Protein AF-0000000084683471 (afdb_homodimer)

pLDDT: mean 86.46, std 19.85, range [17.86, 98.69]

Nearest PDB structures (foldseek):
  2lig-assembly1_A  TM=6.565E-01  e=6.445E+00  Salmonella enterica subsp. enterica serovar Typhimurium
  7ung-assembly1_D3  TM=1.913E-01  e=6.787E-01  Homo sapiens
  7ung-assembly1_D5  TM=1.968E-01  e=9.086E-01  Homo sapiens
  2lig-assembly1_A  TM=6.565E-01  e=7.978E+00  Salmonella enterica subsp. enterica serovar Typhimurium
  7ung-assembly1_D3  TM=1.726E-01  e=5.559E-01  Homo sapiens

Organism: Streptomyces collinus (strain DSM 40733 / Tue 365) (NCBI:txid1214242)

Foldseek 3Di:
DDDDDDDDDDDDPDDDDPDDPDDPDDDDPPDDPPPDPDPPQPPVRVVVVVLVVLCVDPLSVLVVLLVVLLVLLLVLLVLQLVLLVQLLVLLVCLQPPLVVLLVLLLLLLLLLLQLLLLLLLQLLVFLGGDPVSVVSNVVSLVSNLVSLVVNCVRDDVPDPLNVLSVQLNVVSVVLVVLSVVLNVCRNVVHPCSLVSSVVSVCCSVPPNSVSSVVSSVVSVVSSVVSLVSNQDASVVSLVSLVVSLVSLVVVQVVCCVVPVDRDLQLSVLLNVLSVVLNCLRVVLSVLLNVLLVCLCQLFVVLLVLLSLLLSLLSLLSSLLSVCLSCLQVAWDDDPNDIDRPSVVSNVVSLVSNLVSLVVSCVSHDDCQQNVLSVQLNVLSVLLVVLSVVLVVCSVVVNSVVSSCQDSVPPNHSVVSSVSNNVSSVSNSVVSSVSSSVSSVSSSVSSPCSSVSSNVSSVSSSVSSSVSSVVVSVVVD/DDDDDPDDDDDDDDDDDPDDDPDDDDDDPPDDPPPDPPPPQPPVRVVVVVLVVLCVDPLSVLVVLLVVLLVLLLVLLVLQLVLLVQLLVLLVCLQPPLVVLLVLLLLLLLLLLQLLLLLLLQLLVFLGGDPVSVVSNVVSLVSNLVSLVVNCVRDDVPDPLNVLSVQLNVVSVVLVVLSVVLNVCRNVVHPCSLVSSVVSVCCSVPPNNVSSVVSSVVSVVSSVVSLVSNQDASVVSLVSLVVSLVSLVVVQVVCCVVPVDRDLQLSVLLNVLSVVLNCLRVVLSVLLNVLLVCLCQLFVVLLVLLSQLLSLLSLLSSLLSVCLSCLQVAWDDDPNDIDRPSVVSNVVSLVSNLVSLVVSCVSHDDCQQNVLSVQLNVLSVLLVVLSVVLVVCSVVVNSVVSSCQDSVPPNHSVVSSVSNNVSSVSNSVVSSVSSSVSSVSSSVSSPCSSVSSNVSSVSSSVSSSVSSVVVSVVVD

Structure (mmCIF, N/CA/C/O backbone):
data_AF-0000000084683471-model_v1
#
loop_
_entity.id
_entity.type
_entity.pdbx_description
1 polymer 'Secreted protein'
#
loop_
_atom_site.group_PDB
_atom_site.id
_atom_site.type_symbol
_atom_site.label_atom_id
_atom_site.label_alt_id
_atom_site.label_comp_id
_atom_site.label_asym_id
_atom_site.label_entity_id
_atom_site.label_seq_id
_atom_site.pdbx_PDB_ins_code
_atom_site.Cartn_x
_atom_site.Cartn_y
_atom_site.Cartn_z
_atom_site.occupancy
_atom_site.B_iso_or_equiv
_atom_site.auth_seq_id
_atom_site.auth_comp_id
_atom_site.auth_asym_id
_atom_site.auth_atom_id
_atom_site.pdbx_PDB_model_num
ATOM 1 N N . MET A 1 1 ? -16.125 -45.656 65.688 1 20.72 1 MET A N 1
ATOM 2 C CA . MET A 1 1 ? -15.406 -46.906 65.938 1 20.72 1 MET A CA 1
ATOM 3 C C . MET A 1 1 ? -16.219 -48.094 65.438 1 20.72 1 MET A C 1
ATOM 5 O O . MET A 1 1 ? -15.789 -49.25 65.562 1 20.72 1 MET A O 1
ATOM 9 N N . THR A 1 2 ? -17.531 -47.906 65.125 1 19.83 2 THR A N 1
ATOM 10 C CA . THR A 1 2 ? -18.625 -48.875 65.25 1 19.83 2 THR A CA 1
ATOM 11 C C . THR A 1 2 ? -18.625 -49.875 64.125 1 19.83 2 THR A C 1
ATOM 13 O O . THR A 1 2 ? -18.609 -49.531 62.969 1 19.83 2 THR A O 1
ATOM 16 N N . HIS A 1 3 ? -18.484 -51.188 64.375 1 21.78 3 HIS A N 1
ATOM 17 C CA . HIS A 1 3 ? -17.984 -52.5 63.969 1 21.78 3 HIS A CA 1
ATOM 18 C C . HIS A 1 3 ? -19.062 -53.281 63.219 1 21.78 3 HIS A C 1
ATOM 20 O O . HIS A 1 3 ? -18.859 -54.438 62.906 1 21.78 3 HIS A O 1
ATOM 26 N N . PRO A 1 4 ? -20.016 -52.656 62.438 1 22.36 4 PRO A N 1
ATOM 27 C CA . PRO A 1 4 ? -21.156 -53.562 62.531 1 22.36 4 PRO A CA 1
ATOM 28 C C . PRO A 1 4 ? -20.891 -54.906 61.844 1 22.36 4 PRO A C 1
ATOM 30 O O . PRO A 1 4 ? -20.016 -55 60.969 1 22.36 4 PRO A O 1
ATOM 33 N N . PRO A 1 5 ? -21.656 -56 62.094 1 18.22 5 PRO A N 1
ATOM 34 C CA . PRO A 1 5 ? -21.578 -57.438 62.375 1 18.22 5 PRO A CA 1
ATOM 35 C C . PRO A 1 5 ? -21.781 -58.312 61.094 1 18.22 5 PRO A C 1
ATOM 37 O O . PRO A 1 5 ? -21.188 -59.375 60.969 1 18.22 5 PRO A O 1
ATOM 40 N N . LYS A 1 6 ? -22.797 -57.969 60.125 1 19.67 6 LYS A N 1
ATOM 41 C CA . LYS A 1 6 ? -23.906 -58.906 60.062 1 19.67 6 LYS A CA 1
ATOM 42 C C . LYS A 1 6 ? -23.5 -60.219 59.406 1 19.67 6 LYS A C 1
ATOM 44 O O . LYS A 1 6 ? -22.531 -60.25 58.656 1 19.67 6 LYS A O 1
ATOM 49 N N . SER A 1 7 ? -24.438 -61.125 58.812 1 18.2 7 SER A N 1
ATOM 50 C CA . SER A 1 7 ? -25 -62.469 58.906 1 18.2 7 SER A CA 1
ATOM 51 C C . SER A 1 7 ? -24.516 -63.344 57.781 1 18.2 7 SER A C 1
ATOM 53 O O . SER A 1 7 ? -24.344 -62.906 56.625 1 18.2 7 SER A O 1
ATOM 55 N N . SER A 1 8 ? -24.031 -64.625 58.031 1 17.86 8 SER A N 1
ATOM 56 C CA . SER A 1 8 ? -23.188 -65.688 57.594 1 17.86 8 SER A CA 1
ATOM 57 C C . SER A 1 8 ? -23.953 -66.625 56.656 1 17.86 8 SER A C 1
ATOM 59 O O . SER A 1 8 ? -24.359 -67.75 57.031 1 17.86 8 SER A O 1
ATOM 61 N N . ALA A 1 9 ? -25.016 -66 55.938 1 18.83 9 ALA A N 1
ATOM 62 C CA . ALA A 1 9 ? -26.016 -66.938 55.531 1 18.83 9 ALA A CA 1
ATOM 63 C C . ALA A 1 9 ? -25.375 -68.125 54.75 1 18.83 9 ALA A C 1
ATOM 65 O O . ALA A 1 9 ? -24.391 -67.875 54.031 1 18.83 9 ALA A O 1
ATOM 66 N N . ALA A 1 10 ? -25.938 -69.375 54.906 1 21.52 10 ALA A N 1
ATOM 67 C CA . ALA A 1 10 ? -25.656 -70.812 54.875 1 21.52 10 ALA A CA 1
ATOM 68 C C . ALA A 1 10 ? -25.641 -71.312 53.438 1 21.52 10 ALA A C 1
ATOM 70 O O . ALA A 1 10 ? -26.516 -71 52.625 1 21.52 10 ALA A O 1
ATOM 71 N N . PRO A 1 11 ? -24.562 -71.812 52.875 1 23.83 11 PRO A N 1
ATOM 72 C CA . PRO A 1 11 ? -24.188 -72.062 51.469 1 23.83 11 PRO A CA 1
ATOM 73 C C . PRO A 1 11 ? -24.859 -73.312 50.938 1 23.83 11 PRO A C 1
ATOM 75 O O . PRO A 1 11 ? -24.719 -74.438 51.5 1 23.83 11 PRO A O 1
ATOM 78 N N . PRO A 1 12 ? -26.141 -73.25 50.406 1 22 12 PRO A N 1
ATOM 79 C CA . PRO A 1 12 ? -26.938 -74.438 50.188 1 22 12 PRO A CA 1
ATOM 80 C C . PRO A 1 12 ? -26.219 -75.5 49.375 1 22 12 PRO A C 1
ATOM 82 O O . PRO A 1 12 ? -25.297 -75.188 48.625 1 22 12 PRO A O 1
ATOM 85 N N . GLN A 1 13 ? -26.297 -76.812 49.75 1 18.88 13 GLN A N 1
ATOM 86 C CA . GLN A 1 13 ? -25.594 -78.062 49.5 1 18.88 13 GLN A CA 1
ATOM 87 C C . GLN A 1 13 ? -26.062 -78.688 48.188 1 18.88 13 GLN A C 1
ATOM 89 O O . GLN A 1 13 ? -26.969 -79.5 48.188 1 18.88 13 GLN A O 1
ATOM 94 N N . ALA A 1 14 ? -26.359 -77.938 47.156 1 23.78 14 ALA A N 1
ATOM 95 C CA . ALA A 1 14 ? -27.172 -78.5 46.094 1 23.78 14 ALA A CA 1
ATOM 96 C C . ALA A 1 14 ? -26.641 -79.938 45.719 1 23.78 14 ALA A C 1
ATOM 98 O O . ALA A 1 14 ? -25.453 -80.188 45.938 1 23.78 14 ALA A O 1
ATOM 99 N N . GLY A 1 15 ? -27.516 -80.812 45.188 1 21.27 15 GLY A N 1
ATOM 100 C CA . GLY A 1 15 ? -27.828 -82.25 45.031 1 21.27 15 GLY A CA 1
ATOM 101 C C . GLY A 1 15 ? -26.922 -82.938 44.062 1 21.27 15 GLY A C 1
ATOM 102 O O . GLY A 1 15 ? -26.141 -82.312 43.344 1 21.27 15 GLY A O 1
ATOM 103 N N . PRO A 1 16 ? -27.047 -84.312 44.031 1 22.23 16 PRO A N 1
ATOM 104 C CA . PRO A 1 16 ? -26.172 -85.438 43.688 1 22.23 16 PRO A CA 1
ATOM 105 C C . PRO A 1 16 ? -25.906 -85.5 42.188 1 22.23 16 PRO A C 1
ATOM 107 O O . PRO A 1 16 ? -26.656 -84.875 41.375 1 22.23 16 PRO A O 1
ATOM 110 N N . ALA A 1 17 ? -24.734 -86.062 41.75 1 27.48 17 ALA A N 1
ATOM 111 C CA . ALA A 1 17 ? -23.844 -86.062 40.594 1 27.48 17 ALA A CA 1
ATOM 112 C C . ALA A 1 17 ? -24.359 -87 39.531 1 27.48 17 ALA A C 1
ATOM 114 O O . ALA A 1 17 ? -24.453 -88.25 39.75 1 27.48 17 ALA A O 1
ATOM 115 N N . LEU A 1 18 ? -25.594 -86.688 38.969 1 25.45 18 LEU A N 1
ATOM 116 C CA . LEU A 1 18 ? -26.109 -87.75 38.094 1 25.45 18 LEU A CA 1
ATOM 117 C C . LEU A 1 18 ? -25.031 -88.188 37.094 1 25.45 18 LEU A C 1
ATOM 119 O O . LEU A 1 18 ? -24.156 -87.438 36.719 1 25.45 18 LEU A O 1
ATOM 123 N N . PRO A 1 19 ? -24.969 -89.562 36.906 1 21.83 19 PRO A N 1
ATOM 124 C CA . PRO A 1 19 ? -23.875 -90.312 36.312 1 21.83 19 PRO A CA 1
ATOM 125 C C . PRO A 1 19 ? -23.625 -89.875 34.844 1 21.83 19 PRO A C 1
ATOM 127 O O . PRO A 1 19 ? -24.5 -89.312 34.219 1 21.83 19 PRO A O 1
ATOM 130 N N . ALA A 1 20 ? -22.359 -89.938 34.375 1 23.25 20 ALA A N 1
ATOM 131 C CA . ALA A 1 20 ? -21.484 -89.562 33.312 1 23.25 20 ALA A CA 1
ATOM 132 C C . ALA A 1 20 ? -21.859 -90.25 32 1 23.25 20 ALA A C 1
ATOM 134 O O . ALA A 1 20 ? -21.688 -91.438 31.859 1 23.25 20 ALA A O 1
ATOM 135 N N . VAL A 1 21 ? -23.25 -90.125 31.641 1 29.64 21 VAL A N 1
ATOM 136 C CA . VAL A 1 21 ? -23.547 -91 30.469 1 29.64 21 VAL A CA 1
ATOM 137 C C . VAL A 1 21 ? -22.484 -90.75 29.391 1 29.64 21 VAL A C 1
ATOM 139 O O . VAL A 1 21 ? -22.031 -89.625 29.172 1 2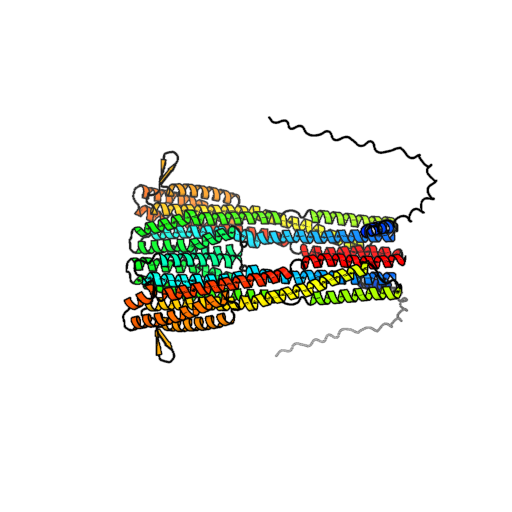9.64 21 VAL A O 1
ATOM 142 N N . PRO A 1 22 ? -21.859 -91.875 28.938 1 27.62 22 PRO A N 1
ATOM 143 C CA . PRO A 1 22 ? -20.656 -91.875 28.109 1 27.62 22 PRO A CA 1
ATOM 144 C C . PRO A 1 22 ? -20.844 -91.062 26.812 1 27.62 22 PRO A C 1
ATOM 146 O O . PRO A 1 22 ? -21.984 -90.938 26.344 1 27.62 22 PRO A O 1
ATOM 149 N N . PRO A 1 23 ? -19.844 -90.375 26.344 1 28.14 23 PRO A N 1
ATOM 150 C CA . PRO A 1 23 ? -19.734 -89.375 25.297 1 28.14 23 PRO A CA 1
ATOM 151 C C . PRO A 1 23 ? -20.125 -89.875 23.922 1 28.14 23 PRO A C 1
ATOM 153 O O . PRO A 1 23 ? -19.625 -90.875 23.484 1 28.14 23 PRO A O 1
ATOM 156 N N . GLN A 1 24 ? -21.438 -90.062 23.688 1 28.41 24 GLN A N 1
ATOM 157 C CA . GLN A 1 24 ? -21.766 -90.562 22.375 1 28.41 24 GLN A CA 1
ATOM 158 C C . GLN A 1 24 ? -20.922 -89.938 21.281 1 28.41 24 GLN A C 1
ATOM 160 O O . GLN A 1 24 ? -20.5 -88.812 21.422 1 28.41 24 GLN A O 1
ATOM 165 N N . PRO A 1 25 ? -20.344 -90.75 20.375 1 32.38 25 PRO A N 1
ATOM 166 C CA . PRO A 1 25 ? -19.359 -90.375 19.375 1 32.38 25 PRO A CA 1
ATOM 167 C C . PRO A 1 25 ? -19.859 -89.25 18.438 1 32.38 25 PRO A C 1
ATOM 169 O O . PRO A 1 25 ? -21.031 -89.25 18.062 1 32.38 25 PRO A O 1
ATOM 172 N N . GLY A 1 26 ? -19.594 -88.062 18.656 1 29.7 26 GLY A N 1
ATOM 173 C CA . GLY A 1 26 ? -20.109 -86.875 17.984 1 29.7 26 GLY A CA 1
ATOM 174 C C . GLY A 1 26 ? -20.062 -87 16.469 1 29.7 26 GLY A C 1
ATOM 175 O O . GLY A 1 26 ? -19.344 -87.812 15.93 1 29.7 26 GLY A O 1
ATOM 176 N N . PRO A 1 27 ? -21.172 -86.75 15.922 1 36.25 27 PRO A N 1
ATOM 177 C CA . PRO A 1 27 ? -21.375 -86.875 14.477 1 36.25 27 PRO A CA 1
ATOM 178 C C . PRO A 1 27 ? -20.219 -86.25 13.68 1 36.25 27 PRO A C 1
ATOM 180 O O . PRO A 1 27 ? -19.469 -85.438 14.195 1 36.25 27 PRO A O 1
ATOM 183 N N . PRO A 1 28 ? -19.844 -86.875 12.609 1 34.38 28 PRO A N 1
ATOM 184 C CA . PRO A 1 28 ? -18.672 -86.562 11.797 1 34.38 28 PRO A CA 1
ATOM 185 C C . PRO A 1 28 ? -18.641 -85.062 11.414 1 34.38 28 PRO A C 1
ATOM 187 O O . PRO A 1 28 ? -19.688 -84.375 11.367 1 34.38 28 PRO A O 1
ATOM 190 N N . ALA A 1 29 ? -17.609 -84.312 11.742 1 34.41 29 ALA A N 1
ATOM 191 C CA . ALA A 1 29 ? -17.422 -82.875 11.633 1 34.41 29 ALA A CA 1
ATOM 192 C C . ALA A 1 29 ? -17.781 -82.375 10.234 1 34.41 29 ALA A C 1
ATOM 194 O O . ALA A 1 29 ? -17.547 -83.062 9.242 1 34.41 29 ALA A O 1
ATOM 195 N N . PRO A 1 30 ? -18.922 -81.688 10.234 1 35.03 30 PRO A N 1
ATOM 196 C CA . PRO A 1 30 ? -19.312 -81.125 8.93 1 35.03 30 PRO A CA 1
ATOM 197 C C . PRO A 1 30 ? -18.141 -80.625 8.109 1 35.03 30 PRO A C 1
ATOM 199 O O . PRO A 1 30 ? -17.094 -80.312 8.672 1 35.03 30 PRO A O 1
ATOM 202 N N . ALA A 1 31 ? -18.047 -81 6.816 1 39.03 31 ALA A N 1
ATOM 203 C CA . ALA A 1 31 ? -17.031 -80.688 5.809 1 39.03 31 ALA A CA 1
ATOM 204 C C . ALA A 1 31 ? -16.594 -79.25 5.879 1 39.03 31 ALA A C 1
ATOM 206 O O . ALA A 1 31 ? -17.375 -78.375 6.238 1 39.03 31 ALA A O 1
ATOM 207 N N . SER A 1 32 ? -15.359 -79 6.309 1 35.12 32 SER A N 1
ATOM 208 C CA . SER A 1 32 ? -14.719 -77.75 6.496 1 35.12 32 SER A CA 1
ATOM 209 C C . SER A 1 32 ? -15.141 -76.75 5.41 1 35.12 32 SER A C 1
ATOM 211 O O . SER A 1 32 ? -15.273 -77.125 4.242 1 35.12 32 SER A O 1
ATOM 213 N N . PRO A 1 33 ? -16.047 -75.75 5.77 1 39.88 33 PRO A N 1
ATOM 214 C CA . PRO A 1 33 ? -16.469 -74.812 4.719 1 39.88 33 PRO A CA 1
ATOM 215 C C . PRO A 1 33 ? -15.344 -74.5 3.752 1 39.88 33 PRO A C 1
ATOM 217 O O . PRO A 1 33 ? -14.172 -74.562 4.117 1 39.88 33 PRO A O 1
ATOM 220 N N . PRO A 1 34 ? -15.516 -74.688 2.41 1 40.5 34 PRO A N 1
ATOM 221 C CA . PRO A 1 34 ? -14.461 -74.375 1.446 1 40.5 34 PRO A CA 1
ATOM 222 C C . PRO A 1 34 ? -13.672 -73.125 1.82 1 40.5 34 PRO A C 1
ATOM 224 O O . PRO A 1 34 ? -14.188 -72.25 2.533 1 40.5 34 PRO A O 1
ATOM 227 N N . PRO A 1 35 ? -12.328 -73.25 1.908 1 37.25 35 PRO A N 1
ATOM 228 C CA . PRO A 1 35 ? -11.484 -72.125 2.324 1 37.25 35 PRO A CA 1
ATOM 229 C C . PRO A 1 35 ? -11.992 -70.812 1.816 1 37.25 35 PRO A C 1
ATOM 231 O O . PRO A 1 35 ? -12.688 -70.75 0.796 1 37.25 35 PRO A O 1
ATOM 234 N N . ALA A 1 36 ? -12.328 -69.812 2.686 1 40.06 36 ALA A N 1
ATOM 235 C CA . ALA A 1 36 ? -12.719 -68.438 2.395 1 40.06 36 ALA A CA 1
ATOM 236 C C . ALA A 1 36 ? -11.969 -67.938 1.179 1 40.06 36 ALA A C 1
ATOM 238 O O . ALA A 1 36 ? -10.812 -68.312 0.938 1 40.06 36 ALA A O 1
ATOM 239 N N . PRO A 1 37 ? -12.688 -67.625 0.098 1 37.19 37 PRO A N 1
ATOM 240 C CA . PRO A 1 37 ? -11.938 -67.062 -1.014 1 37.19 37 PRO A CA 1
ATOM 241 C C . PRO A 1 37 ? -10.781 -66.188 -0.543 1 37.19 37 PRO A C 1
ATOM 243 O O . PRO A 1 37 ? -10.82 -65.625 0.562 1 37.19 37 PRO A O 1
ATOM 246 N N . THR A 1 38 ? -9.57 -66.688 -0.727 1 37.06 38 THR A N 1
ATOM 247 C CA . THR A 1 38 ? -8.383 -65.875 -0.493 1 37.06 38 THR A CA 1
ATOM 248 C C . THR A 1 38 ? -8.711 -64.375 -0.625 1 37.06 38 THR A C 1
ATOM 250 O O . THR A 1 38 ? -9.516 -64 -1.473 1 37.06 38 THR A O 1
ATOM 253 N N . GLY A 1 39 ? -8.68 -63.688 0.417 1 39.06 39 GLY A N 1
ATOM 254 C CA . GLY A 1 39 ? -8.828 -62.25 0.494 1 39.06 39 GLY A CA 1
ATOM 255 C C . GLY A 1 39 ? -8.484 -61.531 -0.805 1 39.06 39 GLY A C 1
ATOM 256 O O . GLY A 1 39 ? -7.578 -61.969 -1.529 1 39.06 39 GLY A O 1
ATOM 257 N N . ARG A 1 40 ? -9.516 -61 -1.454 1 43.56 40 ARG A N 1
ATOM 258 C CA . ARG A 1 40 ? -9.398 -60.125 -2.617 1 43.56 40 ARG A CA 1
ATOM 259 C C . ARG A 1 40 ? -8.109 -59.312 -2.562 1 43.56 40 ARG A C 1
ATOM 261 O O . ARG A 1 40 ? -7.945 -58.469 -1.693 1 43.56 40 ARG A O 1
ATOM 268 N N . ARG A 1 41 ? -7 -59.938 -2.861 1 49.94 41 ARG A N 1
ATOM 269 C CA . ARG A 1 41 ? -5.746 -59.219 -3.045 1 49.94 41 ARG A CA 1
ATOM 270 C C . ARG A 1 41 ? -6 -57.812 -3.596 1 49.94 41 ARG A C 1
ATOM 272 O O . ARG A 1 41 ? -6.781 -57.656 -4.531 1 49.94 41 ARG A O 1
ATOM 279 N N . THR A 1 42 ? -5.777 -56.812 -2.844 1 48.34 42 THR A N 1
ATOM 280 C CA . THR A 1 42 ? -6 -55.406 -3.146 1 48.34 42 THR A CA 1
ATOM 281 C C . THR A 1 42 ? -5.531 -55.094 -4.562 1 48.34 42 THR A C 1
ATOM 283 O O . THR A 1 42 ? -4.668 -55.781 -5.113 1 48.34 42 THR A O 1
ATOM 286 N N . ALA A 1 43 ? -6.34 -54.469 -5.348 1 51.59 43 ALA A N 1
ATOM 287 C CA . ALA A 1 43 ? -6.008 -53.969 -6.676 1 51.59 43 ALA A CA 1
ATOM 288 C C . ALA A 1 43 ? -4.531 -53.594 -6.77 1 51.59 43 ALA A C 1
ATOM 290 O O . ALA A 1 43 ? -3.895 -53.781 -7.805 1 51.59 43 ALA A O 1
ATOM 291 N N . PHE A 1 44 ? -3.969 -53.031 -5.684 1 50.16 44 PHE A N 1
ATOM 292 C CA . PHE A 1 44 ? -2.543 -52.75 -5.672 1 50.16 44 PHE A CA 1
ATOM 293 C C . PHE A 1 44 ? -1.717 -54.031 -5.727 1 50.16 44 PHE A C 1
ATOM 295 O O . PHE A 1 44 ? -0.697 -54.094 -6.418 1 50.16 44 PHE A O 1
ATOM 302 N N . ALA A 1 45 ? -2.156 -55.062 -4.961 1 55.69 45 ALA A N 1
ATOM 303 C CA . ALA A 1 45 ? -1.423 -56.344 -4.934 1 55.69 45 ALA A CA 1
ATOM 304 C C . ALA A 1 45 ? -1.513 -57.062 -6.281 1 55.69 45 ALA A C 1
ATOM 306 O O . ALA A 1 45 ? -0.522 -57.594 -6.762 1 55.69 45 ALA A O 1
ATOM 307 N N . GLU A 1 46 ? -2.648 -57 -6.816 1 53.44 46 GLU A N 1
ATOM 308 C CA . GLU A 1 46 ? -2.785 -57.594 -8.156 1 53.44 46 GLU A CA 1
ATOM 309 C C . GLU A 1 46 ? -2.004 -56.781 -9.18 1 53.44 46 GLU A C 1
ATOM 311 O O . GLU A 1 46 ? -1.396 -57.344 -10.094 1 53.44 46 GLU A O 1
ATOM 316 N N . GLY A 1 47 ? -2.096 -55.375 -9.062 1 55.84 47 GLY A N 1
ATOM 317 C CA . GLY A 1 47 ? -1.236 -54.562 -9.891 1 55.84 47 GLY A CA 1
ATOM 318 C C . GLY A 1 47 ? 0.239 -54.875 -9.719 1 55.84 47 GLY A C 1
ATOM 319 O O . GLY A 1 47 ? 0.974 -54.969 -10.703 1 55.84 47 GLY A O 1
ATOM 320 N N . ALA A 1 48 ? 0.625 -55 -8.43 1 60.41 48 ALA A N 1
ATOM 321 C CA . ALA A 1 48 ? 2.004 -55.406 -8.141 1 60.41 48 ALA A CA 1
ATOM 322 C C . ALA A 1 48 ? 2.309 -56.781 -8.688 1 60.41 48 ALA A C 1
ATOM 324 O O . ALA A 1 48 ? 3.398 -57.031 -9.211 1 60.41 48 ALA A O 1
ATOM 325 N N . GLU A 1 49 ? 1.414 -57.781 -8.555 1 57.97 49 GLU A N 1
ATOM 326 C CA . GLU A 1 49 ? 1.616 -59.125 -9.078 1 57.97 49 GLU A CA 1
ATOM 327 C C . GLU A 1 49 ? 1.65 -59.125 -10.609 1 57.97 49 GLU A C 1
ATOM 329 O O . GLU A 1 49 ? 2.449 -59.844 -11.219 1 57.97 49 GLU A O 1
ATOM 334 N N . ARG A 1 50 ? 0.777 -58.406 -11.094 1 58.06 50 ARG A N 1
ATOM 335 C CA . ARG A 1 50 ? 0.798 -58.281 -12.547 1 58.06 50 ARG A CA 1
ATOM 336 C C . ARG A 1 50 ? 2.082 -57.625 -13.023 1 58.06 50 ARG A C 1
ATOM 338 O O . ARG A 1 50 ? 2.65 -58 -14.047 1 58.06 50 ARG A O 1
ATOM 345 N N . LEU A 1 51 ? 2.48 -56.594 -12.297 1 60.5 51 LEU A N 1
ATOM 346 C CA . LEU A 1 51 ? 3.779 -55.969 -12.594 1 60.5 51 LEU A CA 1
ATOM 347 C C . LEU A 1 51 ? 4.895 -57 -12.43 1 60.5 51 LEU A C 1
ATOM 349 O O . LEU A 1 51 ? 5.836 -57.031 -13.227 1 60.5 51 LEU A O 1
ATOM 353 N N . ARG A 1 52 ? 4.754 -57.75 -11.414 1 62.44 52 ARG A N 1
ATOM 354 C CA . ARG A 1 52 ? 5.707 -58.844 -11.219 1 62.44 52 ARG A CA 1
ATOM 355 C C . ARG A 1 52 ? 5.59 -59.875 -12.344 1 62.44 52 ARG A C 1
ATOM 357 O O . ARG A 1 52 ? 6.602 -60.375 -12.844 1 62.44 52 ARG A O 1
ATOM 364 N N . ALA A 1 53 ? 4.441 -60.25 -12.719 1 61.78 53 ALA A N 1
ATOM 365 C CA . ALA A 1 53 ? 4.262 -61.188 -13.812 1 61.78 53 ALA A CA 1
ATOM 366 C C . ALA A 1 53 ? 4.723 -60.594 -15.141 1 61.78 53 ALA A C 1
ATOM 368 O O . ALA A 1 53 ? 5.328 -61.281 -15.961 1 61.78 53 ALA A O 1
ATOM 369 N N . ALA A 1 54 ? 4.379 -59.406 -15.312 1 62.34 54 ALA A N 1
ATOM 370 C CA . ALA A 1 54 ? 4.844 -58.719 -16.516 1 62.34 54 ALA A CA 1
ATOM 371 C C . ALA A 1 54 ? 6.367 -58.625 -16.547 1 62.34 54 ALA A C 1
ATOM 373 O O . ALA A 1 54 ? 6.98 -58.656 -17.609 1 62.34 54 ALA A O 1
ATOM 374 N N . ALA A 1 55 ? 6.91 -58.594 -15.336 1 66.94 55 ALA A N 1
ATOM 375 C CA . ALA A 1 55 ? 8.359 -58.531 -15.211 1 66.94 55 ALA A CA 1
ATOM 376 C C . ALA A 1 55 ? 8.992 -59.875 -15.578 1 66.94 55 ALA A C 1
ATOM 378 O O . ALA A 1 55 ? 10.211 -59.969 -15.75 1 66.94 55 ALA A O 1
ATOM 379 N N . THR A 1 56 ? 8.102 -60.844 -15.828 1 70.12 56 THR A N 1
ATOM 380 C CA . THR A 1 56 ? 8.664 -62.156 -16.125 1 70.12 56 THR A CA 1
ATOM 381 C C . THR A 1 56 ? 8.75 -62.344 -17.641 1 70.12 56 THR A C 1
ATOM 383 O O . THR A 1 56 ? 9.5 -63.219 -18.109 1 70.12 56 THR A O 1
ATOM 386 N N . THR A 1 57 ? 8.016 -61.438 -18.375 1 77.62 57 THR A N 1
ATOM 387 C CA . THR A 1 57 ? 8.148 -61.531 -19.812 1 77.62 57 THR A CA 1
ATOM 388 C C . THR A 1 57 ? 8.984 -60.375 -20.359 1 77.62 57 THR A C 1
ATOM 390 O O . THR A 1 57 ? 9.055 -59.312 -19.766 1 77.62 57 THR A O 1
ATOM 393 N N . GLU A 1 58 ? 9.766 -60.656 -21.391 1 79.44 58 GLU A N 1
ATOM 394 C CA . GLU A 1 58 ? 10.672 -59.656 -21.953 1 79.44 58 GLU A CA 1
ATOM 395 C C . GLU A 1 58 ? 9.906 -58.438 -22.438 1 79.44 58 GLU A C 1
ATOM 397 O O . GLU A 1 58 ? 10.305 -57.312 -22.172 1 79.44 58 GLU A O 1
ATOM 402 N N . PRO A 1 59 ? 8.781 -58.625 -23.172 1 79 59 PRO A N 1
ATOM 403 C CA . PRO A 1 59 ? 8.016 -57.438 -23.562 1 79 59 PRO A CA 1
ATOM 404 C C . PRO A 1 59 ? 7.488 -56.656 -22.359 1 79 59 PRO A C 1
ATOM 406 O O . PRO A 1 59 ? 7.461 -55.406 -22.375 1 79 59 PRO A O 1
ATOM 409 N N . GLY A 1 60 ? 7.133 -57.344 -21.375 1 79.38 60 GLY A N 1
ATOM 410 C CA . GLY A 1 60 ? 6.684 -56.688 -20.156 1 79.38 60 GLY A CA 1
ATOM 411 C C . GLY A 1 60 ? 7.781 -55.906 -19.469 1 79.38 60 GLY A C 1
ATOM 412 O O . GLY A 1 60 ? 7.551 -54.781 -18.984 1 79.38 60 GLY A O 1
ATOM 413 N N . ARG A 1 61 ? 8.914 -56.406 -19.422 1 82.81 61 ARG A N 1
ATOM 414 C CA . ARG A 1 61 ? 10.07 -55.719 -18.828 1 82.81 61 ARG A CA 1
ATOM 415 C C . ARG A 1 61 ? 10.414 -54.469 -19.594 1 82.81 61 ARG A C 1
ATOM 417 O O . ARG A 1 61 ? 10.727 -53.438 -18.984 1 82.81 61 ARG A O 1
ATOM 424 N N . LEU A 1 62 ? 10.305 -54.5 -20.828 1 83.19 62 LEU A N 1
ATOM 425 C CA . LEU A 1 62 ? 10.617 -53.344 -21.656 1 83.19 62 LEU A CA 1
ATOM 426 C C . LEU A 1 62 ? 9.602 -52.219 -21.438 1 83.19 62 LEU A C 1
ATOM 428 O O . LEU A 1 62 ? 9.961 -51.031 -21.422 1 83.19 62 LEU A O 1
ATOM 432 N N . ARG A 1 63 ? 8.422 -52.656 -21.281 1 79.62 63 ARG A N 1
ATOM 433 C CA . ARG A 1 63 ? 7.383 -51.688 -21.016 1 79.62 63 ARG A CA 1
ATOM 434 C C . ARG A 1 63 ? 7.602 -51 -19.672 1 79.62 63 ARG A C 1
ATOM 436 O O . ARG A 1 63 ? 7.418 -49.781 -19.547 1 79.62 63 ARG A O 1
ATOM 443 N N . ILE A 1 64 ? 8 -51.812 -18.766 1 82.5 64 ILE A N 1
ATOM 444 C CA . ILE A 1 64 ? 8.266 -51.25 -17.438 1 82.5 64 ILE A CA 1
ATOM 445 C C . ILE A 1 64 ? 9.469 -50.312 -17.5 1 82.5 64 ILE A C 1
ATOM 447 O O . ILE A 1 64 ? 9.453 -49.25 -16.906 1 82.5 64 ILE A O 1
ATOM 451 N N . ILE A 1 65 ? 10.438 -50.688 -18.172 1 84.25 65 ILE A N 1
ATOM 452 C CA . ILE A 1 65 ? 11.625 -49.844 -18.312 1 84.25 65 ILE A CA 1
ATOM 453 C C . ILE A 1 65 ? 11.242 -48.531 -19 1 84.25 65 ILE A C 1
ATOM 455 O O . ILE A 1 65 ? 11.664 -47.469 -18.562 1 84.25 65 ILE A O 1
ATOM 459 N N . GLY A 1 66 ? 10.453 -48.656 -20.031 1 83.06 66 GLY A N 1
ATOM 460 C CA . GLY A 1 66 ? 9.992 -47.469 -20.719 1 83.06 66 GLY A CA 1
ATOM 461 C C . GLY A 1 66 ? 9.211 -46.531 -19.812 1 83.06 66 GLY A C 1
ATOM 462 O O . GLY A 1 66 ? 9.422 -45.312 -19.844 1 83.06 66 GLY A O 1
ATOM 463 N N . ALA A 1 67 ? 8.375 -47.125 -19.031 1 81.5 67 ALA A N 1
ATOM 464 C CA . ALA A 1 67 ? 7.559 -46.344 -18.109 1 81.5 67 ALA A CA 1
ATOM 465 C C . AL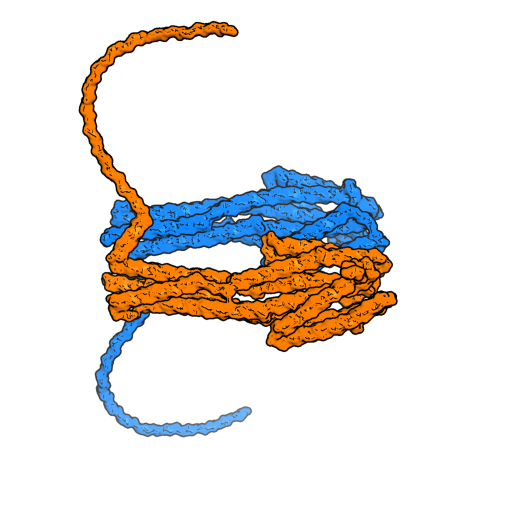A A 1 67 ? 8.422 -45.656 -17.047 1 81.5 67 ALA A C 1
ATOM 467 O O . ALA A 1 67 ? 8.203 -44.469 -16.719 1 81.5 67 ALA A O 1
ATOM 468 N N . VAL A 1 68 ? 9.328 -46.344 -16.516 1 87.19 68 VAL A N 1
ATOM 469 C CA . VAL A 1 68 ? 10.219 -45.781 -15.492 1 87.19 68 VAL A CA 1
ATOM 470 C C . VAL A 1 68 ? 11.062 -44.656 -16.078 1 87.19 68 VAL A C 1
ATOM 472 O O . VAL A 1 68 ? 11.242 -43.625 -15.445 1 87.19 68 VAL A O 1
ATOM 475 N N . LEU A 1 69 ? 11.539 -44.812 -17.266 1 89.12 69 LEU A N 1
ATOM 476 C CA . LEU A 1 69 ? 12.336 -43.781 -17.922 1 89.12 69 LEU A CA 1
ATOM 477 C C . LEU A 1 69 ? 11.5 -42.531 -18.188 1 89.12 69 LEU A C 1
ATOM 479 O O . LEU A 1 69 ? 11.938 -41.406 -17.922 1 89.12 69 LEU A O 1
ATOM 483 N N . ALA A 1 70 ? 10.312 -42.812 -18.703 1 83.5 70 ALA A N 1
ATOM 484 C CA . ALA A 1 70 ? 9.422 -41.688 -18.953 1 83.5 70 ALA A CA 1
ATOM 485 C C . ALA A 1 70 ? 9.125 -40.938 -17.656 1 83.5 70 ALA A C 1
ATOM 487 O O . ALA A 1 70 ? 9.18 -39.688 -17.625 1 83.5 70 ALA A O 1
ATOM 488 N N . LEU A 1 71 ? 8.922 -41.656 -16.594 1 85.25 71 LEU A N 1
ATOM 489 C CA . LEU A 1 71 ? 8.617 -41.062 -15.297 1 85.25 71 LEU A CA 1
ATOM 490 C C . LEU A 1 71 ? 9.812 -40.25 -14.781 1 85.25 71 LEU A C 1
ATOM 492 O O . LEU A 1 71 ? 9.648 -39.156 -14.258 1 85.25 71 LEU A O 1
ATOM 496 N N . LEU A 1 72 ? 10.922 -40.781 -14.891 1 91.56 72 LEU A N 1
ATOM 497 C CA . LEU A 1 72 ? 12.125 -40.125 -14.406 1 91.56 72 LEU A CA 1
ATOM 498 C C . LEU A 1 72 ? 12.383 -38.844 -15.188 1 91.56 72 LEU A C 1
ATOM 500 O O . LEU A 1 72 ? 12.711 -37.781 -14.602 1 91.56 72 LEU A O 1
ATOM 504 N N . VAL A 1 73 ? 12.227 -38.844 -16.469 1 90.38 73 VAL A N 1
ATOM 505 C CA . VAL A 1 73 ? 12.469 -37.688 -17.312 1 90.38 73 VAL A CA 1
ATOM 506 C C . VAL A 1 73 ? 11.406 -36.625 -17.031 1 90.38 73 VAL A C 1
ATOM 508 O O . VAL A 1 73 ? 11.734 -35.438 -16.906 1 90.38 73 VAL A O 1
ATOM 511 N N . VAL A 1 74 ? 10.234 -37.031 -16.906 1 84 74 VAL A N 1
ATOM 512 C CA . VAL A 1 74 ? 9.156 -36.094 -16.594 1 84 74 VAL A CA 1
ATOM 513 C C . VAL A 1 74 ? 9.367 -35.531 -15.203 1 84 74 VAL A C 1
ATOM 515 O O . VAL A 1 74 ? 9.188 -34.312 -15 1 84 74 VAL A O 1
ATOM 518 N N . ALA A 1 75 ? 9.727 -36.375 -14.266 1 89.25 75 ALA A N 1
ATOM 519 C CA . ALA A 1 75 ? 10.008 -35.875 -12.922 1 89.25 75 ALA A CA 1
ATOM 520 C C . ALA A 1 75 ? 11.156 -34.875 -12.93 1 89.25 75 ALA A C 1
ATOM 522 O O . ALA A 1 75 ? 11.094 -33.844 -12.25 1 89.25 75 ALA A O 1
ATOM 523 N N . PHE A 1 76 ? 12.18 -35.188 -13.703 1 94.25 76 PHE A N 1
ATOM 524 C CA . PHE A 1 76 ? 13.305 -34.25 -13.875 1 94.25 76 PHE A CA 1
ATOM 525 C C . PHE A 1 76 ? 12.828 -32.906 -14.422 1 94.25 76 PHE A C 1
ATOM 527 O O . PHE A 1 76 ? 13.148 -31.859 -13.867 1 94.25 76 PHE A O 1
ATOM 534 N N . GLY A 1 77 ? 12.094 -32.938 -15.438 1 90.75 77 GLY A N 1
ATOM 535 C CA . GLY A 1 77 ? 11.578 -31.719 -16.016 1 90.75 77 GLY A CA 1
ATOM 536 C C . GLY A 1 77 ? 10.695 -30.938 -15.062 1 90.75 77 GLY A C 1
ATOM 537 O O . GLY A 1 77 ? 10.828 -29.719 -14.945 1 90.75 77 GLY A O 1
ATOM 538 N N . ALA A 1 78 ? 9.812 -31.594 -14.359 1 86.75 78 ALA A N 1
ATOM 539 C CA . ALA A 1 78 ? 8.867 -30.953 -13.453 1 86.75 78 ALA A CA 1
ATOM 540 C C . ALA A 1 78 ? 9.586 -30.312 -12.273 1 86.75 78 ALA A C 1
ATOM 542 O O . ALA A 1 78 ? 9.305 -29.156 -11.914 1 86.75 78 ALA A O 1
ATOM 543 N N . VAL A 1 79 ? 10.477 -31.031 -11.711 1 91.75 79 VAL A N 1
ATOM 544 C CA . VAL A 1 79 ? 11.203 -30.531 -10.555 1 91.75 79 VAL A CA 1
ATOM 545 C C . VAL A 1 79 ? 12.117 -29.375 -10.984 1 91.75 79 VAL A C 1
ATOM 547 O O . VAL A 1 79 ? 12.297 -28.406 -10.25 1 91.75 79 VAL A O 1
ATOM 550 N N . THR A 1 80 ? 12.672 -29.5 -12.133 1 94.38 80 THR A N 1
ATOM 551 C CA . THR A 1 80 ? 13.484 -28.422 -12.68 1 94.38 80 THR A CA 1
ATOM 552 C C . THR A 1 80 ? 12.648 -27.156 -12.875 1 94.38 80 THR A C 1
ATOM 554 O O . THR A 1 80 ? 13.047 -26.078 -12.453 1 94.38 80 THR A O 1
ATOM 557 N N . ALA A 1 81 ? 11.555 -27.344 -13.508 1 90.12 81 ALA A N 1
ATOM 558 C CA . ALA A 1 81 ? 10.664 -26.203 -13.742 1 90.12 81 ALA A CA 1
ATOM 559 C C . ALA A 1 81 ? 10.258 -25.547 -12.422 1 90.12 81 ALA A C 1
ATOM 561 O O . ALA A 1 81 ? 10.273 -24.312 -12.297 1 90.12 81 ALA A O 1
ATOM 562 N N . TRP A 1 82 ? 9.992 -26.344 -11.438 1 90.44 82 TRP A N 1
ATOM 563 C CA . TRP A 1 82 ? 9.578 -25.859 -10.125 1 90.44 82 TRP A CA 1
ATOM 564 C C . TRP A 1 82 ? 10.719 -25.109 -9.445 1 90.44 82 TRP A C 1
ATOM 566 O O . TRP A 1 82 ? 10.555 -23.953 -9.055 1 90.44 82 TRP A O 1
ATOM 576 N N . GLN A 1 83 ? 11.789 -25.688 -9.398 1 94.69 83 GLN A N 1
ATOM 577 C CA . GLN A 1 83 ? 12.906 -25.094 -8.672 1 94.69 83 GLN A CA 1
ATOM 578 C C . GLN A 1 83 ? 13.422 -23.859 -9.398 1 94.69 83 GLN A C 1
ATOM 580 O O . GLN A 1 83 ? 13.805 -22.875 -8.758 1 94.69 83 GLN A O 1
ATOM 585 N N . THR A 1 84 ? 13.438 -23.875 -10.664 1 94.56 84 THR A N 1
ATOM 586 C CA . THR A 1 84 ? 13.945 -22.719 -11.406 1 94.56 84 THR A CA 1
ATOM 587 C C . THR A 1 84 ? 12.938 -21.562 -11.367 1 94.56 84 THR A C 1
ATOM 589 O O . THR A 1 84 ? 13.328 -20.406 -11.32 1 94.56 84 THR A O 1
ATOM 592 N N . SER A 1 85 ? 11.734 -21.953 -11.445 1 94.31 85 SER A N 1
ATOM 593 C CA . SER A 1 85 ? 10.711 -20.906 -11.367 1 94.31 85 SER A CA 1
ATOM 594 C C . SER A 1 85 ? 10.773 -20.172 -10.039 1 94.31 85 SER A C 1
ATOM 596 O O . SER A 1 85 ? 10.688 -18.938 -10 1 94.31 85 SER A O 1
ATOM 598 N N . GLU A 1 86 ? 10.977 -20.891 -8.961 1 95.25 86 GLU A N 1
ATOM 599 C CA . GLU A 1 86 ? 11.07 -20.281 -7.641 1 95.25 86 GLU A CA 1
ATOM 600 C C . GLU A 1 86 ? 12.281 -19.375 -7.535 1 95.25 86 GLU A C 1
ATOM 602 O O . GLU A 1 86 ? 12.18 -18.25 -7.023 1 95.25 86 GLU A O 1
ATOM 607 N N . ARG A 1 87 ? 13.305 -19.844 -7.992 1 96.06 87 ARG A N 1
ATOM 608 C CA . ARG A 1 87 ? 14.539 -19.062 -7.918 1 96.06 87 ARG A CA 1
ATOM 609 C C . ARG A 1 87 ? 14.484 -17.844 -8.844 1 96.06 87 ARG A C 1
ATOM 611 O O . ARG A 1 87 ? 14.945 -16.766 -8.484 1 96.06 87 ARG A O 1
ATOM 618 N N . ALA A 1 88 ? 13.914 -18.016 -9.969 1 95.94 88 ALA A N 1
ATOM 619 C CA . ALA A 1 88 ? 13.734 -16.891 -10.883 1 95.94 88 ALA A CA 1
ATOM 620 C C . ALA A 1 88 ? 12.82 -15.828 -10.281 1 95.94 88 ALA A C 1
ATOM 622 O O . ALA A 1 88 ? 13.07 -14.625 -10.414 1 95.94 88 ALA A O 1
ATOM 623 N N . ALA A 1 89 ? 11.805 -16.281 -9.617 1 95.69 89 ALA A N 1
ATOM 624 C CA . ALA A 1 89 ? 10.883 -15.359 -8.961 1 95.69 89 ALA A CA 1
ATOM 625 C C . ALA A 1 89 ? 11.586 -14.594 -7.84 1 95.69 89 ALA A C 1
ATOM 627 O O . ALA A 1 89 ? 11.383 -13.391 -7.68 1 95.69 89 ALA A O 1
ATOM 628 N N . ALA A 1 90 ? 12.359 -15.289 -7.094 1 97.12 90 ALA A N 1
ATOM 629 C CA . ALA A 1 90 ? 13.109 -14.656 -6.016 1 97.12 90 ALA A CA 1
ATOM 630 C C . ALA A 1 90 ? 14.109 -13.648 -6.562 1 97.12 90 ALA A C 1
ATOM 632 O O . ALA A 1 90 ? 14.266 -12.555 -6.008 1 97.12 90 ALA A O 1
ATOM 633 N N . ALA A 1 91 ? 14.766 -14.008 -7.598 1 97.38 91 ALA A N 1
ATOM 634 C CA . ALA A 1 91 ? 15.695 -13.094 -8.25 1 97.38 91 ALA A CA 1
ATOM 635 C C . ALA A 1 91 ? 14.969 -11.867 -8.797 1 97.38 91 ALA A C 1
ATOM 637 O O . ALA A 1 91 ? 15.469 -10.742 -8.703 1 97.38 91 ALA A O 1
ATOM 638 N N . ASP A 1 92 ? 13.875 -12.117 -9.383 1 96.69 92 ASP A N 1
ATOM 639 C CA . ASP A 1 92 ? 13.039 -11.023 -9.859 1 96.69 92 ASP A CA 1
ATOM 640 C C . ASP A 1 92 ? 12.625 -10.102 -8.711 1 96.69 92 ASP A C 1
ATOM 642 O O . ASP A 1 92 ? 12.633 -8.875 -8.852 1 96.69 92 ASP A O 1
ATOM 646 N N . ASP A 1 93 ? 12.289 -10.664 -7.582 1 96.12 93 ASP A N 1
ATOM 647 C CA . ASP A 1 93 ? 11.953 -9.891 -6.391 1 96.12 93 ASP A CA 1
ATOM 648 C C . ASP A 1 93 ? 13.133 -9.047 -5.926 1 96.12 93 ASP A C 1
ATOM 650 O O . ASP A 1 93 ? 12.969 -7.887 -5.559 1 96.12 93 ASP A O 1
ATOM 654 N N . VAL A 1 94 ? 14.273 -9.625 -5.902 1 97.19 94 VAL A N 1
ATOM 655 C CA . VAL A 1 94 ? 15.484 -8.898 -5.523 1 97.19 94 VAL A CA 1
ATOM 656 C C . VAL A 1 94 ? 15.602 -7.629 -6.363 1 97.19 94 VAL A C 1
ATOM 658 O O . VAL A 1 94 ? 15.797 -6.535 -5.824 1 97.19 94 VAL A O 1
ATOM 661 N N . LEU A 1 95 ? 15.422 -7.762 -7.664 1 96.56 95 LEU A N 1
ATOM 662 C CA . LEU A 1 95 ? 15.688 -6.691 -8.625 1 96.56 95 LEU A CA 1
ATOM 663 C C . LEU A 1 95 ? 14.539 -5.688 -8.648 1 96.56 95 LEU A C 1
ATOM 665 O O . LEU A 1 95 ? 14.773 -4.477 -8.68 1 96.56 95 LEU A O 1
ATOM 669 N N . HIS A 1 96 ? 13.305 -6.09 -8.508 1 94.44 96 HIS A N 1
ATOM 670 C CA . HIS A 1 96 ? 12.18 -5.223 -8.836 1 94.44 96 HIS A CA 1
ATOM 671 C C . HIS A 1 96 ? 11.32 -4.934 -7.609 1 94.44 96 HIS A C 1
ATOM 673 O O . HIS A 1 96 ? 10.398 -4.117 -7.672 1 94.44 96 HIS A O 1
ATOM 679 N N . ARG A 1 97 ? 11.664 -5.512 -6.484 1 94.31 97 ARG A N 1
ATOM 680 C CA . ARG A 1 97 ? 10.781 -5.297 -5.344 1 94.31 97 ARG A CA 1
ATOM 681 C C . ARG A 1 97 ? 11.586 -5.016 -4.078 1 94.31 97 ARG A C 1
ATOM 683 O O . ARG A 1 97 ? 11.641 -3.877 -3.615 1 94.31 97 ARG A O 1
ATOM 690 N N . SER A 1 98 ? 12.398 -5.992 -3.633 1 95.25 98 SER A N 1
ATOM 691 C CA . SER A 1 98 ? 13 -5.906 -2.307 1 95.25 98 SER A CA 1
ATOM 692 C C . SER A 1 98 ? 14.078 -4.828 -2.256 1 95.25 98 SER A C 1
ATOM 694 O O . SER A 1 98 ? 14.148 -4.059 -1.294 1 95.25 98 SER A O 1
ATOM 696 N N . GLN A 1 99 ? 14.898 -4.801 -3.293 1 95.44 99 GLN A N 1
ATOM 697 C CA . GLN A 1 99 ? 15.93 -3.771 -3.252 1 95.44 99 GLN A CA 1
ATOM 698 C C . GLN A 1 99 ? 15.328 -2.379 -3.404 1 95.44 99 GLN A C 1
ATOM 700 O O . GLN A 1 99 ? 15.672 -1.462 -2.654 1 95.44 99 GLN A O 1
ATOM 705 N N . PRO A 1 100 ? 14.461 -2.119 -4.395 1 93.75 100 PRO A N 1
ATOM 706 C CA . PRO A 1 100 ? 13.812 -0.808 -4.473 1 93.75 100 PRO A CA 1
ATOM 707 C C . PRO A 1 100 ? 13.078 -0.435 -3.191 1 93.75 100 PRO A C 1
ATOM 709 O O . PRO A 1 100 ? 13.078 0.732 -2.793 1 93.75 100 PRO A O 1
ATOM 712 N N . LEU A 1 101 ? 12.5 -1.388 -2.523 1 93.62 101 LEU A N 1
ATOM 713 C CA . LEU A 1 101 ? 11.773 -1.104 -1.294 1 93.62 101 LEU A CA 1
ATOM 714 C C . LEU A 1 101 ? 12.734 -0.78 -0.154 1 93.62 101 LEU A C 1
ATOM 716 O O . LEU A 1 101 ? 12.438 0.066 0.693 1 93.62 101 LEU A O 1
ATOM 720 N N . SER A 1 102 ? 13.867 -1.423 -0.113 1 95.62 102 SER A N 1
ATOM 721 C CA . SER A 1 102 ? 14.898 -1.075 0.854 1 95.62 102 SER A CA 1
ATOM 722 C C . SER A 1 102 ? 15.406 0.347 0.635 1 95.62 102 SER A C 1
ATOM 724 O O . SER A 1 102 ? 15.461 1.144 1.574 1 95.62 102 SER A O 1
ATOM 726 N N . SER A 1 103 ? 15.727 0.683 -0.579 1 95.12 103 SER A N 1
ATOM 727 C CA . SER A 1 103 ? 16.156 2.035 -0.913 1 95.12 103 SER A CA 1
ATOM 728 C C . SER A 1 103 ? 15.047 3.051 -0.653 1 95.12 103 SER A C 1
ATOM 730 O O . SER A 1 103 ? 15.312 4.164 -0.191 1 95.12 103 SER A O 1
ATOM 732 N N . GLY A 1 104 ? 13.836 2.668 -0.988 1 95.44 104 GLY A N 1
ATOM 733 C CA . GLY A 1 104 ? 12.695 3.529 -0.715 1 95.44 104 GLY A CA 1
ATOM 734 C C . GLY A 1 104 ? 12.5 3.816 0.762 1 95.44 104 GLY A C 1
ATOM 735 O O . GLY A 1 104 ? 12.172 4.941 1.145 1 95.44 104 GLY A O 1
ATOM 736 N N . ALA A 1 105 ? 12.688 2.836 1.564 1 96.75 105 ALA A N 1
ATOM 737 C CA . ALA A 1 105 ? 12.586 3.018 3.01 1 96.75 105 ALA A CA 1
ATOM 738 C C . ALA A 1 105 ? 13.672 3.955 3.525 1 96.75 105 ALA A C 1
ATOM 740 O O . ALA A 1 105 ? 13.414 4.801 4.387 1 96.75 105 ALA A O 1
ATOM 741 N N . ALA A 1 106 ? 14.867 3.803 3.025 1 96.38 106 ALA A N 1
ATOM 742 C CA . ALA A 1 106 ? 15.922 4.758 3.348 1 96.38 106 ALA A CA 1
ATOM 743 C C . ALA A 1 106 ? 15.539 6.168 2.91 1 96.38 106 ALA A C 1
ATOM 745 O O . ALA A 1 106 ? 15.82 7.141 3.613 1 96.38 106 ALA A O 1
ATOM 746 N N . GLY A 1 107 ? 14.922 6.238 1.759 1 97.06 107 GLY A N 1
ATOM 747 C CA . GLY A 1 107 ? 14.445 7.516 1.252 1 97.06 107 GLY A CA 1
ATOM 748 C C . GLY A 1 107 ? 13.398 8.156 2.145 1 97.06 107 GLY A C 1
ATOM 749 O O . GLY A 1 107 ? 13.398 9.367 2.338 1 97.06 107 GLY A O 1
ATOM 750 N N . ILE A 1 108 ? 12.492 7.395 2.67 1 98.06 108 ILE A N 1
ATOM 751 C CA . ILE A 1 108 ? 11.492 7.898 3.6 1 98.06 108 ILE A CA 1
ATOM 752 C C . ILE A 1 108 ? 12.172 8.477 4.836 1 98.06 108 ILE A C 1
ATOM 754 O O . ILE A 1 108 ? 11.859 9.594 5.266 1 98.06 108 ILE A O 1
ATOM 758 N N . TYR A 1 109 ? 13.133 7.73 5.426 1 97.19 109 TYR A N 1
ATOM 759 C CA . TYR A 1 109 ? 13.891 8.227 6.566 1 97.19 109 TYR A CA 1
ATOM 760 C C . TYR A 1 109 ? 14.555 9.555 6.238 1 97.19 109 TYR A C 1
ATOM 762 O O . TYR A 1 109 ? 14.453 10.516 7.008 1 97.19 109 TYR A O 1
ATOM 770 N N . ARG A 1 110 ? 15.172 9.617 5.156 1 96.88 110 ARG A N 1
ATOM 771 C CA . ARG A 1 110 ? 15.914 10.805 4.742 1 96.88 110 ARG A CA 1
ATOM 772 C C . ARG A 1 110 ? 14.984 12.008 4.594 1 96.88 110 ARG A C 1
ATOM 774 O O . ARG A 1 110 ? 15.297 13.102 5.082 1 96.88 110 ARG A O 1
ATOM 781 N N . SER A 1 111 ? 13.844 11.781 3.893 1 98.06 111 SER A N 1
ATOM 782 C CA . SER A 1 111 ? 12.914 12.875 3.666 1 98.06 111 SER A CA 1
ATOM 783 C C . SER A 1 111 ? 12.359 13.414 4.98 1 98.06 111 SER A C 1
ATOM 785 O O . SER A 1 111 ? 12.258 14.633 5.168 1 98.06 111 SER A O 1
ATOM 787 N N . LEU A 1 112 ? 12.078 12.523 5.895 1 98.38 112 LEU A N 1
ATOM 788 C CA . LEU A 1 112 ? 11.57 12.93 7.199 1 98.38 112 LEU A CA 1
ATOM 789 C C . LEU A 1 112 ? 12.633 13.703 7.977 1 98.38 112 LEU A C 1
ATOM 791 O O . LEU A 1 112 ? 12.359 14.781 8.508 1 98.38 112 LEU A O 1
ATOM 795 N N . ALA A 1 113 ? 13.828 13.188 8.023 1 96.75 113 ALA A N 1
ATOM 796 C CA . ALA A 1 113 ? 14.914 13.828 8.758 1 96.75 113 ALA A CA 1
ATOM 797 C C . ALA A 1 113 ? 15.266 15.188 8.141 1 96.75 113 ALA A C 1
ATOM 799 O O . ALA A 1 113 ? 15.461 16.156 8.867 1 96.75 113 ALA A O 1
ATOM 800 N N . ASP A 1 114 ? 15.312 15.219 6.84 1 96.75 114 ASP A N 1
ATOM 801 C CA . ASP A 1 114 ? 15.648 16.453 6.145 1 96.75 114 ASP A CA 1
ATOM 802 C C . ASP A 1 114 ? 14.547 17.5 6.324 1 96.75 114 ASP A C 1
ATOM 804 O O . ASP A 1 114 ? 14.828 18.688 6.453 1 96.75 114 ASP A O 1
ATOM 808 N N . ALA A 1 115 ? 13.305 17.062 6.305 1 97.69 115 ALA A N 1
ATOM 809 C CA . ALA A 1 115 ? 12.195 17.984 6.578 1 97.69 115 ALA A CA 1
ATOM 810 C C . ALA A 1 115 ? 12.336 18.609 7.965 1 97.69 115 ALA A C 1
ATOM 812 O O . ALA A 1 115 ? 12.141 19.812 8.125 1 97.69 115 ALA A O 1
ATOM 813 N N . ASN A 1 116 ? 12.641 17.781 8.945 1 96 116 ASN A N 1
ATOM 814 C CA . ASN A 1 116 ? 12.797 18.266 10.312 1 96 116 ASN A CA 1
ATOM 815 C C . ASN A 1 116 ? 13.93 19.281 10.414 1 96 116 ASN A C 1
ATOM 817 O O . ASN A 1 116 ? 13.797 20.297 11.109 1 96 116 ASN A O 1
ATOM 821 N N . THR A 1 117 ? 14.992 19.062 9.719 1 93.75 117 THR A N 1
ATOM 822 C CA . THR A 1 117 ? 16.141 19.969 9.68 1 93.75 117 THR A CA 1
ATOM 823 C C . THR A 1 117 ? 15.758 21.281 8.977 1 93.75 117 THR A C 1
ATOM 825 O O . THR A 1 117 ? 16.078 22.359 9.461 1 93.75 117 THR A O 1
ATOM 828 N N . ALA A 1 118 ? 15.086 21.141 7.859 1 94.06 118 ALA A N 1
ATOM 829 C CA . ALA A 1 118 ? 14.656 22.328 7.113 1 94.06 118 ALA A CA 1
ATOM 830 C C . ALA A 1 118 ? 13.703 23.172 7.945 1 94.06 118 ALA A C 1
ATOM 832 O O . ALA A 1 118 ? 13.789 24.406 7.926 1 94.06 118 ALA A O 1
ATOM 833 N N . ALA A 1 119 ? 12.844 22.547 8.695 1 94.81 119 ALA A N 1
ATOM 834 C CA . ALA A 1 119 ? 11.914 23.266 9.555 1 94.81 119 ALA A CA 1
ATOM 835 C C . ALA A 1 119 ? 12.648 24.031 10.641 1 94.81 119 ALA A C 1
ATOM 837 O O . ALA A 1 119 ? 12.336 25.188 10.914 1 94.81 119 ALA A O 1
ATOM 838 N N . SER A 1 120 ? 13.641 23.453 11.258 1 91.94 120 SER A N 1
ATOM 839 C CA . SER A 1 120 ? 14.406 24.109 12.305 1 91.94 120 SER A CA 1
ATOM 840 C C . SER A 1 120 ? 15.242 25.25 11.742 1 91.94 120 SER A C 1
ATOM 842 O O . SER A 1 120 ? 15.352 26.312 12.367 1 91.94 120 SER A O 1
ATOM 844 N N . SER A 1 121 ? 15.789 25.031 10.57 1 89 121 SER A N 1
ATOM 845 C CA . SER A 1 121 ? 16.547 26.094 9.914 1 89 121 SER A CA 1
ATOM 846 C C . SER A 1 121 ? 15.656 27.281 9.586 1 89 121 SER A C 1
ATOM 848 O O . SER A 1 121 ? 16.047 28.438 9.789 1 89 121 SER A O 1
ATOM 850 N N . GLY A 1 122 ? 14.484 26.969 9.047 1 89.75 122 GLY A N 1
ATOM 851 C CA . GLY A 1 122 ? 13.523 28.031 8.766 1 89.75 122 GLY A CA 1
ATOM 852 C C . GLY A 1 122 ? 13.109 28.812 10 1 89.75 122 GLY A C 1
ATOM 853 O O . GLY A 1 122 ? 12.977 30.031 9.953 1 89.75 122 GLY A O 1
ATOM 854 N N . PHE A 1 123 ? 12.969 28.156 11.055 1 89.75 123 PHE A N 1
ATOM 855 C CA . PHE A 1 123 ? 12.586 28.781 12.312 1 89.75 123 PHE A CA 1
ATOM 856 C C . PHE A 1 123 ? 13.688 29.703 12.82 1 89.75 123 PHE A C 1
ATOM 858 O O . PHE A 1 123 ? 13.406 30.828 13.266 1 89.75 123 PHE A O 1
ATOM 865 N N . LEU A 1 124 ? 14.953 29.266 12.727 1 87.5 124 LEU A N 1
ATOM 866 C CA . LEU A 1 124 ? 16.109 30.016 13.219 1 87.5 124 LEU A CA 1
ATOM 867 C C . LEU A 1 124 ? 16.328 31.281 12.398 1 87.5 124 LEU A C 1
ATOM 869 O O . LEU A 1 124 ? 16.922 32.25 12.891 1 87.5 124 LEU A O 1
ATOM 873 N N . ALA A 1 125 ? 15.844 31.234 11.141 1 84.75 125 ALA A N 1
ATOM 874 C CA . ALA A 1 125 ? 15.984 32.406 10.273 1 84.75 125 ALA A CA 1
ATOM 875 C C . ALA A 1 125 ? 15.062 33.531 10.711 1 84.75 125 ALA A C 1
ATOM 877 O O . ALA A 1 125 ? 15.18 34.656 10.234 1 84.75 125 ALA A O 1
ATOM 878 N N . GLY A 1 126 ? 14.133 33.281 11.672 1 79.56 126 GLY A N 1
ATOM 879 C CA . GLY A 1 126 ? 13.266 34.312 12.234 1 79.56 126 GLY A CA 1
ATOM 880 C C . GLY A 1 126 ? 11.914 34.375 11.547 1 79.56 126 GLY A C 1
ATOM 881 O O . GLY A 1 126 ? 11.398 33.375 11.055 1 79.56 126 GLY A O 1
ATOM 882 N N . GLY A 1 127 ? 11.352 35.531 11.656 1 72.31 127 GLY A N 1
ATOM 883 C CA . GLY A 1 127 ? 9.977 35.688 11.227 1 72.31 127 GLY A CA 1
ATOM 884 C C . GLY A 1 127 ? 9.781 35.469 9.742 1 72.31 127 GLY A C 1
ATOM 885 O O . GLY A 1 127 ? 8.719 35.031 9.305 1 72.31 127 GLY A O 1
ATOM 886 N N . GLN A 1 128 ? 10.766 35.781 9 1 80.38 128 GLN A N 1
ATOM 887 C CA . GLN A 1 128 ? 10.609 35.5 7.57 1 80.38 128 GLN A CA 1
ATOM 888 C C . GLN A 1 128 ? 11.508 34.375 7.117 1 80.38 128 GLN A C 1
ATOM 890 O O . GLN A 1 128 ? 12.68 34.562 6.805 1 80.38 128 GLN A O 1
ATOM 895 N N . GLU A 1 129 ? 10.867 33.219 7.105 1 83.31 129 GLU A N 1
ATOM 896 C CA . GLU A 1 129 ? 11.57 32.031 6.609 1 83.31 129 GLU A CA 1
ATOM 897 C C . GLU A 1 129 ? 11.984 32.219 5.148 1 83.31 129 GLU A C 1
ATOM 899 O O . GLU A 1 129 ? 11.25 32.812 4.363 1 83.31 129 GLU A O 1
ATOM 904 N N . SER A 1 130 ? 13.125 31.75 4.852 1 84.06 130 SER A N 1
ATOM 905 C CA . SER A 1 130 ? 13.562 31.828 3.463 1 84.06 130 SER A CA 1
ATOM 906 C C . SER A 1 130 ? 12.734 30.906 2.57 1 84.06 130 SER A C 1
ATOM 908 O O . SER A 1 130 ? 12.266 29.859 3.016 1 84.06 130 SER A O 1
ATOM 910 N N . ALA A 1 131 ? 12.531 31.312 1.337 1 86.62 131 ALA A N 1
ATOM 911 C CA . ALA A 1 131 ? 11.805 30.5 0.363 1 86.62 131 ALA A CA 1
ATOM 912 C C . ALA A 1 131 ? 12.484 29.156 0.154 1 86.62 131 ALA A C 1
ATOM 914 O O . ALA A 1 131 ? 11.812 28.125 -0.017 1 86.62 131 ALA A O 1
ATOM 915 N N . ALA A 1 132 ? 13.773 29.141 0.218 1 84.94 132 ALA A N 1
ATOM 916 C CA . ALA A 1 132 ? 14.539 27.922 -0.025 1 84.94 132 ALA A CA 1
ATOM 917 C C . ALA A 1 132 ? 14.258 26.875 1.053 1 84.94 132 ALA A C 1
ATOM 919 O O . ALA A 1 132 ? 14.055 25.703 0.748 1 84.94 132 ALA A O 1
ATOM 920 N N . SER A 1 133 ? 14.289 27.25 2.312 1 87.62 133 SER A N 1
ATOM 921 C CA . SER A 1 133 ? 14.031 26.328 3.404 1 87.62 133 SER A CA 1
ATOM 922 C C . SER A 1 133 ? 12.594 25.812 3.355 1 87.62 133 SER A C 1
ATOM 924 O O . SER A 1 133 ? 12.344 24.625 3.609 1 87.62 133 SER A O 1
ATOM 926 N N . ARG A 1 134 ? 11.68 26.656 3.006 1 91.44 134 ARG A N 1
ATOM 927 C CA . ARG A 1 134 ? 10.273 26.266 2.912 1 91.44 134 ARG A CA 1
ATOM 928 C C . ARG A 1 134 ? 10.055 25.266 1.791 1 91.44 134 ARG A C 1
ATOM 930 O O . ARG A 1 134 ? 9.375 24.25 1.98 1 91.44 134 ARG A O 1
ATOM 937 N N . ASP A 1 135 ? 10.641 25.562 0.681 1 94.56 135 ASP A N 1
ATOM 938 C CA . ASP A 1 135 ? 10.5 24.672 -0.462 1 94.56 135 ASP A CA 1
ATOM 939 C C . ASP A 1 135 ? 11.094 23.297 -0.158 1 94.56 135 ASP A C 1
ATOM 941 O O . ASP A 1 135 ? 10.516 22.266 -0.515 1 94.56 135 ASP A O 1
ATOM 945 N N . ARG A 1 136 ? 12.266 23.312 0.449 1 93.88 136 ARG A N 1
ATOM 946 C CA . ARG A 1 136 ? 12.922 22.078 0.832 1 93.88 136 ARG A CA 1
ATOM 947 C C . ARG A 1 136 ? 12.047 21.266 1.787 1 93.88 136 ARG A C 1
ATOM 949 O O . ARG A 1 136 ? 11.867 20.062 1.606 1 93.88 136 ARG A O 1
ATOM 956 N N . TYR A 1 137 ? 11.523 21.938 2.822 1 96.69 137 TYR A N 1
ATOM 957 C CA . TYR A 1 137 ? 10.633 21.297 3.787 1 96.69 137 TYR A CA 1
ATOM 958 C C . TYR A 1 137 ? 9.43 20.672 3.09 1 96.69 137 TYR A C 1
ATOM 960 O O . TYR A 1 137 ? 9.133 19.484 3.297 1 96.69 137 TYR A O 1
ATOM 968 N N . GLU A 1 138 ? 8.75 21.391 2.189 1 97.25 138 GLU A N 1
ATOM 969 C CA . GLU A 1 138 ? 7.543 20.922 1.518 1 97.25 138 GLU A CA 1
ATOM 970 C C . GLU A 1 138 ? 7.859 19.75 0.576 1 97.25 138 GLU A C 1
ATOM 972 O O . GLU A 1 138 ? 7.086 18.797 0.48 1 97.25 138 GLU A O 1
ATOM 977 N N . LYS A 1 139 ? 8.93 19.859 -0.113 1 97.38 139 LYS A N 1
ATOM 978 C CA . LYS A 1 139 ? 9.352 18.781 -1.01 1 97.38 139 LYS A CA 1
ATOM 979 C C . LYS A 1 139 ? 9.602 17.5 -0.239 1 97.38 139 LYS A C 1
ATOM 981 O O . LYS A 1 139 ? 9.203 16.422 -0.681 1 97.38 139 LYS A O 1
ATOM 986 N N . ASP A 1 140 ? 10.25 17.625 0.88 1 98.06 140 ASP A N 1
ATOM 987 C CA . ASP A 1 140 ? 10.57 16.453 1.699 1 98.06 140 ASP A CA 1
ATOM 988 C C . ASP A 1 140 ? 9.297 15.812 2.256 1 98.06 140 ASP A C 1
ATOM 990 O O . ASP A 1 140 ? 9.188 14.586 2.295 1 98.06 140 ASP A O 1
ATOM 994 N N . ILE A 1 141 ? 8.359 16.609 2.66 1 98.44 141 ILE A N 1
ATOM 995 C CA . ILE A 1 141 ? 7.094 16.094 3.182 1 98.44 141 ILE A CA 1
ATOM 996 C C . ILE A 1 141 ? 6.344 15.352 2.08 1 98.44 141 ILE A C 1
ATOM 998 O O . ILE A 1 141 ? 5.832 14.25 2.303 1 98.44 141 ILE A O 1
ATOM 1002 N N . ARG A 1 142 ? 6.336 15.898 0.87 1 97.56 142 ARG A N 1
ATOM 1003 C CA . ARG A 1 142 ? 5.688 15.258 -0.268 1 97.56 142 ARG A CA 1
ATOM 1004 C C . ARG A 1 142 ? 6.383 13.945 -0.622 1 97.56 142 ARG A C 1
ATOM 1006 O O . ARG A 1 142 ? 5.719 12.945 -0.906 1 97.56 142 ARG A O 1
ATOM 1013 N N . ALA A 1 143 ? 7.691 13.984 -0.588 1 97.81 143 ALA A N 1
ATOM 1014 C CA . ALA A 1 143 ? 8.469 12.781 -0.904 1 97.81 143 ALA A CA 1
ATOM 1015 C C . ALA A 1 143 ? 8.203 11.68 0.115 1 97.81 143 ALA A C 1
ATOM 1017 O O . ALA A 1 143 ? 8.039 10.516 -0.252 1 97.81 143 ALA A O 1
ATOM 1018 N N . ALA A 1 144 ? 8.172 12.031 1.395 1 98.44 144 ALA A N 1
ATOM 1019 C CA . ALA A 1 144 ? 7.871 11.055 2.434 1 98.44 144 ALA A CA 1
ATOM 1020 C C . ALA A 1 144 ? 6.473 10.469 2.254 1 98.44 144 ALA A C 1
ATOM 1022 O O . ALA A 1 144 ? 6.285 9.258 2.326 1 98.44 144 ALA A O 1
ATOM 1023 N N . ALA A 1 145 ? 5.488 11.297 1.978 1 98.38 145 ALA A N 1
ATOM 1024 C CA . ALA A 1 145 ? 4.105 10.867 1.782 1 98.38 145 ALA A CA 1
ATOM 1025 C C . ALA A 1 145 ? 3.994 9.906 0.598 1 98.38 145 ALA A C 1
ATOM 1027 O O . ALA A 1 145 ? 3.344 8.867 0.695 1 98.38 145 ALA A O 1
ATOM 1028 N N . GLY A 1 146 ? 4.625 10.297 -0.49 1 97.06 146 GLY A N 1
ATOM 1029 C CA . GLY A 1 146 ? 4.641 9.414 -1.646 1 97.06 146 GLY A CA 1
ATOM 1030 C C . GLY A 1 146 ? 5.355 8.102 -1.387 1 97.06 146 GLY A C 1
ATOM 1031 O O . GLY A 1 146 ? 4.883 7.043 -1.804 1 97.06 146 GLY A O 1
ATOM 1032 N N . GLY A 1 147 ? 6.504 8.227 -0.736 1 97.88 147 GLY A N 1
ATOM 1033 C CA . GLY A 1 147 ? 7.254 7.031 -0.392 1 97.88 147 GLY A CA 1
ATOM 1034 C C . GLY A 1 147 ? 6.469 6.062 0.474 1 97.88 147 GLY A C 1
ATOM 1035 O O . GLY A 1 147 ? 6.57 4.848 0.306 1 97.88 147 GLY A O 1
ATOM 1036 N N . LEU A 1 148 ? 5.656 6.535 1.4 1 98.31 148 LEU A N 1
ATOM 1037 C CA . LEU A 1 148 ? 4.855 5.695 2.283 1 98.31 148 LEU A CA 1
ATOM 1038 C C . LEU A 1 148 ? 3.809 4.918 1.492 1 98.31 148 LEU A C 1
ATOM 1040 O O . LEU A 1 148 ? 3.553 3.744 1.78 1 98.31 148 LEU A O 1
ATOM 1044 N N . VAL A 1 149 ? 3.221 5.523 0.462 1 97.44 149 VAL A N 1
ATOM 1045 C CA . VAL A 1 149 ? 2.227 4.844 -0.363 1 97.44 149 VAL A CA 1
ATOM 1046 C C . VAL A 1 149 ? 2.9 3.738 -1.176 1 97.44 149 VAL A C 1
ATOM 1048 O O . VAL A 1 149 ? 2.383 2.625 -1.27 1 97.44 149 VAL A O 1
ATOM 1051 N N . THR A 1 150 ? 4.066 4.047 -1.721 1 96.06 150 THR A N 1
ATOM 1052 C CA . THR A 1 150 ? 4.805 3.039 -2.471 1 96.06 150 THR A CA 1
ATOM 1053 C C . THR A 1 150 ? 5.18 1.864 -1.572 1 96.06 150 THR A C 1
ATOM 1055 O O . THR A 1 150 ? 5.039 0.705 -1.966 1 96.06 150 THR A O 1
ATOM 1058 N N . ALA A 1 151 ? 5.668 2.197 -0.397 1 97.06 151 ALA A N 1
ATOM 1059 C CA . ALA A 1 151 ? 6.008 1.149 0.562 1 97.06 151 ALA A CA 1
ATOM 1060 C C . ALA A 1 151 ? 4.781 0.315 0.919 1 97.06 151 ALA A C 1
ATOM 1062 O O . ALA A 1 151 ? 4.852 -0.915 0.968 1 97.06 151 ALA A O 1
ATOM 1063 N N . ALA A 1 152 ? 3.641 0.958 1.117 1 96.88 152 ALA A N 1
ATOM 1064 C CA . ALA A 1 152 ? 2.406 0.267 1.48 1 96.88 152 ALA A CA 1
ATOM 1065 C C . ALA A 1 152 ? 1.932 -0.639 0.348 1 96.88 152 ALA A C 1
ATOM 1067 O O . ALA A 1 152 ? 1.522 -1.777 0.585 1 96.88 152 ALA A O 1
ATOM 1068 N N . ALA A 1 153 ? 2.039 -0.129 -0.872 1 94.94 153 ALA A N 1
ATOM 1069 C CA . ALA A 1 153 ? 1.591 -0.877 -2.043 1 94.94 153 ALA A CA 1
ATOM 1070 C C . ALA A 1 153 ? 2.387 -2.17 -2.207 1 94.94 153 ALA A C 1
ATOM 1072 O O . ALA A 1 153 ? 1.945 -3.094 -2.895 1 94.94 153 ALA A O 1
ATOM 1073 N N . ASN A 1 154 ? 3.529 -2.188 -1.583 1 93.62 154 ASN A N 1
ATOM 1074 C CA . ASN A 1 154 ? 4.387 -3.357 -1.739 1 93.62 154 ASN A CA 1
ATOM 1075 C C . ASN A 1 154 ? 4.504 -4.145 -0.437 1 93.62 154 ASN A C 1
ATOM 1077 O O . ASN A 1 154 ? 5.266 -5.109 -0.356 1 93.62 154 ASN A O 1
ATOM 1081 N N . ALA A 1 155 ? 3.832 -3.732 0.57 1 92.75 155 ALA A N 1
ATOM 1082 C CA . ALA A 1 155 ? 3.781 -4.469 1.832 1 92.75 155 ALA A CA 1
ATOM 1083 C C . ALA A 1 155 ? 2.707 -5.551 1.794 1 92.75 155 ALA A C 1
ATOM 1085 O O . ALA A 1 155 ? 1.664 -5.379 1.16 1 92.75 155 ALA A O 1
ATOM 1086 N N . GLU A 1 156 ? 3.023 -6.641 2.482 1 89.69 156 GLU A N 1
ATOM 1087 C CA . GLU A 1 156 ? 1.993 -7.664 2.637 1 89.69 156 GLU A CA 1
ATOM 1088 C C . GLU A 1 156 ? 0.857 -7.176 3.529 1 89.69 156 GLU A C 1
ATOM 1090 O O . GLU A 1 156 ? 1.098 -6.66 4.625 1 89.69 156 GLU A O 1
ATOM 1095 N N . PRO A 1 157 ? -0.398 -7.316 2.988 1 89.31 157 PRO A N 1
ATOM 1096 C CA . PRO A 1 157 ? -1.52 -6.922 3.846 1 89.31 157 PRO A CA 1
ATOM 1097 C C . PRO A 1 157 ? -1.508 -7.633 5.195 1 89.31 157 PRO A C 1
ATOM 1099 O O . PRO A 1 157 ? -1.297 -8.844 5.258 1 89.31 157 PRO A O 1
ATOM 1102 N N . GLY A 1 158 ? -1.644 -6.91 6.23 1 90.19 158 GLY A N 1
ATOM 1103 C CA . GLY A 1 158 ? -1.669 -7.457 7.578 1 90.19 158 GLY A CA 1
ATOM 1104 C C . GLY A 1 158 ? -0.287 -7.613 8.188 1 90.19 158 GLY A C 1
ATOM 1105 O O . GLY A 1 158 ? -0.152 -8.031 9.336 1 90.19 158 GLY A O 1
ATOM 1106 N N . SER A 1 159 ? 0.769 -7.207 7.512 1 92.75 159 SER A N 1
ATOM 1107 C CA . SER A 1 159 ? 2.141 -7.379 7.977 1 92.75 159 SER A CA 1
ATOM 1108 C C . SER A 1 159 ? 2.525 -6.301 8.984 1 92.75 159 SER A C 1
ATOM 1110 O O . SER A 1 159 ? 1.816 -5.301 9.133 1 92.75 159 SER A O 1
ATOM 1112 N N . SER A 1 160 ? 3.648 -6.586 9.648 1 94.31 160 SER A N 1
ATOM 1113 C CA . SER A 1 160 ? 4.191 -5.594 10.57 1 94.31 160 SER A CA 1
ATOM 1114 C C . SER A 1 160 ? 4.668 -4.352 9.828 1 94.31 160 SER A C 1
ATOM 1116 O O . SER A 1 160 ? 4.578 -3.238 10.344 1 94.31 160 SER A O 1
ATOM 1118 N N . SER A 1 161 ? 5.137 -4.523 8.617 1 95.12 161 SER A N 1
ATOM 1119 C CA . SER A 1 161 ? 5.539 -3.385 7.801 1 95.12 161 SER A CA 1
ATOM 1120 C C . SER A 1 161 ? 4.352 -2.479 7.492 1 95.12 161 SER A C 1
ATOM 1122 O O . SER A 1 161 ? 4.461 -1.253 7.582 1 95.12 161 SER A O 1
ATOM 1124 N N . GLU A 1 162 ? 3.234 -3.059 7.16 1 95.25 162 GLU A N 1
ATOM 1125 C CA . GLU A 1 162 ? 2.041 -2.258 6.91 1 95.25 162 GLU A CA 1
ATOM 1126 C C . GLU A 1 162 ? 1.653 -1.446 8.141 1 95.25 162 GLU A C 1
ATOM 1128 O O . GLU A 1 162 ? 1.306 -0.268 8.031 1 95.25 162 GLU A O 1
ATOM 1133 N N . ALA A 1 163 ? 1.707 -2.059 9.281 1 96.56 163 ALA A N 1
ATOM 1134 C CA . ALA A 1 163 ? 1.37 -1.373 10.531 1 96.56 163 ALA A CA 1
ATOM 1135 C C . ALA A 1 163 ? 2.314 -0.201 10.781 1 96.56 163 ALA A C 1
ATOM 1137 O O . ALA A 1 163 ? 1.881 0.873 11.203 1 96.56 163 ALA A O 1
ATOM 1138 N N . THR A 1 164 ? 3.59 -0.45 10.555 1 97.88 164 THR A N 1
ATOM 1139 C CA . THR A 1 164 ? 4.586 0.604 10.719 1 97.88 164 THR A CA 1
ATOM 1140 C C . THR A 1 164 ? 4.32 1.755 9.75 1 97.88 164 THR A C 1
ATOM 1142 O O . THR A 1 164 ? 4.387 2.924 10.133 1 97.88 164 THR A O 1
ATOM 1145 N N . ILE A 1 165 ? 4.004 1.45 8.531 1 98.19 165 ILE A N 1
ATOM 1146 C CA . ILE A 1 165 ? 3.711 2.457 7.52 1 98.19 165 ILE A CA 1
ATOM 1147 C C . ILE A 1 165 ? 2.461 3.24 7.918 1 98.19 165 ILE A C 1
ATOM 1149 O O . ILE A 1 165 ? 2.422 4.465 7.793 1 98.19 165 ILE A O 1
ATOM 1153 N N . ALA A 1 166 ? 1.43 2.568 8.406 1 97.62 166 ALA A N 1
ATOM 1154 C CA . ALA A 1 166 ? 0.208 3.227 8.859 1 97.62 166 ALA A CA 1
ATOM 1155 C C . ALA A 1 166 ? 0.499 4.195 10 1 97.62 166 ALA A C 1
ATOM 1157 O O . ALA A 1 166 ? -0.046 5.301 10.039 1 97.62 166 ALA A O 1
ATOM 1158 N N . ARG A 1 167 ? 1.329 3.789 10.891 1 97.94 167 ARG A N 1
ATOM 1159 C CA . ARG A 1 167 ? 1.715 4.66 12 1 97.94 167 ARG A CA 1
ATOM 1160 C C . ARG A 1 167 ? 2.406 5.922 11.484 1 97.94 167 ARG A C 1
ATOM 1162 O O . ARG A 1 167 ? 2.057 7.035 11.883 1 97.94 167 ARG A O 1
ATOM 1169 N N . LEU A 1 168 ? 3.363 5.711 10.594 1 98.62 168 LEU A N 1
ATOM 1170 C CA . LEU A 1 168 ? 4.066 6.848 10.008 1 98.62 168 LEU A CA 1
ATOM 1171 C C . LEU A 1 168 ? 3.094 7.773 9.289 1 98.62 168 LEU A C 1
ATOM 1173 O O . LEU A 1 168 ? 3.188 9 9.414 1 98.62 168 LEU A O 1
ATOM 1177 N N . ASN A 1 169 ? 2.143 7.168 8.617 1 98.5 169 ASN A N 1
ATOM 1178 C CA . ASN A 1 169 ? 1.194 7.945 7.828 1 98.5 169 ASN A CA 1
ATOM 1179 C C . ASN A 1 169 ? 0.22 8.719 8.711 1 98.5 169 ASN A C 1
ATOM 1181 O O . ASN A 1 169 ? -0.301 9.758 8.312 1 98.5 169 ASN A O 1
ATOM 1185 N N . ARG A 1 170 ? -0.021 8.281 9.914 1 98.19 170 ARG A N 1
ATOM 1186 C CA . ARG A 1 170 ? -0.847 9 10.883 1 98.19 170 ARG A CA 1
ATOM 1187 C C . ARG A 1 170 ? -0.069 10.141 11.531 1 98.19 170 ARG A C 1
ATOM 1189 O O . ARG A 1 170 ? -0.631 11.195 11.82 1 98.19 170 ARG A O 1
ATOM 1196 N N . LEU A 1 171 ? 1.188 9.922 11.695 1 98.44 171 LEU A N 1
ATOM 1197 C CA . LEU A 1 171 ? 2.018 10.891 12.398 1 98.44 171 LEU A CA 1
ATOM 1198 C C . LEU A 1 171 ? 2.389 12.055 11.484 1 98.44 171 LEU A C 1
ATOM 1200 O O . LEU A 1 171 ? 2.607 13.172 11.953 1 98.44 171 LEU A O 1
ATOM 1204 N N . LEU A 1 172 ? 2.402 11.805 10.172 1 98.69 172 LEU A N 1
ATOM 1205 C CA . LEU A 1 172 ? 2.906 12.797 9.227 1 98.69 172 LEU A CA 1
ATOM 1206 C C . LEU A 1 172 ? 2.049 14.055 9.258 1 98.69 172 LEU A C 1
ATOM 1208 O O . LEU A 1 172 ? 2.57 15.164 9.422 1 98.69 172 LEU A O 1
ATOM 1212 N N . PRO A 1 173 ? 0.653 13.977 9.195 1 98.06 173 PRO A N 1
ATOM 1213 C CA . PRO A 1 173 ? -0.158 15.188 9.312 1 98.06 173 PRO A CA 1
ATOM 1214 C C . PRO A 1 173 ? -0.052 15.844 10.688 1 98.06 173 PRO A C 1
ATOM 1216 O O . PRO A 1 173 ? -0.121 17.062 10.805 1 98.06 173 PRO A O 1
ATOM 1219 N N . GLU A 1 174 ? 0.135 15.078 11.742 1 97.56 174 GLU A N 1
ATOM 1220 C CA . GLU A 1 174 ? 0.318 15.641 13.078 1 97.56 174 GLU A CA 1
ATOM 1221 C C . GLU A 1 174 ? 1.591 16.484 13.148 1 97.56 174 GLU A C 1
ATOM 1223 O O . GLU A 1 174 ? 1.572 17.609 13.664 1 97.56 174 GLU A O 1
ATOM 1228 N N . TYR A 1 175 ? 2.666 15.883 12.648 1 98.5 175 TYR A N 1
ATOM 1229 C CA . TYR A 1 175 ? 3.938 16.594 12.586 1 98.5 175 TYR A CA 1
ATOM 1230 C C . TYR A 1 175 ? 3.805 17.891 11.789 1 98.5 175 TYR A C 1
ATOM 1232 O O . TYR A 1 175 ? 4.227 18.953 12.242 1 98.5 175 TYR A O 1
ATOM 1240 N N . LYS A 1 176 ? 3.195 17.75 10.609 1 98.25 176 LYS A N 1
ATOM 1241 C CA . LYS A 1 176 ? 3.002 18.922 9.75 1 98.25 176 LYS A CA 1
ATOM 1242 C C . LYS A 1 176 ? 2.199 20 10.469 1 98.25 176 LYS A C 1
ATOM 1244 O O . LYS A 1 176 ? 2.508 21.188 10.352 1 98.25 176 LYS A O 1
ATOM 1249 N N . GLY A 1 177 ? 1.138 19.625 11.195 1 97.75 177 GLY A N 1
ATOM 1250 C CA . GLY A 1 177 ? 0.336 20.578 11.961 1 97.75 177 GLY A CA 1
ATOM 1251 C C . GLY A 1 177 ? 1.136 21.344 13 1 97.75 177 GLY A C 1
ATOM 1252 O O . GLY A 1 177 ? 0.98 22.547 13.141 1 97.75 177 GLY A O 1
ATOM 1253 N N . LEU A 1 178 ? 2.037 20.656 13.695 1 97.56 178 LEU A N 1
ATOM 1254 C CA . LEU A 1 178 ? 2.867 21.281 14.719 1 97.56 178 LEU A CA 1
ATOM 1255 C C . LEU A 1 178 ? 3.828 22.297 14.094 1 97.56 178 LEU A C 1
ATOM 1257 O O . LEU A 1 178 ? 4.031 23.375 14.633 1 97.56 178 LEU A O 1
ATOM 1261 N N . ILE A 1 179 ? 4.383 21.922 12.984 1 97.38 179 ILE A N 1
ATOM 1262 C CA . ILE A 1 179 ? 5.332 22.812 12.32 1 97.38 179 ILE A CA 1
ATOM 1263 C C . ILE A 1 179 ? 4.613 24.062 11.852 1 97.38 179 ILE A C 1
ATOM 1265 O O . ILE A 1 179 ? 5.125 25.188 12.023 1 97.38 179 ILE A O 1
ATOM 1269 N N . GLU A 1 180 ? 3.41 23.969 11.305 1 97.06 180 GLU A N 1
ATOM 1270 C CA . GLU A 1 180 ? 2.697 25.141 10.812 1 97.06 180 GLU A CA 1
ATOM 1271 C C . GLU A 1 180 ? 2.26 26.047 11.961 1 97.06 180 GLU A C 1
ATOM 1273 O O . GLU A 1 180 ? 2.236 27.266 11.812 1 97.06 180 GLU A O 1
ATOM 1278 N N . ARG A 1 181 ? 1.924 25.438 13.102 1 96 181 ARG A N 1
ATOM 1279 C CA . ARG A 1 181 ? 1.665 26.25 14.281 1 96 181 ARG A CA 1
ATOM 1280 C C . ARG A 1 181 ? 2.916 27.016 14.711 1 96 181 ARG A C 1
ATOM 1282 O O . ARG A 1 181 ? 2.857 28.219 14.984 1 96 181 ARG A O 1
ATOM 1289 N N . ALA A 1 182 ? 4.008 26.281 14.773 1 94.62 182 ALA A N 1
ATOM 1290 C CA . ALA A 1 182 ? 5.277 26.891 15.141 1 94.62 182 ALA A CA 1
ATOM 1291 C C . ALA A 1 182 ? 5.613 28.062 14.219 1 94.62 182 ALA A C 1
ATOM 1293 O O . ALA A 1 182 ? 5.973 29.141 14.68 1 94.62 182 ALA A O 1
ATOM 1294 N N . ARG A 1 183 ? 5.414 27.891 12.938 1 94.31 183 ARG A N 1
ATOM 1295 C CA . ARG A 1 183 ? 5.727 28.906 11.938 1 94.31 183 ARG A CA 1
ATOM 1296 C C . ARG A 1 183 ? 4.828 30.125 12.094 1 94.31 183 ARG A C 1
ATOM 1298 O O . ARG A 1 183 ? 5.293 31.266 11.992 1 94.31 183 ARG A O 1
ATOM 1305 N N . THR A 1 184 ? 3.555 29.922 12.328 1 94.19 184 THR A N 1
ATOM 1306 C CA . THR A 1 184 ? 2.6 31.016 12.461 1 94.19 184 THR A CA 1
ATOM 1307 C C . THR A 1 184 ? 2.924 31.875 13.68 1 94.19 184 THR A C 1
ATOM 1309 O O . THR A 1 184 ? 2.963 33.094 13.586 1 94.19 184 THR A O 1
ATOM 1312 N N . TYR A 1 185 ? 3.256 31.234 14.82 1 94.06 185 TYR A N 1
ATOM 1313 C CA . TYR A 1 185 ? 3.631 31.969 16.031 1 94.06 185 TYR A CA 1
ATOM 1314 C C . TYR A 1 185 ? 4.961 32.688 15.836 1 94.06 185 TYR A C 1
ATOM 1316 O O . TYR A 1 185 ? 5.133 33.812 16.297 1 94.06 185 TYR A O 1
ATOM 1324 N N . ASN A 1 186 ? 5.867 32 15.172 1 91.56 186 ASN A N 1
ATOM 1325 C CA . ASN A 1 186 ? 7.176 32.625 14.93 1 91.56 186 ASN A CA 1
ATOM 1326 C C . ASN A 1 186 ? 7.07 33.875 14.062 1 91.56 186 ASN A C 1
ATOM 1328 O O . ASN A 1 186 ? 7.738 34.875 14.328 1 91.56 186 ASN A O 1
ATOM 1332 N N . ARG A 1 187 ? 6.242 33.781 13.078 1 91.44 187 ARG A N 1
ATOM 1333 C CA . ARG A 1 187 ? 6.031 34.938 12.18 1 91.44 187 ARG A CA 1
ATOM 1334 C C . ARG A 1 187 ? 5.504 36.125 12.945 1 91.44 187 ARG A C 1
ATOM 1336 O O . ARG A 1 187 ? 5.785 37.281 12.586 1 91.44 187 ARG A O 1
ATOM 1343 N N . GLN A 1 188 ? 4.871 35.906 14.078 1 91.69 188 GLN A N 1
ATOM 1344 C CA . GLN A 1 188 ? 4.266 36.969 14.883 1 91.69 188 GLN A CA 1
ATOM 1345 C C . GLN A 1 188 ? 5.172 37.344 16.047 1 91.69 188 GLN A C 1
ATOM 1347 O O . GLN A 1 188 ? 4.836 38.25 16.828 1 91.69 188 GLN A O 1
ATOM 1352 N N . GLY A 1 189 ? 6.242 36.656 16.172 1 89.69 189 GLY A N 1
ATOM 1353 C CA . GLY A 1 189 ? 7.203 37 17.203 1 89.69 189 GLY A CA 1
ATOM 1354 C C . GLY A 1 189 ? 6.832 36.438 18.562 1 89.69 189 GLY A C 1
ATOM 1355 O O . GLY A 1 189 ? 7.324 36.906 19.594 1 89.69 189 GLY A O 1
ATOM 1356 N N . TYR A 1 190 ? 5.953 35.406 18.594 1 91.25 190 TYR A N 1
ATOM 1357 C CA . TYR A 1 190 ? 5.543 34.812 19.859 1 91.25 190 TYR A CA 1
ATOM 1358 C C . TYR A 1 190 ? 6.477 33.688 20.266 1 91.25 190 TYR A C 1
ATOM 1360 O O . TYR A 1 190 ? 6.699 32.75 19.484 1 91.25 190 TYR A O 1
ATOM 1368 N N . PRO A 1 191 ? 6.973 33.688 21.453 1 88 191 PRO A N 1
ATOM 1369 C CA . PRO A 1 191 ? 7.953 32.688 21.906 1 88 191 PRO A CA 1
ATOM 1370 C C . PRO A 1 191 ? 7.383 31.281 21.938 1 88 191 PRO A C 1
ATOM 1372 O O . PRO A 1 191 ? 8.141 30.312 21.922 1 88 191 PRO A O 1
ATOM 1375 N N . VAL A 1 192 ? 6.078 31.109 21.953 1 92.12 192 VAL A N 1
ATOM 1376 C CA . VAL A 1 192 ? 5.453 29.797 22.016 1 92.12 192 VAL A CA 1
ATOM 1377 C C . VAL A 1 192 ? 5.723 29.031 20.734 1 92.12 192 VAL A C 1
ATOM 1379 O O . VAL A 1 192 ? 5.629 27.797 20.703 1 92.12 192 VAL A O 1
ATOM 1382 N N . GLY A 1 193 ? 6.102 29.75 19.641 1 92.25 193 GLY A N 1
ATOM 1383 C CA . GLY A 1 193 ? 6.512 29.094 18.422 1 92.25 193 GLY A CA 1
ATOM 1384 C C . GLY A 1 193 ? 7.629 28.078 18.625 1 92.25 193 GLY A C 1
ATOM 1385 O O . GLY A 1 193 ? 7.609 27 18.047 1 92.25 193 GLY A O 1
ATOM 1386 N N . GLY A 1 194 ? 8.594 28.438 19.438 1 88 194 GLY A N 1
ATOM 1387 C CA . GLY A 1 194 ? 9.695 27.547 19.75 1 88 194 GLY A CA 1
ATOM 1388 C C . GLY A 1 194 ? 9.25 26.266 20.438 1 88 194 GLY A C 1
ATOM 1389 O O . GLY A 1 194 ? 9.812 25.203 20.203 1 88 194 GLY A O 1
ATOM 1390 N N . ALA A 1 195 ? 8.273 26.391 21.312 1 90.75 195 ALA A N 1
ATOM 1391 C CA . ALA A 1 195 ? 7.754 25.219 22 1 90.75 195 ALA A CA 1
ATOM 1392 C C . ALA A 1 195 ? 7.109 24.234 21.031 1 90.75 195 ALA A C 1
ATOM 1394 O O . ALA A 1 195 ? 7.32 23.031 21.109 1 90.75 195 ALA A O 1
ATOM 1395 N N . TYR A 1 196 ? 6.316 24.734 20.078 1 94.62 196 TYR A N 1
ATOM 1396 C CA . TYR A 1 196 ? 5.684 23.891 19.078 1 94.62 196 TYR A CA 1
ATOM 1397 C C . TYR A 1 196 ? 6.73 23.219 18.188 1 94.62 196 TYR A C 1
ATOM 1399 O O . TYR A 1 196 ? 6.574 22.062 17.797 1 94.62 196 TYR A O 1
ATOM 1407 N N . LEU A 1 197 ? 7.789 23.922 17.844 1 93.38 197 LEU A N 1
ATOM 1408 C CA . LEU A 1 197 ? 8.875 23.328 17.078 1 93.38 197 LEU A CA 1
ATOM 1409 C C . LEU A 1 197 ? 9.531 22.188 17.844 1 93.38 197 LEU A C 1
ATOM 1411 O O . LEU A 1 197 ? 9.844 21.141 17.281 1 93.38 197 LEU A O 1
ATOM 1415 N N . ARG A 1 198 ? 9.727 22.406 19.109 1 88.88 198 ARG A N 1
ATOM 1416 C CA . ARG A 1 198 ? 10.336 21.359 19.938 1 88.88 198 ARG A CA 1
ATOM 1417 C C . ARG A 1 198 ? 9.438 20.141 20.031 1 88.88 198 ARG A C 1
ATOM 1419 O O . ARG A 1 198 ? 9.93 19 20 1 88.88 198 ARG A O 1
ATOM 1426 N N . TYR A 1 199 ? 8.148 20.344 20.109 1 93.5 199 TYR A N 1
ATOM 1427 C CA . TYR A 1 199 ? 7.207 19.234 20.125 1 93.5 199 TYR A CA 1
ATOM 1428 C C . TYR A 1 199 ? 7.258 18.469 18.812 1 93.5 199 TYR A C 1
ATOM 1430 O O . TYR A 1 199 ? 7.234 17.234 18.812 1 93.5 199 TYR A O 1
ATOM 1438 N N . ALA A 1 200 ? 7.309 19.219 17.719 1 96.56 200 ALA A N 1
ATOM 1439 C CA . ALA A 1 200 ? 7.434 18.594 16.406 1 96.56 200 ALA A CA 1
ATOM 1440 C C . ALA A 1 200 ? 8.719 17.766 16.312 1 96.56 200 ALA A C 1
ATOM 1442 O O . ALA A 1 200 ? 8.703 16.641 15.836 1 96.56 200 ALA A O 1
ATOM 1443 N N . ASN A 1 201 ? 9.781 18.359 16.781 1 92.75 201 ASN A N 1
ATOM 1444 C CA . ASN A 1 201 ? 11.07 17.672 16.766 1 92.75 201 ASN A CA 1
ATOM 1445 C C . ASN A 1 201 ? 11.039 16.406 17.609 1 92.75 201 ASN A C 1
ATOM 1447 O O . ASN A 1 201 ? 11.602 15.375 17.219 1 92.75 201 ASN A O 1
ATOM 1451 N N . GLU A 1 202 ? 10.461 16.484 18.734 1 92.44 202 GLU A N 1
ATOM 1452 C CA . GLU A 1 202 ? 10.32 15.32 19.609 1 92.44 202 GLU A CA 1
ATOM 1453 C C . GLU A 1 202 ? 9.547 14.203 18.906 1 92.44 202 GLU A C 1
ATOM 1455 O O . GLU A 1 202 ? 9.953 13.039 18.953 1 92.44 202 GLU A O 1
ATOM 1460 N N . LYS A 1 203 ? 8.469 14.57 18.25 1 97 203 LYS A N 1
ATOM 1461 C CA . LYS A 1 203 ? 7.684 13.594 17.5 1 97 203 LYS A CA 1
ATOM 1462 C C . LYS A 1 203 ? 8.516 12.953 16.391 1 97 203 LYS A C 1
ATOM 1464 O O . LYS A 1 203 ? 8.469 11.734 16.203 1 97 203 LYS A O 1
ATOM 1469 N N . MET A 1 204 ? 9.258 13.758 15.703 1 97.12 204 MET A N 1
ATOM 1470 C CA . MET A 1 204 ? 10.133 13.266 14.633 1 97.12 204 MET A CA 1
ATOM 1471 C C . MET A 1 204 ? 11.195 12.328 15.188 1 97.12 204 MET A C 1
ATOM 1473 O O . MET A 1 204 ? 11.344 11.203 14.711 1 97.12 204 MET A O 1
ATOM 1477 N N . GLN A 1 205 ? 11.867 12.719 16.25 1 91.81 205 GLN A N 1
ATOM 1478 C CA . GLN A 1 205 ? 13.047 12.023 16.75 1 91.81 205 GLN A CA 1
ATOM 1479 C C . GLN A 1 205 ? 12.656 10.773 17.531 1 91.81 205 GLN A C 1
ATOM 1481 O O . GLN A 1 205 ? 13.367 9.766 17.5 1 91.81 205 GLN A O 1
ATOM 1486 N N . GLN A 1 206 ? 11.516 10.781 18.141 1 93.88 206 GLN A N 1
ATOM 1487 C CA . GLN A 1 206 ? 11.203 9.711 19.078 1 93.88 206 GLN A CA 1
ATOM 1488 C C . GLN A 1 206 ? 10.188 8.734 18.484 1 93.88 206 GLN A C 1
ATOM 1490 O O . GLN A 1 206 ? 10.062 7.598 18.953 1 93.88 206 GLN A O 1
ATOM 1495 N N . GLU A 1 207 ? 9.492 9.188 17.469 1 97.88 207 GLU A N 1
ATOM 1496 C CA . GLU A 1 207 ? 8.445 8.32 16.953 1 97.88 207 GLU A CA 1
ATOM 1497 C C . GLU A 1 207 ? 8.648 8.039 15.461 1 97.88 207 GLU A C 1
ATOM 1499 O O . GLU A 1 207 ? 8.773 6.883 15.047 1 97.88 207 GLU A O 1
ATOM 1504 N N . MET A 1 208 ? 8.781 9.062 14.688 1 98.5 208 MET A N 1
ATOM 1505 C CA . MET A 1 208 ? 8.727 8.898 13.242 1 98.5 208 MET A CA 1
ATOM 1506 C C . MET A 1 208 ? 10.023 8.305 12.703 1 98.5 208 MET A C 1
ATOM 1508 O O . MET A 1 208 ? 10 7.34 11.945 1 98.5 208 MET A O 1
ATOM 1512 N N . LEU A 1 209 ? 11.172 8.867 13.07 1 97.5 209 LEU A N 1
ATOM 1513 C CA . LEU A 1 209 ? 12.445 8.391 12.531 1 97.5 209 LEU A CA 1
ATOM 1514 C C . LEU A 1 209 ? 12.734 6.965 12.992 1 97.5 209 LEU A C 1
ATOM 1516 O O . LEU A 1 209 ? 13.133 6.121 12.188 1 97.5 209 LEU A O 1
ATOM 1520 N N . PRO A 1 210 ? 12.477 6.59 14.273 1 96.62 210 PRO A N 1
ATOM 1521 C CA . PRO A 1 210 ? 12.641 5.184 14.648 1 96.62 210 PRO A CA 1
ATOM 1522 C C . PRO A 1 210 ? 11.727 4.246 13.867 1 96.62 210 PRO A C 1
ATOM 1524 O O . PRO A 1 210 ? 12.141 3.148 13.492 1 96.62 210 PRO A O 1
ATOM 1527 N N . ALA A 1 211 ? 10.484 4.652 13.609 1 97.88 211 ALA A N 1
ATOM 1528 C CA . ALA A 1 211 ? 9.578 3.84 12.805 1 97.88 211 ALA A CA 1
ATOM 1529 C C . ALA A 1 211 ? 10.102 3.688 11.375 1 97.88 211 ALA A C 1
ATOM 1531 O O . ALA A 1 211 ? 10.031 2.604 10.797 1 97.88 211 ALA A O 1
ATOM 1532 N N . ALA A 1 212 ? 10.609 4.773 10.789 1 98 212 ALA A N 1
ATOM 1533 C CA . ALA A 1 212 ? 11.188 4.715 9.453 1 98 212 ALA A CA 1
ATOM 1534 C C . ALA A 1 212 ? 12.414 3.811 9.422 1 98 212 ALA A C 1
ATOM 1536 O O . ALA A 1 212 ? 12.633 3.078 8.461 1 98 212 ALA A O 1
ATOM 1537 N N . GLU A 1 213 ? 13.211 3.844 10.43 1 95.44 213 GLU A N 1
ATOM 1538 C CA . GLU A 1 213 ? 14.375 2.967 10.547 1 95.44 213 GLU A CA 1
ATOM 1539 C C . GLU A 1 213 ? 13.953 1.504 10.648 1 95.44 213 GLU A C 1
ATOM 1541 O O . GLU A 1 213 ? 14.586 0.628 10.055 1 95.44 213 GLU A O 1
ATOM 1546 N N . ASP A 1 214 ? 12.953 1.277 11.43 1 96.88 214 ASP A N 1
ATOM 1547 C CA . ASP A 1 214 ? 12.422 -0.075 11.531 1 96.88 214 ASP A CA 1
ATOM 1548 C C . ASP A 1 214 ? 11.961 -0.592 10.172 1 96.88 214 ASP A C 1
ATOM 1550 O O . ASP A 1 214 ? 12.234 -1.738 9.812 1 96.88 214 ASP A O 1
ATOM 1554 N N . LEU A 1 215 ? 11.273 0.221 9.438 1 97.38 215 LEU A N 1
ATOM 1555 C CA . LEU A 1 215 ? 10.844 -0.143 8.094 1 97.38 215 LEU A CA 1
ATOM 1556 C C . LEU A 1 215 ? 12.047 -0.482 7.215 1 97.38 215 LEU A C 1
ATOM 1558 O O . LEU A 1 215 ? 12.031 -1.48 6.492 1 97.38 215 LEU A O 1
ATOM 1562 N N . TYR A 1 216 ? 13.102 0.349 7.266 1 96.81 216 TYR A N 1
ATOM 1563 C CA . TYR A 1 216 ? 14.336 0.13 6.512 1 96.81 216 TYR A CA 1
ATOM 1564 C C . TYR A 1 216 ? 14.969 -1.207 6.879 1 96.81 216 TYR A C 1
ATOM 1566 O O . TYR A 1 216 ? 15.367 -1.975 6 1 96.81 216 TYR A O 1
ATOM 1574 N N . THR A 1 217 ? 14.961 -1.544 8.117 1 95.94 217 THR A N 1
ATOM 1575 C CA . THR A 1 217 ? 15.539 -2.795 8.602 1 95.94 217 THR A CA 1
ATOM 1576 C C . THR A 1 217 ? 14.734 -3.99 8.094 1 95.94 217 THR A C 1
ATOM 1578 O O . THR A 1 217 ? 15.312 -4.969 7.613 1 95.94 217 THR A O 1
ATOM 1581 N N . LYS A 1 218 ? 13.461 -3.875 8.18 1 95.88 218 LYS A N 1
ATOM 1582 C CA . LYS A 1 218 ? 12.602 -4.961 7.73 1 95.88 218 LYS A CA 1
ATOM 1583 C C . LYS A 1 218 ? 12.734 -5.184 6.227 1 95.88 218 LYS A C 1
ATOM 1585 O O . LYS A 1 218 ? 12.773 -6.328 5.766 1 95.88 218 LYS A O 1
ATOM 1590 N N . GLU A 1 219 ? 12.82 -4.105 5.5 1 96.62 219 GLU A N 1
ATOM 1591 C CA . GLU A 1 219 ? 12.977 -4.242 4.055 1 96.62 219 GLU A CA 1
ATOM 1592 C C . GLU A 1 219 ? 14.328 -4.855 3.701 1 96.62 219 GLU A C 1
ATOM 1594 O O . GLU A 1 219 ? 14.445 -5.605 2.729 1 96.62 219 GLU A O 1
ATOM 1599 N N . ASN A 1 220 ? 15.352 -4.559 4.441 1 96.44 220 ASN A N 1
ATOM 1600 C CA . ASN A 1 220 ? 16.656 -5.184 4.234 1 96.44 220 ASN A CA 1
ATOM 1601 C C . ASN A 1 220 ? 16.609 -6.676 4.551 1 96.44 220 ASN A C 1
ATOM 1603 O O . ASN A 1 220 ? 17.25 -7.477 3.869 1 96.44 220 ASN A O 1
ATOM 1607 N N . GLN A 1 221 ? 15.883 -7.027 5.566 1 96.56 221 GLN A N 1
ATOM 1608 C CA . GLN A 1 221 ? 15.719 -8.438 5.891 1 96.56 221 GLN A CA 1
ATOM 1609 C C . GLN A 1 221 ? 15.008 -9.188 4.766 1 96.56 221 GLN A C 1
ATOM 1611 O O . GLN A 1 221 ? 15.383 -10.305 4.422 1 96.56 221 GLN A O 1
ATOM 1616 N N . ARG A 1 222 ? 14.039 -8.586 4.27 1 96.38 222 ARG A N 1
ATOM 1617 C CA . ARG A 1 222 ? 13.328 -9.18 3.143 1 96.38 222 ARG A CA 1
ATOM 1618 C C . ARG A 1 222 ? 14.258 -9.344 1.941 1 96.38 222 ARG A C 1
ATOM 1620 O O . ARG A 1 222 ? 14.211 -10.359 1.252 1 96.38 222 ARG A O 1
ATOM 1627 N N . LEU A 1 223 ? 15.023 -8.328 1.639 1 97.44 223 LEU A N 1
ATOM 1628 C CA . LEU A 1 223 ? 16.016 -8.391 0.564 1 97.44 223 LEU A CA 1
ATOM 1629 C C . LEU A 1 223 ? 16.969 -9.562 0.766 1 97.44 223 LEU A C 1
ATOM 1631 O O . LEU A 1 223 ? 17.203 -10.336 -0.16 1 97.44 223 LEU A O 1
ATOM 1635 N N . ASP A 1 224 ? 17.438 -9.773 1.965 1 97.62 224 ASP A N 1
ATOM 1636 C CA . ASP A 1 224 ? 18.328 -10.883 2.289 1 97.62 224 ASP A CA 1
ATOM 1637 C C . ASP A 1 224 ? 17.625 -12.227 2.08 1 97.62 224 ASP A C 1
ATOM 1639 O O . ASP A 1 224 ? 18.219 -13.172 1.575 1 97.62 224 ASP A O 1
ATOM 1643 N N . ALA A 1 225 ? 16.406 -12.234 2.463 1 97.12 225 ALA A N 1
ATOM 1644 C CA . ALA A 1 225 ? 15.648 -13.469 2.295 1 97.12 225 ALA A CA 1
ATOM 1645 C C . ALA A 1 225 ? 15.469 -13.805 0.817 1 97.12 225 ALA A C 1
ATOM 1647 O O . ALA A 1 225 ? 15.555 -14.977 0.426 1 97.12 225 ALA A O 1
ATOM 1648 N N . ASP A 1 226 ? 15.227 -12.82 0.049 1 97.38 226 ASP A N 1
ATOM 1649 C CA . ASP A 1 226 ? 15.078 -13.055 -1.383 1 97.38 226 ASP A CA 1
ATOM 1650 C C . ASP A 1 226 ? 16.375 -13.547 -2 1 97.38 226 ASP A C 1
ATOM 1652 O O . ASP A 1 226 ? 16.375 -14.414 -2.875 1 97.38 226 ASP A O 1
ATOM 1656 N N . TYR A 1 227 ? 17.531 -13.039 -1.583 1 97.75 227 TYR A N 1
ATOM 1657 C CA . TYR A 1 227 ? 18.812 -13.562 -2.023 1 97.75 227 TYR A CA 1
ATOM 1658 C C . TYR A 1 227 ? 18.984 -15.016 -1.609 1 97.75 227 TYR A C 1
ATOM 1660 O O . TYR A 1 227 ? 19.438 -15.844 -2.4 1 97.75 227 TYR A O 1
ATOM 1668 N N . ALA A 1 228 ? 18.578 -15.359 -0.407 1 97.5 228 ALA A N 1
ATOM 1669 C CA . ALA A 1 228 ? 18.719 -16.719 0.125 1 97.5 228 ALA A CA 1
ATOM 1670 C C . ALA A 1 228 ? 17.844 -17.703 -0.657 1 97.5 228 ALA A C 1
ATOM 1672 O O . ALA A 1 228 ? 18.188 -18.891 -0.763 1 97.5 228 ALA A O 1
ATOM 1673 N N . ASP A 1 229 ? 16.828 -17.188 -1.21 1 96.94 229 ASP A N 1
ATOM 1674 C CA . ASP A 1 229 ? 15.938 -18.031 -1.994 1 96.94 229 ASP A CA 1
ATOM 1675 C C . ASP A 1 229 ? 16.422 -18.156 -3.438 1 96.94 229 ASP A C 1
ATOM 1677 O O . ASP A 1 229 ? 16.188 -19.172 -4.09 1 96.94 229 ASP A O 1
ATOM 1681 N N . ALA A 1 230 ? 17.078 -17.172 -3.881 1 97.19 230 ALA A N 1
ATOM 1682 C CA . ALA A 1 230 ? 17.406 -17.109 -5.301 1 97.19 230 ALA A CA 1
ATOM 1683 C C . ALA A 1 230 ? 18.734 -17.812 -5.586 1 97.19 230 ALA A C 1
ATOM 1685 O O . ALA A 1 230 ? 18.938 -18.328 -6.691 1 97.19 230 ALA A O 1
ATOM 1686 N N . THR A 1 231 ? 19.641 -17.984 -4.656 1 96.75 231 THR A N 1
ATOM 1687 C CA . THR A 1 231 ? 21.031 -18.266 -4.977 1 96.75 231 THR A CA 1
ATOM 1688 C C . THR A 1 231 ? 21.344 -19.75 -4.77 1 96.75 231 THR A C 1
ATOM 1690 O O . THR A 1 231 ? 22.203 -20.312 -5.457 1 96.75 231 THR A O 1
ATOM 1693 N N . PRO A 1 232 ? 20.656 -20.531 -3.945 1 95.38 232 PRO A N 1
ATOM 1694 C CA . PRO A 1 232 ? 21.031 -21.938 -3.758 1 95.38 232 PRO A CA 1
ATOM 1695 C C . PRO A 1 232 ? 20.844 -22.781 -5.02 1 95.38 232 PRO A C 1
ATOM 1697 O O . PRO A 1 232 ? 19.891 -22.578 -5.766 1 95.38 232 PRO A O 1
ATOM 1700 N N . TYR A 1 233 ? 21.688 -23.781 -5.176 1 94.81 233 TYR A N 1
ATOM 1701 C CA . TYR A 1 233 ? 21.609 -24.703 -6.312 1 94.81 233 TYR A CA 1
ATOM 1702 C C . TYR A 1 233 ? 20.359 -25.547 -6.242 1 94.81 233 TYR A C 1
ATOM 1704 O O . TYR A 1 233 ? 19.938 -25.953 -5.156 1 94.81 233 TYR A O 1
ATOM 1712 N N . PRO A 1 234 ? 19.797 -25.75 -7.336 1 96.25 234 PRO A N 1
ATOM 1713 C CA . PRO A 1 234 ? 18.641 -26.656 -7.387 1 96.25 234 PRO A CA 1
ATOM 1714 C C . PRO A 1 234 ? 19.062 -28.125 -7.332 1 96.25 234 PRO A C 1
ATOM 1716 O O . PRO A 1 234 ? 18.891 -28.859 -8.312 1 96.25 234 PRO A O 1
ATOM 1719 N N . TRP A 1 235 ? 19.422 -28.672 -6.207 1 96.5 235 TRP A N 1
ATOM 1720 C CA . TRP A 1 235 ? 20.078 -29.969 -6.02 1 96.5 235 TRP A CA 1
ATOM 1721 C C . TRP A 1 235 ? 19.125 -31.109 -6.367 1 96.5 235 TRP A C 1
ATOM 1723 O O . TRP A 1 235 ? 19.547 -32.125 -6.914 1 96.5 235 TRP A O 1
ATOM 1733 N N . ALA A 1 236 ? 17.828 -30.953 -6.074 1 97 236 ALA A N 1
ATOM 1734 C CA . ALA A 1 236 ? 16.875 -32 -6.402 1 97 236 ALA A CA 1
ATOM 1735 C C . ALA A 1 236 ? 16.766 -32.188 -7.91 1 97 236 ALA A C 1
ATOM 1737 O O . ALA A 1 236 ? 16.75 -33.344 -8.391 1 97 236 ALA A O 1
ATOM 1738 N N . ALA A 1 237 ? 16.719 -31.109 -8.602 1 97 237 ALA A N 1
ATOM 1739 C CA . ALA A 1 237 ? 16.656 -31.188 -10.055 1 97 237 ALA A CA 1
ATOM 1740 C C . ALA A 1 237 ? 17.938 -31.766 -10.633 1 97 237 ALA A C 1
ATOM 1742 O O . ALA A 1 237 ? 17.891 -32.625 -11.516 1 97 237 ALA A O 1
ATOM 1743 N N . ILE A 1 238 ? 19.062 -31.406 -10.164 1 97.19 238 ILE A N 1
ATOM 1744 C CA . ILE A 1 238 ? 20.344 -31.891 -10.648 1 97.19 238 ILE A CA 1
ATOM 1745 C C . ILE A 1 238 ? 20.453 -33.406 -10.391 1 97.19 238 ILE A C 1
ATOM 1747 O O . ILE A 1 238 ? 20.828 -34.156 -11.289 1 97.19 238 ILE A O 1
ATOM 1751 N N . ALA A 1 239 ? 20.047 -33.812 -9.188 1 97.75 239 ALA A N 1
ATOM 1752 C CA . ALA A 1 239 ? 20.109 -35.25 -8.836 1 97.75 239 ALA A CA 1
ATOM 1753 C C . ALA A 1 239 ? 19.203 -36.062 -9.742 1 97.75 239 ALA A C 1
ATOM 1755 O O . ALA A 1 239 ? 19.594 -37.125 -10.219 1 97.75 239 ALA A O 1
ATOM 1756 N N . LEU A 1 240 ? 18.031 -35.531 -9.992 1 97.06 240 LEU A N 1
ATOM 1757 C CA . LEU A 1 240 ? 17.094 -36.25 -10.852 1 97.06 240 LEU A CA 1
ATOM 1758 C C . LEU A 1 240 ? 17.594 -36.312 -12.289 1 97.06 240 LEU A C 1
ATOM 1760 O O . LEU A 1 240 ? 17.391 -37.281 -12.984 1 97.06 240 LEU A O 1
ATOM 1764 N N . GLY A 1 241 ? 18.25 -35.219 -12.742 1 96.88 241 GLY A N 1
ATOM 1765 C CA . GLY A 1 241 ? 18.844 -35.219 -14.07 1 96.88 241 GLY A CA 1
ATOM 1766 C C . GLY A 1 241 ? 19.938 -36.25 -14.227 1 96.88 241 GLY A C 1
ATOM 1767 O O . GLY A 1 241 ? 19.984 -36.969 -15.219 1 96.88 241 GLY A O 1
ATOM 1768 N N . VAL A 1 242 ? 20.75 -36.375 -13.242 1 97.62 242 VAL A N 1
ATOM 1769 C CA . VAL A 1 242 ? 21.844 -37.375 -13.25 1 97.62 242 VAL A CA 1
ATOM 1770 C C . VAL A 1 242 ? 21.266 -38.781 -13.211 1 97.62 242 VAL A C 1
ATOM 1772 O O . VAL A 1 242 ? 21.703 -39.656 -13.953 1 97.62 242 VAL A O 1
ATOM 1775 N N . LEU A 1 243 ? 20.188 -38.938 -12.422 1 97.5 243 LEU A N 1
ATOM 1776 C CA . LEU A 1 243 ? 19.531 -40.219 -12.328 1 97.5 243 LEU A CA 1
ATOM 1777 C C . LEU A 1 243 ? 18.891 -40.625 -13.656 1 97.5 243 LEU A C 1
ATOM 1779 O O . LEU A 1 243 ? 18.969 -41.75 -14.078 1 97.5 243 LEU A O 1
ATOM 1783 N N . ALA A 1 244 ? 18.297 -39.625 -14.242 1 96.56 244 ALA A N 1
ATOM 1784 C CA . ALA A 1 244 ? 17.656 -39.875 -15.531 1 96.56 244 ALA A CA 1
ATOM 1785 C C . ALA A 1 244 ? 18.688 -40.25 -16.594 1 96.56 244 ALA A C 1
ATOM 1787 O O . ALA A 1 244 ? 18.469 -41.188 -17.359 1 96.56 244 ALA A O 1
ATOM 1788 N N . LEU A 1 245 ? 19.797 -39.562 -16.625 1 96.56 245 LEU A N 1
ATOM 1789 C CA . LEU A 1 245 ? 20.859 -39.844 -17.578 1 96.56 245 LEU A CA 1
ATOM 1790 C C . LEU A 1 245 ? 21.453 -41.219 -17.328 1 96.56 245 LEU A C 1
ATOM 1792 O O . LEU A 1 245 ? 21.734 -41.969 -18.266 1 96.56 245 LEU A O 1
ATOM 1796 N N . ALA A 1 246 ? 21.578 -41.625 -16.062 1 97.25 246 ALA A N 1
ATOM 1797 C CA . ALA A 1 246 ? 22.078 -42.938 -15.711 1 97.25 246 ALA A CA 1
ATOM 1798 C C . ALA A 1 246 ? 21.125 -44.031 -16.156 1 97.25 246 ALA A C 1
ATOM 1800 O O . ALA A 1 246 ? 21.547 -45.062 -16.703 1 97.25 246 ALA A O 1
ATOM 1801 N N . ALA A 1 247 ? 19.875 -43.75 -15.906 1 95.94 247 ALA A N 1
ATOM 1802 C CA . ALA A 1 247 ? 18.844 -44.719 -16.297 1 95.94 247 ALA A CA 1
ATOM 1803 C C . ALA A 1 247 ? 18.781 -44.875 -17.812 1 95.94 247 ALA A C 1
ATOM 1805 O O . ALA A 1 247 ? 18.672 -45.969 -18.328 1 95.94 247 ALA A O 1
ATOM 1806 N N . LEU A 1 248 ? 18.875 -43.75 -18.5 1 94.31 248 LEU A N 1
ATOM 1807 C CA . LEU A 1 248 ? 18.875 -43.781 -19.953 1 94.31 248 LEU A CA 1
ATOM 1808 C C . LEU A 1 248 ? 20.109 -44.469 -20.5 1 94.31 248 LEU A C 1
ATOM 1810 O O . LEU A 1 248 ? 20.016 -45.25 -21.438 1 94.31 248 LEU A O 1
ATOM 1814 N N . GLY A 1 249 ? 21.266 -44.219 -19.938 1 93.88 249 GLY A N 1
ATOM 1815 C CA . GLY A 1 249 ? 22.484 -44.906 -20.312 1 93.88 249 GLY A CA 1
ATOM 1816 C C . GLY A 1 249 ? 22.406 -46.406 -20.078 1 93.88 249 GLY A C 1
ATOM 1817 O O . GLY A 1 249 ? 22.844 -47.188 -20.938 1 93.88 249 GLY A O 1
ATOM 1818 N N . TRP A 1 250 ? 21.812 -46.75 -18.969 1 93.88 250 TRP A N 1
ATOM 1819 C CA . TRP A 1 250 ? 21.641 -48.156 -18.625 1 93.88 250 TRP A CA 1
ATOM 1820 C C . TRP A 1 250 ? 20.719 -48.844 -19.625 1 93.88 250 TRP A C 1
ATOM 1822 O O . TRP A 1 250 ? 21 -49.969 -20.078 1 93.88 250 TRP A O 1
ATOM 1832 N N . ALA A 1 251 ? 19.688 -48.188 -19.938 1 91.31 251 ALA A N 1
ATOM 1833 C CA . ALA A 1 251 ? 18.734 -48.75 -20.906 1 91.31 251 ALA A CA 1
ATOM 1834 C C . ALA A 1 251 ? 19.391 -48.906 -22.281 1 91.31 251 ALA A C 1
ATOM 1836 O O . ALA A 1 251 ? 19.156 -49.906 -22.969 1 91.31 251 ALA A O 1
ATOM 1837 N N . GLN A 1 252 ? 20.156 -48 -22.656 1 90.69 252 GLN A N 1
ATOM 1838 C CA . GLN A 1 252 ? 20.859 -48.062 -23.938 1 90.69 252 GLN A CA 1
ATOM 1839 C C . GLN A 1 252 ? 21.875 -49.188 -23.938 1 90.69 252 GLN A C 1
ATOM 1841 O O . GLN A 1 252 ? 21.984 -49.938 -24.922 1 90.69 252 GLN A O 1
ATOM 1846 N N . HIS A 1 253 ? 22.578 -49.406 -22.875 1 89.56 253 HIS A N 1
ATOM 1847 C CA . HIS A 1 253 ? 23.562 -50.469 -22.75 1 89.56 253 HIS A CA 1
ATOM 1848 C C . HIS A 1 253 ? 22.875 -51.844 -22.766 1 89.56 253 HIS A C 1
ATOM 1850 O O . HIS A 1 253 ? 23.375 -52.781 -23.422 1 89.56 253 HIS A O 1
ATOM 1856 N N . ARG A 1 254 ? 21.797 -51.875 -22.078 1 87.44 254 ARG A N 1
ATOM 1857 C CA . ARG A 1 254 ? 21.031 -53.125 -22.062 1 87.44 254 ARG A CA 1
ATOM 1858 C C . ARG A 1 254 ? 20.562 -53.5 -23.469 1 87.44 254 ARG A C 1
ATOM 1860 O O . ARG A 1 254 ? 20.641 -54.656 -23.875 1 87.44 254 ARG A O 1
ATOM 1867 N N . THR A 1 255 ? 20.109 -52.5 -24.172 1 83.44 255 THR A N 1
ATOM 1868 C CA . THR A 1 255 ? 19.656 -52.719 -25.531 1 83.44 255 THR A CA 1
ATOM 1869 C C . THR A 1 255 ? 20.812 -53.125 -26.438 1 83.44 255 THR A C 1
ATOM 1871 O O . THR A 1 255 ? 20.672 -54 -27.297 1 83.44 255 THR A O 1
ATOM 1874 N N . TYR A 1 256 ? 21.922 -52.531 -26.219 1 84.44 256 TYR A N 1
ATOM 1875 C CA . TYR A 1 256 ? 23.125 -52.844 -26.984 1 84.44 256 TYR A CA 1
ATOM 1876 C C . TYR A 1 256 ? 23.547 -54.281 -26.75 1 84.44 256 TYR A C 1
ATOM 1878 O O . TYR A 1 256 ? 23.906 -55 -27.688 1 84.44 256 TYR A O 1
ATOM 1886 N N . GLN A 1 257 ? 23.484 -54.75 -25.547 1 84.75 257 GLN A N 1
ATOM 1887 C CA . GLN A 1 257 ? 23.922 -56.094 -25.203 1 84.75 257 GLN A CA 1
ATOM 1888 C C . GLN A 1 257 ? 22.969 -57.156 -25.75 1 84.75 257 GLN A C 1
ATOM 1890 O O . GLN A 1 257 ? 23.391 -58.219 -26.156 1 84.75 257 GLN A O 1
ATOM 1895 N N . ARG A 1 258 ? 21.812 -56.719 -25.828 1 78.94 258 ARG A N 1
ATOM 1896 C CA . ARG A 1 258 ? 20.828 -57.75 -26.203 1 78.94 258 ARG A CA 1
ATOM 1897 C C . ARG A 1 258 ? 20.609 -57.75 -27.719 1 78.94 258 ARG A C 1
ATOM 1899 O O . ARG A 1 258 ? 20.25 -58.812 -28.281 1 78.94 258 ARG A O 1
ATOM 1906 N N . THR A 1 259 ? 20.688 -56.688 -28.391 1 74.12 259 THR A N 1
ATOM 1907 C CA . THR A 1 259 ? 20.312 -56.688 -29.797 1 74.12 259 THR A CA 1
ATOM 1908 C C . THR A 1 259 ? 21.516 -56.375 -30.688 1 74.12 259 THR A C 1
ATOM 1910 O O . THR A 1 259 ? 21.422 -56.469 -31.906 1 74.12 259 THR A O 1
ATOM 1913 N N . ASN A 1 260 ? 22.641 -56.188 -30.328 1 72.19 260 ASN A N 1
ATOM 1914 C CA . ASN A 1 260 ? 23.828 -55.812 -31.078 1 72.19 260 ASN A CA 1
ATOM 1915 C C . ASN A 1 260 ? 23.594 -54.562 -31.938 1 72.19 260 ASN A C 1
ATOM 1917 O O . ASN A 1 260 ? 24.25 -54.375 -32.969 1 72.19 260 ASN A O 1
ATOM 1921 N N . ARG A 1 261 ? 22.453 -53.969 -31.766 1 66.12 261 ARG A N 1
ATOM 1922 C CA . ARG A 1 261 ? 22.219 -52.688 -32.438 1 66.12 261 ARG A CA 1
ATOM 1923 C C . ARG A 1 261 ? 22.703 -51.531 -31.578 1 66.12 261 ARG A C 1
ATOM 1925 O O . ARG A 1 261 ? 22.578 -51.562 -30.359 1 66.12 261 ARG A O 1
ATOM 1932 N N . VAL A 1 262 ? 23.406 -50.75 -32.156 1 63.12 262 VAL A N 1
ATOM 1933 C CA . VAL A 1 262 ? 24.172 -49.75 -31.438 1 63.12 262 VAL A CA 1
ATOM 1934 C C . VAL A 1 262 ? 23.25 -48.625 -30.969 1 63.12 262 VAL A C 1
ATOM 1936 O O . VAL A 1 262 ? 23.422 -48.094 -29.859 1 63.12 262 VAL A O 1
ATOM 1939 N N . LEU A 1 263 ? 22.25 -48.062 -31.859 1 72.06 263 LEU A N 1
ATOM 1940 C CA . LEU A 1 263 ? 21.688 -46.812 -31.422 1 72.06 263 LEU A CA 1
ATOM 1941 C C . LEU A 1 263 ? 20.172 -46.781 -31.609 1 72.06 263 LEU A C 1
ATOM 1943 O O . LEU A 1 263 ? 19.672 -47.094 -32.688 1 72.06 263 LEU A O 1
ATOM 1947 N N . ASN A 1 264 ? 19.359 -46.781 -30.547 1 83.38 264 ASN A N 1
ATOM 1948 C CA . ASN A 1 264 ? 17.938 -46.469 -30.562 1 83.38 264 ASN A CA 1
ATOM 1949 C C . ASN A 1 264 ? 17.688 -44.969 -30.609 1 83.38 264 ASN A C 1
ATOM 1951 O O . ASN A 1 264 ? 17.969 -44.25 -29.625 1 83.38 264 ASN A O 1
ATOM 1955 N N . HIS A 1 265 ? 17.297 -44.5 -31.781 1 82.31 265 HIS A N 1
ATOM 1956 C CA . HIS A 1 265 ? 17.172 -43.062 -32.031 1 82.31 265 HIS A CA 1
ATOM 1957 C C . HIS A 1 265 ? 16.328 -42.406 -30.938 1 82.31 265 HIS A C 1
ATOM 1959 O O . HIS A 1 265 ? 16.609 -41.281 -30.547 1 82.31 265 HIS A O 1
ATOM 1965 N N . GLY A 1 266 ? 15.305 -43.094 -30.484 1 85.44 266 GLY A N 1
ATOM 1966 C CA . GLY A 1 266 ? 14.477 -42.531 -29.438 1 85.44 266 GLY A CA 1
ATOM 1967 C C . GLY A 1 266 ? 15.211 -42.375 -28.125 1 85.44 266 GLY A C 1
ATOM 1968 O O . GLY A 1 266 ? 15.141 -41.312 -27.484 1 85.44 266 GLY A O 1
ATOM 1969 N N . LEU A 1 267 ? 15.922 -43.281 -27.703 1 89.75 267 LEU A N 1
ATOM 1970 C CA . LEU A 1 267 ? 16.688 -43.219 -26.453 1 89.75 267 LEU A CA 1
ATOM 1971 C C . LEU A 1 267 ? 17.812 -42.219 -26.562 1 89.75 267 LEU A C 1
ATOM 1973 O O . LEU A 1 267 ? 18.125 -41.5 -25.578 1 89.75 267 LEU A O 1
ATOM 1977 N N . VAL A 1 268 ? 18.359 -42.125 -27.734 1 90.94 268 VAL A N 1
ATOM 1978 C CA . VAL A 1 268 ? 19.422 -41.156 -27.953 1 90.94 268 VAL A CA 1
ATOM 1979 C C . VAL A 1 268 ? 18.844 -39.719 -27.875 1 90.94 268 VAL A C 1
ATOM 1981 O O . VAL A 1 268 ? 19.453 -38.844 -27.266 1 90.94 268 VAL A O 1
ATOM 1984 N N . ALA A 1 269 ? 17.703 -39.5 -28.484 1 89.56 269 ALA A N 1
ATOM 1985 C CA . ALA A 1 269 ? 17.047 -38.219 -28.406 1 89.56 269 ALA A CA 1
ATOM 1986 C C . ALA A 1 269 ? 16.688 -37.844 -26.969 1 89.56 269 ALA A C 1
ATOM 1988 O O . ALA A 1 269 ? 16.859 -36.688 -26.562 1 89.56 269 ALA A O 1
ATOM 1989 N N . GLY A 1 270 ? 16.234 -38.812 -26.219 1 91.38 270 GLY A N 1
ATOM 1990 C CA . GLY A 1 270 ? 15.953 -38.562 -24.812 1 91.38 270 GLY A CA 1
ATOM 1991 C C . GLY A 1 270 ? 17.188 -38.219 -24.016 1 91.38 270 GLY A C 1
ATOM 1992 O O . GLY A 1 270 ? 17.156 -37.344 -23.172 1 91.38 270 GLY A O 1
ATOM 1993 N N . THR A 1 271 ? 18.234 -38.875 -24.25 1 93.75 271 THR A N 1
ATOM 1994 C CA . THR A 1 271 ? 19.5 -38.625 -23.578 1 93.75 271 THR A CA 1
ATOM 1995 C C . THR A 1 271 ? 20.016 -37.219 -23.938 1 93.75 271 THR A C 1
ATOM 1997 O O . THR A 1 271 ? 20.469 -36.469 -23.062 1 93.75 271 THR A O 1
ATOM 2000 N N . ALA A 1 272 ? 19.938 -36.875 -25.203 1 94.44 272 ALA A N 1
ATOM 2001 C CA . ALA A 1 272 ? 20.391 -35.562 -25.656 1 94.44 272 ALA A CA 1
ATOM 2002 C C . ALA A 1 272 ? 19.578 -34.469 -25 1 94.44 272 ALA A C 1
ATOM 2004 O O . ALA A 1 272 ? 20.156 -33.5 -24.484 1 94.44 272 ALA A O 1
ATOM 2005 N N . ALA A 1 273 ? 18.281 -34.562 -25 1 94.12 273 ALA A N 1
ATOM 2006 C CA . ALA A 1 273 ? 17.422 -33.562 -24.391 1 94.12 273 ALA A CA 1
ATOM 2007 C C . ALA A 1 273 ? 17.703 -33.406 -22.906 1 94.12 273 ALA A C 1
ATOM 2009 O O . ALA A 1 273 ? 17.812 -32.281 -22.391 1 94.12 273 ALA A O 1
ATOM 2010 N N . THR A 1 274 ? 17.844 -34.469 -22.219 1 94.94 274 THR A N 1
ATOM 2011 C CA . THR A 1 274 ? 18.109 -34.469 -20.781 1 94.94 274 THR A CA 1
ATOM 2012 C C . THR A 1 274 ? 19.469 -33.844 -20.5 1 94.94 274 THR A C 1
ATOM 2014 O O . THR A 1 274 ? 19.609 -33.062 -19.547 1 94.94 274 THR A O 1
ATOM 2017 N N . THR A 1 275 ? 20.406 -34.188 -21.312 1 96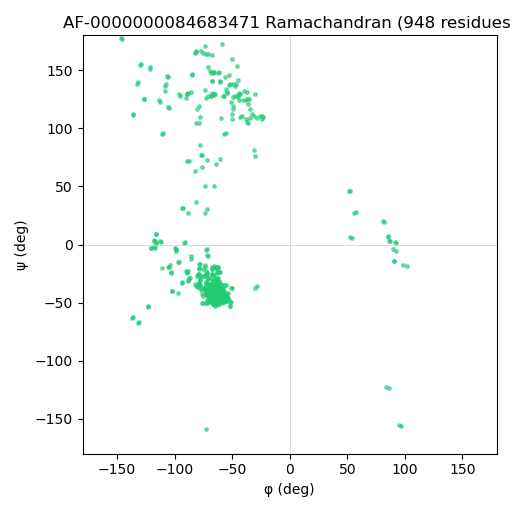.06 275 THR A N 1
ATOM 2018 C CA . THR A 1 275 ? 21.734 -33.625 -21.125 1 96.06 275 THR A CA 1
ATOM 2019 C C . THR A 1 275 ? 21.719 -32.125 -21.328 1 96.06 275 THR A C 1
ATOM 2021 O O . THR A 1 275 ? 22.312 -31.375 -20.531 1 96.06 275 THR A O 1
ATOM 2024 N N . VAL A 1 276 ? 21.062 -31.672 -22.359 1 95.38 276 VAL A N 1
ATOM 2025 C CA . VAL A 1 276 ? 20.984 -30.25 -22.656 1 95.38 276 VAL A CA 1
ATOM 2026 C C . VAL A 1 276 ? 20.328 -29.516 -21.5 1 95.38 276 VAL A C 1
ATOM 2028 O O . VAL A 1 276 ? 20.828 -28.484 -21.047 1 95.38 276 VAL A O 1
ATOM 2031 N N . VAL A 1 277 ? 19.234 -30.031 -20.969 1 95.12 277 VAL A N 1
ATOM 2032 C CA . VAL A 1 277 ? 18.531 -29.375 -19.875 1 95.12 277 VAL A CA 1
ATOM 2033 C C . VAL A 1 277 ? 19.422 -29.359 -18.625 1 95.12 277 VAL A C 1
ATOM 2035 O O . VAL A 1 277 ? 19.5 -28.344 -17.938 1 95.12 277 VAL A O 1
ATOM 2038 N N . LEU A 1 278 ? 20.031 -30.438 -18.344 1 96.12 278 LEU A N 1
ATOM 2039 C CA . LEU A 1 278 ? 20.875 -30.516 -17.156 1 96.12 278 LEU A CA 1
ATOM 2040 C C . LEU A 1 278 ? 22.047 -29.531 -17.25 1 96.12 278 LEU A C 1
ATOM 2042 O O . LEU A 1 278 ? 22.344 -28.828 -16.281 1 96.12 278 LEU A O 1
ATOM 2046 N N . LEU A 1 279 ? 22.688 -29.5 -18.438 1 96.25 279 LEU A N 1
ATOM 2047 C CA . LEU A 1 279 ? 23.781 -28.562 -18.625 1 96.25 279 LEU A CA 1
ATOM 2048 C C . LEU A 1 279 ? 23.312 -27.125 -18.516 1 96.25 279 LEU A C 1
ATOM 2050 O O . LEU A 1 279 ? 23.969 -26.281 -17.906 1 96.25 279 LEU A O 1
ATOM 2054 N N . TRP A 1 280 ? 22.219 -26.859 -19.172 1 94.75 280 TRP A N 1
ATOM 2055 C CA . TRP A 1 280 ? 21.609 -25.531 -19.094 1 94.75 280 TRP A CA 1
ATOM 2056 C C . TRP A 1 280 ? 21.312 -25.172 -17.641 1 94.75 280 TRP A C 1
ATOM 2058 O O . TRP A 1 280 ? 21.578 -24.047 -17.219 1 94.75 280 TRP A O 1
ATOM 2068 N N . LEU A 1 281 ? 20.797 -26.062 -16.875 1 95.81 281 LEU A N 1
ATOM 2069 C CA . LEU A 1 281 ? 20.469 -25.875 -15.461 1 95.81 281 LEU A CA 1
ATOM 2070 C C . LEU A 1 281 ? 21.719 -25.547 -14.648 1 95.81 281 LEU A C 1
ATOM 2072 O O . LEU A 1 281 ? 21.734 -24.562 -13.914 1 95.81 281 LEU A O 1
ATOM 2076 N N . VAL A 1 282 ? 22.703 -26.328 -14.797 1 96.25 282 VAL A N 1
ATOM 2077 C CA . VAL A 1 282 ? 23.906 -26.188 -13.992 1 96.25 282 VAL A CA 1
ATOM 2078 C C . VAL A 1 282 ? 24.656 -24.922 -14.391 1 96.25 282 VAL A C 1
ATOM 2080 O O . VAL A 1 282 ? 25.016 -24.109 -13.531 1 96.25 282 VAL A O 1
ATOM 2083 N N . VAL A 1 283 ? 24.828 -24.719 -15.688 1 95.38 283 VAL A N 1
ATOM 2084 C CA . VAL A 1 283 ? 25.578 -23.562 -16.172 1 95.38 283 VAL A CA 1
ATOM 2085 C C . VAL A 1 283 ? 24.766 -22.297 -15.945 1 95.38 283 VAL A C 1
ATOM 2087 O O . VAL A 1 283 ? 25.297 -21.297 -15.445 1 95.38 283 VAL A O 1
ATOM 2090 N N . GLY A 1 284 ? 23.5 -22.297 -16.328 1 94.94 284 GLY A N 1
ATOM 2091 C CA . GLY A 1 284 ? 22.641 -21.141 -16.125 1 94.94 284 GLY A CA 1
ATOM 2092 C C . GLY A 1 284 ? 22.578 -20.703 -14.672 1 94.94 284 GLY A C 1
ATOM 2093 O O . GLY A 1 284 ? 22.688 -19.516 -14.359 1 94.94 284 GLY A O 1
ATOM 2094 N N . HIS A 1 285 ? 22.406 -21.625 -13.805 1 95.56 285 HIS A N 1
ATOM 2095 C CA . HIS A 1 285 ? 22.312 -21.281 -12.391 1 95.56 285 HIS A CA 1
ATOM 2096 C C . HIS A 1 285 ? 23.672 -20.812 -11.844 1 95.56 285 HIS A C 1
ATOM 2098 O O . HIS A 1 285 ? 23.719 -19.953 -10.961 1 95.56 285 HIS A O 1
ATOM 2104 N N . ALA A 1 286 ? 24.703 -21.438 -12.328 1 96.5 286 ALA A N 1
ATOM 2105 C CA . ALA A 1 286 ? 26.031 -21 -11.891 1 96.5 286 ALA A CA 1
ATOM 2106 C C . ALA A 1 286 ? 26.25 -19.531 -12.25 1 96.5 286 ALA A C 1
ATOM 2108 O O . ALA A 1 286 ? 26.766 -18.766 -11.43 1 96.5 286 ALA A O 1
ATOM 2109 N N . VAL A 1 287 ? 25.922 -19.141 -13.414 1 96.44 287 VAL A N 1
ATOM 2110 C CA . VAL A 1 287 ? 26.047 -17.75 -13.844 1 96.44 287 VAL A CA 1
ATOM 2111 C C . VAL A 1 287 ? 25.141 -16.859 -13 1 96.44 287 VAL A C 1
ATOM 2113 O O . VAL A 1 287 ? 25.578 -15.82 -12.5 1 96.44 287 VAL A O 1
ATOM 2116 N N . ALA A 1 288 ? 23.875 -17.266 -12.852 1 97.19 288 ALA A N 1
ATOM 2117 C CA . ALA A 1 288 ? 22.922 -16.5 -12.047 1 97.19 288 ALA A CA 1
ATOM 2118 C C . ALA A 1 288 ? 23.453 -16.281 -10.633 1 97.19 288 ALA A C 1
ATOM 2120 O O . ALA A 1 288 ? 23.422 -15.156 -10.117 1 97.19 288 ALA A O 1
ATOM 2121 N N . ARG A 1 289 ? 23.969 -17.328 -10.062 1 97.25 289 ARG A N 1
ATOM 2122 C CA . ARG A 1 289 ? 24.484 -17.25 -8.703 1 97.25 289 ARG A CA 1
ATOM 2123 C C . ARG A 1 289 ? 25.688 -16.312 -8.625 1 97.25 289 ARG A C 1
ATOM 2125 O O . ARG A 1 289 ? 25.766 -15.484 -7.707 1 97.25 289 ARG A O 1
ATOM 2132 N N . THR A 1 290 ? 26.547 -16.438 -9.523 1 97.19 290 THR A N 1
ATOM 2133 C CA . THR A 1 290 ? 27.734 -15.586 -9.539 1 97.19 290 THR A CA 1
ATOM 2134 C C . THR A 1 290 ? 27.344 -14.125 -9.672 1 97.19 290 THR A C 1
ATOM 2136 O O . THR A 1 290 ? 27.844 -13.266 -8.938 1 97.19 290 THR A O 1
ATOM 2139 N N . GLU A 1 291 ? 26.453 -13.852 -10.586 1 97.75 291 GLU A N 1
ATOM 2140 C CA . GLU A 1 291 ? 26.016 -12.484 -10.812 1 97.75 291 GLU A CA 1
ATOM 2141 C C . GLU A 1 291 ? 25.234 -11.945 -9.617 1 97.75 291 GLU A C 1
ATOM 2143 O O . GLU A 1 291 ? 25.406 -10.789 -9.227 1 97.75 291 GLU A O 1
ATOM 2148 N N . LEU A 1 292 ? 24.375 -12.742 -9.016 1 97.88 292 LEU A N 1
ATOM 2149 C CA . LEU A 1 292 ? 23.594 -12.312 -7.852 1 97.88 292 LEU A CA 1
ATOM 2150 C C . LEU A 1 292 ? 24.516 -12.078 -6.652 1 97.88 292 LEU A C 1
ATOM 2152 O O . LEU A 1 292 ? 24.375 -11.078 -5.945 1 97.88 292 LEU A O 1
ATOM 2156 N N . ASN A 1 293 ? 25.438 -12.984 -6.48 1 97.19 293 ASN A N 1
ATOM 2157 C CA . ASN A 1 293 ? 26.406 -12.781 -5.414 1 97.19 293 ASN A CA 1
ATOM 2158 C C . ASN A 1 293 ? 27.266 -11.547 -5.664 1 97.19 293 ASN A C 1
ATOM 2160 O O . ASN A 1 293 ? 27.594 -10.812 -4.727 1 97.19 293 ASN A O 1
ATOM 2164 N N . GLY A 1 294 ? 27.625 -11.336 -6.875 1 96.44 294 GLY A N 1
ATOM 2165 C CA . GLY A 1 294 ? 28.328 -10.117 -7.242 1 96.44 294 GLY A CA 1
ATOM 2166 C C . GLY A 1 294 ? 27.516 -8.859 -6.973 1 96.44 294 GLY A C 1
ATOM 2167 O O . GLY A 1 294 ? 28.047 -7.871 -6.461 1 96.44 294 GLY A O 1
ATOM 2168 N N . SER A 1 295 ? 26.234 -8.906 -7.324 1 97.5 295 SER A N 1
ATOM 2169 C CA . SER A 1 295 ? 25.359 -7.77 -7.078 1 97.5 295 SER A CA 1
ATOM 2170 C C . SER A 1 295 ? 25.25 -7.473 -5.586 1 97.5 295 SER A C 1
ATOM 2172 O O . SER A 1 295 ? 25.078 -6.316 -5.191 1 97.5 295 SER A O 1
ATOM 2174 N N . TYR A 1 296 ? 25.312 -8.516 -4.801 1 97.19 296 TYR A N 1
ATOM 2175 C CA . TYR A 1 296 ? 25.281 -8.336 -3.352 1 97.19 296 TYR A CA 1
ATOM 2176 C C . TYR A 1 296 ? 26.578 -7.734 -2.848 1 97.19 296 TYR A C 1
ATOM 2178 O O . TYR A 1 296 ? 26.578 -6.699 -2.184 1 97.19 296 TYR A O 1
ATOM 2186 N N . ASP A 1 297 ? 27.719 -8.266 -3.201 1 95.31 297 ASP A N 1
ATOM 2187 C CA . ASP A 1 297 ? 29.031 -7.93 -2.674 1 95.31 297 ASP A CA 1
ATOM 2188 C C . ASP A 1 297 ? 29.5 -6.57 -3.188 1 95.31 297 ASP A C 1
ATOM 2190 O O . ASP A 1 297 ? 30.156 -5.816 -2.463 1 95.31 297 ASP A O 1
ATOM 2194 N N . HIS A 1 298 ? 29.094 -6.234 -4.398 1 93.38 298 HIS A N 1
ATOM 2195 C CA . HIS A 1 298 ? 29.594 -5.012 -5.023 1 93.38 298 HIS A CA 1
ATOM 2196 C C . HIS A 1 298 ? 28.453 -4.02 -5.266 1 93.38 298 HIS A C 1
ATOM 2198 O O . HIS A 1 298 ? 28.641 -3.012 -5.953 1 93.38 298 HIS A O 1
ATOM 2204 N N . GLY A 1 299 ? 27.328 -4.336 -4.738 1 95.75 299 GLY A N 1
ATOM 2205 C CA . GLY A 1 299 ? 26.188 -3.455 -4.855 1 95.75 299 GLY A CA 1
ATOM 2206 C C . GLY A 1 299 ? 25.484 -3.201 -3.531 1 95.75 299 GLY A C 1
ATOM 2207 O O . GLY A 1 299 ? 25.688 -2.16 -2.904 1 95.75 299 GLY A O 1
ATOM 2208 N N . ILE A 1 300 ? 24.891 -4.266 -3.012 1 97.31 300 ILE A N 1
ATOM 2209 C CA . ILE A 1 300 ? 24.047 -4.152 -1.831 1 97.31 300 ILE A CA 1
ATOM 2210 C C . ILE A 1 300 ? 24.875 -3.736 -0.626 1 97.31 300 ILE A C 1
ATOM 2212 O O . ILE A 1 300 ? 24.469 -2.873 0.155 1 97.31 300 ILE A O 1
ATOM 2216 N N . ARG A 1 301 ? 26.016 -4.223 -0.393 1 96.56 301 ARG A N 1
ATOM 2217 C CA . ARG A 1 301 ? 26.875 -3.873 0.732 1 96.56 301 ARG A CA 1
ATOM 2218 C C . ARG A 1 301 ? 27.25 -2.396 0.689 1 96.56 301 ARG A C 1
ATOM 2220 O O . ARG A 1 301 ? 27.188 -1.704 1.707 1 96.56 301 ARG A O 1
ATOM 2227 N N . SER A 1 302 ? 27.625 -1.956 -0.487 1 97.38 302 SER A N 1
ATOM 2228 C CA . SER A 1 302 ? 27.969 -0.547 -0.668 1 97.38 302 SER A CA 1
ATOM 2229 C C . SER A 1 302 ? 26.75 0.346 -0.406 1 97.38 302 SER A C 1
ATOM 2231 O O . SER A 1 302 ? 26.859 1.359 0.288 1 97.38 302 SER A O 1
ATOM 2233 N N . LEU A 1 303 ? 25.625 -0.022 -0.985 1 97.69 303 LEU A N 1
ATOM 2234 C CA . LEU A 1 303 ? 24.406 0.767 -0.831 1 97.69 303 LEU A CA 1
ATOM 2235 C C . LEU A 1 303 ? 24.016 0.89 0.64 1 97.69 303 LEU A C 1
ATOM 2237 O O . LEU A 1 303 ? 23.641 1.97 1.099 1 97.69 303 LEU A O 1
ATOM 2241 N N . LYS A 1 304 ? 24.156 -0.165 1.384 1 96.75 304 LYS A N 1
ATOM 2242 C CA . LYS A 1 304 ? 23.828 -0.141 2.805 1 96.75 304 LYS A CA 1
ATOM 2243 C C . LYS A 1 304 ? 24.719 0.838 3.562 1 96.75 304 LYS A C 1
ATOM 2245 O O . LYS A 1 304 ? 24.219 1.671 4.328 1 96.75 304 LYS A O 1
ATOM 2250 N N . VAL A 1 305 ? 26 0.787 3.32 1 97.69 305 VAL A N 1
ATOM 2251 C CA . VAL A 1 305 ? 26.953 1.654 3.994 1 97.69 305 VAL A CA 1
ATOM 2252 C C . VAL A 1 305 ? 26.703 3.109 3.602 1 97.69 305 VAL A C 1
ATOM 2254 O O . VAL A 1 305 ? 26.75 4.004 4.449 1 97.69 305 VAL A O 1
ATOM 2257 N N . LEU A 1 306 ? 26.422 3.344 2.361 1 98.25 306 LEU A N 1
ATOM 2258 C CA . LEU A 1 306 ? 26.188 4.695 1.86 1 98.25 306 LEU A CA 1
ATOM 2259 C C . LEU A 1 306 ? 24.891 5.27 2.42 1 98.25 306 LEU A C 1
ATOM 2261 O O . LEU A 1 306 ? 24.844 6.441 2.795 1 98.25 306 LEU A O 1
ATOM 2265 N N . HIS A 1 307 ? 23.844 4.488 2.479 1 97.06 307 HIS A N 1
ATOM 2266 C CA . HIS A 1 307 ? 22.609 4.941 3.086 1 97.06 307 HIS A CA 1
ATOM 2267 C C . HIS A 1 307 ? 22.797 5.266 4.562 1 97.06 307 HIS A C 1
ATOM 2269 O O . HIS A 1 307 ? 22.328 6.301 5.043 1 97.06 307 HIS A O 1
ATOM 2275 N N . ASP A 1 308 ? 23.531 4.441 5.227 1 95.94 308 ASP A N 1
ATOM 2276 C CA . ASP A 1 308 ? 23.797 4.672 6.645 1 95.94 308 ASP A CA 1
ATOM 2277 C C . ASP A 1 308 ? 24.625 5.941 6.855 1 95.94 308 ASP A C 1
ATOM 2279 O O . ASP A 1 308 ? 24.359 6.703 7.789 1 95.94 308 ASP A O 1
ATOM 2283 N N . ALA A 1 309 ? 25.578 6.156 6.02 1 97.88 309 ALA A N 1
ATOM 2284 C CA . ALA A 1 309 ? 26.375 7.379 6.078 1 97.88 309 ALA A CA 1
ATOM 2285 C C . ALA A 1 309 ? 25.516 8.609 5.836 1 97.88 309 ALA A C 1
ATOM 2287 O O . ALA A 1 309 ? 25.656 9.625 6.523 1 97.88 309 ALA A O 1
ATOM 2288 N N . ARG A 1 310 ? 24.641 8.523 4.914 1 97.06 310 ARG A N 1
ATOM 2289 C CA . ARG A 1 310 ? 23.75 9.641 4.602 1 97.06 310 ARG A CA 1
ATOM 2290 C C . ARG A 1 310 ? 22.812 9.93 5.758 1 97.06 310 ARG A C 1
ATOM 2292 O O . ARG A 1 310 ? 22.562 11.086 6.098 1 97.06 310 ARG A O 1
ATOM 2299 N N . ILE A 1 311 ? 22.328 8.891 6.395 1 94 311 ILE A N 1
ATOM 2300 C CA . ILE A 1 311 ? 21.484 9.023 7.574 1 94 311 ILE A CA 1
ATOM 2301 C C . ILE A 1 311 ? 22.266 9.711 8.695 1 94 311 ILE A C 1
ATOM 2303 O O . ILE A 1 311 ? 21.766 10.641 9.328 1 94 311 ILE A O 1
ATOM 2307 N N . ALA A 1 312 ? 23.5 9.328 8.875 1 96.56 312 ALA A N 1
ATOM 2308 C CA . ALA A 1 312 ? 24.344 9.938 9.898 1 96.56 312 ALA A CA 1
ATOM 2309 C C . ALA A 1 312 ? 24.578 11.414 9.617 1 96.56 312 ALA A C 1
ATOM 2311 O O . ALA A 1 312 ? 24.547 12.242 10.539 1 96.56 312 ALA A O 1
ATOM 2312 N N . SER A 1 313 ? 24.781 11.758 8.398 1 97.75 313 SER A N 1
ATOM 2313 C CA . SER A 1 313 ? 24.969 13.156 8.016 1 97.75 313 SER A CA 1
ATOM 2314 C C . SER A 1 313 ? 23.734 13.984 8.32 1 97.75 313 SER A C 1
ATOM 2316 O O . SER A 1 313 ? 23.828 15.109 8.812 1 97.75 313 SER A O 1
ATOM 2318 N N . LEU A 1 314 ? 22.594 13.414 8.07 1 95.62 314 LEU A N 1
ATOM 2319 C CA . LEU A 1 314 ? 21.328 14.094 8.32 1 95.62 314 LEU A CA 1
ATOM 2320 C C . LEU A 1 314 ? 21.109 14.297 9.82 1 95.62 314 LEU A C 1
ATOM 2322 O O . LEU A 1 314 ? 20.672 15.367 10.25 1 95.62 314 LEU A O 1
ATOM 2326 N N . LYS A 1 315 ? 21.422 13.305 10.578 1 93.94 315 LYS A N 1
ATOM 2327 C CA . LYS A 1 315 ? 21.312 13.414 12.031 1 93.94 315 LYS A CA 1
ATOM 2328 C C . LYS A 1 315 ? 22.25 14.492 12.57 1 93.94 315 LYS A C 1
ATOM 2330 O O . LYS A 1 315 ? 21.875 15.289 13.43 1 93.94 315 LYS A O 1
ATOM 2335 N N . ALA A 1 316 ? 23.453 14.523 12.047 1 97.06 316 ALA A N 1
ATOM 2336 C CA . ALA A 1 316 ? 24.406 15.539 12.461 1 97.06 316 ALA A CA 1
ATOM 2337 C C . ALA A 1 316 ? 23.891 16.938 12.156 1 97.06 316 ALA A C 1
ATOM 2339 O O . ALA A 1 316 ? 23.938 17.828 13.016 1 97.06 316 ALA A O 1
ATOM 2340 N N . ARG A 1 317 ? 23.391 17.109 10.953 1 96.25 317 ARG A N 1
ATOM 2341 C CA . ARG A 1 317 ? 22.859 18.406 10.562 1 96.25 317 ARG A CA 1
ATOM 2342 C C . ARG A 1 317 ? 21.688 18.812 11.453 1 96.25 317 ARG A C 1
ATOM 2344 O O . ARG A 1 317 ? 21.594 19.969 11.883 1 96.25 317 ARG A O 1
ATOM 2351 N N . GLY A 1 318 ? 20.781 17.875 11.688 1 93.06 318 GLY A N 1
ATOM 2352 C CA . GLY A 1 318 ? 19.672 18.125 12.586 1 93.06 318 GLY A CA 1
ATOM 2353 C C . GLY A 1 318 ? 20.109 18.562 13.969 1 93.06 318 GLY A C 1
ATOM 2354 O O . GLY A 1 318 ? 19.578 19.531 14.523 1 93.06 318 GLY A O 1
ATOM 2355 N N . ASN A 1 319 ? 21.109 17.922 14.523 1 93.88 319 ASN A N 1
ATOM 2356 C CA . ASN A 1 319 ? 21.609 18.234 15.852 1 93.88 319 ASN A CA 1
ATOM 2357 C C . ASN A 1 319 ? 22.297 19.594 15.883 1 93.88 319 ASN A C 1
ATOM 2359 O O . ASN A 1 319 ? 22.234 20.312 16.891 1 93.88 319 ASN A O 1
ATOM 2363 N N . GLU A 1 320 ? 22.938 19.922 14.82 1 95.44 320 GLU A N 1
ATOM 2364 C CA . GLU A 1 320 ? 23.531 21.25 14.719 1 95.44 320 GLU A CA 1
ATOM 2365 C C . GLU A 1 320 ? 22.484 22.344 14.828 1 95.44 320 GLU A C 1
ATOM 2367 O O . GLU A 1 320 ? 22.641 23.297 15.602 1 95.44 320 GLU A O 1
ATOM 2372 N N . ASN A 1 321 ? 21.438 22.203 14.109 1 92.38 321 ASN A N 1
ATOM 2373 C CA . ASN A 1 321 ? 20.344 23.172 14.148 1 92.38 321 ASN A CA 1
ATOM 2374 C C . ASN A 1 321 ? 19.672 23.203 15.523 1 92.38 321 ASN A C 1
ATOM 2376 O O . ASN A 1 321 ? 19.406 24.281 16.062 1 92.38 321 ASN A O 1
ATOM 2380 N N . LEU A 1 322 ? 19.484 22.016 16.094 1 90.75 322 LEU A N 1
ATOM 2381 C CA . LEU A 1 322 ? 18.719 21.922 17.328 1 90.75 322 LEU A CA 1
ATOM 2382 C C . LEU A 1 322 ? 19.516 22.469 18.516 1 90.75 322 LEU A C 1
ATOM 2384 O O . LEU A 1 322 ? 18.938 22.969 19.484 1 90.75 322 LEU A O 1
ATOM 2388 N N . SER A 1 323 ? 20.844 22.469 18.469 1 93.69 323 SER A N 1
ATOM 2389 C CA . SER A 1 323 ? 21.641 23.094 19.516 1 93.69 323 SER A CA 1
ATOM 2390 C C . SER A 1 323 ? 21.375 24.594 19.609 1 93.69 323 SER A C 1
ATOM 2392 O O . SER A 1 323 ? 21.266 25.156 20.703 1 93.69 323 SER A O 1
ATOM 2394 N N . LEU A 1 324 ? 21.203 25.203 18.391 1 92.5 324 LEU A N 1
ATOM 2395 C CA . LEU A 1 324 ? 20.953 26.641 18.359 1 92.5 324 LEU A CA 1
ATOM 2396 C C . LEU A 1 324 ? 19.5 26.953 18.719 1 92.5 324 LEU A C 1
ATOM 2398 O O . LEU A 1 324 ? 19.219 28.016 19.266 1 92.5 324 LEU A O 1
ATOM 2402 N N . VAL A 1 325 ? 18.641 25.984 18.438 1 87.19 325 VAL A N 1
ATOM 2403 C CA . VAL A 1 325 ? 17.25 26.156 18.812 1 87.19 325 VAL A CA 1
ATOM 2404 C C . VAL A 1 325 ? 17.094 26.031 20.328 1 87.19 325 VAL A C 1
ATOM 2406 O O . VAL A 1 325 ? 16.375 26.828 20.953 1 87.19 325 VAL A O 1
ATOM 2409 N N . ALA A 1 326 ? 17.781 25.094 20.938 1 88.81 326 ALA A N 1
ATOM 2410 C CA . ALA A 1 326 ? 17.625 24.781 22.359 1 88.81 326 ALA A CA 1
ATOM 2411 C C . ALA A 1 326 ? 18.406 25.781 23.219 1 88.81 326 ALA A C 1
ATOM 2413 O O . ALA A 1 326 ? 18.078 25.984 24.391 1 88.81 326 ALA A O 1
ATOM 2414 N N . ARG A 1 327 ? 19.453 26.344 22.656 1 89.5 327 ARG A N 1
ATOM 2415 C CA . ARG A 1 327 ? 20.266 27.344 23.328 1 89.5 327 ARG A CA 1
ATOM 2416 C C . ARG A 1 327 ? 20.719 26.859 24.703 1 89.5 327 ARG A C 1
ATOM 2418 O O . ARG A 1 327 ? 20.547 27.562 25.703 1 89.5 327 ARG A O 1
ATOM 2425 N N . GLY A 1 328 ? 21.188 25.641 24.734 1 87.88 328 GLY A N 1
ATOM 2426 C CA . GLY A 1 328 ? 21.797 25.094 25.938 1 87.88 328 GLY A CA 1
ATOM 2427 C C . GLY A 1 328 ? 20.797 24.5 26.906 1 87.88 328 GLY A C 1
ATOM 2428 O O . GLY A 1 328 ? 21.172 24 27.969 1 87.88 328 GLY A O 1
ATOM 2429 N N . ALA A 1 329 ? 19.547 24.422 26.531 1 87.12 329 ALA A N 1
ATOM 2430 C CA . ALA A 1 329 ? 18.484 23.953 27.422 1 87.12 329 ALA A CA 1
ATOM 2431 C C . ALA A 1 329 ? 18.562 22.453 27.641 1 87.12 329 ALA A C 1
ATOM 2433 O O . ALA A 1 329 ? 18.062 21.922 28.641 1 87.12 329 ALA A O 1
ATOM 2434 N N . GLU A 1 330 ? 19.156 21.766 26.781 1 90.06 330 GLU A N 1
ATOM 2435 C CA . GLU A 1 330 ? 19.266 20.312 26.875 1 90.06 330 GLU A CA 1
ATOM 2436 C C . GLU A 1 330 ? 20.719 19.875 27.109 1 90.06 330 GLU A C 1
ATOM 2438 O O . GLU A 1 330 ? 21.594 20.172 26.281 1 90.06 330 GLU A O 1
ATOM 2443 N N . THR A 1 331 ? 20.953 19.172 28.156 1 94.5 331 THR A N 1
ATOM 2444 C CA . THR A 1 331 ? 22.312 18.734 28.484 1 94.5 331 THR A CA 1
ATOM 2445 C C . THR A 1 331 ? 22.359 17.234 28.75 1 94.5 331 THR A C 1
ATOM 2447 O O . THR A 1 331 ? 21.328 16.609 28.953 1 94.5 331 THR A O 1
ATOM 2450 N N . VAL A 1 332 ? 23.453 16.703 28.562 1 95.12 332 VAL A N 1
ATOM 2451 C CA . VAL A 1 332 ? 23.734 15.305 28.875 1 95.12 332 VAL A CA 1
ATOM 2452 C C . VAL A 1 332 ? 25.031 15.188 29.656 1 95.12 332 VAL A C 1
ATOM 2454 O O . VAL A 1 332 ? 25.984 15.938 29.406 1 95.12 332 VAL A O 1
ATOM 2457 N N . THR A 1 333 ? 25 14.289 30.656 1 96.12 333 THR A N 1
ATOM 2458 C CA . THR A 1 333 ? 26.203 14.047 31.469 1 96.12 333 THR A CA 1
ATOM 2459 C C . THR A 1 333 ? 26.844 12.711 31.094 1 96.12 333 THR A C 1
ATOM 2461 O O . THR A 1 333 ? 26.188 11.672 31.156 1 96.12 333 THR A O 1
ATOM 2464 N N . VAL A 1 334 ? 27.969 12.836 30.656 1 94.88 334 VAL A N 1
ATOM 2465 C CA . VAL A 1 334 ? 28.734 11.656 30.281 1 94.88 334 VAL A CA 1
ATOM 2466 C C . VAL A 1 334 ? 30.094 11.68 30.984 1 94.88 334 VAL A C 1
ATOM 2468 O O . VAL A 1 334 ? 30.859 12.641 30.844 1 94.88 334 VAL A O 1
ATOM 2471 N N . GLY A 1 335 ? 30.531 10.672 31.734 1 94.5 335 GLY A N 1
ATOM 2472 C CA . GLY A 1 335 ? 31.797 10.594 32.469 1 94.5 335 GLY A CA 1
ATOM 2473 C C . GLY A 1 335 ? 32 11.742 33.438 1 94.5 335 GLY A C 1
ATOM 2474 O O . GLY A 1 335 ? 33.094 12.289 33.531 1 94.5 335 GLY A O 1
ATOM 2475 N N . GLY A 1 336 ? 31.031 12.32 33.938 1 94.12 336 GLY A N 1
ATOM 2476 C CA . GLY A 1 336 ? 31.125 13.367 34.938 1 94.12 336 GLY A CA 1
ATOM 2477 C C . GLY A 1 336 ? 31.156 14.766 34.344 1 94.12 336 GLY A C 1
ATOM 2478 O O . GLY A 1 336 ? 31.172 15.758 35.094 1 94.12 336 GLY A O 1
ATOM 2479 N N . GLN A 1 337 ? 31.203 14.828 33.062 1 94.62 337 GLN A N 1
ATOM 2480 C CA . GLN A 1 337 ? 31.203 16.125 32.375 1 94.62 337 GLN A CA 1
ATOM 2481 C C . GLN A 1 337 ? 29.859 16.375 31.703 1 94.62 337 GLN A C 1
ATOM 2483 O O . GLN A 1 337 ? 29.266 15.461 31.125 1 94.62 337 GLN A O 1
ATOM 2488 N N . THR A 1 338 ? 29.391 17.594 31.828 1 95.25 338 THR A N 1
ATOM 2489 C CA . THR A 1 338 ? 28.109 17.969 31.219 1 95.25 338 THR A CA 1
ATOM 2490 C C . THR A 1 338 ? 28.344 18.641 29.859 1 95.25 338 THR A C 1
ATOM 2492 O O . THR A 1 338 ? 29.156 19.547 29.75 1 95.25 338 THR A O 1
ATOM 2495 N N . TYR A 1 339 ? 27.625 18.125 28.891 1 94.19 339 TYR A N 1
ATOM 2496 C CA . TYR A 1 339 ? 27.688 18.641 27.531 1 94.19 339 TYR A CA 1
ATOM 2497 C C . TYR A 1 339 ? 26.312 19.109 27.047 1 94.19 339 TYR A C 1
ATOM 2499 O O . TYR A 1 339 ? 25.297 18.672 27.594 1 94.19 339 TYR A O 1
ATOM 2507 N N . ASP A 1 340 ? 26.391 20.078 26.156 1 94.81 340 ASP A N 1
ATOM 2508 C CA . ASP A 1 340 ? 25.172 20.266 25.375 1 94.81 340 ASP A CA 1
ATOM 2509 C C . ASP A 1 340 ? 24.781 18.969 24.656 1 94.81 340 ASP A C 1
ATOM 2511 O O . ASP A 1 340 ? 25.594 18.359 23.969 1 94.81 340 ASP A O 1
ATOM 2515 N N . ALA A 1 341 ? 23.562 18.562 24.828 1 94 341 ALA A N 1
ATOM 2516 C CA . ALA A 1 341 ? 23.141 17.25 24.328 1 94 341 ALA A CA 1
ATOM 2517 C C . ALA A 1 341 ? 23.234 17.172 22.812 1 94 341 ALA A C 1
ATOM 2519 O O . ALA A 1 341 ? 23.625 16.141 22.266 1 94 341 ALA A O 1
ATOM 2520 N N . TYR A 1 342 ? 22.891 18.25 22.125 1 94.25 342 TYR A N 1
ATOM 2521 C CA . TYR A 1 342 ? 22.859 18.234 20.672 1 94.25 342 TYR A CA 1
ATOM 2522 C C . TYR A 1 342 ? 24.266 18.328 20.094 1 94.25 342 TYR A C 1
ATOM 2524 O O . TYR A 1 342 ? 24.578 17.688 19.094 1 94.25 342 TYR A O 1
ATOM 2532 N N . TYR A 1 343 ? 25.172 19.125 20.703 1 95.88 343 TYR A N 1
ATOM 2533 C CA . TYR A 1 343 ? 26.562 19.141 20.281 1 95.88 343 TYR A CA 1
ATOM 2534 C C . TYR A 1 343 ? 27.203 17.781 20.5 1 95.88 343 TYR A C 1
ATOM 2536 O O . TYR A 1 343 ? 28 17.328 19.656 1 95.88 343 TYR A O 1
ATOM 2544 N N . TYR A 1 344 ? 26.828 17.172 21.578 1 96.38 344 TYR A N 1
ATOM 2545 C CA . TYR A 1 344 ? 27.328 15.828 21.844 1 96.38 344 TYR A CA 1
ATOM 2546 C C . TYR A 1 344 ? 26.891 14.844 20.781 1 96.38 344 TYR A C 1
ATOM 2548 O O . TYR A 1 344 ? 27.703 14.07 20.266 1 96.38 344 TYR A O 1
ATOM 2556 N N . ASP A 1 345 ? 25.656 14.875 20.469 1 95.44 345 ASP A N 1
ATOM 2557 C CA . ASP A 1 345 ? 25.109 13.977 19.453 1 95.44 345 ASP A CA 1
ATOM 2558 C C . ASP A 1 345 ? 25.688 14.289 18.078 1 95.44 345 ASP A C 1
ATOM 2560 O O . ASP A 1 345 ? 25.875 13.383 17.266 1 95.44 345 ASP A O 1
ATOM 2564 N N . PHE A 1 346 ? 25.875 15.562 17.75 1 97.06 346 PHE A N 1
ATOM 2565 C CA . PHE A 1 346 ? 26.562 15.938 16.516 1 97.06 346 PHE A CA 1
ATOM 2566 C C . PHE A 1 346 ? 27.891 15.219 16.391 1 97.06 346 PHE A C 1
ATOM 2568 O O . PHE A 1 346 ? 28.188 14.625 15.344 1 97.06 346 PHE A O 1
ATOM 2575 N N . ASP A 1 347 ? 28.688 15.25 17.406 1 97.69 347 ASP A N 1
ATOM 2576 C CA . ASP A 1 347 ? 30 14.625 17.391 1 97.69 347 ASP A CA 1
ATOM 2577 C C . ASP A 1 347 ? 29.891 13.117 17.172 1 97.69 347 ASP A C 1
ATOM 2579 O O . ASP A 1 347 ? 30.672 12.539 16.406 1 97.69 347 ASP A O 1
ATOM 2583 N N . LYS A 1 348 ? 28.922 12.531 17.812 1 97.5 348 LYS A N 1
ATOM 2584 C CA . LYS A 1 348 ? 28.703 11.094 17.641 1 97.5 348 LYS A CA 1
ATOM 2585 C C . LYS A 1 348 ? 28.328 10.773 16.203 1 97.5 348 LYS A C 1
ATOM 2587 O O . LYS A 1 348 ? 28.859 9.836 15.617 1 97.5 348 LYS A O 1
ATOM 2592 N N . ASP A 1 349 ? 27.422 11.523 15.672 1 97.25 349 ASP A N 1
ATOM 2593 C CA . ASP A 1 349 ? 26.953 11.281 14.312 1 97.25 349 ASP A CA 1
ATOM 2594 C C . ASP A 1 349 ? 28.062 11.531 13.297 1 97.25 349 ASP A C 1
ATOM 2596 O O . ASP A 1 349 ? 28.172 10.828 12.289 1 97.25 349 ASP A O 1
ATOM 2600 N N . MET A 1 350 ? 28.891 12.523 13.57 1 98.19 350 MET A N 1
ATOM 2601 C CA . MET A 1 350 ? 30.031 12.812 12.695 1 98.19 350 MET A CA 1
ATOM 2602 C C . MET A 1 350 ? 31.016 11.656 12.695 1 98.19 350 MET A C 1
ATOM 2604 O O . MET A 1 350 ? 31.609 11.336 11.664 1 98.19 350 MET A O 1
ATOM 2608 N N . ASN A 1 351 ? 31.172 11.07 13.82 1 98.25 351 ASN A N 1
ATOM 2609 C CA . ASN A 1 351 ? 32.031 9.891 13.898 1 98.25 351 ASN A CA 1
ATOM 2610 C C . ASN A 1 351 ? 31.453 8.727 13.094 1 98.25 351 ASN A C 1
ATOM 2612 O O . ASN A 1 351 ? 32.188 8.023 12.398 1 98.25 351 ASN A O 1
ATOM 2616 N N . VAL A 1 352 ? 30.188 8.477 13.211 1 98 352 VAL A N 1
ATOM 2617 C CA . VAL A 1 352 ? 29.531 7.43 12.445 1 98 352 VAL A CA 1
ATOM 2618 C C . VAL A 1 352 ? 29.656 7.719 10.945 1 98 352 VAL A C 1
ATOM 26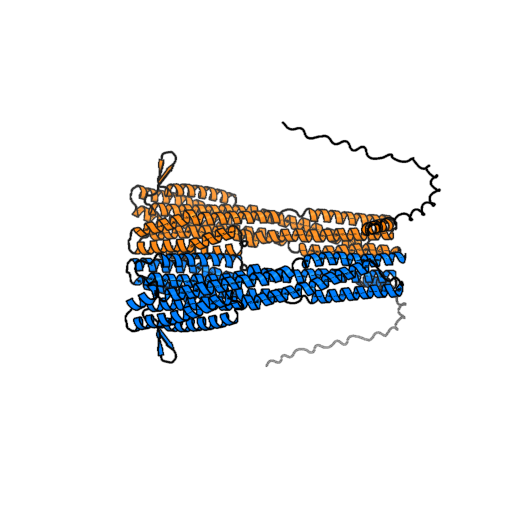20 O O . VAL A 1 352 ? 29.938 6.82 10.156 1 98 352 VAL A O 1
ATOM 2623 N N . LEU A 1 353 ? 29.422 8.992 10.555 1 98.5 353 LEU A N 1
ATOM 2624 C CA . LEU A 1 353 ? 29.578 9.398 9.164 1 98.5 353 LEU A CA 1
ATOM 2625 C C . LEU A 1 353 ? 31 9.117 8.68 1 98.5 353 LEU A C 1
ATOM 2627 O O . LEU A 1 353 ? 31.188 8.539 7.609 1 98.5 353 LEU A O 1
ATOM 2631 N N . GLY A 1 354 ? 31.953 9.508 9.492 1 98.44 354 GLY A N 1
ATOM 2632 C CA . GLY A 1 354 ? 33.344 9.273 9.125 1 98.44 354 GLY A CA 1
ATOM 2633 C C . GLY A 1 354 ? 33.688 7.801 8.922 1 98.44 354 GLY A C 1
ATOM 2634 O O . GLY A 1 354 ? 34.312 7.434 7.945 1 98.44 354 GLY A O 1
ATOM 2635 N N . ARG A 1 355 ? 33.25 6.945 9.797 1 98.38 355 ARG A N 1
ATOM 2636 C CA . ARG A 1 355 ? 33.438 5.504 9.672 1 98.38 355 ARG A CA 1
ATOM 2637 C C . ARG A 1 355 ? 32.75 4.965 8.422 1 98.38 355 ARG A C 1
ATOM 2639 O O . ARG A 1 355 ? 33.312 4.137 7.703 1 98.38 355 ARG A O 1
ATOM 2646 N N . GLY A 1 356 ? 31.562 5.453 8.266 1 98.38 356 GLY A N 1
ATOM 2647 C CA . GLY A 1 356 ? 30.812 5.039 7.09 1 98.38 356 GLY A CA 1
ATOM 2648 C C . GLY A 1 356 ? 31.484 5.41 5.785 1 98.38 356 GLY A C 1
ATOM 2649 O O . GLY A 1 356 ? 31.547 4.602 4.855 1 98.38 356 GLY A O 1
ATOM 2650 N N . LEU A 1 357 ? 32 6.617 5.738 1 98.69 357 LEU A N 1
ATOM 2651 C CA . LEU A 1 357 ? 32.688 7.07 4.531 1 98.69 357 LEU A CA 1
ATOM 2652 C C . LEU A 1 357 ? 33.969 6.277 4.301 1 98.69 357 LEU A C 1
ATOM 2654 O O . LEU A 1 357 ? 34.312 5.977 3.16 1 98.69 357 LEU A O 1
ATOM 2658 N N . THR A 1 358 ? 34.625 5.902 5.32 1 98.12 358 THR A N 1
ATOM 2659 C CA . THR A 1 358 ? 35.812 5.059 5.211 1 98.12 358 THR A CA 1
ATOM 2660 C C . THR A 1 358 ? 35.469 3.682 4.664 1 98.12 358 THR A C 1
ATOM 2662 O O . THR A 1 358 ? 36.125 3.176 3.758 1 98.12 358 THR A O 1
ATOM 2665 N N . GLU A 1 359 ? 34.469 3.121 5.215 1 98.19 359 GLU A N 1
ATOM 2666 C CA . GLU A 1 359 ? 34 1.813 4.746 1 98.19 359 GLU A CA 1
ATOM 2667 C C . GLU A 1 359 ? 33.562 1.874 3.291 1 98.19 359 GLU A C 1
ATOM 2669 O O . GLU A 1 359 ? 33.844 0.975 2.504 1 98.19 359 GLU A O 1
ATOM 2674 N N . ALA A 1 360 ? 32.844 2.904 2.959 1 98.25 360 ALA A N 1
ATOM 2675 C CA . ALA A 1 360 ? 32.375 3.082 1.586 1 98.25 360 ALA A CA 1
ATOM 2676 C C . ALA A 1 360 ? 33.531 3.191 0.618 1 98.25 360 ALA A C 1
ATOM 2678 O O . ALA A 1 360 ? 33.5 2.65 -0.489 1 98.25 360 ALA A O 1
ATOM 2679 N N . ALA A 1 361 ? 34.531 3.902 1.038 1 97.38 361 ALA A N 1
ATOM 2680 C CA . ALA A 1 361 ? 35.719 4.035 0.209 1 97.38 361 ALA A CA 1
ATOM 2681 C C . ALA A 1 361 ? 36.375 2.678 -0.044 1 97.38 361 ALA A C 1
ATOM 2683 O O . ALA A 1 361 ? 36.906 2.424 -1.133 1 97.38 361 ALA A O 1
ATOM 2684 N N . GLY A 1 362 ? 36.375 1.816 0.9 1 97.19 362 GLY A N 1
ATOM 2685 C CA . GLY A 1 362 ? 36.906 0.476 0.757 1 97.19 362 GLY A CA 1
ATOM 2686 C C . GLY A 1 362 ? 36.062 -0.417 -0.14 1 97.19 362 GLY A C 1
ATOM 2687 O O . GLY A 1 362 ? 36.594 -1.337 -0.771 1 97.19 362 GLY A O 1
ATOM 2688 N N . LEU A 1 363 ? 34.812 -0.151 -0.214 1 96.94 363 LEU A N 1
ATOM 2689 C CA . LEU A 1 363 ? 33.875 -0.987 -0.977 1 96.94 363 LEU A CA 1
ATOM 2690 C C . LEU A 1 363 ? 33.781 -0.507 -2.422 1 96.94 363 LEU A C 1
ATOM 2692 O O . LEU A 1 363 ? 33.375 -1.268 -3.307 1 96.94 363 LEU A O 1
ATOM 2696 N N . ALA A 1 364 ? 34.094 0.783 -2.621 1 94.62 364 ALA A N 1
ATOM 2697 C CA . ALA A 1 364 ? 34.031 1.318 -3.98 1 94.62 364 ALA A CA 1
ATOM 2698 C C . ALA A 1 364 ? 35.125 0.69 -4.855 1 94.62 364 ALA A C 1
ATOM 2700 O O . ALA A 1 364 ? 36.312 0.685 -4.492 1 94.62 364 ALA A O 1
ATOM 2701 N N . ASP A 1 365 ? 34.75 0.219 -5.996 1 92.06 365 ASP A N 1
ATOM 2702 C CA . ASP A 1 365 ? 35.688 -0.582 -6.766 1 92.06 365 ASP A CA 1
ATOM 2703 C C . ASP A 1 365 ? 36 0.078 -8.109 1 92.06 365 ASP A C 1
ATOM 2705 O O . ASP A 1 365 ? 36.688 -0.513 -8.953 1 92.06 365 ASP A O 1
ATOM 2709 N N . ASP A 1 366 ? 35.469 1.259 -8.359 1 94.69 366 ASP A N 1
ATOM 2710 C CA . ASP A 1 366 ? 35.844 2.035 -9.539 1 94.69 366 ASP A CA 1
ATOM 2711 C C . ASP A 1 366 ? 35.812 3.531 -9.234 1 94.69 366 ASP A C 1
ATOM 2713 O O . ASP A 1 366 ? 35.531 3.941 -8.117 1 94.69 366 ASP A O 1
ATOM 2717 N N . GLN A 1 367 ? 36.156 4.359 -10.164 1 96.12 367 GLN A N 1
ATOM 2718 C CA . GLN A 1 367 ? 36.344 5.793 -9.961 1 96.12 367 GLN A CA 1
ATOM 2719 C C . GLN A 1 367 ? 35 6.496 -9.773 1 96.12 367 GLN A C 1
ATOM 2721 O O . GLN A 1 367 ? 34.906 7.469 -9.023 1 96.12 367 GLN A O 1
ATOM 2726 N N . ALA A 1 368 ? 34.031 6.004 -10.453 1 95.88 368 ALA A N 1
ATOM 2727 C CA . ALA A 1 368 ? 32.719 6.621 -10.367 1 95.88 368 ALA A CA 1
ATOM 2728 C C . ALA A 1 368 ? 32.156 6.496 -8.961 1 95.88 368 ALA A C 1
ATOM 2730 O O . ALA A 1 368 ? 31.406 7.371 -8.508 1 95.88 368 ALA A O 1
ATOM 2731 N N . GLY A 1 369 ? 32.562 5.414 -8.258 1 96 369 GLY A N 1
ATOM 2732 C CA . GLY A 1 369 ? 32.156 5.223 -6.879 1 96 369 GLY A CA 1
ATOM 2733 C C . GLY A 1 369 ? 33.094 5.871 -5.883 1 96 369 GLY A C 1
ATOM 2734 O O . GLY A 1 369 ? 32.656 6.418 -4.867 1 96 369 GLY A O 1
ATOM 2735 N N . THR A 1 370 ? 34.312 5.961 -6.164 1 97 370 THR A N 1
ATOM 2736 C CA . THR A 1 370 ? 35.344 6.426 -5.23 1 97 370 THR A CA 1
ATOM 2737 C C . THR A 1 370 ? 35.375 7.953 -5.184 1 97 370 THR A C 1
ATOM 2739 O O . THR A 1 370 ? 35.562 8.547 -4.117 1 97 370 THR A O 1
ATOM 2742 N N . LYS A 1 371 ? 35.156 8.594 -6.254 1 98.19 371 LYS A N 1
ATOM 2743 C CA . LYS A 1 371 ? 35.312 10.047 -6.355 1 98.19 371 LYS A CA 1
ATOM 2744 C C . LYS A 1 371 ? 34.312 10.766 -5.469 1 98.19 371 LYS A C 1
ATOM 2746 O O . LYS A 1 371 ? 34.688 11.633 -4.672 1 98.19 371 LYS A O 1
ATOM 2751 N N . PRO A 1 372 ? 33.062 10.43 -5.605 1 98.56 372 PRO A N 1
ATOM 2752 C CA . PRO A 1 372 ? 32.094 11.141 -4.746 1 98.56 372 PRO A CA 1
ATOM 2753 C C . PRO A 1 372 ? 32.312 10.859 -3.264 1 98.56 372 PRO A C 1
ATOM 2755 O O . PRO A 1 372 ? 32.125 11.742 -2.426 1 98.56 372 PRO A O 1
ATOM 2758 N N . VAL A 1 373 ? 32.781 9.672 -2.883 1 98.69 373 VAL A N 1
ATOM 2759 C CA . VAL A 1 373 ? 33.031 9.336 -1.486 1 98.69 373 VAL A CA 1
ATOM 2760 C C . VAL A 1 373 ? 34.219 10.125 -0.968 1 98.69 373 VAL A C 1
ATOM 2762 O O . VAL A 1 373 ? 34.188 10.641 0.151 1 98.69 373 VAL A O 1
ATOM 2765 N N . THR A 1 374 ? 35.219 10.281 -1.751 1 98.25 374 THR A N 1
ATOM 2766 C CA . THR A 1 374 ? 36.406 11.078 -1.399 1 98.25 374 THR A CA 1
ATOM 2767 C C . THR A 1 374 ? 36.031 12.547 -1.229 1 98.25 374 THR A C 1
ATOM 2769 O O . THR A 1 374 ? 36.469 13.195 -0.277 1 98.25 374 THR A O 1
ATOM 2772 N N . ALA A 1 375 ? 35.219 12.992 -2.113 1 98.5 375 ALA A N 1
ATOM 2773 C CA . ALA A 1 375 ? 34.75 14.367 -2.01 1 98.5 375 ALA A CA 1
ATOM 2774 C C . ALA A 1 375 ? 33.938 14.578 -0.741 1 98.5 375 ALA A C 1
ATOM 2776 O O . ALA A 1 375 ? 34.062 15.594 -0.062 1 98.5 375 ALA A O 1
ATOM 2777 N N . ALA A 1 376 ? 33.062 13.641 -0.456 1 98.69 376 ALA A N 1
ATOM 2778 C CA . ALA A 1 376 ? 32.25 13.711 0.759 1 98.69 376 ALA A CA 1
ATOM 2779 C C . ALA A 1 376 ? 33.156 13.75 2.004 1 98.69 376 ALA A C 1
ATOM 2781 O O . ALA A 1 376 ? 32.875 14.492 2.949 1 98.69 376 ALA A O 1
ATOM 2782 N N . ARG A 1 377 ? 34.188 12.977 2.033 1 98.38 377 ARG A N 1
ATOM 2783 C CA . ARG A 1 377 ? 35.125 12.961 3.15 1 98.38 377 ARG A CA 1
ATOM 2784 C C . ARG A 1 377 ? 35.812 14.328 3.324 1 98.38 377 ARG A C 1
ATOM 2786 O O . ARG A 1 377 ? 35.938 14.812 4.449 1 98.38 377 ARG A O 1
ATOM 2793 N N . GLY A 1 378 ? 36.188 14.914 2.244 1 98.31 378 GLY A N 1
ATOM 2794 C CA . GLY A 1 378 ? 36.75 16.25 2.297 1 98.31 378 GLY A CA 1
ATOM 2795 C C . GLY A 1 378 ? 35.781 17.297 2.812 1 98.31 378 GLY A C 1
ATOM 2796 O O . GLY A 1 378 ? 36.125 18.125 3.658 1 98.31 378 GLY A O 1
ATOM 2797 N N . ASN A 1 379 ? 34.594 17.25 2.314 1 98.25 379 ASN A N 1
ATOM 2798 C CA . ASN A 1 379 ? 33.594 18.188 2.746 1 98.25 379 ASN A CA 1
ATOM 2799 C C . ASN A 1 379 ? 33.219 18 4.219 1 98.25 379 ASN A C 1
ATOM 2801 O O . ASN A 1 379 ? 32.906 18.969 4.918 1 98.25 379 ASN A O 1
ATOM 2805 N N . MET A 1 380 ? 33.219 16.766 4.672 1 98.56 380 MET A N 1
ATOM 2806 C CA . MET A 1 380 ? 32.969 16.484 6.078 1 98.56 380 MET A CA 1
ATOM 2807 C C . MET A 1 380 ? 34.031 17.109 6.965 1 98.56 380 MET A C 1
ATOM 2809 O O . MET A 1 380 ? 33.719 17.656 8.023 1 98.56 380 MET A O 1
ATOM 2813 N N . ALA A 1 381 ? 35.281 17.062 6.52 1 98.19 381 ALA A N 1
ATOM 2814 C CA . ALA A 1 381 ? 36.375 17.656 7.281 1 98.19 381 ALA A CA 1
ATOM 2815 C C . ALA A 1 381 ? 36.188 19.172 7.395 1 98.19 381 ALA A C 1
ATOM 2817 O O . ALA A 1 381 ? 36.406 19.75 8.469 1 98.19 381 ALA A O 1
ATOM 2818 N N . VAL A 1 382 ? 35.812 19.766 6.336 1 98.19 382 VAL A N 1
ATOM 2819 C CA . VAL A 1 382 ? 35.562 21.203 6.352 1 98.19 382 VAL A CA 1
ATOM 2820 C C . VAL A 1 382 ? 34.375 21.516 7.25 1 98.19 382 VAL A C 1
ATOM 2822 O O . VAL A 1 382 ? 34.375 22.516 7.98 1 98.19 382 VAL A O 1
ATOM 2825 N N . TRP A 1 383 ? 33.344 20.703 7.156 1 98.5 383 TRP A N 1
ATOM 2826 C CA . TRP A 1 383 ? 32.156 20.844 7.988 1 98.5 383 TRP A CA 1
ATOM 2827 C C . TRP A 1 383 ? 32.531 20.812 9.469 1 98.5 383 TRP A C 1
ATOM 2829 O O . TRP A 1 383 ? 32.094 21.688 10.234 1 98.5 383 TRP A O 1
ATOM 2839 N N . LYS A 1 384 ? 33.344 19.859 9.867 1 98.19 384 LYS A N 1
ATOM 2840 C CA . LYS A 1 384 ? 33.781 19.734 11.25 1 98.19 384 LYS A CA 1
ATOM 2841 C C . LYS A 1 384 ? 34.5 20.984 11.719 1 98.19 384 LYS A C 1
ATOM 2843 O O . LYS A 1 384 ? 34.281 21.469 12.828 1 98.19 384 LYS A O 1
ATOM 2848 N N . LYS A 1 385 ? 35.281 21.562 10.891 1 97.88 385 LYS A N 1
ATOM 2849 C CA . LYS A 1 385 ? 36.031 22.766 11.219 1 97.88 385 LYS A CA 1
ATOM 2850 C C . LYS A 1 385 ? 35.094 23.969 11.367 1 97.88 385 LYS A C 1
ATOM 2852 O O . LYS A 1 385 ? 35.219 24.719 12.336 1 97.88 385 LYS A O 1
ATOM 2857 N N . ARG A 1 386 ? 34.25 24.109 10.406 1 97.94 386 ARG A N 1
ATOM 2858 C CA . ARG A 1 386 ? 33.344 25.234 10.453 1 97.94 386 ARG A CA 1
ATOM 2859 C C . ARG A 1 386 ? 32.375 25.109 11.641 1 97.94 386 ARG A C 1
ATOM 2861 O O . ARG A 1 386 ? 32.031 26.109 12.273 1 97.94 386 ARG A O 1
ATOM 2868 N N . HIS A 1 387 ? 32 23.922 11.922 1 98.19 387 HIS A N 1
ATOM 2869 C CA . HIS A 1 387 ? 31.141 23.688 13.07 1 98.19 387 HIS A CA 1
ATOM 2870 C C . HIS A 1 387 ? 31.828 24.047 14.375 1 98.19 387 HIS A C 1
ATOM 2872 O O . HIS A 1 387 ? 31.219 24.625 15.273 1 98.19 387 HIS A O 1
ATOM 2878 N N . ALA A 1 388 ? 33.094 23.672 14.469 1 97.81 388 ALA A N 1
ATOM 2879 C CA . ALA A 1 388 ? 33.875 24.016 15.664 1 97.81 388 ALA A CA 1
ATOM 2880 C C . ALA A 1 388 ? 33.906 25.531 15.875 1 97.81 388 ALA A C 1
ATOM 2882 O O . ALA A 1 388 ? 33.781 26.016 17 1 97.81 388 ALA A O 1
ATOM 2883 N N . THR A 1 389 ? 34.031 26.25 14.836 1 97.69 389 THR A N 1
ATOM 2884 C CA . THR A 1 389 ? 34 27.719 14.906 1 97.69 389 THR A CA 1
ATOM 2885 C C . THR A 1 389 ? 32.625 28.219 15.352 1 97.69 389 THR A C 1
ATOM 2887 O O . THR A 1 389 ? 32.562 29.078 16.234 1 97.69 389 THR A O 1
ATOM 2890 N N . ALA A 1 390 ? 31.625 27.672 14.734 1 97.75 390 ALA A N 1
ATOM 2891 C CA . ALA A 1 390 ? 30.266 28.078 15.094 1 97.75 390 ALA A CA 1
ATOM 2892 C C . ALA A 1 390 ? 29.969 27.766 16.562 1 97.75 390 ALA A C 1
ATOM 2894 O O . ALA A 1 390 ? 29.406 28.594 17.281 1 97.75 390 ALA A O 1
ATOM 2895 N N . ARG A 1 391 ? 30.344 26.562 16.984 1 97.44 391 ARG A N 1
ATOM 2896 C CA . ARG A 1 391 ? 30.156 26.141 18.359 1 97.44 391 ARG A CA 1
ATOM 2897 C C . ARG A 1 391 ? 30.906 27.062 19.328 1 97.44 391 ARG A C 1
ATOM 2899 O O . ARG A 1 391 ? 30.391 27.438 20.375 1 97.44 391 ARG A O 1
ATOM 2906 N N . GLY A 1 392 ? 32.125 27.422 18.969 1 97.12 392 GLY A N 1
ATOM 2907 C CA . GLY A 1 392 ? 32.875 28.344 19.781 1 97.12 392 GLY A CA 1
ATOM 2908 C C . GLY A 1 392 ? 32.219 29.688 19.953 1 97.12 392 GLY A C 1
ATOM 2909 O O . GLY A 1 392 ? 32.156 30.234 21.062 1 97.12 392 GLY A O 1
ATOM 2910 N N . GLU A 1 393 ? 31.672 30.25 18.875 1 97.56 393 GLU A N 1
ATOM 2911 C CA . GLU A 1 393 ? 30.922 31.5 18.953 1 97.56 393 GLU A CA 1
ATOM 2912 C C . GLU A 1 393 ? 29.719 31.375 19.875 1 97.56 393 GLU A C 1
ATOM 2914 O O . GLU A 1 393 ? 29.453 32.25 20.688 1 97.56 393 GLU A O 1
ATOM 2919 N N . ASP A 1 394 ? 29.016 30.297 19.75 1 96.44 394 ASP A N 1
ATOM 2920 C CA . ASP A 1 394 ? 27.844 30.047 20.578 1 96.44 394 ASP A CA 1
ATOM 2921 C C . ASP A 1 394 ? 28.203 29.938 22.047 1 96.44 394 ASP A C 1
ATOM 2923 O O . ASP A 1 394 ? 27.578 30.578 22.906 1 96.44 394 ASP A O 1
ATOM 2927 N N . GLU A 1 395 ? 29.234 29.172 22.359 1 94.69 395 GLU A N 1
ATOM 2928 C CA . GLU A 1 395 ? 29.672 28.938 23.734 1 94.69 395 GLU A CA 1
ATOM 2929 C C . GLU A 1 395 ? 30.234 30.219 24.359 1 94.69 395 GLU A C 1
ATOM 2931 O O . GLU A 1 395 ? 30.203 30.375 25.578 1 94.69 395 GLU A O 1
ATOM 2936 N N . ASN A 1 396 ? 30.641 31.141 23.516 1 96 396 ASN A N 1
ATOM 2937 C CA . ASN A 1 396 ? 31.156 32.438 23.984 1 96 396 ASN A CA 1
ATOM 2938 C C . ASN A 1 396 ? 30.047 33.469 24.078 1 96 396 ASN A C 1
ATOM 2940 O O . ASN A 1 396 ? 30.312 34.656 24.344 1 96 396 ASN A O 1
ATOM 2944 N N . GLY A 1 397 ? 28.859 33 23.75 1 95.12 397 GLY A N 1
ATOM 2945 C CA . GLY A 1 397 ? 27.719 33.906 23.922 1 95.12 397 GLY A CA 1
ATOM 2946 C C . GLY A 1 397 ? 27.406 34.719 22.672 1 95.12 397 GLY A C 1
ATOM 2947 O O . GLY A 1 397 ? 26.531 35.562 22.688 1 95.12 397 GLY A O 1
ATOM 2948 N N . ASN A 1 398 ? 28.141 34.5 21.562 1 96.62 398 ASN A N 1
ATOM 2949 C CA . ASN A 1 398 ? 27.891 35.188 20.297 1 96.62 398 ASN A CA 1
ATOM 2950 C C . ASN A 1 398 ? 26.875 34.406 19.453 1 96.62 398 ASN A C 1
ATOM 2952 O O . ASN A 1 398 ? 27.203 33.938 18.359 1 96.62 398 ASN A O 1
ATOM 2956 N N . TYR A 1 399 ? 25.719 34.469 19.891 1 94.44 399 TYR A N 1
ATOM 2957 C CA . TYR A 1 399 ? 24.656 33.656 19.312 1 94.44 399 TYR A CA 1
ATOM 2958 C C . TYR A 1 399 ? 24.422 34 17.859 1 94.44 399 TYR A C 1
ATOM 2960 O O . TYR A 1 399 ? 24.359 33.094 17 1 94.44 399 TYR A O 1
ATOM 2968 N N . GLN A 1 400 ? 24.281 35.312 17.547 1 93.5 400 GLN A N 1
ATOM 2969 C CA . GLN A 1 400 ? 24 35.719 16.172 1 93.5 400 GLN A CA 1
ATOM 2970 C C . GLN A 1 400 ? 25.109 35.281 15.227 1 93.5 400 GLN A C 1
ATOM 2972 O O . GLN A 1 400 ? 24.844 34.875 14.102 1 93.5 400 GLN A O 1
ATOM 2977 N N . GLN A 1 401 ? 26.266 35.375 15.727 1 95.06 401 GLN A N 1
ATOM 2978 C CA . GLN A 1 401 ? 27.391 34.969 14.898 1 95.06 401 GLN A CA 1
ATOM 2979 C C . GLN A 1 401 ? 27.375 33.469 14.672 1 95.06 401 GLN A C 1
ATOM 2981 O O . GLN A 1 401 ? 27.641 33 13.562 1 95.06 401 GLN A O 1
ATOM 2986 N N . ALA A 1 402 ? 27.125 32.688 15.703 1 96.31 402 ALA A N 1
ATOM 2987 C CA . ALA A 1 402 ? 26.984 31.25 15.578 1 96.31 402 ALA A CA 1
ATOM 2988 C C . ALA A 1 402 ? 25.891 30.875 14.57 1 96.31 402 ALA A C 1
ATOM 2990 O O . ALA A 1 402 ? 26.094 30.016 13.711 1 96.31 402 ALA A O 1
ATOM 2991 N N . LEU A 1 403 ? 24.797 31.578 14.672 1 94.06 403 LEU A N 1
ATOM 2992 C CA . LEU A 1 403 ? 23.672 31.344 13.781 1 94.06 403 LEU A CA 1
ATOM 2993 C C . LEU A 1 403 ? 24.078 31.594 12.328 1 94.06 403 LEU A C 1
ATOM 2995 O O . LEU A 1 403 ? 23.766 30.766 11.453 1 94.06 403 LEU A O 1
ATOM 2999 N N . ASP A 1 404 ? 24.75 32.656 12.047 1 93.88 404 ASP A N 1
ATOM 3000 C CA . ASP A 1 404 ? 25.172 33 10.695 1 93.88 404 ASP A CA 1
ATOM 3001 C C . ASP A 1 404 ? 26.125 31.969 10.133 1 93.88 404 ASP A C 1
ATOM 3003 O O . ASP A 1 404 ? 26.109 31.672 8.938 1 93.88 404 ASP A O 1
ATOM 3007 N N . LEU A 1 405 ? 26.875 31.375 10.969 1 96.38 405 LEU A N 1
ATOM 3008 C CA . LEU A 1 405 ? 27.859 30.391 10.547 1 96.38 405 LEU A CA 1
ATOM 3009 C C . LEU A 1 405 ? 27.188 29.047 10.266 1 96.38 405 LEU A C 1
ATOM 3011 O O . LEU A 1 405 ? 27.781 28.172 9.625 1 96.38 405 LEU A O 1
ATOM 3015 N N . VAL A 1 406 ? 26.016 28.875 10.742 1 95.06 406 VAL A N 1
ATOM 3016 C CA . VAL A 1 406 ? 25.344 27.594 10.594 1 95.06 406 VAL A CA 1
ATOM 3017 C C . VAL A 1 406 ? 24.312 27.688 9.469 1 95.06 406 VAL A C 1
ATOM 3019 O O . VAL A 1 406 ? 24.234 26.797 8.625 1 95.06 406 VAL A O 1
ATOM 3022 N N . ILE A 1 407 ? 23.547 28.875 9.367 1 89.06 407 ILE A N 1
ATOM 3023 C CA . ILE A 1 407 ? 22.438 28.922 8.414 1 89.06 407 ILE A CA 1
ATOM 3024 C C . ILE A 1 407 ? 22.672 30.047 7.422 1 89.06 407 ILE A C 1
ATOM 3026 O O . ILE A 1 407 ? 21.812 30.328 6.574 1 89.06 407 ILE A O 1
ATOM 3030 N N . GLY A 1 408 ? 23.812 30.938 7.523 1 81.25 408 GLY A N 1
ATOM 3031 C CA . GLY A 1 408 ? 24.062 32.156 6.789 1 81.25 408 GLY A CA 1
ATOM 3032 C C . GLY A 1 408 ? 24.453 31.922 5.344 1 81.25 408 GLY A C 1
ATOM 3033 O O . GLY A 1 408 ? 25.016 32.812 4.691 1 81.25 408 GLY A O 1
ATOM 3034 N N . GLY A 1 409 ? 24.172 31 4.633 1 78.69 409 GLY A N 1
ATOM 3035 C CA . GLY A 1 409 ? 24.391 30.797 3.209 1 78.69 409 GLY A CA 1
ATOM 3036 C C . GLY A 1 409 ? 25.75 30.203 2.9 1 78.69 409 GLY A C 1
ATOM 3037 O O . GLY A 1 409 ? 26.141 29.188 3.496 1 78.69 409 GLY A O 1
ATOM 3038 N N . LYS A 1 410 ? 26.453 31.156 1.938 1 82.69 410 LYS A N 1
ATOM 3039 C CA . LYS A 1 410 ? 27.734 30.625 1.463 1 82.69 410 LYS A CA 1
ATOM 3040 C C . LYS A 1 410 ? 28.781 30.625 2.576 1 82.69 410 LYS A C 1
ATOM 3042 O O . LYS A 1 410 ? 28.922 31.609 3.295 1 82.69 410 LYS A O 1
ATOM 3047 N N . GLY A 1 411 ? 29.438 29.547 2.855 1 89.88 411 GLY A N 1
ATOM 3048 C CA . GLY A 1 411 ? 30.484 29.422 3.865 1 89.88 411 GLY A CA 1
ATOM 3049 C C . GLY A 1 411 ? 29.969 28.828 5.168 1 89.88 411 GLY A C 1
ATOM 3050 O O . GLY A 1 411 ? 30.766 28.438 6.027 1 89.88 411 GLY A O 1
ATOM 3051 N N . ALA A 1 412 ? 28.656 28.859 5.309 1 94.75 412 ALA A N 1
ATOM 3052 C CA . ALA A 1 412 ? 28.062 28.281 6.508 1 94.75 412 ALA A CA 1
ATOM 3053 C C . ALA A 1 412 ? 28.125 26.75 6.457 1 94.75 412 ALA A C 1
ATOM 3055 O O . ALA A 1 412 ? 28.406 26.172 5.406 1 94.75 412 ALA A O 1
ATOM 3056 N N . THR A 1 413 ? 27.938 26.141 7.578 1 97.19 413 THR A N 1
ATOM 3057 C CA . THR A 1 413 ? 28.031 24.688 7.684 1 97.19 413 THR A CA 1
ATOM 3058 C C . THR A 1 413 ? 26.953 24.016 6.832 1 97.19 413 THR A C 1
ATOM 3060 O O . THR A 1 413 ? 27.141 22.891 6.352 1 97.19 413 THR A O 1
ATOM 3063 N N . GLY A 1 414 ? 25.875 24.75 6.574 1 94.31 414 GLY A N 1
ATOM 3064 C CA . GLY A 1 414 ? 24.844 24.203 5.715 1 94.31 414 GLY A CA 1
ATOM 3065 C C . GLY A 1 414 ? 25.344 23.828 4.34 1 94.31 414 GLY A C 1
ATOM 3066 O O . GLY A 1 414 ? 24.922 22.812 3.773 1 94.31 414 GLY A O 1
ATOM 3067 N N . ALA A 1 415 ? 26.234 24.641 3.832 1 95.12 415 ALA A N 1
ATOM 3068 C CA . ALA A 1 415 ? 26.797 24.359 2.512 1 95.12 415 ALA A CA 1
ATOM 3069 C C . ALA A 1 415 ? 27.641 23.078 2.533 1 95.12 415 ALA A C 1
ATOM 3071 O O . ALA A 1 415 ? 27.688 22.344 1.55 1 95.12 415 ALA A O 1
ATOM 3072 N N . CYS A 1 416 ? 28.391 22.875 3.617 1 97.06 416 CYS A N 1
ATOM 3073 C CA . CYS A 1 416 ? 29.156 21.656 3.764 1 97.06 416 CYS A CA 1
ATOM 3074 C C . CYS A 1 416 ? 28.25 20.422 3.799 1 97.06 416 CYS A C 1
ATOM 3076 O O . CYS A 1 416 ? 28.516 19.438 3.125 1 97.06 416 CYS A O 1
ATOM 3078 N N . PHE A 1 417 ? 27.203 20.453 4.555 1 96.88 417 PHE A N 1
ATOM 3079 C CA . PHE A 1 417 ? 26.234 19.375 4.605 1 96.88 417 PHE A CA 1
ATOM 3080 C C . PHE A 1 417 ? 25.688 19.078 3.213 1 96.88 417 PHE A C 1
ATOM 3082 O O . PHE A 1 417 ? 25.625 17.906 2.809 1 96.88 417 PHE A O 1
ATOM 3089 N N . ASP A 1 418 ? 25.266 20.125 2.479 1 95.94 418 ASP A N 1
ATOM 3090 C CA . ASP A 1 418 ? 24.703 19.953 1.144 1 95.94 418 ASP A CA 1
ATOM 3091 C C . ASP A 1 418 ? 25.688 19.234 0.22 1 95.94 418 ASP A C 1
ATOM 3093 O O . ASP A 1 418 ? 25.297 18.391 -0.589 1 95.94 418 ASP A O 1
ATOM 3097 N N . SER A 1 419 ? 26.922 19.609 0.363 1 97.38 419 SER A N 1
ATOM 3098 C CA . SER A 1 419 ? 27.953 18.984 -0.462 1 97.38 419 SER A CA 1
ATOM 3099 C C . SER A 1 419 ? 28.125 17.516 -0.104 1 97.38 419 SER A C 1
ATOM 3101 O O . SER A 1 419 ? 28.25 16.672 -0.99 1 97.38 419 SER A O 1
ATOM 3103 N N . VAL A 1 420 ? 28.172 17.188 1.165 1 98.38 420 VAL A N 1
ATOM 3104 C CA . VAL A 1 420 ? 28.266 15.805 1.606 1 98.38 420 VAL A CA 1
ATOM 3105 C C . VAL A 1 420 ? 27.078 15.016 1.081 1 98.38 420 VAL A C 1
ATOM 3107 O O . VAL A 1 420 ? 27.234 13.945 0.491 1 98.38 420 VAL A O 1
ATOM 3110 N N . ASP A 1 421 ? 25.906 15.562 1.256 1 97.38 421 ASP A N 1
ATOM 3111 C CA . ASP A 1 421 ? 24.672 14.891 0.855 1 97.38 421 ASP A CA 1
ATOM 3112 C C . ASP A 1 421 ? 24.656 14.633 -0.651 1 97.38 421 ASP A C 1
ATOM 3114 O O . ASP A 1 421 ? 24.297 13.547 -1.097 1 97.38 421 ASP A O 1
ATOM 3118 N N . SER A 1 422 ? 25.031 15.641 -1.407 1 97.81 422 SER A N 1
ATOM 3119 C CA . SER A 1 422 ? 25.031 15.523 -2.861 1 97.81 422 SER A CA 1
ATOM 3120 C C . SER A 1 422 ? 26.016 14.461 -3.33 1 97.81 422 SER A C 1
ATOM 3122 O O . SER A 1 422 ? 25.734 13.703 -4.258 1 97.81 422 SER A O 1
ATOM 3124 N N . ASN A 1 423 ? 27.125 14.438 -2.705 1 98.56 423 ASN A N 1
ATOM 3125 C CA . ASN A 1 423 ? 28.125 13.445 -3.078 1 98.56 423 ASN A CA 1
ATOM 3126 C C . ASN A 1 423 ? 27.688 12.039 -2.678 1 98.56 423 ASN A C 1
ATOM 3128 O O . ASN A 1 423 ? 27.891 11.078 -3.428 1 98.56 423 ASN A O 1
ATOM 3132 N N . LEU A 1 424 ? 27.125 11.883 -1.556 1 98.38 424 LEU A N 1
ATOM 3133 C CA . LEU A 1 424 ? 26.594 10.586 -1.15 1 98.38 424 LEU A CA 1
ATOM 3134 C C . LEU A 1 424 ? 25.484 10.133 -2.094 1 98.38 424 LEU A C 1
ATOM 3136 O O . LEU A 1 424 ? 25.406 8.961 -2.453 1 98.38 424 LEU A O 1
ATOM 3140 N N . ALA A 1 425 ? 24.641 11.055 -2.535 1 97.81 425 ALA A N 1
ATOM 3141 C CA . ALA A 1 425 ? 23.578 10.742 -3.494 1 97.81 425 ALA A CA 1
ATOM 3142 C C . ALA A 1 425 ? 24.156 10.242 -4.809 1 97.81 425 ALA A C 1
ATOM 3144 O O . ALA A 1 425 ? 23.656 9.281 -5.395 1 97.81 425 ALA A O 1
ATOM 3145 N N . ARG A 1 426 ? 25.203 10.883 -5.211 1 98.06 426 ARG A N 1
ATOM 3146 C CA . ARG A 1 426 ? 25.875 10.469 -6.441 1 98.06 426 ARG A CA 1
ATOM 3147 C C . ARG A 1 426 ? 26.438 9.062 -6.309 1 98.06 426 ARG A C 1
ATOM 3149 O O . ARG A 1 426 ? 26.312 8.242 -7.223 1 98.06 426 ARG A O 1
ATOM 3156 N N . ALA A 1 427 ? 27.094 8.797 -5.223 1 98.31 427 ALA A N 1
ATOM 3157 C CA . ALA A 1 427 ? 27.656 7.465 -4.973 1 98.31 427 ALA A CA 1
ATOM 3158 C C . ALA A 1 427 ? 26.547 6.414 -4.938 1 98.31 427 ALA A C 1
ATOM 3160 O O . ALA A 1 427 ? 26.688 5.332 -5.508 1 98.31 427 ALA A O 1
ATOM 3161 N N . ILE A 1 428 ? 25.438 6.68 -4.301 1 98 428 ILE A N 1
ATOM 3162 C CA . ILE A 1 428 ? 24.297 5.77 -4.191 1 98 428 ILE A CA 1
ATOM 3163 C C . ILE A 1 428 ? 23.719 5.484 -5.578 1 98 428 ILE A C 1
ATOM 3165 O O . ILE A 1 428 ? 23.453 4.332 -5.922 1 98 428 ILE A O 1
ATOM 3169 N N . ASP A 1 429 ? 23.609 6.547 -6.379 1 97.44 429 ASP A N 1
ATOM 3170 C CA . ASP A 1 429 ? 23.078 6.375 -7.73 1 97.44 429 ASP A CA 1
ATOM 3171 C C . ASP A 1 429 ? 23.969 5.441 -8.547 1 97.44 429 ASP A C 1
ATOM 3173 O O . ASP A 1 429 ? 23.469 4.566 -9.266 1 97.44 429 ASP A O 1
ATOM 3177 N N . HIS A 1 430 ? 25.203 5.656 -8.406 1 97.5 430 HIS A N 1
ATOM 3178 C CA . HIS A 1 430 ? 26.141 4.816 -9.141 1 97.5 430 HIS A CA 1
ATOM 3179 C C . HIS A 1 430 ? 26.031 3.363 -8.695 1 97.5 430 HIS A C 1
ATOM 3181 O O . HIS A 1 430 ? 25.938 2.457 -9.531 1 97.5 430 HIS A O 1
ATOM 3187 N N . GLU A 1 431 ? 26.109 3.104 -7.402 1 97.62 431 GLU A N 1
ATOM 3188 C CA . GLU A 1 431 ? 26.047 1.744 -6.875 1 97.62 431 GLU A CA 1
ATOM 3189 C C . GLU A 1 431 ? 24.719 1.083 -7.211 1 97.62 431 GLU A C 1
ATOM 3191 O O . GLU A 1 431 ? 24.656 -0.131 -7.418 1 97.62 431 GLU A O 1
ATOM 3196 N N . GLN A 1 432 ? 23.656 1.83 -7.266 1 97.12 432 GLN A N 1
ATOM 3197 C CA . GLN A 1 432 ? 22.359 1.312 -7.68 1 97.12 432 GLN A CA 1
ATOM 3198 C C . GLN A 1 432 ? 22.391 0.822 -9.125 1 97.12 432 GLN A C 1
ATOM 3200 O O . GLN A 1 432 ? 21.812 -0.216 -9.445 1 97.12 432 GLN A O 1
ATOM 3205 N N . THR A 1 433 ? 23.031 1.64 -9.922 1 96.94 433 THR A N 1
ATOM 3206 C CA . THR A 1 433 ? 23.172 1.253 -11.32 1 96.94 433 THR A CA 1
ATOM 3207 C C . THR A 1 433 ? 23.953 -0.045 -11.453 1 96.94 433 THR A C 1
ATOM 3209 O O . THR A 1 433 ? 23.578 -0.943 -12.203 1 96.94 433 THR A O 1
ATOM 3212 N N . GLU A 1 434 ? 25 -0.187 -10.703 1 96.69 434 GLU A N 1
ATOM 3213 C CA . GLU A 1 434 ? 25.812 -1.401 -10.711 1 96.69 434 GLU A CA 1
ATOM 3214 C C . GLU A 1 434 ? 25.016 -2.602 -10.211 1 96.69 434 GLU A C 1
ATOM 3216 O O . GLU A 1 434 ? 25.094 -3.689 -10.789 1 96.69 434 GLU A O 1
ATOM 3221 N N . PHE A 1 435 ? 24.344 -2.471 -9.164 1 97.56 435 PHE A N 1
ATOM 3222 C CA . PHE A 1 435 ? 23.469 -3.516 -8.641 1 97.56 435 PHE A CA 1
ATOM 3223 C C . PHE A 1 435 ? 22.516 -4.012 -9.719 1 97.56 435 PHE A C 1
ATOM 3225 O O . PHE A 1 435 ? 22.406 -5.219 -9.945 1 97.56 435 PHE A O 1
ATOM 3232 N N . ARG A 1 436 ? 21.781 -3.025 -10.352 1 97.56 436 ARG A N 1
ATOM 3233 C CA . ARG A 1 436 ? 20.766 -3.373 -11.344 1 97.56 436 ARG A CA 1
ATOM 3234 C C . ARG A 1 436 ? 21.375 -4.164 -12.492 1 97.56 436 ARG A C 1
ATOM 3236 O O . ARG A 1 436 ? 20.766 -5.113 -12.992 1 97.56 436 ARG A O 1
ATOM 3243 N N . GLN A 1 437 ? 22.547 -3.73 -12.875 1 96.94 437 GLN A N 1
ATOM 3244 C CA . GLN A 1 437 ? 23.219 -4.426 -13.969 1 96.94 437 GLN A CA 1
ATOM 3245 C C . GLN A 1 437 ? 23.547 -5.867 -13.586 1 96.94 437 GLN A C 1
ATOM 3247 O O . GLN A 1 437 ? 23.219 -6.801 -14.32 1 96.94 437 GLN A O 1
ATOM 3252 N N . ALA A 1 438 ? 24.125 -6.059 -12.445 1 97.12 438 ALA A N 1
ATOM 3253 C CA . ALA A 1 438 ? 24.547 -7.391 -12.016 1 97.12 438 ALA A CA 1
ATOM 3254 C C . ALA A 1 438 ? 23.328 -8.266 -11.703 1 97.12 438 ALA A C 1
ATOM 3256 O O . ALA A 1 438 ? 23.266 -9.422 -12.141 1 97.12 438 ALA A O 1
ATOM 3257 N N . ALA A 1 439 ? 22.406 -7.746 -10.93 1 97.56 439 ALA A N 1
ATOM 3258 C CA . ALA A 1 439 ? 21.203 -8.5 -10.602 1 97.56 439 ALA A CA 1
ATOM 3259 C C . ALA A 1 439 ? 20.406 -8.828 -11.859 1 97.56 439 ALA A C 1
ATOM 3261 O O . ALA A 1 439 ? 19.859 -9.93 -11.984 1 97.56 439 ALA A O 1
ATOM 3262 N N . GLY A 1 440 ? 20.344 -7.824 -12.797 1 97.56 440 GLY A N 1
ATOM 3263 C CA . GLY A 1 440 ? 19.688 -8.062 -14.07 1 97.56 440 GLY A CA 1
ATOM 3264 C C . GLY A 1 440 ? 20.312 -9.195 -14.867 1 97.56 440 GLY A C 1
ATOM 3265 O O . GLY A 1 440 ? 19.609 -10.039 -15.422 1 97.56 440 GLY A O 1
ATOM 3266 N N . SER A 1 441 ? 21.594 -9.211 -14.898 1 96.62 441 SER A N 1
ATOM 3267 C CA . SER A 1 441 ? 22.328 -10.289 -15.57 1 96.62 441 SER A CA 1
ATOM 3268 C C . SER A 1 441 ? 22.047 -11.633 -14.906 1 96.62 441 SER A C 1
ATOM 3270 O O . SER A 1 441 ? 21.922 -12.656 -15.586 1 96.62 441 SER A O 1
ATOM 3272 N N . GLY A 1 442 ? 22 -11.617 -13.594 1 96.62 442 GLY A N 1
ATOM 3273 C CA . GLY A 1 442 ? 21.672 -12.828 -12.875 1 96.62 442 GLY A CA 1
ATOM 3274 C C . GLY A 1 442 ? 20.281 -13.352 -13.211 1 96.62 442 GLY A C 1
ATOM 3275 O O . GLY A 1 442 ? 20.109 -14.547 -13.469 1 96.62 442 GLY A O 1
ATOM 3276 N N . LEU A 1 443 ? 19.312 -12.523 -13.227 1 96.25 443 LEU A N 1
ATOM 3277 C CA . LEU A 1 443 ? 17.953 -12.891 -13.586 1 96.25 443 LEU A CA 1
ATOM 3278 C C . LEU A 1 443 ? 17.875 -13.383 -15.031 1 96.25 443 LEU A C 1
ATOM 3280 O O . LEU A 1 443 ? 17.234 -14.398 -15.312 1 96.25 443 LEU A O 1
ATOM 3284 N N . ASP A 1 444 ? 18.625 -12.734 -15.953 1 95.69 444 ASP A N 1
ATOM 3285 C CA . ASP A 1 444 ? 18.641 -13.078 -17.375 1 95.69 444 ASP A CA 1
ATOM 3286 C C . ASP A 1 444 ? 19.188 -14.484 -17.594 1 95.69 444 ASP A C 1
ATOM 3288 O O . ASP A 1 444 ? 18.766 -15.188 -18.516 1 95.69 444 ASP A O 1
ATOM 3292 N N . ALA A 1 445 ? 20.094 -14.828 -16.797 1 94.81 445 ALA A N 1
ATOM 3293 C CA . ALA A 1 445 ? 20.734 -16.141 -16.922 1 94.81 445 ALA A CA 1
ATOM 3294 C C . ALA A 1 445 ? 19.734 -17.266 -16.656 1 94.81 445 ALA A C 1
ATOM 3296 O O . ALA A 1 445 ? 19.953 -18.406 -17.062 1 94.81 445 ALA A O 1
ATOM 3297 N N . MET A 1 446 ? 18.656 -16.938 -16.016 1 92.62 446 MET A N 1
ATOM 3298 C CA . MET A 1 446 ? 17.641 -17.938 -15.703 1 92.62 446 MET A CA 1
ATOM 3299 C C . MET A 1 446 ? 16.5 -17.891 -16.703 1 92.62 446 MET A C 1
ATOM 3301 O O . MET A 1 446 ? 15.609 -18.75 -16.688 1 92.62 446 MET A O 1
ATOM 3305 N N . THR A 1 447 ? 16.547 -16.922 -17.594 1 90.25 447 THR A N 1
ATOM 3306 C CA . THR A 1 447 ? 15.438 -16.703 -18.516 1 90.25 447 THR A CA 1
ATOM 3307 C C . THR A 1 447 ? 15.289 -17.891 -19.469 1 90.25 447 THR A C 1
ATOM 3309 O O . THR A 1 447 ? 16.266 -18.375 -20.031 1 90.25 447 THR A O 1
ATOM 3312 N N . GLY A 1 448 ? 14.125 -18.453 -19.625 1 91 448 GLY A N 1
ATOM 3313 C CA . GLY A 1 448 ? 13.805 -19.5 -20.578 1 91 448 GLY A CA 1
ATOM 3314 C C . GLY A 1 448 ? 13.992 -20.906 -20.016 1 91 448 GLY A C 1
ATOM 3315 O O . GLY A 1 448 ? 13.555 -21.891 -20.609 1 91 448 GLY A O 1
ATOM 3316 N N . LEU A 1 449 ? 14.672 -21 -18.891 1 90.5 449 LEU A N 1
ATOM 3317 C CA . LEU A 1 449 ? 15.031 -22.297 -18.344 1 90.5 449 LEU A CA 1
ATOM 3318 C C . LEU A 1 449 ? 13.781 -23.062 -17.922 1 90.5 449 LEU A C 1
ATOM 3320 O O . LEU A 1 449 ? 13.664 -24.266 -18.203 1 90.5 449 LEU A O 1
ATOM 3324 N N . THR A 1 450 ? 12.859 -22.406 -17.25 1 89.75 450 THR A N 1
ATOM 3325 C CA . THR A 1 450 ? 11.641 -23.062 -16.781 1 89.75 450 THR A CA 1
ATOM 3326 C C . THR A 1 450 ? 10.852 -23.625 -17.953 1 89.75 450 THR A C 1
ATOM 3328 O O . THR A 1 450 ? 10.539 -24.828 -17.984 1 89.75 450 THR A O 1
ATOM 3331 N N . LEU A 1 451 ? 10.633 -22.844 -19.016 1 87.56 451 LEU A N 1
ATOM 3332 C CA . LEU A 1 451 ? 9.875 -23.266 -20.188 1 87.56 451 LEU A CA 1
ATOM 3333 C C . LEU A 1 451 ? 10.68 -24.266 -21.016 1 87.56 451 LEU A C 1
ATOM 3335 O O . LEU A 1 451 ? 10.133 -25.25 -21.5 1 87.56 451 LEU A O 1
ATOM 3339 N N . GLY A 1 452 ? 11.953 -24 -21.188 1 87.94 452 GLY A N 1
ATOM 3340 C CA . GLY A 1 452 ? 12.82 -24.891 -21.938 1 87.94 452 GLY A CA 1
ATOM 3341 C C . GLY A 1 452 ? 12.914 -26.281 -21.312 1 87.94 452 GLY A C 1
ATOM 3342 O O . GLY A 1 452 ? 12.875 -27.281 -22.031 1 87.94 452 GLY A O 1
ATOM 3343 N N . ALA A 1 453 ? 12.992 -26.25 -19.984 1 88.69 453 ALA A N 1
ATOM 3344 C CA . ALA A 1 453 ? 13.055 -27.531 -19.281 1 88.69 453 ALA A CA 1
ATOM 3345 C C . ALA A 1 453 ? 11.758 -28.328 -19.469 1 88.69 453 ALA A C 1
ATOM 3347 O O . ALA A 1 453 ? 11.789 -29.531 -19.703 1 88.69 453 ALA A O 1
ATOM 3348 N N . ALA A 1 454 ? 10.641 -27.641 -19.406 1 84.12 454 ALA A N 1
ATOM 3349 C CA . ALA A 1 454 ? 9.352 -28.297 -19.562 1 84.12 454 ALA A CA 1
ATOM 3350 C C . ALA A 1 454 ? 9.195 -28.875 -20.969 1 84.12 454 ALA A C 1
ATOM 3352 O O . ALA A 1 454 ? 8.852 -30.047 -21.125 1 84.12 454 ALA A O 1
ATOM 3353 N N . VAL A 1 455 ? 9.602 -28.109 -22 1 84.31 455 VAL A N 1
ATOM 3354 C CA . VAL A 1 455 ? 9.445 -28.516 -23.391 1 84.31 455 VAL A CA 1
ATOM 3355 C C . VAL A 1 455 ? 10.391 -29.672 -23.703 1 84.31 455 VAL A C 1
ATOM 3357 O O . VAL A 1 455 ? 9.977 -30.688 -24.266 1 84.31 455 VAL A O 1
ATOM 3360 N N . LEU A 1 456 ? 11.625 -29.578 -23.234 1 87.19 456 LEU A N 1
ATOM 3361 C CA . LEU A 1 456 ? 12.625 -30.594 -23.531 1 87.19 456 LEU A CA 1
ATOM 3362 C C . LEU A 1 456 ? 12.375 -31.875 -22.734 1 87.19 456 LEU A C 1
ATOM 3364 O O . LEU A 1 456 ? 12.688 -32.969 -23.203 1 87.19 456 LEU A O 1
ATOM 3368 N N . ALA A 1 457 ? 11.742 -31.719 -21.594 1 84.94 457 ALA A N 1
ATOM 3369 C CA . ALA A 1 457 ? 11.375 -32.906 -20.812 1 84.94 457 ALA A CA 1
ATOM 3370 C C . ALA A 1 457 ? 10.273 -33.688 -21.5 1 84.94 457 ALA A C 1
ATOM 3372 O O . ALA A 1 457 ? 10.336 -34.938 -21.562 1 84.94 457 ALA A O 1
ATOM 3373 N N . VAL A 1 458 ? 9.32 -32.969 -22.062 1 79.44 458 VAL A N 1
ATOM 3374 C CA . VAL A 1 458 ? 8.234 -33.625 -22.781 1 79.44 458 VAL A CA 1
ATOM 3375 C C . VAL A 1 458 ? 8.773 -34.312 -24.031 1 79.44 458 VAL A C 1
ATOM 3377 O O . VAL A 1 458 ? 8.477 -35.469 -24.297 1 79.44 458 VAL A O 1
ATOM 3380 N N . LEU A 1 459 ? 9.688 -33.625 -24.719 1 82 459 LEU A N 1
ATOM 3381 C CA . LEU A 1 459 ? 10.289 -34.188 -25.922 1 82 459 LEU A CA 1
ATOM 3382 C C . LEU A 1 459 ? 11.188 -35.375 -25.578 1 82 459 LEU A C 1
ATOM 3384 O O . LEU A 1 459 ? 11.195 -36.375 -26.297 1 82 459 LEU A O 1
ATOM 3388 N N . GLY A 1 460 ? 11.859 -35.25 -24.484 1 85.88 460 GLY A N 1
ATOM 3389 C CA . GLY A 1 460 ? 12.727 -36.312 -24.047 1 85.88 460 GLY A CA 1
ATOM 3390 C C . GLY A 1 460 ? 11.961 -37.562 -23.609 1 85.88 460 GLY A C 1
ATOM 3391 O O . GLY A 1 460 ? 12.328 -38.688 -23.953 1 85.88 460 GLY A O 1
ATOM 3392 N N . ALA A 1 461 ? 10.914 -37.344 -22.891 1 82.12 461 ALA A N 1
ATOM 3393 C CA . ALA A 1 461 ? 10.07 -38.469 -22.453 1 82.12 461 ALA A CA 1
ATOM 3394 C C . ALA A 1 461 ? 9.414 -39.156 -23.641 1 82.12 461 ALA A C 1
ATOM 3396 O O . ALA A 1 461 ? 9.375 -40.375 -23.719 1 82.12 461 ALA A O 1
ATOM 3397 N N . ALA A 1 462 ? 9.023 -38.312 -24.594 1 78.5 462 ALA A N 1
ATOM 3398 C CA . ALA A 1 462 ? 8.43 -38.875 -25.812 1 78.5 462 ALA A CA 1
ATOM 3399 C C . ALA A 1 462 ? 9.445 -39.688 -26.609 1 78.5 462 ALA A C 1
ATOM 3401 O O . ALA A 1 462 ? 9.125 -40.75 -27.141 1 78.5 462 ALA A O 1
ATOM 3402 N N . GLY A 1 463 ? 10.602 -39.125 -26.672 1 79.69 463 GLY A N 1
ATOM 3403 C CA . GLY A 1 463 ? 11.672 -39.844 -27.344 1 79.69 463 GLY A CA 1
ATOM 3404 C C . GLY A 1 463 ? 12 -41.188 -26.688 1 79.69 463 GLY A C 1
ATOM 3405 O O . GLY A 1 463 ? 12.156 -42.188 -27.375 1 79.69 463 GLY A O 1
ATOM 3406 N N . ALA A 1 464 ? 12 -41.25 -25.406 1 80.81 464 ALA A N 1
ATOM 3407 C CA . ALA A 1 464 ? 12.297 -42.469 -24.656 1 80.81 464 ALA A CA 1
ATOM 3408 C C . ALA A 1 464 ? 11.203 -43.531 -24.859 1 80.81 464 ALA A C 1
ATOM 3410 O O . ALA A 1 464 ? 11.5 -44.688 -25.109 1 80.81 464 ALA A O 1
ATOM 3411 N N . VAL A 1 465 ? 10.039 -43.094 -24.844 1 74.88 465 VAL A N 1
ATOM 3412 C CA . VAL A 1 465 ? 8.906 -44.031 -25.016 1 74.88 465 VAL A CA 1
ATOM 3413 C C . VAL A 1 465 ? 8.867 -44.531 -26.438 1 74.88 465 VAL A C 1
ATOM 3415 O O . VAL A 1 465 ? 8.648 -45.719 -26.672 1 74.88 465 VAL A O 1
ATOM 3418 N N . ALA A 1 466 ? 9.18 -43.656 -27.312 1 74.62 466 ALA A N 1
ATOM 3419 C CA . ALA A 1 466 ? 9.203 -44.062 -28.719 1 74.62 466 ALA A CA 1
ATOM 3420 C C . ALA A 1 466 ? 10.32 -45.062 -28.984 1 74.62 466 ALA A C 1
ATOM 3422 O O . ALA A 1 466 ? 10.148 -46 -29.766 1 74.62 466 ALA A O 1
ATOM 3423 N N . GLY A 1 467 ? 11.383 -44.812 -28.359 1 76.75 467 GLY A N 1
ATOM 3424 C CA . GLY A 1 467 ? 12.5 -45.719 -28.531 1 76.75 467 GLY A CA 1
ATOM 3425 C C . GLY A 1 467 ? 12.211 -47.125 -28.016 1 76.75 467 GLY A C 1
ATOM 3426 O O . GLY A 1 467 ? 12.492 -48.125 -28.688 1 76.75 467 GLY A O 1
ATOM 3427 N N . ILE A 1 468 ? 11.555 -47.219 -26.938 1 77.44 468 ILE A N 1
ATOM 3428 C CA . ILE A 1 468 ? 11.195 -48.531 -26.344 1 77.44 468 ILE A CA 1
ATOM 3429 C C . ILE A 1 468 ? 10.078 -49.156 -27.156 1 77.44 468 ILE A C 1
ATOM 3431 O O . ILE A 1 468 ? 10.07 -50.375 -27.359 1 77.44 468 ILE A O 1
ATOM 3435 N N . GLY A 1 469 ? 9.219 -48.344 -27.562 1 74.38 469 GLY A N 1
ATOM 3436 C CA . GLY A 1 469 ? 8.141 -48.844 -28.406 1 74.38 469 GLY A CA 1
ATOM 3437 C C . GLY A 1 469 ? 8.633 -49.469 -29.688 1 74.38 469 GLY A C 1
ATOM 3438 O O . GLY A 1 469 ? 8.125 -50.531 -30.109 1 74.38 469 GLY A O 1
ATOM 3439 N N . ARG A 1 470 ? 9.586 -48.875 -30.281 1 74.5 470 ARG A N 1
ATOM 3440 C CA . ARG A 1 470 ? 10.164 -49.469 -31.5 1 74.5 470 ARG A CA 1
ATOM 3441 C C . ARG A 1 470 ? 10.773 -50.812 -31.219 1 74.5 470 ARG A C 1
ATOM 3443 O O . ARG A 1 470 ? 10.641 -51.75 -32.031 1 74.5 470 ARG A O 1
ATOM 3450 N N . ARG A 1 471 ? 11.25 -51 -30.094 1 75.31 471 ARG A N 1
ATOM 3451 C CA . ARG A 1 471 ? 11.844 -52.281 -29.734 1 75.31 471 ARG A CA 1
ATOM 3452 C C . ARG A 1 471 ? 10.773 -53.312 -29.422 1 75.31 471 ARG A C 1
ATOM 3454 O O . ARG A 1 471 ? 10.922 -54.5 -29.766 1 75.31 471 ARG A O 1
ATOM 3461 N N . LEU A 1 472 ? 9.789 -52.844 -28.875 1 73.38 472 LEU A N 1
ATOM 3462 C CA . LEU A 1 472 ? 8.695 -53.75 -28.562 1 73.38 472 LEU A CA 1
ATOM 3463 C C . LEU A 1 472 ? 8.039 -54.281 -29.844 1 73.38 472 LEU A C 1
ATOM 3465 O O . LEU A 1 472 ? 7.609 -55.438 -29.891 1 73.38 472 LEU A O 1
ATOM 3469 N N . SER A 1 473 ? 8.07 -53.5 -30.844 1 69.44 473 SER A N 1
ATOM 3470 C CA . SER A 1 473 ? 7.453 -53.906 -32.094 1 69.44 473 SER A CA 1
ATOM 3471 C C . SER A 1 473 ? 8.273 -54.969 -32.812 1 69.44 473 SER A C 1
ATOM 3473 O O . SER A 1 473 ? 7.738 -55.75 -33.594 1 69.44 473 SER A O 1
ATOM 3475 N N . GLU A 1 474 ? 9.445 -55.031 -32.406 1 67.44 474 GLU A N 1
ATOM 3476 C CA . GLU A 1 474 ? 10.312 -56.062 -33 1 67.44 474 GLU A CA 1
ATOM 3477 C C . GLU A 1 474 ? 10.055 -57.438 -32.406 1 67.44 474 GLU A C 1
ATOM 3479 O O . GLU A 1 474 ? 10.43 -58.438 -32.969 1 67.44 474 GLU A O 1
ATOM 3484 N N . TYR A 1 475 ? 9.477 -57.438 -31.234 1 62.72 475 TYR A N 1
ATOM 3485 C CA . TYR A 1 475 ? 9.133 -58.719 -30.609 1 62.72 475 TYR A CA 1
ATOM 3486 C C . TYR A 1 475 ? 7.773 -59.219 -31.094 1 62.72 475 TYR A C 1
ATOM 3488 O O . TYR A 1 475 ? 7.375 -60.344 -30.797 1 62.72 475 TYR A O 1
ATOM 3496 N N . ARG A 1 476 ? 7.117 -58.469 -31.734 1 52.91 476 ARG A N 1
ATOM 3497 C CA . ARG A 1 476 ? 5.879 -58.938 -32.344 1 52.91 476 ARG A CA 1
ATOM 3498 C C . ARG A 1 476 ? 6.125 -59.469 -33.75 1 52.91 476 ARG A C 1
ATOM 3500 O O . ARG A 1 476 ? 7.035 -59 -34.438 1 52.91 476 ARG A O 1
ATOM 3507 N N . MET B 1 1 ? 30.781 22 -85.5 1 21.11 1 MET B N 1
ATOM 3508 C CA . MET B 1 1 ? 30.531 21.609 -86.875 1 21.11 1 MET B CA 1
ATOM 3509 C C . MET B 1 1 ? 31.047 20.203 -87.125 1 21.11 1 MET B C 1
ATOM 3511 O O . MET B 1 1 ? 30.531 19.484 -88 1 21.11 1 MET B O 1
ATOM 3515 N N . THR B 1 2 ? 32.219 19.828 -86.562 1 19.41 2 THR B N 1
ATOM 3516 C CA . THR B 1 2 ? 33.312 19.109 -87.188 1 19.41 2 THR B CA 1
ATOM 3517 C C . THR B 1 2 ? 33.031 17.609 -87.188 1 19.41 2 THR B C 1
ATOM 3519 O O . THR B 1 2 ? 32.344 17.094 -86.312 1 19.41 2 THR B O 1
ATOM 3522 N N . HIS B 1 3 ? 33.719 16.797 -87.938 1 19.36 3 HIS B N 1
ATOM 3523 C CA . HIS B 1 3 ? 33.594 15.828 -89.062 1 19.36 3 HIS B CA 1
ATOM 3524 C C . HIS B 1 3 ? 33.844 14.406 -88.562 1 19.36 3 HIS B C 1
ATOM 3526 O O . HIS B 1 3 ? 33.281 13.453 -89.062 1 19.36 3 HIS B O 1
ATOM 3532 N N . PRO B 1 4 ? 34.562 14.031 -87.312 1 22.19 4 PRO B N 1
ATOM 3533 C CA . PRO B 1 4 ? 35.562 13.102 -87.812 1 22.19 4 PRO B CA 1
ATOM 3534 C C . PRO B 1 4 ? 35 11.719 -88.125 1 22.19 4 PRO B C 1
ATOM 3536 O O . PRO B 1 4 ? 33.969 11.336 -87.562 1 22.19 4 PRO B O 1
ATOM 3539 N N . PRO B 1 5 ? 35.75 10.812 -88.875 1 19.62 5 PRO B N 1
ATOM 3540 C CA . PRO B 1 5 ? 35.656 9.766 -89.875 1 19.62 5 PRO B CA 1
ATOM 3541 C C . PRO B 1 5 ? 35.469 8.375 -89.312 1 19.62 5 PRO B C 1
ATOM 3543 O O . PRO B 1 5 ? 35.844 8.125 -88.125 1 19.62 5 PRO B O 1
ATOM 3546 N N . LYS B 1 6 ? 34.469 7.555 -89.688 1 24.58 6 LYS B N 1
ATOM 3547 C CA . LYS B 1 6 ? 33.625 6.379 -89.5 1 24.58 6 LYS B CA 1
ATOM 3548 C C . LYS B 1 6 ? 34.406 5.098 -89.812 1 24.58 6 LYS B C 1
ATOM 3550 O O . LYS B 1 6 ? 34.156 4.461 -90.812 1 24.58 6 LYS B O 1
ATOM 3555 N N . SER B 1 7 ? 35.719 4.887 -89.188 1 17.95 7 SER B N 1
ATOM 3556 C CA . SER B 1 7 ? 36.719 4.039 -89.812 1 17.95 7 SER B CA 1
ATOM 3557 C C . SER B 1 7 ? 36.25 2.596 -89.938 1 17.95 7 SER B C 1
ATOM 3559 O O . SER B 1 7 ? 35.5 2.123 -89.062 1 17.95 7 SER B O 1
ATOM 3561 N N . SER B 1 8 ? 36.625 1.712 -91 1 18.78 8 SER B N 1
ATOM 3562 C CA . SER B 1 8 ? 36.312 0.77 -92.062 1 18.78 8 SER B CA 1
ATOM 3563 C C . SER B 1 8 ? 36.625 -0.661 -91.625 1 18.78 8 SER B C 1
ATOM 3565 O O . SER B 1 8 ? 36.25 -1.612 -92.312 1 18.78 8 SER B O 1
ATOM 3567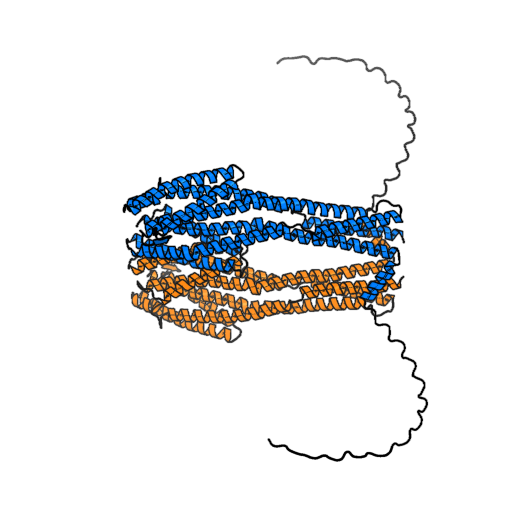 N N . ALA B 1 9 ? 37.438 -0.973 -90.562 1 22.19 9 ALA B N 1
ATOM 3568 C CA . ALA B 1 9 ? 38.375 -1.996 -90.938 1 22.19 9 ALA B CA 1
ATOM 3569 C C . ALA B 1 9 ? 37.719 -3.363 -91.062 1 22.19 9 ALA B C 1
ATOM 3571 O O . ALA B 1 9 ? 36.875 -3.715 -90.25 1 22.19 9 ALA B O 1
ATOM 3572 N N . ALA B 1 10 ? 37.938 -4.184 -92.125 1 26.48 10 ALA B N 1
ATOM 3573 C CA . ALA B 1 10 ? 37.312 -5.215 -92.938 1 26.48 10 ALA B CA 1
ATOM 3574 C C . ALA B 1 10 ? 37.625 -6.609 -92.438 1 26.48 10 ALA B C 1
ATOM 3576 O O . ALA B 1 10 ? 37.188 -7.613 -93 1 26.48 10 ALA B O 1
ATOM 3577 N N . PRO B 1 11 ? 37.844 -6.871 -91.062 1 23.31 11 PRO B N 1
ATOM 3578 C CA . PRO B 1 11 ? 38.812 -7.941 -90.938 1 23.31 11 PRO B CA 1
ATOM 3579 C C . PRO B 1 11 ? 38.375 -9.234 -91.625 1 23.31 11 PRO B C 1
ATOM 3581 O O . PRO B 1 11 ? 37.219 -9.422 -91.875 1 23.31 11 PRO B O 1
ATOM 3584 N N . PRO B 1 12 ? 39.312 -10.273 -91.688 1 22.61 12 PRO B N 1
ATOM 3585 C CA . PRO B 1 12 ? 39.719 -11.375 -92.562 1 22.61 12 PRO B CA 1
ATOM 3586 C C . PRO B 1 12 ? 38.75 -12.562 -92.5 1 22.61 12 PRO B C 1
ATOM 3588 O O . PRO B 1 12 ? 37.969 -12.68 -91.562 1 22.61 12 PRO B O 1
ATOM 3591 N N . GLN B 1 13 ? 38.844 -13.516 -93.5 1 18.67 13 GLN B N 1
ATOM 3592 C CA . GLN B 1 13 ? 38.156 -14.539 -94.25 1 18.67 13 GLN B CA 1
ATOM 3593 C C . GLN B 1 13 ? 38.031 -15.836 -93.438 1 18.67 13 GLN B C 1
ATOM 3595 O O . GLN B 1 13 ? 39.031 -16.328 -92.938 1 18.67 13 GLN B O 1
ATOM 3600 N N . ALA B 1 14 ? 36.875 -16.203 -93 1 24.5 14 ALA B N 1
ATOM 3601 C CA . ALA B 1 14 ? 36.344 -17.172 -92.062 1 24.5 14 ALA B CA 1
ATOM 3602 C C . ALA B 1 14 ? 36.438 -18.594 -92.562 1 24.5 14 ALA B C 1
ATOM 3604 O O . ALA B 1 14 ? 35.812 -18.906 -93.625 1 24.5 14 ALA B O 1
ATOM 3605 N N . GLY B 1 15 ? 37.75 -19.156 -92.562 1 21 15 GLY B N 1
ATOM 3606 C CA . GLY B 1 15 ? 38 -20.406 -93.312 1 21 15 GLY B CA 1
ATOM 3607 C C . GLY B 1 15 ? 37 -21.484 -93 1 21 15 GLY B C 1
ATOM 3608 O O . GLY B 1 15 ? 36.219 -21.359 -92.062 1 21 15 GLY B O 1
ATOM 3609 N N . PRO B 1 16 ? 36.875 -22.5 -93.938 1 22 16 PRO B N 1
ATOM 3610 C CA . PRO B 1 16 ? 35.781 -23.422 -94.25 1 22 16 PRO B CA 1
ATOM 3611 C C . PRO B 1 16 ? 35.562 -24.438 -93.125 1 22 16 PRO B C 1
ATOM 3613 O O . PRO B 1 16 ? 36.438 -24.672 -92.312 1 22 16 PRO B O 1
ATOM 3616 N N . ALA B 1 17 ? 34.281 -24.891 -92.938 1 23.78 17 ALA B N 1
ATOM 3617 C CA . ALA B 1 17 ? 33.375 -25.547 -92 1 23.78 17 ALA B CA 1
ATOM 3618 C C . ALA B 1 17 ? 33.656 -27.047 -91.938 1 23.78 17 ALA B C 1
ATOM 3620 O O . ALA B 1 17 ? 33.5 -27.766 -92.875 1 23.78 17 ALA B O 1
ATOM 3621 N N . LEU B 1 18 ? 34.906 -27.359 -91.375 1 24 18 LEU B N 1
ATOM 3622 C CA . LEU B 1 18 ? 35.312 -28.766 -91.375 1 24 18 LEU B CA 1
ATOM 3623 C C . LEU B 1 18 ? 34.188 -29.672 -90.938 1 24 18 LEU B C 1
ATOM 3625 O O . LEU B 1 18 ? 33.344 -29.281 -90.125 1 24 18 LEU B O 1
ATOM 3629 N N . PRO B 1 19 ? 33.906 -30.719 -91.75 1 25.12 19 PRO B N 1
ATOM 3630 C CA . PRO B 1 19 ? 32.781 -31.641 -91.75 1 25.12 19 PRO B CA 1
ATOM 3631 C C . PRO B 1 19 ? 32.594 -32.344 -90.375 1 25.12 19 PRO B C 1
ATOM 3633 O O . PRO B 1 19 ? 33.562 -32.469 -89.625 1 25.12 19 PRO B O 1
ATOM 3636 N N . ALA B 1 20 ? 31.375 -32.406 -89.875 1 27.98 20 ALA B N 1
ATOM 3637 C CA . ALA B 1 20 ? 30.734 -32.781 -88.625 1 27.98 20 ALA B CA 1
ATOM 3638 C C . ALA B 1 20 ? 30.922 -34.25 -88.312 1 27.98 20 ALA B C 1
ATOM 3640 O O . ALA B 1 20 ? 30.484 -35.125 -89.125 1 27.98 20 ALA B O 1
ATOM 3641 N N . VAL B 1 21 ? 32.156 -34.625 -88 1 31.73 21 VAL B N 1
ATOM 3642 C CA . VAL B 1 21 ? 32.344 -36.031 -87.75 1 31.73 21 VAL B CA 1
ATOM 3643 C C . VAL B 1 21 ? 31.219 -36.562 -86.875 1 31.73 21 VAL B C 1
ATOM 3645 O O . VAL B 1 21 ? 30.797 -35.875 -85.938 1 31.73 21 VAL B O 1
ATOM 3648 N N . PRO B 1 22 ? 30.484 -37.562 -87.25 1 30.39 22 PRO B N 1
ATOM 3649 C CA . PRO B 1 22 ? 29.234 -38.094 -86.688 1 30.39 22 PRO B CA 1
ATOM 3650 C C . PRO B 1 22 ? 29.406 -38.531 -85.25 1 30.39 22 PRO B C 1
ATOM 3652 O O . PRO B 1 22 ? 30.484 -38.969 -84.875 1 30.39 22 PRO B O 1
ATOM 3655 N N . PRO B 1 23 ? 28.797 -37.75 -84.312 1 27.72 23 PRO B N 1
ATOM 3656 C CA . PRO B 1 23 ? 29.031 -37.969 -82.875 1 27.72 23 PRO B CA 1
ATOM 3657 C C . PRO B 1 23 ? 28.859 -39.406 -82.438 1 27.72 23 PRO B C 1
ATOM 3659 O O . PRO B 1 23 ? 28.109 -40.156 -83.062 1 27.72 23 PRO B O 1
ATOM 3662 N N . GLN B 1 24 ? 29.922 -40 -82.062 1 28.05 24 GLN B N 1
ATOM 3663 C CA . GLN B 1 24 ? 30.094 -41.344 -81.5 1 28.05 24 GLN B CA 1
ATOM 3664 C C . GLN B 1 24 ? 29.016 -41.594 -80.438 1 28.05 24 GLN B C 1
ATOM 3666 O O . GLN B 1 24 ? 28.562 -40.688 -79.75 1 28.05 24 GLN B O 1
ATOM 3671 N N . PRO B 1 25 ? 28.297 -42.75 -80.5 1 32.25 25 PRO B N 1
ATOM 3672 C CA . PRO B 1 25 ? 27.141 -43.156 -79.75 1 32.25 25 PRO B CA 1
ATOM 3673 C C . PRO B 1 25 ? 27.406 -43.094 -78.25 1 32.25 25 PRO B C 1
ATOM 3675 O O . PRO B 1 25 ? 28.5 -43.438 -77.75 1 32.25 25 PRO B O 1
ATOM 3678 N N . GLY B 1 26 ? 27.062 -42.031 -77.5 1 30.22 26 GLY B N 1
ATOM 3679 C CA . GLY B 1 26 ? 27.406 -41.75 -76.125 1 30.22 26 GLY B CA 1
ATOM 3680 C C . GLY B 1 26 ? 27.094 -42.906 -75.188 1 30.22 26 GLY B C 1
ATOM 3681 O O . GLY B 1 26 ? 26.328 -43.812 -75.562 1 30.22 26 GLY B O 1
ATOM 3682 N N . PRO B 1 27 ? 28 -43.125 -74.312 1 36.97 27 PRO B N 1
ATOM 3683 C CA . PRO B 1 27 ? 28 -44.25 -73.375 1 36.97 27 PRO B CA 1
ATOM 3684 C C . PRO B 1 27 ? 26.672 -44.438 -72.688 1 36.97 27 PRO B C 1
ATOM 3686 O O . PRO B 1 27 ? 25.875 -43.5 -72.562 1 36.97 27 PRO B O 1
ATOM 3689 N N . PRO B 1 28 ? 26.172 -45.656 -72.562 1 33.84 28 PRO B N 1
ATOM 3690 C CA . PRO B 1 28 ? 24.859 -46 -72 1 33.84 28 PRO B CA 1
ATOM 3691 C C . PRO B 1 28 ? 24.594 -45.312 -70.625 1 33.84 28 PRO B C 1
ATOM 3693 O O . PRO B 1 28 ? 25.531 -45 -69.938 1 33.84 28 PRO B O 1
ATOM 3696 N N . ALA B 1 29 ? 23.578 -44.5 -70.5 1 35.53 29 ALA B N 1
ATOM 3697 C CA . ALA B 1 29 ? 23.203 -43.656 -69.375 1 35.53 29 ALA B CA 1
ATOM 3698 C C . ALA B 1 29 ? 23.219 -44.469 -68.062 1 35.53 29 ALA B C 1
ATOM 3700 O O . ALA B 1 29 ? 22.875 -45.656 -68.062 1 35.53 29 ALA B O 1
ATOM 3701 N N . PRO B 1 30 ? 24.141 -44 -67.188 1 34.88 30 PRO B N 1
ATOM 3702 C CA . PRO B 1 30 ? 24.25 -44.719 -65.938 1 34.88 30 PRO B CA 1
ATOM 3703 C C . PRO B 1 30 ? 22.891 -45 -65.312 1 34.88 30 PRO B C 1
ATOM 3705 O O . PRO B 1 30 ? 21.922 -44.312 -65.562 1 34.88 30 PRO B O 1
ATOM 3708 N N . ALA B 1 31 ? 22.672 -46.25 -64.75 1 39.62 31 ALA B N 1
ATOM 3709 C CA . ALA B 1 31 ? 21.484 -46.812 -64.062 1 39.62 31 ALA B CA 1
ATOM 3710 C C . ALA B 1 31 ? 20.875 -45.812 -63.094 1 39.62 31 ALA B C 1
ATOM 3712 O O . ALA B 1 31 ? 21.594 -45.031 -62.469 1 39.62 31 ALA B O 1
ATOM 3713 N N . SER B 1 32 ? 19.719 -45.312 -63.438 1 37.28 32 SER B N 1
ATOM 3714 C CA . SER B 1 32 ? 18.938 -44.375 -62.656 1 37.28 32 SER B CA 1
ATOM 3715 C C . SER B 1 32 ? 19.047 -44.688 -61.156 1 37.28 32 SER B C 1
ATOM 3717 O O . SER B 1 32 ? 18.984 -45.844 -60.75 1 37.28 32 SER B O 1
ATOM 3719 N N . PRO B 1 33 ? 19.859 -43.812 -60.438 1 39.06 33 PRO B N 1
ATOM 3720 C CA . PRO B 1 33 ? 20.016 -44.125 -59.031 1 39.06 33 PRO B CA 1
ATOM 3721 C C . PRO B 1 33 ? 18.719 -44.594 -58.375 1 39.06 33 PRO B C 1
ATOM 3723 O O . PRO B 1 33 ? 17.625 -44.219 -58.844 1 39.06 33 PRO B O 1
ATOM 3726 N N . PRO B 1 34 ? 18.703 -45.781 -57.75 1 38.59 34 PRO B N 1
ATOM 3727 C CA . PRO B 1 34 ? 17.484 -46.281 -57.125 1 38.59 34 PRO B CA 1
ATOM 3728 C C . PRO B 1 34 ? 16.656 -45.188 -56.438 1 38.59 34 PRO B C 1
ATOM 3730 O O . PRO B 1 34 ? 17.203 -44.156 -56.062 1 38.59 34 PRO B O 1
ATOM 3733 N N . PRO B 1 35 ? 15.406 -45.062 -56.812 1 35.16 35 PRO B N 1
ATOM 3734 C CA . PRO B 1 35 ? 14.523 -44.031 -56.281 1 35.16 35 PRO B CA 1
ATOM 3735 C C . PRO B 1 35 ? 14.867 -43.625 -54.844 1 35.16 35 PRO B C 1
ATOM 3737 O O . PRO B 1 35 ? 15.461 -44.438 -54.125 1 35.16 35 PRO B O 1
ATOM 3740 N N . ALA B 1 36 ? 14.992 -42.375 -54.594 1 40.5 36 ALA B N 1
ATOM 3741 C CA . ALA B 1 36 ? 15.242 -41.719 -53.312 1 40.5 36 ALA B CA 1
ATOM 3742 C C . ALA B 1 36 ? 14.484 -42.406 -52.188 1 40.5 36 ALA B C 1
ATOM 3744 O O . ALA B 1 36 ? 13.344 -42.812 -52.344 1 40.5 36 ALA B O 1
ATOM 3745 N N . PRO B 1 37 ? 15.188 -43.062 -51.406 1 34.97 37 PRO B N 1
ATOM 3746 C CA . PRO B 1 37 ? 14.453 -43.656 -50.281 1 34.97 37 PRO B CA 1
ATOM 3747 C C . PRO B 1 37 ? 13.195 -42.875 -49.938 1 34.97 37 PRO B C 1
ATOM 3749 O O . PRO B 1 37 ? 13.125 -41.656 -50.156 1 34.97 37 PRO B O 1
ATOM 3752 N N . THR B 1 38 ? 12 -43.469 -50.219 1 37.75 38 THR B N 1
ATOM 3753 C CA . THR B 1 38 ? 10.75 -42.875 -49.75 1 37.75 38 THR B CA 1
ATOM 3754 C C . THR B 1 38 ? 10.977 -42.094 -48.469 1 37.75 38 THR B C 1
ATOM 3756 O O . THR B 1 38 ? 11.75 -42.5 -47.594 1 37.75 38 THR B O 1
ATOM 3759 N N . GLY B 1 39 ? 10.906 -40.844 -48.562 1 39.34 39 GLY B N 1
ATOM 3760 C CA . GLY B 1 39 ? 10.984 -39.844 -47.469 1 39.34 39 GLY B CA 1
ATOM 3761 C C . GLY B 1 39 ? 10.594 -40.438 -46.125 1 39.34 39 GLY B C 1
ATOM 3762 O O . GLY B 1 39 ? 9.68 -41.25 -46.031 1 39.34 39 GLY B O 1
ATOM 3763 N N . ARG B 1 40 ? 11.602 -40.625 -45.25 1 43.72 40 ARG B N 1
ATOM 3764 C CA . ARG B 1 40 ? 11.461 -41 -43.844 1 43.72 40 ARG B CA 1
ATOM 3765 C C . ARG B 1 40 ? 10.164 -40.438 -43.281 1 43.72 40 ARG B C 1
ATOM 3767 O O . ARG B 1 40 ? 9.992 -39.219 -43.156 1 43.72 40 ARG B O 1
ATOM 3774 N N . ARG B 1 41 ? 9.062 -41.062 -43.5 1 50.06 41 ARG B N 1
ATOM 3775 C CA . ARG B 1 41 ? 7.789 -40.781 -42.875 1 50.06 41 ARG B CA 1
ATOM 3776 C C . ARG B 1 41 ? 7.988 -40.281 -41.438 1 50.06 41 ARG B C 1
ATOM 3778 O O . ARG B 1 41 ? 8.789 -40.844 -40.688 1 50.06 41 ARG B O 1
ATOM 3785 N N . THR B 1 42 ? 7.695 -39.062 -41.125 1 48.03 42 THR B N 1
ATOM 3786 C CA . THR B 1 42 ? 7.867 -38.344 -39.875 1 48.03 42 THR B CA 1
ATOM 3787 C C . THR B 1 42 ? 7.406 -39.219 -38.688 1 48.03 42 THR B C 1
ATOM 3789 O O . THR B 1 42 ? 6.578 -40.094 -38.875 1 48.03 42 THR B O 1
ATOM 3792 N N . ALA B 1 43 ? 8.211 -39.406 -37.719 1 51.78 43 ALA B N 1
ATOM 3793 C CA . ALA B 1 43 ? 7.895 -40.094 -36.469 1 51.78 43 ALA B CA 1
ATOM 3794 C C . ALA B 1 43 ? 6.41 -39.969 -36.125 1 51.78 43 ALA B C 1
ATOM 3796 O O . ALA B 1 43 ? 5.797 -40.906 -35.594 1 51.78 43 ALA B O 1
ATOM 3797 N N . PHE B 1 44 ? 5.805 -38.812 -36.438 1 50.09 44 PHE B N 1
ATOM 3798 C CA . PHE B 1 44 ? 4.371 -38.656 -36.219 1 50.09 44 PHE B CA 1
ATOM 3799 C C . PHE B 1 44 ? 3.576 -39.562 -37.156 1 50.09 44 PHE B C 1
ATOM 3801 O O . PHE B 1 44 ? 2.572 -40.156 -36.75 1 50.09 44 PHE B O 1
ATOM 3808 N N . ALA B 1 45 ? 4.047 -39.656 -38.438 1 55.91 45 ALA B N 1
ATOM 3809 C CA . ALA B 1 45 ? 3.348 -40.5 -39.406 1 55.91 45 ALA B CA 1
ATOM 3810 C C . ALA B 1 45 ? 3.473 -41.969 -39.062 1 55.91 45 ALA B C 1
ATOM 3812 O O . ALA B 1 45 ? 2.506 -42.719 -39.188 1 55.91 45 ALA B O 1
ATOM 3813 N N . GLU B 1 46 ? 4.609 -42.344 -38.656 1 53.84 46 GLU B N 1
ATOM 3814 C CA . GLU B 1 46 ? 4.781 -43.719 -38.219 1 53.84 46 GLU B CA 1
ATOM 3815 C C . GLU B 1 46 ? 3.986 -43.969 -36.938 1 53.84 46 GLU B C 1
ATOM 3817 O O . GLU B 1 46 ? 3.406 -45.062 -36.781 1 53.84 46 GLU B O 1
ATOM 3822 N N . GLY B 1 47 ? 4.039 -42.969 -35.969 1 55.97 47 GLY B N 1
ATOM 3823 C CA . GLY B 1 47 ? 3.166 -43.094 -34.812 1 55.97 47 GLY B CA 1
ATOM 3824 C C . GLY B 1 47 ? 1.7 -43.219 -35.188 1 55.97 47 GLY B C 1
ATOM 3825 O O . GLY B 1 47 ? 0.984 -44.031 -34.625 1 55.97 47 GLY B O 1
ATOM 3826 N N . ALA B 1 48 ? 1.309 -42.344 -36.156 1 60.38 48 ALA B N 1
ATOM 3827 C CA . ALA B 1 48 ? -0.064 -42.438 -36.656 1 60.38 48 ALA B CA 1
ATOM 3828 C C . ALA B 1 48 ? -0.323 -43.781 -37.344 1 60.38 48 ALA B C 1
ATOM 3830 O O . ALA B 1 48 ? -1.399 -44.344 -37.188 1 60.38 48 ALA B O 1
ATOM 3831 N N . GLU B 1 49 ? 0.591 -44.281 -38.156 1 58.47 49 GLU B N 1
ATOM 3832 C CA . GLU B 1 49 ? 0.434 -45.562 -38.844 1 58.47 49 GLU B CA 1
ATOM 3833 C C . GLU B 1 49 ? 0.416 -46.719 -37.812 1 58.47 49 GLU B C 1
ATOM 3835 O O . GLU B 1 49 ? -0.357 -47.656 -37.969 1 58.47 49 GLU B O 1
ATOM 3840 N N . ARG B 1 50 ? 1.283 -46.594 -36.969 1 58.06 50 ARG B N 1
ATOM 3841 C CA . ARG B 1 50 ? 1.281 -47.594 -35.906 1 58.06 50 ARG B CA 1
ATOM 3842 C C . ARG B 1 50 ? -0.014 -47.562 -35.125 1 58.06 50 ARG B C 1
ATOM 3844 O O . ARG B 1 50 ? -0.554 -48.594 -34.75 1 58.06 50 ARG B O 1
ATOM 3851 N N . LEU B 1 51 ? -0.454 -46.344 -34.812 1 60.62 51 LEU B N 1
ATOM 3852 C CA . LEU B 1 51 ? -1.765 -46.219 -34.188 1 60.62 51 LEU B CA 1
ATOM 3853 C C . LEU B 1 51 ? -2.855 -46.781 -35.094 1 60.62 51 LEU B C 1
ATOM 3855 O O . LEU B 1 51 ? -3.785 -47.438 -34.594 1 60.62 51 LEU B O 1
ATOM 3859 N N . ARG B 1 52 ? -2.701 -46.531 -36.344 1 62.94 52 ARG B N 1
ATOM 3860 C CA . ARG B 1 52 ? -3.625 -47.125 -37.281 1 62.94 52 ARG B CA 1
ATOM 3861 C C . ARG B 1 52 ? -3.471 -48.656 -37.312 1 62.94 52 ARG B C 1
ATOM 3863 O O . ARG B 1 52 ? -4.461 -49.375 -37.375 1 62.94 52 ARG B O 1
ATOM 3870 N N . ALA B 1 53 ? -2.307 -49.156 -37.312 1 61.94 53 ALA B N 1
ATOM 3871 C CA . ALA B 1 53 ? -2.088 -50.594 -37.312 1 61.94 53 ALA B CA 1
ATOM 3872 C C . ALA B 1 53 ? -2.551 -51.219 -35.969 1 61.94 53 ALA B C 1
ATOM 3874 O O . ALA B 1 53 ? -3.133 -52.281 -35.969 1 61.94 53 ALA B O 1
ATOM 3875 N N . ALA B 1 54 ? -2.236 -50.531 -34.969 1 63.31 54 ALA B N 1
ATOM 3876 C CA . ALA B 1 54 ? -2.709 -51 -33.688 1 63.31 54 ALA B CA 1
ATOM 3877 C C . ALA B 1 54 ? -4.234 -51 -33.625 1 63.31 54 ALA B C 1
ATOM 3879 O O . ALA B 1 54 ? -4.832 -51.875 -32.969 1 63.31 54 ALA B O 1
ATOM 3880 N N . ALA B 1 55 ? -4.809 -50.094 -34.375 1 67.19 55 ALA B N 1
ATOM 3881 C CA . ALA B 1 55 ? -6.266 -50.031 -34.438 1 67.19 55 ALA B CA 1
ATOM 3882 C C . ALA B 1 55 ? -6.852 -51.188 -35.219 1 67.19 55 ALA B C 1
ATOM 3884 O O . ALA B 1 55 ? -8.062 -51.438 -35.188 1 67.19 55 ALA B O 1
ATOM 3885 N N . THR B 1 56 ? -5.926 -51.969 -35.75 1 70.69 56 THR B N 1
ATOM 3886 C CA . THR B 1 56 ? -6.445 -53.062 -36.562 1 70.69 56 THR B CA 1
ATOM 3887 C C . THR B 1 56 ? -6.508 -54.344 -35.719 1 70.69 56 THR B C 1
ATOM 3889 O O . THR B 1 56 ? -7.23 -55.281 -36.094 1 70.69 56 THR B O 1
ATOM 3892 N N . THR B 1 57 ? -5.785 -54.281 -34.562 1 77.88 57 THR B N 1
ATOM 3893 C CA . THR B 1 57 ? -5.887 -55.438 -33.688 1 77.88 57 THR B CA 1
ATOM 3894 C C . THR B 1 57 ? -6.758 -55.125 -32.469 1 77.88 57 THR B C 1
ATOM 3896 O O . THR B 1 57 ? -6.867 -53.969 -32.062 1 77.88 57 THR B O 1
ATOM 3899 N N . GLU B 1 58 ? -7.508 -56.125 -32.031 1 79.62 58 GLU B N 1
ATOM 3900 C CA . GLU B 1 58 ? -8.43 -55.938 -30.906 1 79.62 58 GLU B CA 1
ATOM 3901 C C . GLU B 1 58 ? -7.695 -55.469 -29.656 1 79.62 58 GLU B C 1
ATOM 3903 O O . GLU B 1 58 ? -8.133 -54.531 -28.969 1 79.62 58 GLU B O 1
ATOM 3908 N N . PRO B 1 59 ? -6.559 -56.094 -29.297 1 79.44 59 PRO B N 1
ATOM 3909 C CA . PRO B 1 59 ? -5.824 -55.562 -28.141 1 79.44 59 PRO B CA 1
ATOM 3910 C C . PRO B 1 59 ? -5.34 -54.125 -28.328 1 79.44 59 PRO B C 1
ATOM 3912 O O . PRO B 1 59 ? -5.348 -53.344 -27.391 1 79.44 59 PRO B O 1
ATOM 3915 N N . GLY B 1 60 ? -4.973 -53.844 -29.484 1 79.56 60 GLY B N 1
ATOM 3916 C CA . GLY B 1 60 ? -4.566 -52.469 -29.797 1 79.56 60 GLY B CA 1
ATOM 3917 C C . GLY B 1 60 ? -5.695 -51.469 -29.672 1 79.56 60 GLY B C 1
ATOM 3918 O O . GLY B 1 60 ? -5.508 -50.375 -29.141 1 79.56 60 GLY B O 1
ATOM 3919 N N . ARG B 1 61 ? -6.82 -51.812 -30.078 1 82.88 61 ARG B N 1
ATOM 3920 C CA . ARG B 1 61 ? -8.008 -50.969 -29.984 1 82.88 61 ARG B CA 1
ATOM 3921 C C . ARG B 1 61 ? -8.375 -50.719 -28.516 1 82.88 61 ARG B C 1
ATOM 3923 O O . ARG B 1 61 ? -8.734 -49.594 -28.156 1 82.88 61 ARG B O 1
ATOM 3930 N N . LEU B 1 62 ? -8.25 -51.688 -27.734 1 83.31 62 LEU B N 1
ATOM 3931 C CA . LEU B 1 62 ? -8.586 -51.531 -26.328 1 83.31 62 LEU B CA 1
ATOM 3932 C C . LEU B 1 62 ? -7.605 -50.625 -25.609 1 83.31 62 LEU B C 1
ATOM 3934 O O . LEU B 1 62 ? -7.996 -49.844 -24.734 1 83.31 62 LEU B O 1
ATOM 3938 N N . ARG B 1 63 ? -6.414 -50.75 -26.031 1 79.81 63 ARG B N 1
ATOM 3939 C CA . ARG B 1 63 ? -5.41 -49.875 -25.438 1 79.81 63 ARG B CA 1
ATOM 3940 C C . ARG B 1 63 ? -5.672 -48.406 -25.812 1 79.81 63 ARG B C 1
ATOM 3942 O O . ARG B 1 63 ? -5.527 -47.531 -24.984 1 79.81 63 ARG B O 1
ATOM 3949 N N . ILE B 1 64 ? -6.059 -48.281 -27.016 1 82.56 64 ILE B N 1
ATOM 3950 C CA . ILE B 1 64 ? -6.352 -46.938 -27.484 1 82.56 64 ILE B CA 1
ATOM 3951 C C . ILE B 1 64 ? -7.586 -46.406 -26.766 1 82.56 64 ILE B C 1
ATOM 3953 O O . ILE B 1 64 ? -7.609 -45.25 -26.328 1 82.56 64 ILE B O 1
ATOM 3957 N N . ILE B 1 65 ? -8.539 -47.188 -26.609 1 84.38 65 ILE B N 1
ATOM 3958 C CA . ILE B 1 65 ? -9.742 -46.781 -25.891 1 84.38 65 ILE B CA 1
ATOM 3959 C C . ILE B 1 65 ? -9.398 -46.438 -24.453 1 84.38 65 ILE B C 1
ATOM 3961 O O . ILE B 1 65 ? -9.852 -45.406 -23.922 1 84.38 65 ILE B O 1
ATOM 3965 N N . GLY B 1 66 ? -8.594 -47.25 -23.859 1 83 66 GLY B N 1
ATOM 3966 C CA . GLY B 1 66 ? -8.156 -46.969 -22.5 1 83 66 GLY B CA 1
ATOM 3967 C C . GLY B 1 66 ? -7.414 -45.656 -22.375 1 83 66 GLY B C 1
ATOM 3968 O O . GLY B 1 66 ? -7.66 -44.875 -21.438 1 83 66 GLY B O 1
ATOM 3969 N N . ALA B 1 67 ? -6.574 -45.438 -23.328 1 81.81 67 ALA B N 1
ATOM 3970 C CA . ALA B 1 67 ? -5.793 -44.188 -23.328 1 81.81 67 ALA B CA 1
ATOM 3971 C C . ALA B 1 67 ? -6.695 -42.969 -23.516 1 81.81 67 ALA B C 1
ATOM 3973 O O . ALA B 1 67 ? -6.52 -41.969 -22.844 1 81.81 67 ALA B O 1
ATOM 3974 N N . VAL B 1 68 ? -7.59 -43.062 -24.391 1 87.19 68 VAL B N 1
ATOM 3975 C CA . VAL B 1 68 ? -8.508 -41.938 -24.672 1 87.19 68 VAL B CA 1
ATOM 3976 C C . VAL B 1 68 ? -9.383 -41.688 -23.453 1 87.19 68 VAL B C 1
ATOM 3978 O O . VAL B 1 68 ? -9.602 -40.531 -23.078 1 87.19 68 VAL B O 1
ATOM 3981 N N . LEU B 1 69 ? -9.836 -42.688 -22.797 1 89.31 69 LEU B N 1
ATOM 3982 C CA . LEU B 1 69 ? -10.656 -42.531 -21.594 1 89.31 69 LEU B CA 1
ATOM 3983 C C . LEU B 1 69 ? -9.852 -41.875 -20.469 1 89.31 69 LEU B C 1
ATOM 3985 O O . LEU B 1 69 ? -10.328 -40.969 -19.812 1 89.31 69 LEU B O 1
ATOM 3989 N N . ALA B 1 70 ? -8.656 -42.438 -20.312 1 83.69 70 ALA B N 1
ATOM 3990 C CA . ALA B 1 70 ? -7.797 -41.844 -19.281 1 83.69 70 ALA B CA 1
ATOM 3991 C C . ALA B 1 70 ? -7.547 -40.375 -19.562 1 83.69 70 ALA B C 1
ATOM 3993 O O . ALA B 1 70 ? -7.633 -39.531 -18.656 1 83.69 70 ALA B O 1
ATOM 3994 N N . LEU B 1 71 ? -7.324 -40.031 -20.797 1 85.38 71 LEU B N 1
ATOM 3995 C CA . LEU B 1 71 ? -7.059 -38.656 -21.203 1 85.38 71 LEU B CA 1
ATOM 3996 C C . LEU B 1 71 ? -8.281 -37.781 -20.953 1 85.38 71 LEU B C 1
ATOM 3998 O O . LEU B 1 71 ? -8.156 -36.656 -20.453 1 85.38 71 LEU B O 1
ATOM 4002 N N . LEU B 1 72 ? -9.375 -38.25 -21.297 1 91.69 72 LEU B N 1
ATOM 4003 C CA . LEU B 1 72 ? -10.609 -37.469 -21.125 1 91.69 72 LEU B CA 1
ATOM 4004 C C . LEU B 1 72 ? -10.891 -37.219 -19.641 1 91.69 72 LEU B C 1
ATOM 4006 O O . LEU B 1 72 ? -11.258 -36.125 -19.25 1 91.69 72 LEU B O 1
ATOM 4010 N N . VAL B 1 73 ? -10.711 -38.219 -18.812 1 90.44 73 VAL B N 1
ATOM 4011 C CA . VAL B 1 73 ? -10.977 -38.094 -17.391 1 90.44 73 VAL B CA 1
ATOM 4012 C C . VAL B 1 73 ? -9.961 -37.125 -16.75 1 90.44 73 VAL B C 1
ATOM 4014 O O . VAL B 1 73 ? -10.32 -36.281 -15.945 1 90.44 73 VAL B O 1
ATOM 4017 N N . VAL B 1 74 ? -8.773 -37.281 -17.125 1 84 74 VAL B N 1
ATOM 4018 C CA . VAL B 1 74 ? -7.727 -36.406 -16.609 1 84 74 VAL B CA 1
ATOM 4019 C C . VAL B 1 74 ? -7.977 -34.969 -17.094 1 84 74 VAL B C 1
ATOM 4021 O O . VAL B 1 74 ? -7.832 -34.031 -16.312 1 84 74 VAL B O 1
ATOM 4024 N N . ALA B 1 75 ? -8.32 -34.844 -18.344 1 89.38 75 ALA B N 1
ATOM 4025 C CA . ALA B 1 75 ? -8.641 -33.5 -18.875 1 89.38 75 ALA B CA 1
ATOM 4026 C C . ALA B 1 75 ? -9.812 -32.906 -18.125 1 89.38 75 ALA B C 1
ATOM 4028 O O . ALA B 1 75 ? -9.797 -31.703 -17.797 1 89.38 75 ALA B O 1
ATOM 4029 N N . PHE B 1 76 ? -10.812 -33.719 -17.844 1 94.31 76 PHE B N 1
ATOM 4030 C CA . PHE B 1 76 ? -11.961 -33.25 -17.062 1 94.31 76 PHE B CA 1
ATOM 4031 C C . PHE B 1 76 ? -11.516 -32.781 -15.68 1 94.31 76 PHE B C 1
ATOM 4033 O O . PHE B 1 76 ? -11.875 -31.688 -15.258 1 94.31 76 PHE B O 1
ATOM 4040 N N . GLY B 1 77 ? -10.773 -33.531 -15.031 1 90.81 77 GLY B N 1
ATOM 4041 C CA . GLY B 1 77 ? -10.281 -33.156 -13.719 1 90.81 77 GLY B CA 1
ATOM 4042 C C . GLY B 1 77 ? -9.438 -31.891 -13.742 1 90.81 77 GLY B C 1
ATOM 4043 O O . GLY B 1 77 ? -9.609 -31.016 -12.906 1 90.81 77 GLY B O 1
ATOM 4044 N N . ALA B 1 78 ? -8.547 -31.766 -14.688 1 86.88 78 ALA B N 1
ATOM 4045 C CA . ALA B 1 78 ? -7.633 -30.641 -14.789 1 86.88 78 ALA B CA 1
ATOM 4046 C C . ALA B 1 78 ? -8.391 -29.344 -15.086 1 86.88 78 ALA B C 1
ATOM 4048 O O . ALA B 1 78 ? -8.148 -28.312 -14.445 1 86.88 78 ALA B O 1
ATOM 4049 N N . VAL B 1 79 ? -9.266 -29.438 -16.016 1 91.81 79 VAL B N 1
ATOM 4050 C CA . VAL B 1 79 ? -10.031 -28.25 -16.391 1 91.81 79 VAL B CA 1
ATOM 4051 C C . VAL B 1 79 ? -10.977 -27.844 -15.266 1 91.81 79 VAL B C 1
ATOM 4053 O O . VAL B 1 79 ? -11.188 -26.656 -15.016 1 91.81 79 VAL B O 1
ATOM 4056 N N . THR B 1 80 ? -11.5 -28.812 -14.602 1 94.44 80 THR B N 1
ATOM 4057 C CA . THR B 1 80 ? -12.336 -28.547 -13.438 1 94.44 80 THR B CA 1
ATOM 4058 C C . THR B 1 80 ? -11.539 -27.844 -12.344 1 94.44 80 THR B C 1
ATOM 4060 O O . THR B 1 80 ? -11.969 -26.828 -11.805 1 94.44 80 THR B O 1
ATOM 4063 N N . ALA B 1 81 ? -10.43 -28.391 -12.047 1 90.25 81 ALA B N 1
ATOM 4064 C CA . ALA B 1 81 ? -9.578 -27.797 -11.023 1 90.25 81 ALA B CA 1
ATOM 4065 C C . ALA B 1 81 ? -9.211 -26.359 -11.398 1 90.25 81 ALA B C 1
ATOM 4067 O O . ALA B 1 81 ? -9.266 -25.469 -10.547 1 90.25 81 ALA B O 1
ATOM 4068 N N . TRP B 1 82 ? -8.93 -26.141 -12.648 1 90.44 82 TRP B N 1
ATOM 4069 C CA . TRP B 1 82 ? -8.555 -24.828 -13.133 1 90.44 82 TRP B CA 1
ATOM 4070 C C . TRP B 1 82 ? -9.727 -23.844 -13.023 1 90.44 82 TRP B C 1
ATOM 4072 O O . TRP B 1 82 ? -9.602 -22.781 -12.406 1 90.44 82 TRP B O 1
ATOM 4082 N N . GLN B 1 83 ? -10.766 -24.234 -13.516 1 94.75 83 GLN B N 1
ATOM 4083 C CA . GLN B 1 83 ? -11.906 -23.328 -13.547 1 94.75 83 GLN B CA 1
ATOM 4084 C C . GLN B 1 83 ? -12.461 -23.078 -12.148 1 94.75 83 GLN B C 1
ATOM 4086 O O . GLN B 1 83 ? -12.875 -21.953 -11.828 1 94.75 83 GLN B O 1
ATOM 4091 N N . THR B 1 84 ? -12.453 -24.047 -11.336 1 94.56 84 THR B N 1
ATOM 4092 C CA . THR B 1 84 ? -12.984 -23.859 -9.984 1 94.56 84 THR B CA 1
ATOM 4093 C C . THR B 1 84 ? -12.016 -23.047 -9.125 1 94.56 84 THR B C 1
ATOM 4095 O O . THR B 1 84 ? -12.438 -22.266 -8.281 1 94.56 84 THR B O 1
ATOM 4098 N N . SER B 1 85 ? -10.797 -23.312 -9.344 1 94.31 85 SER B N 1
ATOM 4099 C CA . SER B 1 85 ? -9.812 -22.547 -8.594 1 94.31 85 SER B CA 1
ATOM 4100 C C . SER B 1 85 ? -9.922 -21.062 -8.906 1 94.31 85 SER B C 1
ATOM 4102 O O . SER B 1 85 ? -9.867 -20.219 -8.008 1 94.31 85 SER B O 1
ATOM 4104 N N . GLU B 1 86 ? -10.109 -20.719 -10.164 1 95.38 86 GLU B N 1
ATOM 4105 C CA . GLU B 1 86 ? -10.234 -19.328 -10.57 1 95.38 86 GLU B CA 1
ATOM 4106 C C . GLU B 1 86 ? -11.477 -18.688 -9.961 1 95.38 86 GLU B C 1
ATOM 4108 O O . GLU B 1 86 ? -11.422 -17.562 -9.453 1 95.38 86 GLU B O 1
ATOM 4113 N N . ARG B 1 87 ? -12.477 -19.375 -10.031 1 96.12 87 ARG B N 1
ATOM 4114 C CA . ARG B 1 87 ? -13.734 -18.859 -9.516 1 96.12 87 ARG B CA 1
ATOM 4115 C C . ARG B 1 87 ? -13.695 -18.75 -7.992 1 96.12 87 ARG B C 1
ATOM 4117 O O . ARG B 1 87 ? -14.195 -17.781 -7.414 1 96.12 87 ARG B O 1
ATOM 4124 N N . ALA B 1 88 ? -13.117 -19.703 -7.363 1 95.94 88 ALA B N 1
ATOM 4125 C CA . ALA B 1 88 ? -12.953 -19.656 -5.914 1 95.94 88 ALA B CA 1
ATOM 4126 C C . ALA B 1 88 ? -12.078 -18.469 -5.496 1 95.94 88 ALA B C 1
ATOM 4128 O O . ALA B 1 88 ? -12.367 -17.797 -4.504 1 95.94 88 ALA B O 1
ATOM 4129 N N . ALA B 1 89 ? -11.062 -18.234 -6.254 1 95.75 89 ALA B N 1
ATOM 4130 C CA . ALA B 1 89 ? -10.18 -17.109 -5.973 1 95.75 89 ALA B CA 1
ATOM 4131 C C . ALA B 1 89 ? -10.922 -15.789 -6.141 1 95.75 89 ALA B C 1
ATOM 4133 O O . ALA B 1 89 ? -10.758 -14.875 -5.328 1 95.75 89 ALA B O 1
ATOM 4134 N N . ALA B 1 90 ? -11.688 -15.703 -7.172 1 97.19 90 ALA B N 1
ATOM 4135 C CA . ALA B 1 90 ? -12.469 -14.492 -7.406 1 97.19 90 ALA B CA 1
ATOM 4136 C C . ALA B 1 90 ? -13.492 -14.281 -6.297 1 97.19 90 ALA B C 1
ATOM 4138 O O . ALA B 1 90 ? -13.688 -13.148 -5.836 1 97.19 90 ALA B O 1
ATOM 4139 N N . ALA B 1 91 ? -14.117 -15.32 -5.902 1 97.44 91 ALA B N 1
ATOM 4140 C CA . ALA B 1 91 ? -15.062 -15.234 -4.793 1 97.44 91 ALA B CA 1
ATOM 4141 C C . ALA B 1 91 ? -14.359 -14.828 -3.502 1 97.44 91 ALA B C 1
ATOM 4143 O O . ALA B 1 91 ? -14.898 -14.039 -2.719 1 97.44 91 ALA B O 1
ATOM 4144 N N . ASP B 1 92 ? -13.266 -15.406 -3.289 1 96.75 92 ASP B N 1
ATOM 4145 C CA . ASP B 1 92 ? -12.453 -15.023 -2.141 1 96.75 92 ASP B CA 1
ATOM 4146 C C . ASP B 1 92 ? -12.086 -13.539 -2.193 1 96.75 92 ASP B C 1
ATOM 4148 O O . ASP B 1 92 ? -12.133 -12.852 -1.174 1 96.75 92 ASP B O 1
ATOM 4152 N N . ASP B 1 93 ? -11.75 -13.047 -3.352 1 96.12 93 ASP B N 1
ATOM 4153 C CA . ASP B 1 93 ? -11.445 -11.633 -3.545 1 96.12 93 ASP B CA 1
ATOM 4154 C C . ASP B 1 93 ? -12.664 -10.758 -3.229 1 96.12 93 ASP B C 1
ATOM 4156 O O . ASP B 1 93 ? -12.531 -9.719 -2.588 1 96.12 93 ASP B O 1
ATOM 4160 N N . VAL B 1 94 ? -13.781 -11.164 -3.691 1 97.25 94 VAL B N 1
ATOM 4161 C CA . VAL B 1 94 ? -15.008 -10.43 -3.402 1 97.25 94 VAL B CA 1
ATOM 4162 C C . VAL B 1 94 ? -15.156 -10.242 -1.895 1 97.25 94 VAL B C 1
ATOM 4164 O O . VAL B 1 94 ? -15.383 -9.125 -1.426 1 97.25 94 VAL B O 1
ATOM 4167 N N . LEU B 1 95 ? -14.945 -11.297 -1.146 1 96.62 95 LEU B N 1
ATOM 4168 C CA . LEU B 1 95 ? -15.234 -11.336 0.285 1 96.62 95 LEU B CA 1
ATOM 4169 C C . LEU B 1 95 ? -14.117 -10.656 1.076 1 96.62 95 LEU B C 1
ATOM 4171 O O . LEU B 1 95 ? -14.383 -9.898 2.012 1 96.62 95 LEU B O 1
ATOM 4175 N N . HIS B 1 96 ? -12.875 -10.781 0.695 1 94.44 96 HIS B N 1
ATOM 4176 C CA . HIS B 1 96 ? -11.766 -10.438 1.582 1 94.44 96 HIS B CA 1
ATOM 4177 C C . HIS B 1 96 ? -10.938 -9.289 1.008 1 94.44 96 HIS B C 1
ATOM 4179 O O . HIS B 1 96 ? -10.039 -8.773 1.674 1 94.44 96 HIS B O 1
ATOM 4185 N N . ARG B 1 97 ? -11.273 -8.828 -0.17 1 94.38 97 ARG B N 1
ATOM 4186 C CA . ARG B 1 97 ? -10.422 -7.797 -0.743 1 94.38 97 ARG B CA 1
ATOM 4187 C C . ARG B 1 97 ? -11.25 -6.68 -1.368 1 94.38 97 ARG B C 1
ATOM 4189 O O . ARG B 1 97 ? -11.352 -5.586 -0.811 1 94.38 97 ARG B O 1
ATOM 4196 N N . SER B 1 98 ? -12.055 -7.004 -2.404 1 95.31 98 SER B N 1
ATOM 4197 C CA . SER B 1 98 ? -12.68 -5.965 -3.215 1 95.31 98 SER B CA 1
ATOM 4198 C C . SER B 1 98 ? -13.781 -5.254 -2.443 1 95.31 98 SER B C 1
ATOM 4200 O O . SER B 1 98 ? -13.898 -4.027 -2.494 1 95.31 98 SER B O 1
ATOM 4202 N N . GLN B 1 99 ? -14.594 -6.055 -1.757 1 95.56 99 GLN B N 1
ATOM 4203 C CA . GLN B 1 99 ? -15.656 -5.383 -1.018 1 95.56 99 GLN B CA 1
ATOM 4204 C C . GLN B 1 99 ? -15.094 -4.566 0.143 1 95.56 99 GLN B C 1
ATOM 4206 O O . GLN B 1 99 ? -15.477 -3.412 0.342 1 95.56 99 GLN B O 1
ATOM 4211 N N . PRO B 1 100 ? -14.219 -5.109 0.992 1 93.94 100 PRO B N 1
ATOM 4212 C CA . PRO B 1 100 ? -13.609 -4.293 2.045 1 93.94 100 PRO B CA 1
ATOM 4213 C C . PRO B 1 100 ? -12.898 -3.055 1.498 1 93.94 100 PRO B C 1
ATOM 4215 O O . PRO B 1 100 ? -12.945 -1.989 2.121 1 93.94 100 PRO B O 1
ATOM 4218 N N . LEU B 1 101 ? -12.305 -3.164 0.345 1 93.75 101 LEU B N 1
ATOM 4219 C CA . LEU B 1 101 ? -11.602 -2.025 -0.238 1 93.75 101 LEU B CA 1
ATOM 4220 C C . LEU B 1 101 ? -12.586 -0.98 -0.748 1 93.75 101 LEU B C 1
ATOM 4222 O O . LEU B 1 101 ? -12.328 0.222 -0.655 1 93.75 101 LEU B O 1
ATOM 4226 N N . SER B 1 102 ? -13.703 -1.401 -1.27 1 95.69 102 SER B N 1
ATOM 4227 C CA . SER B 1 102 ? -14.766 -0.475 -1.653 1 95.69 102 SER B CA 1
ATOM 4228 C C . SER B 1 102 ? -15.312 0.274 -0.442 1 95.69 102 SER B C 1
ATOM 4230 O O . SER B 1 102 ? -15.398 1.504 -0.454 1 95.69 102 SER B O 1
ATOM 4232 N N . SER B 1 103 ? -15.617 -0.44 0.6 1 95.25 103 SER B N 1
ATOM 4233 C CA . SER B 1 103 ? -16.094 0.179 1.836 1 95.25 103 SER B CA 1
ATOM 4234 C C . SER B 1 103 ? -15.016 1.074 2.447 1 95.25 103 SER B C 1
ATOM 4236 O O . SER B 1 103 ? -15.32 2.145 2.979 1 95.25 103 SER B O 1
ATOM 4238 N N . GLY B 1 104 ? -13.789 0.607 2.393 1 95.5 104 GLY B N 1
ATOM 4239 C CA . GLY B 1 104 ? -12.68 1.413 2.879 1 95.5 104 GLY B CA 1
ATOM 4240 C C . GLY B 1 104 ? -12.523 2.723 2.131 1 95.5 104 GLY B C 1
ATOM 4241 O O . GLY B 1 104 ? -12.227 3.758 2.734 1 95.5 104 GLY B O 1
ATOM 4242 N N . ALA B 1 105 ? -12.68 2.682 0.864 1 96.81 105 ALA B N 1
ATOM 4243 C CA . ALA B 1 105 ? -12.602 3.896 0.056 1 96.81 105 ALA B CA 1
ATOM 4244 C C . ALA B 1 105 ? -13.727 4.867 0.411 1 96.81 105 ALA B C 1
ATOM 4246 O O . ALA B 1 105 ? -13.508 6.078 0.485 1 96.81 105 ALA B O 1
ATOM 4247 N N . ALA B 1 106 ? -14.906 4.348 0.607 1 96.38 106 ALA B N 1
ATOM 4248 C CA . ALA B 1 106 ? -16 5.184 1.103 1 96.38 106 ALA B CA 1
ATOM 4249 C C . ALA B 1 106 ? -15.648 5.789 2.459 1 96.38 106 ALA B C 1
ATOM 4251 O O . ALA B 1 106 ? -15.977 6.949 2.73 1 96.38 106 ALA B O 1
ATOM 4252 N N . GLY B 1 107 ? -15.023 4.984 3.275 1 97.06 107 GLY B N 1
ATOM 4253 C CA . GLY B 1 107 ? -14.578 5.449 4.578 1 97.06 107 GLY B CA 1
ATOM 4254 C C . GLY B 1 107 ? -13.562 6.574 4.492 1 97.06 107 GLY B C 1
ATOM 4255 O O . GLY B 1 107 ? -13.602 7.516 5.285 1 97.06 107 GLY B O 1
ATOM 4256 N N . ILE B 1 108 ? -12.641 6.504 3.596 1 98.06 108 ILE B N 1
ATOM 4257 C CA . ILE B 1 108 ? -11.664 7.57 3.383 1 98.06 108 ILE B CA 1
ATOM 4258 C C . ILE B 1 108 ? -12.383 8.859 3.002 1 98.06 108 ILE B C 1
ATOM 4260 O O . ILE B 1 108 ? -12.109 9.922 3.566 1 98.06 108 ILE B O 1
ATOM 4264 N N . TYR B 1 109 ? -13.328 8.789 2.035 1 97.19 109 TYR B N 1
ATOM 4265 C CA . TYR B 1 109 ? -14.117 9.953 1.654 1 97.19 109 TYR B CA 1
ATOM 4266 C C . TYR B 1 109 ? -14.82 10.555 2.865 1 97.19 109 TYR B C 1
ATOM 4268 O O . TYR B 1 109 ? -14.758 11.766 3.092 1 97.19 109 TYR B O 1
ATOM 4276 N N . ARG B 1 110 ? -15.422 9.758 3.611 1 96.94 110 ARG B N 1
ATOM 4277 C CA . ARG B 1 110 ? -16.188 10.195 4.77 1 96.94 110 ARG B CA 1
ATOM 4278 C C . ARG B 1 110 ? -15.297 10.898 5.789 1 96.94 110 ARG B C 1
ATOM 4280 O O . ARG B 1 110 ? -15.648 11.969 6.293 1 96.94 110 ARG B O 1
ATOM 4287 N N . SER B 1 111 ? -14.148 10.25 6.086 1 98.06 111 SER B N 1
ATOM 4288 C CA . SER B 1 111 ? -13.25 10.82 7.078 1 98.06 111 SER B CA 1
ATOM 4289 C C . SER B 1 111 ? -12.734 12.188 6.633 1 98.06 111 SER B C 1
ATOM 4291 O O . SER B 1 111 ? -12.672 13.125 7.43 1 98.06 111 SER B O 1
ATOM 4293 N N . LEU B 1 112 ? -12.422 12.305 5.371 1 98.44 112 LEU B N 1
ATOM 4294 C CA . LEU B 1 112 ? -11.953 13.578 4.836 1 98.44 112 LEU B CA 1
ATOM 4295 C C . LEU B 1 112 ? -13.047 14.641 4.895 1 98.44 112 LEU B C 1
ATOM 4297 O O . LEU B 1 112 ? -12.812 15.75 5.371 1 98.44 112 LEU B O 1
ATOM 4301 N N . ALA B 1 113 ? -14.227 14.305 4.453 1 96.75 113 ALA B N 1
ATOM 4302 C CA . ALA B 1 113 ? -15.352 15.242 4.445 1 96.75 113 ALA B CA 1
ATOM 4303 C C . ALA B 1 113 ? -15.727 15.648 5.863 1 96.75 113 ALA B C 1
ATOM 4305 O O . ALA B 1 113 ? -15.969 16.828 6.133 1 96.75 113 ALA B O 1
ATOM 4306 N N . ASP B 1 114 ? -15.766 14.688 6.742 1 96.75 114 ASP B N 1
ATOM 4307 C CA . ASP B 1 114 ? -16.125 14.961 8.133 1 96.75 114 ASP B CA 1
ATOM 4308 C C . ASP B 1 114 ? -15.055 15.812 8.82 1 96.75 114 ASP B C 1
ATOM 4310 O O . ASP B 1 114 ? -15.375 16.688 9.633 1 96.75 114 ASP B O 1
ATOM 4314 N N . ALA B 1 115 ? -13.805 15.547 8.523 1 97.69 115 ALA B N 1
ATOM 4315 C CA . ALA B 1 115 ? -12.727 16.391 9.047 1 97.69 115 ALA B CA 1
ATOM 4316 C C . ALA B 1 115 ? -12.906 17.844 8.617 1 97.69 115 ALA B C 1
ATOM 4318 O O . ALA B 1 115 ? -12.75 18.766 9.43 1 97.69 115 ALA B O 1
ATOM 4319 N N . ASN B 1 116 ? -13.195 18.031 7.344 1 96.06 116 ASN B N 1
ATOM 4320 C CA . ASN B 1 116 ? -13.383 19.375 6.816 1 96.06 116 ASN B CA 1
ATOM 4321 C C . ASN B 1 116 ? -14.555 20.094 7.5 1 96.06 116 ASN B C 1
ATOM 4323 O O . ASN B 1 116 ? -14.461 21.281 7.816 1 96.06 116 ASN B O 1
ATOM 4327 N N . THR B 1 117 ? -15.609 19.391 7.77 1 93.75 117 THR B N 1
ATOM 4328 C CA . THR B 1 117 ? -16.766 19.922 8.469 1 93.75 117 THR B CA 1
ATOM 4329 C C . THR B 1 117 ? -16.438 20.25 9.922 1 93.75 117 THR B C 1
ATOM 4331 O O . THR B 1 117 ? -16.797 21.312 10.422 1 93.75 117 THR B O 1
ATOM 4334 N N . ALA B 1 118 ? -15.734 19.344 10.562 1 94.12 118 ALA B N 1
ATOM 4335 C CA . ALA B 1 118 ? -15.328 19.562 11.945 1 94.12 118 ALA B CA 1
ATOM 4336 C C . ALA B 1 118 ? -14.414 20.781 12.062 1 94.12 118 ALA B C 1
ATOM 4338 O O . ALA B 1 118 ? -14.539 21.562 13.008 1 94.12 118 ALA B O 1
ATOM 4339 N N . ALA B 1 119 ? -13.555 20.953 11.102 1 94.81 119 ALA B N 1
ATOM 4340 C CA . ALA B 1 119 ? -12.656 22.109 11.102 1 94.81 119 ALA B CA 1
ATOM 4341 C C . ALA B 1 119 ? -13.43 23.406 10.961 1 94.81 119 ALA B C 1
ATOM 4343 O O . ALA B 1 119 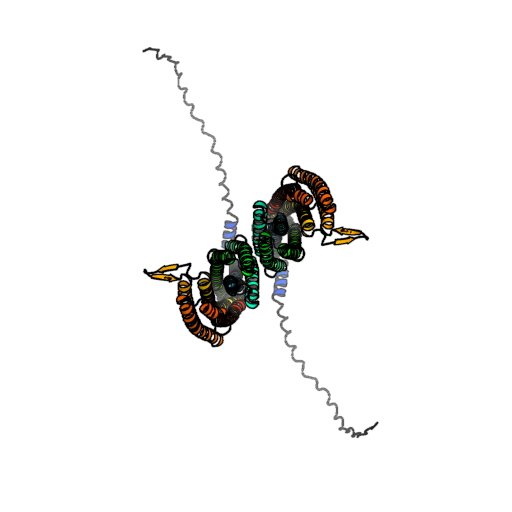? -13.164 24.391 11.664 1 94.81 119 ALA B O 1
ATOM 4344 N N . SER B 1 120 ? -14.398 23.453 10.094 1 91.94 120 SER B N 1
ATOM 4345 C CA . SER B 1 120 ? -15.211 24.656 9.898 1 91.94 120 SER B CA 1
ATOM 4346 C C . SER B 1 120 ? -16.078 24.953 11.117 1 91.94 120 SER B C 1
ATOM 4348 O O . SER B 1 120 ? -16.219 26.109 11.508 1 91.94 120 SER B O 1
ATOM 4350 N N . SER B 1 121 ? -16.594 23.906 11.711 1 88.94 121 SER B N 1
ATOM 4351 C CA . SER B 1 121 ? -17.375 24.078 12.938 1 88.94 121 SER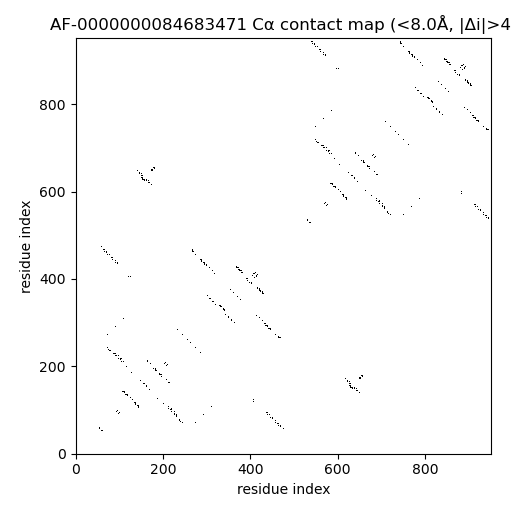 B CA 1
ATOM 4352 C C . SER B 1 121 ? -16.516 24.641 14.062 1 88.94 121 SER B C 1
ATOM 4354 O O . SER B 1 121 ? -16.938 25.531 14.797 1 88.94 121 SER B O 1
ATOM 4356 N N . GLY B 1 122 ? -15.32 24.062 14.195 1 89.81 122 GLY B N 1
ATOM 4357 C CA . GLY B 1 122 ? -14.398 24.562 15.195 1 89.81 122 GLY B CA 1
ATOM 4358 C C . GLY B 1 122 ? -14.023 26.031 14.984 1 89.81 122 GLY B C 1
ATOM 4359 O O . GLY B 1 122 ? -13.93 26.797 15.945 1 89.81 122 GLY B O 1
ATOM 4360 N N . PHE B 1 123 ? -13.867 26.406 13.805 1 89.81 123 PHE B N 1
ATOM 4361 C CA . PHE B 1 123 ? -13.523 27.781 13.461 1 89.81 123 PHE B CA 1
ATOM 4362 C C . PHE B 1 123 ? -14.656 28.734 13.82 1 89.81 123 PHE B C 1
ATOM 4364 O O . PHE B 1 123 ? -14.422 29.797 14.375 1 89.81 123 PHE B O 1
ATOM 4371 N N . LEU B 1 124 ? -15.914 28.328 13.523 1 87.56 124 LEU B N 1
ATOM 4372 C CA . LEU B 1 124 ? -17.094 29.156 13.75 1 87.56 124 LEU B CA 1
ATOM 4373 C C . LEU B 1 124 ? -17.344 29.359 15.234 1 87.56 124 LEU B C 1
ATOM 4375 O O . LEU B 1 124 ? -17.984 30.328 15.641 1 87.56 124 LEU B O 1
ATOM 4379 N N . ALA B 1 125 ? -16.844 28.391 16.031 1 84.69 125 ALA B N 1
ATOM 4380 C CA . ALA B 1 125 ? -17 28.5 17.484 1 84.69 125 ALA B CA 1
ATOM 4381 C C . ALA B 1 125 ? -16.125 29.594 18.062 1 84.69 125 ALA B C 1
ATOM 4383 O O . ALA B 1 125 ? -16.266 29.969 19.219 1 84.69 125 ALA B O 1
ATOM 4384 N N . GLY B 1 126 ? -15.188 30.172 17.266 1 79.56 126 GLY B N 1
ATOM 4385 C CA . GLY B 1 126 ? -14.359 31.297 17.688 1 79.56 126 GLY B CA 1
ATOM 4386 C C . GLY B 1 126 ? -13 30.875 18.203 1 79.56 126 GLY B C 1
ATOM 4387 O O . GLY B 1 126 ? -12.453 29.859 17.766 1 79.56 126 GLY B O 1
ATOM 4388 N N . GLY B 1 127 ? -12.469 31.719 19 1 72.25 127 GLY B N 1
ATOM 4389 C CA . GLY B 1 127 ? -11.086 31.531 19.422 1 72.25 127 GLY B CA 1
ATOM 4390 C C . GLY B 1 127 ? -10.867 30.281 20.234 1 72.25 127 GLY B C 1
ATOM 4391 O O . GLY B 1 127 ? -9.789 29.688 20.188 1 72.25 127 GLY B O 1
ATOM 4392 N N . GLN B 1 128 ? -11.844 29.891 20.922 1 80.44 128 GLN B N 1
ATOM 4393 C CA . GLN B 1 128 ? -11.664 28.656 21.672 1 80.44 128 GLN B CA 1
ATOM 4394 C C . GLN B 1 128 ? -12.523 27.531 21.094 1 80.44 128 GLN B C 1
ATOM 4396 O O . GLN B 1 128 ? -13.703 27.391 21.438 1 80.44 128 GLN B O 1
ATOM 4401 N N . GLU B 1 129 ? -11.859 26.781 20.234 1 83.5 129 GLU B N 1
ATOM 4402 C CA . GLU B 1 129 ? -12.523 25.609 19.656 1 83.5 129 GLU B CA 1
ATOM 4403 C C . GLU B 1 129 ? -12.922 24.609 20.734 1 83.5 129 GLU B C 1
ATOM 4405 O O . GLU B 1 129 ? -12.195 24.438 21.719 1 83.5 129 GLU B O 1
ATOM 4410 N N . SER B 1 130 ? -14.047 24.062 20.578 1 84.06 130 SER B N 1
ATOM 4411 C CA . SER B 1 130 ? -14.461 23.047 21.531 1 84.06 130 SER B CA 1
ATOM 4412 C C . SER B 1 130 ? -13.594 21.797 21.438 1 84.06 130 SER B C 1
ATOM 4414 O O . SER B 1 130 ? -13.109 21.453 20.359 1 84.06 130 SER B O 1
ATOM 4416 N N . ALA B 1 131 ? -13.383 21.125 22.547 1 86.75 131 ALA B N 1
ATOM 4417 C CA . ALA B 1 131 ? -12.617 19.875 22.578 1 86.75 131 ALA B CA 1
ATOM 4418 C C . ALA B 1 131 ? -13.25 18.812 21.688 1 86.75 131 ALA B C 1
ATOM 4420 O O . ALA B 1 131 ? -12.547 18.047 21.031 1 86.75 131 ALA B O 1
ATOM 4421 N N . ALA B 1 132 ? -14.539 18.828 21.625 1 85.12 132 ALA B N 1
ATOM 4422 C CA . ALA B 1 132 ? -15.266 17.812 20.844 1 85.12 132 ALA B CA 1
ATOM 4423 C C . ALA B 1 132 ? -14.977 17.969 19.359 1 85.12 132 ALA B C 1
ATOM 4425 O O . ALA B 1 132 ? -14.727 16.969 18.672 1 85.12 132 ALA B O 1
ATOM 4426 N N . SER B 1 133 ? -15.039 19.156 18.828 1 87.69 133 SER B N 1
ATOM 4427 C CA . SER B 1 133 ? -14.766 19.391 17.406 1 87.69 133 SER B CA 1
ATOM 4428 C C . SER B 1 133 ? -13.32 19.062 17.078 1 87.69 133 SER B C 1
ATOM 4430 O O . SER B 1 133 ? -13.039 18.484 16.016 1 87.69 133 SER B O 1
ATOM 4432 N N . ARG B 1 134 ? -12.414 19.375 17.953 1 91.38 134 ARG B N 1
ATOM 4433 C CA . ARG B 1 134 ? -11 19.094 17.734 1 91.38 134 ARG B CA 1
ATOM 4434 C C . ARG B 1 134 ? -10.734 17.594 17.703 1 91.38 134 ARG B C 1
ATOM 4436 O O . ARG B 1 134 ? -10.023 17.094 16.828 1 91.38 134 ARG B O 1
ATOM 4443 N N . ASP B 1 135 ? -11.305 16.938 18.656 1 94.62 135 ASP B N 1
ATOM 4444 C CA . ASP B 1 135 ? -11.125 15.492 18.719 1 94.62 135 ASP B CA 1
ATOM 4445 C C . ASP B 1 135 ? -11.688 14.805 17.484 1 94.62 135 ASP B C 1
ATOM 4447 O O . ASP B 1 135 ? -11.07 13.883 16.938 1 94.62 135 ASP B O 1
ATOM 4451 N N . ARG B 1 136 ? -12.867 15.234 17.094 1 93.94 136 ARG B N 1
ATOM 4452 C CA . ARG B 1 136 ? -13.484 14.695 15.883 1 93.94 136 ARG B CA 1
ATOM 4453 C C . ARG B 1 136 ? -12.602 14.914 14.664 1 93.94 136 ARG B C 1
ATOM 4455 O O . ARG B 1 136 ? -12.383 14 13.867 1 93.94 136 ARG B O 1
ATOM 4462 N N . TYR B 1 137 ? -12.117 16.156 14.492 1 96.62 137 TYR B N 1
ATOM 4463 C CA . TYR B 1 137 ? -11.219 16.5 13.391 1 96.62 137 TYR B CA 1
ATOM 4464 C C . TYR B 1 137 ? -9.992 15.594 13.391 1 96.62 137 TYR B C 1
ATOM 4466 O O . TYR B 1 137 ? -9.656 14.992 12.367 1 96.62 137 TYR B O 1
ATOM 4474 N N . GLU B 1 138 ? -9.32 15.414 14.539 1 97.19 138 GLU B N 1
ATOM 4475 C CA . GLU B 1 138 ? -8.086 14.633 14.633 1 97.19 138 GLU B CA 1
ATOM 4476 C C . GLU B 1 138 ? -8.352 13.156 14.367 1 97.19 138 GLU B C 1
ATOM 4478 O O . GLU B 1 138 ? -7.547 12.484 13.719 1 97.19 138 GLU B O 1
ATOM 4483 N N . LYS B 1 139 ? -9.406 12.656 14.883 1 97.44 139 LYS B N 1
ATOM 4484 C CA . LYS B 1 139 ? -9.781 11.266 14.656 1 97.44 139 LYS B CA 1
ATOM 4485 C C . LYS B 1 139 ? -10.016 10.992 13.172 1 97.44 139 LYS B C 1
ATOM 4487 O O . LYS B 1 139 ? -9.57 9.969 12.641 1 97.44 139 LYS B O 1
ATOM 4492 N N . ASP B 1 140 ? -10.68 11.906 12.531 1 98.12 140 ASP B N 1
ATOM 4493 C CA . ASP B 1 140 ? -10.977 11.758 11.109 1 98.12 140 ASP B CA 1
ATOM 4494 C C . ASP B 1 140 ? -9.703 11.797 10.273 1 98.12 140 ASP B C 1
ATOM 4496 O O . ASP B 1 140 ? -9.547 11.023 9.32 1 98.12 140 ASP B O 1
ATOM 4500 N N . ILE B 1 141 ? -8.781 12.656 10.617 1 98.5 141 ILE B N 1
ATOM 4501 C CA . ILE B 1 141 ? -7.512 12.758 9.906 1 98.5 141 ILE B CA 1
ATOM 4502 C C . ILE B 1 141 ? -6.727 11.461 10.07 1 98.5 141 ILE B C 1
ATOM 4504 O O . ILE B 1 141 ? -6.184 10.922 9.102 1 98.5 141 ILE B O 1
ATOM 4508 N N . ARG B 1 142 ? -6.715 10.898 11.281 1 97.56 142 ARG B N 1
ATOM 4509 C CA . ARG B 1 142 ? -6.031 9.641 11.547 1 97.56 142 ARG B CA 1
ATOM 4510 C C . ARG B 1 142 ? -6.68 8.492 10.781 1 97.56 142 ARG B C 1
ATOM 4512 O O . ARG B 1 142 ? -5.984 7.641 10.219 1 97.56 142 ARG B O 1
ATOM 4519 N N . ALA B 1 143 ? -7.996 8.492 10.773 1 97.81 143 ALA B N 1
ATOM 4520 C CA . ALA B 1 143 ? -8.727 7.449 10.062 1 97.81 143 ALA B CA 1
ATOM 4521 C C . ALA B 1 143 ? -8.445 7.504 8.562 1 97.81 143 ALA B C 1
ATOM 4523 O O . ALA B 1 143 ? -8.242 6.469 7.93 1 97.81 143 ALA B O 1
ATOM 4524 N N . ALA B 1 144 ? -8.445 8.703 7.996 1 98.44 144 ALA B N 1
ATOM 4525 C CA . ALA B 1 144 ? -8.133 8.852 6.578 1 98.44 144 ALA B CA 1
ATOM 4526 C C . ALA B 1 144 ? -6.711 8.383 6.273 1 98.44 144 ALA B C 1
ATOM 4528 O O . ALA B 1 144 ? -6.488 7.645 5.309 1 98.44 144 ALA B O 1
ATOM 4529 N N . ALA B 1 145 ? -5.742 8.742 7.094 1 98.38 145 ALA B N 1
ATOM 4530 C CA . ALA B 1 145 ? -4.348 8.359 6.91 1 98.38 145 ALA B CA 1
ATOM 4531 C C . ALA B 1 145 ? -4.188 6.84 6.965 1 98.38 145 ALA B C 1
ATOM 4533 O O . ALA B 1 145 ? -3.504 6.254 6.121 1 98.38 145 ALA B O 1
ATOM 4534 N N . GLY B 1 146 ? -4.828 6.258 7.957 1 97.12 146 GLY B N 1
ATOM 4535 C CA . GLY B 1 146 ? -4.797 4.809 8.047 1 97.12 146 GLY B CA 1
ATOM 4536 C C . GLY B 1 146 ? -5.473 4.121 6.875 1 97.12 146 GLY B C 1
ATOM 4537 O O . GLY B 1 146 ? -4.965 3.127 6.352 1 97.12 146 GLY B O 1
ATOM 4538 N N . GLY B 1 147 ? -6.629 4.656 6.527 1 97.88 147 GLY B N 1
ATOM 4539 C CA . GLY B 1 147 ? -7.344 4.109 5.387 1 97.88 147 GLY B CA 1
ATOM 4540 C C . GLY B 1 147 ? -6.543 4.156 4.102 1 97.88 147 GLY B C 1
ATOM 4541 O O . GLY B 1 147 ? -6.605 3.23 3.289 1 97.88 147 GLY B O 1
ATOM 4542 N N . LEU B 1 148 ? -5.762 5.199 3.861 1 98.31 148 LEU B N 1
ATOM 4543 C CA . LEU B 1 148 ? -4.949 5.344 2.66 1 98.31 148 LEU B CA 1
ATOM 4544 C C . LEU B 1 148 ? -3.869 4.266 2.602 1 98.31 148 LEU B C 1
ATOM 4546 O O . LEU B 1 148 ? -3.582 3.727 1.531 1 98.31 148 LEU B O 1
ATOM 4550 N N . VAL B 1 149 ? -3.283 3.9 3.752 1 97.5 149 VAL B N 1
ATOM 4551 C CA . VAL B 1 149 ? -2.26 2.863 3.791 1 97.5 149 VAL B CA 1
ATOM 4552 C C . VAL B 1 149 ? -2.887 1.506 3.479 1 97.5 149 VAL B C 1
ATOM 4554 O O . VAL B 1 149 ? -2.332 0.723 2.703 1 97.5 149 VAL B O 1
ATOM 4557 N N . THR B 1 150 ? -4.051 1.26 4.047 1 96.12 150 THR B N 1
ATOM 4558 C CA . THR B 1 150 ? -4.75 0.011 3.764 1 96.12 150 THR B CA 1
ATOM 4559 C C . THR B 1 150 ? -5.098 -0.087 2.281 1 96.12 150 THR B C 1
ATOM 4561 O O . THR B 1 150 ? -4.914 -1.137 1.662 1 96.12 150 THR B O 1
ATOM 4564 N N . ALA B 1 151 ? -5.617 0.999 1.752 1 97.12 151 ALA B N 1
ATOM 4565 C CA . ALA B 1 151 ? -5.934 1.029 0.327 1 97.12 151 ALA B CA 1
ATOM 4566 C C . ALA B 1 151 ? -4.688 0.793 -0.52 1 97.12 151 ALA B C 1
ATOM 4568 O O . ALA B 1 151 ? -4.719 0.027 -1.485 1 97.12 151 ALA B O 1
ATOM 4569 N N . ALA B 1 152 ? -3.568 1.399 -0.138 1 96.94 152 ALA B N 1
ATOM 4570 C CA . ALA B 1 152 ? -2.318 1.26 -0.881 1 96.94 152 ALA B CA 1
ATOM 4571 C C . ALA B 1 152 ? -1.8 -0.174 -0.82 1 96.94 152 ALA B C 1
ATOM 4573 O O . ALA B 1 152 ? -1.358 -0.725 -1.831 1 96.94 152 ALA B O 1
ATOM 4574 N N . ALA B 1 153 ? -1.907 -0.766 0.365 1 94.94 153 ALA B N 1
ATOM 4575 C CA . ALA B 1 153 ? -1.42 -2.127 0.57 1 94.94 153 ALA B CA 1
ATOM 4576 C C . ALA B 1 153 ? -2.176 -3.119 -0.308 1 94.94 153 ALA B C 1
ATOM 4578 O O . ALA B 1 153 ? -1.701 -4.23 -0.551 1 94.94 153 ALA B O 1
ATOM 4579 N N . ASN B 1 154 ? -3.328 -2.689 -0.75 1 93.69 154 ASN B N 1
ATOM 4580 C CA . ASN B 1 154 ? -4.148 -3.598 -1.544 1 93.69 154 ASN B CA 1
ATOM 4581 C C . ASN B 1 154 ? -4.258 -3.131 -2.992 1 93.69 154 ASN B C 1
ATOM 4583 O O . ASN B 1 154 ? -5 -3.721 -3.783 1 93.69 154 ASN B O 1
ATOM 4587 N N . ALA B 1 155 ? -3.611 -2.088 -3.33 1 92.81 155 ALA B N 1
ATOM 4588 C CA . ALA B 1 155 ? -3.559 -1.612 -4.711 1 92.81 155 ALA B CA 1
ATOM 4589 C C . ALA B 1 155 ? -2.453 -2.318 -5.492 1 92.81 155 ALA B C 1
ATOM 4591 O O . ALA B 1 155 ? -1.408 -2.658 -4.93 1 92.81 155 ALA B O 1
ATOM 4592 N N . GLU B 1 156 ? -2.738 -2.516 -6.777 1 89.62 156 GLU B N 1
ATOM 4593 C CA . GLU B 1 156 ? -1.681 -3.037 -7.637 1 89.62 156 GLU B CA 1
ATOM 4594 C C . GLU B 1 156 ? -0.572 -2.008 -7.832 1 89.62 156 GLU B C 1
ATOM 4596 O O . GLU B 1 156 ? -0.842 -0.852 -8.164 1 89.62 156 GLU B O 1
ATOM 4601 N N . PRO B 1 157 ? 0.689 -2.467 -7.566 1 89.31 157 PRO B N 1
ATOM 4602 C CA . PRO B 1 157 ? 1.786 -1.529 -7.812 1 89.31 157 PRO B CA 1
ATOM 4603 C C . PRO B 1 157 ? 1.778 -0.971 -9.234 1 89.31 157 PRO B C 1
ATOM 4605 O O . PRO B 1 157 ? 1.605 -1.725 -10.195 1 89.31 157 PRO B O 1
ATOM 4608 N N . GLY B 1 158 ? 1.884 0.292 -9.367 1 90.19 158 GLY B N 1
ATOM 4609 C CA . GLY B 1 158 ? 1.907 0.954 -10.656 1 90.19 158 GLY B CA 1
ATOM 4610 C C . GLY B 1 158 ? 0.522 1.268 -11.195 1 90.19 158 GLY B C 1
ATOM 4611 O O . GLY B 1 158 ? 0.385 1.865 -12.266 1 90.19 158 GLY B O 1
ATOM 4612 N N . SER B 1 159 ? -0.537 0.988 -10.461 1 92.81 159 SER B N 1
ATOM 4613 C CA . SER B 1 159 ? -1.909 1.185 -10.914 1 92.81 159 SER B CA 1
ATOM 4614 C C . SER B 1 159 ? -2.34 2.639 -10.758 1 92.81 159 SER B C 1
ATOM 4616 O O . SER B 1 159 ? -1.664 3.424 -10.086 1 92.81 159 SER B O 1
ATOM 4618 N N . SER B 1 160 ? -3.471 2.918 -11.438 1 94.25 160 SER B N 1
ATOM 4619 C CA . SER B 1 160 ? -4.059 4.246 -11.289 1 94.25 160 SER B CA 1
ATOM 4620 C C . SER B 1 160 ? -4.559 4.48 -9.867 1 94.25 160 SER B C 1
ATOM 4622 O O . SER B 1 160 ? -4.508 5.602 -9.367 1 94.25 160 SER B O 1
ATOM 4624 N N . SER B 1 161 ? -5.008 3.445 -9.211 1 95.12 161 SER B N 1
ATOM 4625 C CA . SER B 1 161 ? -5.43 3.557 -7.816 1 95.12 161 SER B CA 1
ATOM 4626 C C . SER B 1 161 ? -4.266 3.951 -6.914 1 95.12 161 SER B C 1
ATOM 4628 O O . SER B 1 161 ? -4.41 4.816 -6.047 1 95.12 161 SER B O 1
ATOM 4630 N N . GLU B 1 162 ? -3.133 3.359 -7.117 1 95.31 162 GLU B N 1
ATOM 4631 C CA . GLU B 1 162 ? -1.958 3.729 -6.332 1 95.31 162 GLU B CA 1
ATOM 4632 C C . GLU B 1 162 ? -1.612 5.203 -6.52 1 95.31 162 GLU B C 1
ATOM 4634 O O . GLU B 1 162 ? -1.3 5.902 -5.551 1 95.31 162 GLU B O 1
ATOM 4639 N N . ALA B 1 163 ? -1.662 5.664 -7.738 1 96.5 163 ALA B N 1
ATOM 4640 C CA . ALA B 1 163 ? -1.364 7.062 -8.031 1 96.5 163 ALA B CA 1
ATOM 4641 C C . ALA B 1 163 ? -2.346 7.992 -7.32 1 96.5 163 ALA B C 1
ATOM 4643 O O . ALA B 1 163 ? -1.95 9.023 -6.777 1 96.5 163 ALA B O 1
ATOM 4644 N N . THR B 1 164 ? -3.609 7.617 -7.371 1 97.81 164 THR B N 1
ATOM 4645 C CA . THR B 1 164 ? -4.637 8.398 -6.695 1 97.81 164 THR B CA 1
ATOM 4646 C C . THR B 1 164 ? -4.391 8.43 -5.188 1 97.81 164 THR B C 1
ATOM 4648 O O . THR B 1 164 ? -4.504 9.484 -4.555 1 97.81 164 THR B O 1
ATOM 4651 N N . ILE B 1 165 ? -4.043 7.32 -4.621 1 98.19 165 ILE B N 1
ATOM 4652 C CA . ILE B 1 165 ? -3.768 7.223 -3.193 1 98.19 165 ILE B CA 1
ATOM 4653 C C . ILE B 1 165 ? -2.547 8.07 -2.844 1 98.19 165 ILE B C 1
ATOM 4655 O O . ILE B 1 165 ? -2.543 8.781 -1.834 1 98.19 165 ILE B O 1
ATOM 4659 N N . ALA B 1 166 ? -1.509 8.031 -3.658 1 97.56 166 ALA B N 1
ATOM 4660 C CA . ALA B 1 166 ? -0.315 8.844 -3.441 1 97.56 166 ALA B CA 1
ATOM 4661 C C . ALA B 1 166 ? -0.653 10.328 -3.457 1 97.56 166 ALA B C 1
ATOM 4663 O O . ALA B 1 166 ? -0.143 11.094 -2.639 1 97.56 166 ALA B O 1
ATOM 4664 N N . ARG B 1 167 ? -1.483 10.711 -4.359 1 97.94 167 ARG B N 1
ATOM 4665 C CA . ARG B 1 167 ? -1.913 12.109 -4.43 1 97.94 167 ARG B CA 1
ATOM 4666 C C . ARG B 1 167 ? -2.635 12.523 -3.152 1 97.94 167 ARG B C 1
ATOM 4668 O O . ARG B 1 167 ? -2.326 13.562 -2.568 1 97.94 167 ARG B O 1
ATOM 4675 N N . LEU B 1 168 ? -3.572 11.688 -2.738 1 98.62 168 LEU B N 1
ATOM 4676 C CA . LEU B 1 168 ? -4.301 11.969 -1.505 1 98.62 168 LEU B CA 1
ATOM 4677 C C . LEU B 1 168 ? -3.348 12.055 -0.318 1 98.62 168 LEU B C 1
ATOM 4679 O O . LEU B 1 168 ? -3.482 12.945 0.526 1 98.62 168 LEU B O 1
ATOM 4683 N N . ASN B 1 169 ? -2.373 11.18 -0.327 1 98.5 169 ASN B N 1
ATOM 4684 C CA . ASN B 1 169 ? -1.44 11.117 0.792 1 98.5 169 ASN B CA 1
ATOM 4685 C C . ASN B 1 169 ? -0.501 12.32 0.809 1 98.5 169 ASN B C 1
ATOM 4687 O O . ASN B 1 169 ? -0.002 12.711 1.866 1 98.5 169 ASN B O 1
ATOM 4691 N N . ARG B 1 170 ? -0.259 12.953 -0.301 1 98.19 170 ARG B N 1
ATOM 4692 C CA . ARG B 1 170 ? 0.529 14.18 -0.381 1 98.19 170 ARG B CA 1
ATOM 4693 C C . ARG B 1 170 ? -0.295 15.391 0.045 1 98.19 170 ARG B C 1
ATOM 4695 O O . ARG B 1 170 ? 0.228 16.312 0.672 1 98.19 170 ARG B O 1
ATOM 4702 N N . LEU B 1 171 ? -1.553 15.336 -0.248 1 98.5 171 LEU B N 1
ATOM 4703 C CA . LEU B 1 171 ? -2.422 16.469 0.016 1 98.5 171 LEU B CA 1
ATOM 4704 C C . LEU B 1 171 ? -2.814 16.531 1.488 1 98.5 171 LEU B C 1
ATOM 4706 O O . LEU B 1 171 ? -3.074 17.609 2.027 1 98.5 171 LEU B O 1
ATOM 4710 N N . LEU B 1 172 ? -2.801 15.375 2.166 1 98.69 172 LEU B N 1
ATOM 4711 C CA . LEU B 1 172 ? -3.32 15.297 3.527 1 98.69 172 LEU B CA 1
ATOM 4712 C C . LEU B 1 172 ? -2.5 16.172 4.473 1 98.69 172 LEU B C 1
ATOM 4714 O O . LEU B 1 172 ? -3.057 17 5.195 1 98.69 172 LEU B O 1
ATOM 4718 N N . PRO B 1 173 ? -1.102 16.109 4.469 1 98.06 173 PRO B N 1
ATOM 4719 C CA . PRO B 1 173 ? -0.328 17.016 5.32 1 98.06 173 PRO B CA 1
ATOM 4720 C C . PRO B 1 173 ? -0.475 18.484 4.91 1 98.06 173 PRO B C 1
ATOM 4722 O O . PRO B 1 173 ? -0.446 19.375 5.766 1 98.06 173 PRO B O 1
ATOM 4725 N N . GLU B 1 174 ? -0.651 18.781 3.637 1 97.62 174 GLU B N 1
ATOM 4726 C CA . GLU B 1 174 ? -0.87 20.156 3.188 1 97.62 174 GLU B CA 1
ATOM 4727 C C . GLU B 1 174 ? -2.17 20.719 3.756 1 97.62 174 GLU B C 1
ATOM 4729 O O . GLU B 1 174 ? -2.193 21.828 4.27 1 97.62 174 GLU B O 1
ATOM 4734 N N . TYR B 1 175 ? -3.227 19.906 3.623 1 98.5 175 TYR B N 1
ATOM 4735 C CA . TYR B 1 175 ? -4.52 20.297 4.18 1 98.5 175 TYR B CA 1
ATOM 4736 C C . TYR B 1 175 ? -4.414 20.531 5.684 1 98.5 175 TYR B C 1
ATOM 4738 O O . TYR B 1 175 ? -4.875 21.562 6.184 1 98.5 175 TYR B O 1
ATOM 4746 N N . LYS B 1 176 ? -3.783 19.578 6.359 1 98.25 176 LYS B N 1
ATOM 4747 C CA . LYS B 1 176 ? -3.609 19.703 7.805 1 98.25 176 LYS B CA 1
ATOM 4748 C C . LYS B 1 176 ? -2.852 20.969 8.164 1 98.25 176 LYS B C 1
ATOM 4750 O O . LYS B 1 176 ? -3.195 21.656 9.133 1 98.25 176 LYS B O 1
ATOM 4755 N N . GLY B 1 177 ? -1.789 21.312 7.422 1 97.75 177 GLY B N 1
ATOM 4756 C CA . GLY B 1 177 ? -1.029 22.531 7.652 1 97.75 177 GLY B CA 1
ATOM 4757 C C . GLY B 1 177 ? -1.869 23.797 7.535 1 97.75 177 GLY B C 1
ATOM 4758 O O . GLY B 1 177 ? -1.755 24.703 8.359 1 97.75 177 GLY B O 1
ATOM 4759 N N . LEU B 1 178 ? -2.762 23.844 6.547 1 97.56 178 LEU B N 1
ATOM 4760 C CA . LEU B 1 178 ? -3.629 25 6.34 1 97.56 178 LEU B CA 1
ATOM 4761 C C . LEU B 1 178 ? -4.609 25.156 7.496 1 97.56 178 LEU B C 1
ATOM 4763 O O . LEU B 1 178 ? -4.855 26.266 7.961 1 97.56 178 LEU B O 1
ATOM 4767 N N . ILE B 1 179 ? -5.141 24.062 7.941 1 97.38 179 ILE B N 1
ATOM 4768 C CA . ILE B 1 179 ? -6.102 24.109 9.039 1 97.38 179 ILE B CA 1
ATOM 4769 C C . ILE B 1 179 ? -5.418 24.594 10.305 1 97.38 179 ILE B C 1
ATOM 4771 O O . ILE B 1 179 ? -5.965 25.438 11.031 1 97.38 179 ILE B O 1
ATOM 4775 N N . GLU B 1 180 ? -4.195 24.156 10.602 1 97.06 180 GLU B N 1
ATOM 4776 C CA . GLU B 1 180 ? -3.512 24.562 11.828 1 97.06 180 GLU B CA 1
ATOM 4777 C C . GLU B 1 180 ? -3.121 26.047 11.766 1 97.06 180 GLU B C 1
ATOM 4779 O O . GLU B 1 180 ? -3.135 26.734 12.781 1 97.06 180 GLU B O 1
ATOM 4784 N N . ARG B 1 181 ? -2.785 26.516 10.562 1 95.94 181 ARG B N 1
ATOM 4785 C CA . ARG B 1 181 ? -2.568 27.953 10.406 1 95.94 181 ARG B CA 1
ATOM 4786 C C . ARG B 1 181 ? -3.848 28.734 10.68 1 95.94 181 ARG B C 1
ATOM 4788 O O . ARG B 1 181 ? -3.828 29.734 11.406 1 95.94 181 ARG B O 1
ATOM 4795 N N . ALA B 1 182 ? -4.926 28.266 10.07 1 94.69 182 ALA B N 1
ATOM 4796 C CA . ALA B 1 182 ? -6.219 28.906 10.273 1 94.69 182 ALA B CA 1
ATOM 4797 C C . ALA B 1 182 ? -6.574 28.969 11.758 1 94.69 182 ALA B C 1
ATOM 4799 O O . ALA B 1 182 ? -6.973 30.016 12.273 1 94.69 182 ALA B O 1
ATOM 4800 N N . ARG B 1 183 ? -6.355 27.891 12.477 1 94.31 183 ARG B N 1
ATOM 4801 C CA . ARG B 1 183 ? -6.684 27.781 13.898 1 94.31 183 ARG B CA 1
ATOM 4802 C C . ARG B 1 183 ? -5.82 28.734 14.734 1 94.31 183 ARG B C 1
ATOM 4804 O O . ARG B 1 183 ? -6.316 29.375 15.648 1 94.31 183 ARG B O 1
ATOM 4811 N N . THR B 1 184 ? -4.543 28.812 14.43 1 94.19 184 THR B N 1
ATOM 4812 C CA . THR B 1 184 ? -3.623 29.656 15.188 1 94.19 184 THR B CA 1
ATOM 4813 C C . THR B 1 184 ? -3.988 31.125 15.031 1 94.19 184 THR B C 1
ATOM 4815 O O . THR B 1 184 ? -4.062 31.859 16.031 1 94.19 184 THR B O 1
ATOM 4818 N N . TYR B 1 185 ? -4.316 31.562 13.797 1 94.06 185 TYR B N 1
ATOM 4819 C CA . TYR B 1 185 ? -4.73 32.938 13.555 1 94.06 185 TYR B CA 1
ATOM 4820 C C . TYR B 1 185 ? -6.082 33.219 14.203 1 94.06 185 TYR B C 1
ATOM 4822 O O . TYR B 1 185 ? -6.293 34.312 14.758 1 94.06 185 TYR B O 1
ATOM 4830 N N . ASN B 1 186 ? -6.961 32.25 14.125 1 91.56 186 ASN B N 1
ATOM 4831 C CA . ASN B 1 186 ? -8.281 32.438 14.719 1 91.56 186 ASN B CA 1
ATOM 4832 C C . ASN B 1 186 ? -8.203 32.594 16.234 1 91.56 186 ASN B C 1
ATOM 4834 O O . ASN B 1 186 ? -8.906 33.438 16.812 1 91.56 186 ASN B O 1
ATOM 4838 N N . ARG B 1 187 ? -7.359 31.828 16.828 1 91.5 187 ARG B N 1
ATOM 4839 C CA . ARG B 1 187 ? -7.172 31.891 18.281 1 91.5 187 ARG B CA 1
ATOM 4840 C C . ARG B 1 187 ? -6.688 33.281 18.703 1 91.5 187 ARG B C 1
ATOM 4842 O O . ARG B 1 187 ? -7 33.75 19.797 1 91.5 187 ARG B O 1
ATOM 4849 N N . GLN B 1 188 ? -6.062 34 17.781 1 91.69 188 GLN B N 1
ATOM 4850 C CA . GLN B 1 188 ? -5.5 35.312 18.062 1 91.69 188 GLN B CA 1
ATOM 4851 C C . GLN B 1 188 ? -6.434 36.438 17.594 1 91.69 188 GLN B C 1
ATOM 4853 O O . GLN B 1 188 ? -6.133 37.625 17.75 1 91.69 188 GLN B O 1
ATOM 4858 N N . GLY B 1 189 ? -7.48 36.062 16.984 1 89.62 189 GLY B N 1
ATOM 4859 C CA . GLY B 1 189 ? -8.469 37.031 16.531 1 89.62 189 GLY B CA 1
ATOM 4860 C C . GLY B 1 189 ? -8.094 37.688 15.227 1 89.62 189 GLY B C 1
ATOM 4861 O O . GLY B 1 189 ? -8.609 38.75 14.906 1 89.62 189 GLY B O 1
ATOM 4862 N N . TYR B 1 190 ? -7.188 37.062 14.453 1 91.25 190 TYR B N 1
ATOM 4863 C CA . TYR B 1 190 ? -6.777 37.656 13.18 1 91.25 190 TYR B CA 1
ATOM 4864 C C . TYR B 1 190 ? -7.684 37.188 12.047 1 91.25 190 TYR B C 1
ATOM 4866 O O . TYR B 1 190 ? -7.859 35.969 11.844 1 91.25 190 TYR B O 1
ATOM 4874 N N . PRO B 1 191 ? -8.195 38.094 11.273 1 87.94 191 PRO B N 1
ATOM 4875 C CA . PRO B 1 191 ? -9.148 37.75 10.211 1 87.94 191 PRO B CA 1
ATOM 4876 C C . PRO B 1 191 ? -8.539 36.844 9.125 1 87.94 191 PRO B C 1
ATOM 4878 O O . PRO B 1 191 ? -9.266 36.188 8.391 1 87.94 191 PRO B O 1
ATOM 4881 N N . VAL B 1 192 ? -7.234 36.812 8.992 1 92 192 VAL B N 1
ATOM 4882 C CA . VAL B 1 192 ? -6.57 36 7.965 1 92 192 VAL B CA 1
ATOM 4883 C C . VAL B 1 192 ? -6.797 34.531 8.227 1 92 192 VAL B C 1
ATOM 4885 O O . VAL B 1 192 ? -6.668 33.688 7.32 1 92 192 VAL B O 1
ATOM 4888 N N . GLY B 1 193 ? -7.184 34.156 9.477 1 92.25 193 GLY B N 1
ATOM 4889 C CA . GLY B 1 193 ? -7.559 32.781 9.773 1 92.25 193 GLY B CA 1
ATOM 4890 C C . GLY B 1 193 ? -8.648 32.25 8.859 1 92.25 193 GLY B C 1
ATOM 4891 O O . GLY B 1 193 ? -8.586 31.109 8.422 1 92.25 193 GLY B O 1
ATOM 4892 N N . GLY B 1 194 ? -9.633 33.062 8.586 1 87.94 194 GLY B N 1
ATOM 4893 C CA . GLY B 1 194 ? -10.711 32.688 7.691 1 87.94 194 GLY B CA 1
ATOM 4894 C C . GLY B 1 194 ? -10.234 32.406 6.281 1 87.94 194 GLY B C 1
ATOM 4895 O O . GLY B 1 194 ? -10.758 31.5 5.617 1 87.94 194 GLY B O 1
ATOM 4896 N N . ALA B 1 195 ? -9.273 33.156 5.816 1 90.69 195 ALA B N 1
ATOM 4897 C CA . ALA B 1 195 ? -8.727 32.938 4.48 1 90.69 195 ALA B CA 1
ATOM 4898 C C . ALA B 1 195 ? -8.039 31.578 4.398 1 90.69 195 ALA B C 1
ATOM 4900 O O . ALA B 1 195 ? -8.219 30.844 3.42 1 90.69 195 ALA B O 1
ATOM 4901 N N . TYR B 1 196 ? -7.258 31.203 5.406 1 94.62 196 TYR B N 1
ATOM 4902 C CA . TYR B 1 196 ? -6.59 29.906 5.422 1 94.62 196 TYR B CA 1
ATOM 4903 C C . TYR B 1 196 ? -7.602 28.781 5.492 1 94.62 196 TYR B C 1
ATOM 4905 O O . TYR B 1 196 ? -7.406 27.719 4.879 1 94.62 196 TYR B O 1
ATOM 4913 N N . LEU B 1 197 ? -8.664 28.938 6.23 1 93.38 197 LEU B N 1
ATOM 4914 C CA . LEU B 1 197 ? -9.719 27.922 6.27 1 93.38 197 LEU B CA 1
ATOM 4915 C C . LEU B 1 197 ? -10.352 27.75 4.895 1 93.38 197 LEU B C 1
ATOM 4917 O O . LEU B 1 197 ? -10.625 26.625 4.473 1 93.38 197 LEU B O 1
ATOM 4921 N N . ARG B 1 198 ? -10.586 28.844 4.223 1 88.81 198 ARG B N 1
ATOM 4922 C CA . ARG B 1 198 ? -11.172 28.766 2.887 1 88.81 198 ARG B CA 1
ATOM 4923 C C . ARG B 1 198 ? -10.242 28.062 1.913 1 88.81 198 ARG B C 1
ATOM 4925 O O . ARG B 1 198 ? -10.695 27.281 1.064 1 88.81 198 ARG B O 1
ATOM 4932 N N . TYR B 1 199 ? -8.945 28.297 2.039 1 93.44 199 TYR B N 1
ATOM 4933 C CA . TYR B 1 199 ? -7.973 27.609 1.201 1 93.44 199 TYR B CA 1
ATOM 4934 C C . TYR B 1 199 ? -7.984 26.109 1.476 1 93.44 199 TYR B C 1
ATOM 4936 O O . TYR B 1 199 ? -7.922 25.297 0.545 1 93.44 199 TYR B O 1
ATOM 4944 N N . ALA B 1 200 ? -8.047 25.781 2.77 1 96.56 200 ALA B N 1
ATOM 4945 C CA . ALA B 1 200 ? -8.133 24.359 3.143 1 96.56 200 ALA B CA 1
ATOM 4946 C C . ALA B 1 200 ? -9.391 23.719 2.568 1 96.56 200 ALA B C 1
ATOM 4948 O O . ALA B 1 200 ? -9.336 22.625 2.018 1 96.56 200 ALA B O 1
ATOM 4949 N N . ASN B 1 201 ? -10.477 24.406 2.695 1 92.62 201 ASN B N 1
ATOM 4950 C CA . ASN B 1 201 ? -11.742 23.922 2.168 1 92.62 201 ASN B CA 1
ATOM 4951 C C . ASN B 1 201 ? -11.688 23.734 0.655 1 92.62 201 ASN B C 1
ATOM 4953 O O . ASN B 1 201 ? -12.211 22.75 0.125 1 92.62 201 ASN B O 1
ATOM 4957 N N . GLU B 1 202 ? -11.125 24.672 -0.013 1 92.38 202 GLU B N 1
ATOM 4958 C CA . GLU B 1 202 ? -10.961 24.562 -1.461 1 92.38 202 GLU B CA 1
ATOM 4959 C C . GLU B 1 202 ? -10.141 23.328 -1.838 1 92.38 202 GLU B C 1
ATOM 4961 O O . GLU B 1 202 ? -10.516 22.594 -2.752 1 92.38 202 GLU B O 1
ATOM 4966 N N . LYS B 1 203 ? -9.078 23.109 -1.111 1 97 203 LYS B N 1
ATOM 4967 C CA . LYS B 1 203 ? -8.25 21.922 -1.349 1 97 203 LYS B CA 1
ATOM 4968 C C . LYS B 1 203 ? -9.047 20.641 -1.12 1 97 203 LYS B C 1
ATOM 4970 O O . LYS B 1 203 ? -8.961 19.703 -1.915 1 97 203 LYS B O 1
ATOM 4975 N N . MET B 1 204 ? -9.805 20.625 -0.078 1 97.19 204 MET B N 1
ATOM 4976 C CA . MET B 1 204 ? -10.641 19.469 0.238 1 97.19 204 MET B CA 1
ATOM 4977 C C . MET B 1 204 ? -11.688 19.234 -0.848 1 97.19 204 MET B C 1
ATOM 4979 O O . MET B 1 204 ? -11.797 18.141 -1.394 1 97.19 204 MET B O 1
ATOM 4983 N N . GLN B 1 205 ? -12.375 20.281 -1.251 1 91.75 205 GLN B N 1
ATOM 4984 C CA . GLN B 1 205 ? -13.539 20.172 -2.125 1 91.75 205 GLN B CA 1
ATOM 4985 C C . GLN B 1 205 ? -13.125 19.953 -3.576 1 91.75 205 GLN B C 1
ATOM 4987 O O . GLN B 1 205 ? -13.805 19.25 -4.328 1 91.75 205 GLN B O 1
ATOM 4992 N N . GLN B 1 206 ? -12 20.469 -3.965 1 93.81 206 GLN B N 1
ATOM 4993 C CA . GLN B 1 206 ? -11.664 20.484 -5.387 1 93.81 206 GLN B CA 1
ATOM 4994 C C . GLN B 1 206 ? -10.617 19.422 -5.719 1 93.81 206 GLN B C 1
ATOM 4996 O O . GLN B 1 206 ? -10.469 19.031 -6.875 1 93.81 206 GLN B O 1
ATOM 5001 N N . GLU B 1 207 ? -9.914 18.969 -4.688 1 97.88 207 GLU B N 1
ATOM 5002 C CA . GLU B 1 207 ? -8.836 18.031 -4.988 1 97.88 207 GLU B CA 1
ATOM 5003 C C . GLU B 1 207 ? -9.016 16.719 -4.23 1 97.88 207 GLU B C 1
ATOM 5005 O O . GLU B 1 207 ? -9.102 15.648 -4.836 1 97.88 207 GLU B O 1
ATOM 5010 N N . MET B 1 208 ? -9.164 16.812 -2.957 1 98.5 208 MET B N 1
ATOM 5011 C CA . MET B 1 208 ? -9.086 15.609 -2.129 1 98.5 208 MET B CA 1
ATOM 5012 C C . MET B 1 208 ? -10.352 14.773 -2.248 1 98.5 208 MET B C 1
ATOM 5014 O O . MET B 1 208 ? -10.289 13.562 -2.477 1 98.5 208 MET B O 1
ATOM 5018 N N . LEU B 1 209 ? -11.516 15.383 -2.086 1 97.5 209 LEU B N 1
ATOM 5019 C CA . LEU B 1 209 ? -12.758 14.625 -2.105 1 97.5 209 LEU B CA 1
ATOM 5020 C C . LEU B 1 209 ? -13.016 14.031 -3.486 1 97.5 209 LEU B C 1
ATOM 5022 O O . LEU B 1 209 ? -13.383 12.859 -3.605 1 97.5 209 LEU B O 1
ATOM 5026 N N . PRO B 1 210 ? -12.773 14.75 -4.605 1 96.56 210 PRO B N 1
ATOM 5027 C CA . PRO B 1 210 ? -12.906 14.109 -5.918 1 96.56 210 PRO B CA 1
ATOM 5028 C C . PRO B 1 210 ? -11.945 12.938 -6.102 1 96.56 210 PRO B C 1
ATOM 5030 O O . PRO B 1 210 ? -12.32 11.922 -6.691 1 96.56 210 PRO B O 1
ATOM 5033 N N . ALA B 1 211 ? -10.703 13.055 -5.613 1 97.88 211 ALA B N 1
ATOM 5034 C CA . ALA B 1 211 ? -9.766 11.938 -5.684 1 97.88 211 ALA B CA 1
ATOM 5035 C C . ALA B 1 211 ? -10.258 10.742 -4.875 1 97.88 211 ALA B C 1
ATOM 5037 O O . ALA B 1 211 ? -10.148 9.594 -5.316 1 97.88 211 ALA B O 1
ATOM 5038 N N . ALA B 1 212 ? -10.789 10.992 -3.676 1 98 212 ALA B N 1
ATOM 5039 C CA . ALA B 1 212 ? -11.352 9.922 -2.852 1 98 212 ALA B CA 1
ATOM 5040 C C . ALA B 1 212 ? -12.547 9.273 -3.535 1 98 212 ALA B C 1
ATOM 5042 O O . ALA B 1 212 ? -12.734 8.055 -3.459 1 98 212 ALA B O 1
ATOM 5043 N N . GLU B 1 213 ? -13.359 10.031 -4.176 1 95.44 213 GLU B N 1
ATOM 5044 C CA . GLU B 1 213 ? -14.5 9.516 -4.934 1 95.44 213 GLU B CA 1
ATOM 5045 C C . GLU B 1 213 ? -14.039 8.648 -6.102 1 95.44 213 GLU B C 1
ATOM 5047 O O . GLU B 1 213 ? -14.633 7.605 -6.379 1 95.44 213 GLU B O 1
ATOM 5052 N N . ASP B 1 214 ? -13.047 9.125 -6.766 1 96.88 214 ASP B N 1
ATOM 5053 C CA . ASP B 1 214 ? -12.469 8.336 -7.852 1 96.88 214 ASP B CA 1
ATOM 5054 C C . ASP B 1 214 ? -11.977 6.98 -7.348 1 96.88 214 ASP B C 1
ATOM 5056 O O . ASP B 1 214 ? -12.203 5.953 -7.984 1 96.88 214 ASP B O 1
ATOM 5060 N N . LEU B 1 215 ? -11.305 6.977 -6.238 1 97.38 215 LEU B N 1
ATOM 5061 C CA . LEU B 1 215 ? -10.844 5.734 -5.629 1 97.38 215 LEU B CA 1
ATOM 5062 C C . LEU B 1 215 ? -12.016 4.809 -5.328 1 97.38 215 LEU B C 1
ATOM 5064 O O . LEU B 1 215 ? -11.961 3.611 -5.609 1 97.38 215 LEU B O 1
ATOM 5068 N N . TYR B 1 216 ? -13.102 5.355 -4.746 1 96.75 216 TYR B N 1
ATOM 5069 C CA . TYR B 1 216 ? -14.305 4.605 -4.434 1 96.75 216 TYR B CA 1
ATOM 5070 C C . TYR B 1 216 ? -14.906 3.988 -5.695 1 96.75 216 TYR B C 1
ATOM 5072 O O . TYR B 1 216 ? -15.266 2.811 -5.707 1 96.75 216 TYR B O 1
ATOM 5080 N N . THR B 1 217 ? -14.914 4.703 -6.758 1 95.94 217 THR B N 1
ATOM 5081 C CA . THR B 1 217 ? -15.453 4.238 -8.031 1 95.94 217 THR B CA 1
ATOM 5082 C C . THR B 1 217 ? -14.617 3.096 -8.586 1 95.94 217 THR B C 1
ATOM 5084 O O . THR B 1 217 ? -15.148 2.078 -9.031 1 95.94 217 THR B O 1
ATOM 5087 N N . LYS B 1 218 ? -13.352 3.281 -8.555 1 95.94 218 LYS B N 1
ATOM 5088 C CA . LYS B 1 218 ? -12.445 2.256 -9.07 1 95.94 218 LYS B CA 1
ATOM 5089 C C . LYS B 1 218 ? -12.555 0.969 -8.258 1 95.94 218 LYS B C 1
ATOM 5091 O O . LYS B 1 218 ? -12.555 -0.128 -8.82 1 95.94 218 LYS B O 1
ATOM 5096 N N . GLU B 1 219 ? -12.664 1.118 -6.957 1 96.69 219 GLU B N 1
ATOM 5097 C CA . GLU B 1 219 ? -12.797 -0.069 -6.117 1 96.69 219 GLU B CA 1
ATOM 5098 C C . GLU B 1 219 ? -14.125 -0.778 -6.367 1 96.69 219 GLU B C 1
ATOM 5100 O O . GLU B 1 219 ? -14.203 -2.006 -6.305 1 96.69 219 GLU B O 1
ATOM 5105 N N . ASN B 1 220 ? -15.156 -0.055 -6.645 1 96.44 220 ASN B N 1
ATOM 5106 C CA . ASN B 1 220 ? -16.438 -0.661 -7 1 96.44 220 ASN B CA 1
ATOM 5107 C C . ASN B 1 220 ? -16.359 -1.397 -8.336 1 96.44 220 ASN B C 1
ATOM 5109 O O . ASN B 1 220 ? -16.969 -2.455 -8.5 1 96.44 220 ASN B O 1
ATOM 5113 N N . GLN B 1 221 ? -15.641 -0.83 -9.258 1 96.62 221 GLN B N 1
ATOM 5114 C CA . GLN B 1 221 ? -15.445 -1.504 -10.539 1 96.62 221 GLN B CA 1
ATOM 5115 C C . GLN B 1 221 ? -14.688 -2.818 -10.359 1 96.62 221 GLN B C 1
ATOM 5117 O O . GLN B 1 221 ? -15.031 -3.826 -10.984 1 96.62 221 GLN B O 1
ATOM 5122 N N . ARG B 1 222 ? -13.727 -2.771 -9.562 1 96.38 222 ARG B N 1
ATOM 5123 C CA . ARG B 1 222 ? -12.984 -3.992 -9.266 1 96.38 222 ARG B CA 1
ATOM 5124 C C . ARG B 1 222 ? -13.883 -5.035 -8.609 1 96.38 222 ARG B C 1
ATOM 5126 O O . ARG B 1 222 ? -13.805 -6.223 -8.93 1 96.38 222 ARG B O 1
ATOM 5133 N N . LEU B 1 223 ? -14.688 -4.625 -7.656 1 97.5 223 LEU B N 1
ATOM 5134 C CA . LEU B 1 223 ? -15.656 -5.508 -7.012 1 97.5 223 LEU B CA 1
ATOM 5135 C C . LEU B 1 223 ? -16.578 -6.152 -8.039 1 97.5 223 LEU B C 1
ATOM 5137 O O . LEU B 1 223 ? -16.781 -7.367 -8.023 1 97.5 223 LEU B O 1
ATOM 5141 N N . ASP B 1 224 ? -17.047 -5.402 -8.992 1 97.62 224 ASP B N 1
ATOM 5142 C CA . ASP B 1 224 ? -17.906 -5.914 -10.055 1 97.62 224 ASP B CA 1
ATOM 5143 C C . ASP B 1 224 ? -17.156 -6.926 -10.922 1 97.62 224 ASP B C 1
ATOM 5145 O O . ASP B 1 224 ? -17.734 -7.945 -11.32 1 97.62 224 ASP B O 1
ATOM 5149 N N . ALA B 1 225 ? -15.961 -6.602 -11.164 1 97.12 225 ALA B N 1
ATOM 5150 C CA . ALA B 1 225 ? -15.156 -7.508 -11.977 1 97.12 225 ALA B CA 1
ATOM 5151 C C . ALA B 1 225 ? -14.953 -8.844 -11.266 1 97.12 225 ALA B C 1
ATOM 5153 O O . ALA B 1 225 ? -14.992 -9.898 -11.891 1 97.12 225 ALA B O 1
ATOM 5154 N N . ASP B 1 226 ? -14.734 -8.773 -10.008 1 97.44 226 ASP B N 1
ATOM 5155 C CA . ASP B 1 226 ? -14.555 -10 -9.25 1 97.44 226 ASP B CA 1
ATOM 5156 C C . ASP B 1 226 ? -15.836 -10.836 -9.242 1 97.44 226 ASP B C 1
ATOM 5158 O O . ASP B 1 226 ? -15.781 -12.062 -9.328 1 97.44 226 ASP B O 1
ATOM 5162 N N . TYR B 1 227 ? -16.984 -10.219 -9.133 1 97.81 227 TYR B N 1
ATOM 5163 C CA . TYR B 1 227 ? -18.25 -10.938 -9.258 1 97.81 227 TYR B CA 1
ATOM 5164 C C . TYR B 1 227 ? -18.391 -11.578 -10.633 1 97.81 227 TYR B C 1
ATOM 5166 O O . TYR B 1 227 ? -18.812 -12.734 -10.75 1 97.81 227 TYR B O 1
ATOM 5174 N N . ALA B 1 228 ? -17.984 -10.883 -11.688 1 97.56 228 ALA B N 1
ATOM 5175 C CA . ALA B 1 228 ? -18.094 -11.367 -13.062 1 97.56 228 ALA B CA 1
ATOM 5176 C C . ALA B 1 228 ? -17.188 -12.578 -13.281 1 97.56 228 ALA B C 1
ATOM 5178 O O . ALA B 1 228 ? -17.484 -13.438 -14.117 1 97.56 228 ALA B O 1
ATOM 5179 N N . ASP B 1 229 ? -16.188 -12.633 -12.508 1 97 229 ASP B N 1
ATOM 5180 C CA . ASP B 1 229 ? -15.25 -13.75 -12.625 1 97 229 ASP B CA 1
ATOM 5181 C C . ASP B 1 229 ? -15.711 -14.938 -11.773 1 97 229 ASP B C 1
ATOM 5183 O O . ASP B 1 229 ? -15.445 -16.094 -12.117 1 97 229 ASP B O 1
ATOM 5187 N N . ALA B 1 230 ? -16.391 -14.641 -10.758 1 97.25 230 ALA B N 1
ATOM 5188 C CA . ALA B 1 230 ? -16.703 -15.68 -9.781 1 97.25 230 ALA B CA 1
ATOM 5189 C C . ALA B 1 230 ? -18 -16.391 -10.148 1 97.25 230 ALA B C 1
ATOM 5191 O O . ALA B 1 230 ? -18.188 -17.562 -9.812 1 97.25 230 ALA B O 1
ATOM 5192 N N . THR B 1 231 ? -18.922 -15.836 -10.891 1 96.81 231 THR B N 1
ATOM 5193 C CA . THR B 1 231 ? -20.297 -16.312 -10.914 1 96.81 231 THR B CA 1
ATOM 5194 C C . THR B 1 231 ? -20.562 -17.125 -12.172 1 96.81 231 THR B C 1
ATOM 5196 O O . THR B 1 231 ? -21.391 -18.047 -12.156 1 96.81 231 THR B O 1
ATOM 5199 N N . PRO B 1 232 ? -19.859 -17 -13.305 1 95.5 232 PRO B N 1
ATOM 5200 C CA . PRO B 1 232 ? -20.203 -17.797 -14.492 1 95.5 232 PRO B CA 1
ATOM 5201 C C . PRO B 1 232 ? -19.969 -19.281 -14.297 1 95.5 232 PRO B C 1
ATOM 5203 O O . PRO B 1 232 ? -19 -19.688 -13.641 1 95.5 232 PRO B O 1
ATOM 5206 N N . TYR B 1 233 ? -20.781 -20.094 -14.961 1 94.88 233 TYR B N 1
ATOM 5207 C CA . TYR B 1 233 ? -20.656 -21.547 -14.914 1 94.88 233 TYR B CA 1
ATOM 5208 C C . TYR B 1 233 ? -19.375 -22.016 -15.586 1 94.88 233 TYR B C 1
ATOM 5210 O O . TYR B 1 233 ? -18.969 -21.453 -16.609 1 94.88 233 TYR B O 1
ATOM 5218 N N . PRO B 1 234 ? -18.797 -22.953 -15 1 96.31 234 PRO B N 1
ATOM 5219 C CA . PRO B 1 234 ? -17.625 -23.562 -15.648 1 96.31 234 PRO B CA 1
ATOM 5220 C C . PRO B 1 234 ? -18 -24.5 -16.797 1 96.31 234 PRO B C 1
ATOM 5222 O O . PRO B 1 234 ? -17.797 -25.703 -16.703 1 96.31 234 PRO B O 1
ATOM 5225 N N . TRP B 1 235 ? -18.359 -24 -17.953 1 96.56 235 TRP B N 1
ATOM 5226 C CA . TRP B 1 235 ? -18.969 -24.719 -19.062 1 96.56 235 TRP B CA 1
ATOM 5227 C C . TRP B 1 235 ? -17.984 -25.703 -19.688 1 96.56 235 TRP B C 1
ATOM 5229 O O . TRP B 1 235 ? -18.375 -26.797 -20.109 1 96.56 235 TRP B O 1
ATOM 5239 N N . ALA B 1 236 ? -16.703 -25.344 -19.734 1 97 236 ALA B N 1
ATOM 5240 C CA . ALA B 1 236 ? -15.711 -26.266 -20.312 1 97 236 ALA B CA 1
ATOM 5241 C C . ALA B 1 236 ? -15.578 -27.531 -19.469 1 97 236 ALA B C 1
ATOM 5243 O O . ALA B 1 236 ? -15.523 -28.625 -20.016 1 97 236 ALA B O 1
ATOM 5244 N N . ALA B 1 237 ? -15.555 -27.328 -18.188 1 97 237 ALA B N 1
ATOM 5245 C CA . ALA B 1 237 ? -15.461 -28.469 -17.281 1 97 237 ALA B CA 1
ATOM 5246 C C . ALA B 1 237 ? -16.719 -29.328 -17.359 1 97 237 ALA B C 1
ATOM 5248 O O . ALA B 1 237 ? -16.625 -30.562 -17.438 1 97 237 ALA B O 1
ATOM 5249 N N . ILE B 1 238 ? -17.859 -28.766 -17.422 1 97.19 238 ILE B N 1
ATOM 5250 C CA . ILE B 1 238 ? -19.125 -29.5 -17.484 1 97.19 238 ILE B CA 1
ATOM 5251 C C . ILE B 1 238 ? -19.188 -30.297 -18.781 1 97.19 238 ILE B C 1
ATOM 5253 O O . ILE B 1 238 ? -19.516 -31.484 -18.781 1 97.19 238 ILE B O 1
ATOM 5257 N N . ALA B 1 239 ? -18.781 -29.656 -19.906 1 97.75 239 ALA B N 1
ATOM 5258 C CA . ALA B 1 239 ? -18.812 -30.312 -21.203 1 97.75 239 ALA B CA 1
ATOM 5259 C C . ALA B 1 239 ? -17.859 -31.516 -21.219 1 97.75 239 ALA B C 1
ATOM 5261 O O . ALA B 1 239 ? -18.219 -32.594 -21.719 1 97.75 239 ALA B O 1
ATOM 5262 N N . LEU B 1 240 ? -16.703 -31.312 -20.625 1 97.12 240 LEU B N 1
ATOM 5263 C CA . LEU B 1 240 ? -15.734 -32.406 -20.594 1 97.12 240 LEU B CA 1
ATOM 5264 C C . LEU B 1 240 ? -16.219 -33.531 -19.688 1 97.12 240 LEU B C 1
ATOM 5266 O O . LEU B 1 240 ? -15.961 -34.719 -19.984 1 97.12 240 LEU B O 1
ATOM 5270 N N . GLY B 1 241 ? -16.891 -33.188 -18.578 1 96.94 241 GLY B N 1
ATOM 5271 C CA . GLY B 1 241 ? -17.469 -34.219 -17.719 1 96.94 241 GLY B CA 1
ATOM 5272 C C . GLY B 1 241 ? -18.531 -35.031 -18.406 1 96.94 241 GLY B C 1
ATOM 5273 O O . GLY B 1 241 ? -18.531 -36.25 -18.312 1 96.94 241 GLY B O 1
ATOM 5274 N N . VAL B 1 242 ? -19.359 -34.406 -19.172 1 97.62 242 VAL B N 1
ATOM 5275 C CA . VAL B 1 242 ? -20.406 -35.094 -19.922 1 97.62 242 VAL B CA 1
ATOM 5276 C C . VAL B 1 242 ? -19.797 -35.969 -21.016 1 97.62 242 VAL B C 1
ATOM 5278 O O . VAL B 1 242 ? -20.203 -37.125 -21.188 1 97.62 242 VAL B O 1
ATOM 5281 N N . LEU B 1 243 ? -18.734 -35.438 -21.625 1 97.5 243 LEU B N 1
ATOM 5282 C CA . LEU B 1 243 ? -18.047 -36.188 -22.672 1 97.5 243 LEU B CA 1
ATOM 5283 C C . LEU B 1 243 ? -17.359 -37.438 -22.078 1 97.5 243 LEU B C 1
ATOM 5285 O O . LEU B 1 243 ? -17.406 -38.5 -22.672 1 97.5 243 LEU B O 1
ATOM 5289 N N . ALA B 1 244 ? -16.781 -37.219 -20.938 1 96.56 244 ALA B N 1
ATOM 5290 C CA . ALA B 1 244 ? -16.109 -38.312 -20.266 1 96.56 244 ALA B CA 1
ATOM 5291 C C . ALA B 1 244 ? -17.109 -39.406 -19.859 1 96.56 244 ALA B C 1
ATOM 5293 O O . ALA B 1 244 ? -16.859 -40.594 -20.062 1 96.56 244 ALA B O 1
ATOM 5294 N N . LEU B 1 245 ? -18.25 -39 -19.344 1 96.56 245 LEU B N 1
ATOM 5295 C CA . LEU B 1 245 ? -19.281 -39.969 -18.938 1 96.56 245 LEU B CA 1
ATOM 5296 C C . LEU B 1 245 ? -19.844 -40.688 -20.156 1 96.56 245 LEU B C 1
ATOM 5298 O O . LEU B 1 245 ? -20.078 -41.906 -20.109 1 96.56 245 LEU B O 1
ATOM 5302 N N . ALA B 1 246 ? -19.969 -40 -21.281 1 97.19 246 ALA B N 1
ATOM 5303 C CA . ALA B 1 246 ? -20.453 -40.625 -22.516 1 97.19 246 ALA B CA 1
ATOM 5304 C C . ALA B 1 246 ? -19.453 -41.625 -23.047 1 97.19 246 ALA B C 1
ATOM 5306 O O . ALA B 1 246 ? -19.844 -42.719 -23.469 1 97.19 246 ALA B O 1
ATOM 5307 N N . ALA B 1 247 ? -18.203 -41.219 -22.969 1 95.94 247 ALA B N 1
ATOM 5308 C CA . ALA B 1 247 ? -17.156 -42.125 -23.438 1 95.94 247 ALA B CA 1
ATOM 5309 C C . ALA B 1 247 ? -17.062 -43.375 -22.547 1 95.94 247 ALA B C 1
ATOM 5311 O O . ALA B 1 247 ? -16.906 -44.469 -23.047 1 95.94 247 ALA B O 1
ATOM 5312 N N . LEU B 1 248 ? -17.188 -43.156 -21.266 1 94.31 248 LEU B N 1
ATOM 5313 C CA . LEU B 1 248 ? -17.156 -44.25 -20.328 1 94.31 248 LEU B CA 1
ATOM 5314 C C . LEU B 1 248 ? -18.359 -45.156 -20.516 1 94.31 248 LEU B C 1
ATOM 5316 O O . LEU B 1 248 ? -18.219 -46.406 -20.5 1 94.31 248 LEU B O 1
ATOM 5320 N N . GLY B 1 249 ? -19.531 -44.625 -20.719 1 93.94 249 GLY B N 1
ATOM 5321 C CA . GLY B 1 249 ? -20.719 -45.406 -21.016 1 93.94 249 GLY B CA 1
ATOM 5322 C C . GLY B 1 249 ? -20.594 -46.188 -22.297 1 93.94 249 GLY B C 1
ATOM 5323 O O . GLY B 1 249 ? -20.984 -47.375 -22.344 1 93.94 249 GLY B O 1
ATOM 5324 N N . TRP B 1 250 ? -20 -45.562 -23.281 1 93.94 250 TRP B N 1
ATOM 5325 C CA . TRP B 1 250 ? -19.797 -46.219 -24.562 1 93.94 250 TRP B CA 1
ATOM 5326 C C . TRP B 1 250 ? -18.844 -47.406 -24.406 1 93.94 250 TRP B C 1
ATOM 5328 O O . TRP B 1 250 ? -19.078 -48.469 -24.953 1 93.94 250 TRP B O 1
ATOM 5338 N N . ALA B 1 251 ? -17.812 -47.188 -23.688 1 91.31 251 ALA B N 1
ATOM 5339 C CA . ALA B 1 251 ? -16.844 -48.25 -23.469 1 91.31 251 ALA B CA 1
ATOM 5340 C C . ALA B 1 251 ? -17.469 -49.406 -22.688 1 91.31 251 ALA B C 1
ATOM 5342 O O . ALA B 1 251 ? -17.203 -50.562 -23 1 91.31 251 ALA B O 1
ATOM 5343 N N . GLN B 1 252 ? -18.266 -49.094 -21.75 1 90.62 252 GLN B N 1
ATOM 5344 C CA . GLN B 1 252 ? -18.938 -50.125 -20.984 1 90.62 252 GLN B CA 1
ATOM 5345 C C . GLN B 1 252 ? -19.922 -50.906 -21.859 1 90.62 252 GLN B C 1
ATOM 5347 O O . GLN B 1 252 ? -20 -52.156 -21.766 1 90.62 252 GLN B O 1
ATOM 5352 N N . HIS B 1 253 ? -20.625 -50.281 -22.703 1 89.56 253 HIS B N 1
ATOM 5353 C CA . HIS B 1 253 ? -21.578 -50.906 -23.609 1 89.56 253 HIS B CA 1
ATOM 5354 C C . HIS B 1 253 ? -20.859 -51.781 -24.609 1 89.56 253 HIS B C 1
ATOM 5356 O O . HIS B 1 253 ? -21.328 -52.906 -24.891 1 89.56 253 HIS B O 1
ATOM 5362 N N . ARG B 1 254 ? -19.781 -51.25 -25.109 1 87.56 254 ARG B N 1
ATOM 5363 C CA . ARG B 1 254 ? -18.984 -52.031 -26.031 1 87.56 254 ARG B CA 1
ATOM 5364 C C . ARG B 1 254 ? -18.484 -53.344 -25.375 1 87.56 254 ARG B C 1
ATOM 5366 O O . ARG B 1 254 ? -18.531 -54.406 -26 1 87.56 254 ARG B O 1
ATOM 5373 N N . THR B 1 255 ? -18.062 -53.188 -24.172 1 83.56 255 THR B N 1
ATOM 5374 C CA . THR B 1 255 ? -17.578 -54.344 -23.438 1 83.56 255 THR B CA 1
ATOM 5375 C C . THR B 1 255 ? -18.719 -55.344 -23.156 1 83.56 255 THR B C 1
ATOM 5377 O O . THR B 1 255 ? -18.547 -56.562 -23.25 1 83.56 255 THR B O 1
ATOM 5380 N N . TYR B 1 256 ? -19.859 -54.812 -22.859 1 84.5 256 TYR B N 1
ATOM 5381 C CA . TYR B 1 256 ? -21.031 -55.625 -22.609 1 84.5 256 TYR B CA 1
ATOM 5382 C C . TYR B 1 256 ? -21.422 -56.406 -23.859 1 84.5 256 TYR B C 1
ATOM 5384 O O . TYR B 1 256 ? -21.734 -57.594 -23.781 1 84.5 256 TYR B O 1
ATOM 5392 N N . GLN B 1 257 ? -21.359 -55.812 -25 1 84.69 257 GLN B N 1
ATOM 5393 C CA . GLN B 1 257 ? -21.766 -56.438 -26.25 1 84.69 257 GLN B CA 1
ATOM 5394 C C . GLN B 1 257 ? -20.766 -57.531 -26.672 1 84.69 257 GLN B C 1
ATOM 5396 O O . GLN B 1 257 ? -21.141 -58.562 -27.234 1 84.69 257 GLN B O 1
ATOM 5401 N N . ARG B 1 258 ? -19.609 -57.281 -26.281 1 79 258 ARG B N 1
ATOM 5402 C CA . ARG B 1 258 ? -18.578 -58.188 -26.781 1 79 258 ARG B CA 1
ATOM 5403 C C . ARG B 1 258 ? -18.344 -59.312 -25.812 1 79 258 ARG B C 1
ATOM 5405 O O . ARG B 1 258 ? -17.953 -60.406 -26.219 1 79 258 ARG B O 1
ATOM 5412 N N . THR B 1 259 ? -18.453 -59.125 -24.562 1 74.19 259 THR B N 1
ATOM 5413 C CA . THR B 1 259 ? -18.062 -60.188 -23.625 1 74.19 259 THR B CA 1
ATOM 5414 C C . THR B 1 259 ? -19.266 -60.688 -22.828 1 74.19 259 THR B C 1
ATOM 5416 O O . THR B 1 259 ? -19.156 -61.656 -22.078 1 74.19 259 THR B O 1
ATOM 5419 N N . ASN B 1 260 ? -20.391 -60.312 -22.922 1 72 260 ASN B N 1
ATOM 5420 C CA . ASN B 1 260 ? -21.594 -60.656 -22.172 1 72 260 ASN B CA 1
ATOM 5421 C C . ASN B 1 260 ? -21.391 -60.469 -20.672 1 72 260 ASN B C 1
ATOM 5423 O O . ASN B 1 260 ? -22.031 -61.156 -19.859 1 72 260 ASN B O 1
ATOM 5427 N N . ARG B 1 261 ? -20.25 -59.938 -20.297 1 65.94 261 ARG B N 1
ATOM 5428 C CA . ARG B 1 261 ? -20.047 -59.594 -18.891 1 65.94 261 ARG B CA 1
ATOM 5429 C C . ARG B 1 261 ? -20.594 -58.188 -18.594 1 65.94 261 ARG B C 1
ATOM 5431 O O . ARG B 1 261 ? -20.484 -57.281 -19.406 1 65.94 261 ARG B O 1
ATOM 5438 N N . VAL B 1 262 ? -21.297 -58.156 -17.625 1 63.03 262 VAL B N 1
ATOM 5439 C CA . VAL B 1 262 ? -22.109 -56.969 -17.359 1 63.03 262 VAL B CA 1
ATOM 5440 C C . VAL B 1 262 ? -21.234 -55.844 -16.797 1 63.03 262 VAL B C 1
ATOM 5442 O O . VAL B 1 262 ? -21.438 -54.688 -17.125 1 63.03 262 VAL B O 1
ATOM 5445 N N . LEU B 1 263 ? -20.234 -56.156 -15.797 1 72.25 263 LEU B N 1
ATOM 5446 C CA . LEU B 1 263 ? -19.703 -54.969 -15.109 1 72.25 263 LEU B CA 1
ATOM 5447 C C . LEU B 1 263 ? -18.188 -55.062 -14.977 1 72.25 263 LEU B C 1
ATOM 5449 O O . LEU B 1 263 ? -17.672 -56.062 -14.477 1 72.25 263 LEU B O 1
ATOM 5453 N N . ASN B 1 264 ? -17.406 -54.219 -15.656 1 83.31 264 ASN B N 1
ATOM 5454 C CA . ASN B 1 264 ? -15.984 -54 -15.391 1 83.31 264 ASN B CA 1
ATOM 5455 C C . ASN B 1 264 ? -15.773 -53.031 -14.227 1 83.31 264 ASN B C 1
ATOM 5457 O O . ASN B 1 264 ? -16.094 -51.844 -14.336 1 83.31 264 ASN B O 1
ATOM 5461 N N . HIS B 1 265 ? -15.391 -53.625 -13.094 1 82.44 265 HIS B N 1
ATOM 5462 C CA . HIS B 1 265 ? -15.289 -52.844 -11.852 1 82.44 265 HIS B CA 1
ATOM 5463 C C . HIS B 1 265 ? -14.477 -51.562 -12.055 1 82.44 265 HIS B C 1
ATOM 5465 O O . HIS B 1 265 ? -14.789 -50.531 -11.469 1 82.44 265 HIS B O 1
ATOM 5471 N N . GLY B 1 266 ? -13.445 -51.656 -12.867 1 85.38 266 GLY B N 1
ATOM 5472 C CA . GLY B 1 266 ? -12.648 -50.469 -13.125 1 85.38 266 GLY B CA 1
ATOM 5473 C C . GLY B 1 266 ? -13.406 -49.375 -13.867 1 85.38 266 GLY B C 1
ATOM 5474 O O . GLY B 1 266 ? -13.375 -48.219 -13.477 1 85.38 266 GLY B O 1
ATOM 5475 N N . LEU B 1 267 ? -14.094 -49.688 -14.828 1 89.69 267 LEU B N 1
ATOM 5476 C CA . LEU B 1 267 ? -14.875 -48.75 -15.609 1 89.69 267 LEU B CA 1
ATOM 5477 C C . LEU B 1 267 ? -16.031 -48.188 -14.789 1 89.69 267 LEU B C 1
ATOM 5479 O O . LEU B 1 267 ? -16.375 -47 -14.906 1 89.69 267 LEU B O 1
ATOM 5483 N N . VAL B 1 268 ? -16.562 -49.031 -13.961 1 90.88 268 VAL B N 1
ATOM 5484 C CA . VAL B 1 268 ? -17.641 -48.594 -13.086 1 90.88 268 VAL B CA 1
ATOM 5485 C C . VAL B 1 268 ? -17.109 -47.594 -12.07 1 90.88 268 VAL B C 1
ATOM 5487 O O . VAL B 1 268 ? -17.75 -46.594 -11.797 1 90.88 268 VAL B O 1
ATOM 5490 N N . ALA B 1 269 ? -15.961 -47.875 -11.5 1 89.56 269 ALA B N 1
ATOM 5491 C CA . ALA B 1 269 ? -15.344 -46.938 -10.555 1 89.56 269 ALA B CA 1
ATOM 5492 C C . ALA B 1 269 ? -15.031 -45.625 -11.219 1 89.56 269 ALA B C 1
ATOM 5494 O O . ALA B 1 269 ? -15.234 -44.562 -10.625 1 89.56 269 ALA B O 1
ATOM 5495 N N . GLY B 1 270 ? -14.555 -45.656 -12.438 1 91.38 270 GLY B N 1
ATOM 5496 C CA . GLY B 1 270 ? -14.305 -44.438 -13.188 1 91.38 270 GLY B CA 1
ATOM 5497 C C . GLY B 1 270 ? -15.562 -43.656 -13.461 1 91.38 270 GLY B C 1
ATOM 5498 O O . GLY B 1 270 ? -15.57 -42.406 -13.336 1 91.38 270 GLY B O 1
ATOM 5499 N N . THR B 1 271 ? -16.594 -44.281 -13.797 1 93.75 271 THR B N 1
ATOM 5500 C CA . THR B 1 271 ? -17.875 -43.625 -14.055 1 93.75 271 THR B CA 1
ATOM 5501 C C . THR B 1 271 ? -18.422 -43.031 -12.781 1 93.75 271 THR B C 1
ATOM 5503 O O . THR B 1 271 ? -18.922 -41.875 -12.797 1 93.75 271 THR B O 1
ATOM 5506 N N . ALA B 1 272 ? -18.312 -43.75 -11.695 1 94.44 272 ALA B N 1
ATOM 5507 C CA . ALA B 1 272 ? -18.812 -43.25 -10.414 1 94.44 272 ALA B CA 1
ATOM 5508 C C . ALA B 1 272 ? -18.047 -42 -9.992 1 94.44 272 ALA B C 1
ATOM 5510 O O . ALA B 1 272 ? -18.641 -41 -9.602 1 94.44 272 ALA B O 1
ATOM 5511 N N . ALA B 1 273 ? -16.75 -42.031 -10.062 1 94.12 273 ALA B N 1
ATOM 5512 C CA . ALA B 1 273 ? -15.914 -40.875 -9.688 1 94.12 273 ALA B CA 1
ATOM 5513 C C . ALA B 1 273 ? -16.234 -39.656 -10.562 1 94.12 273 ALA B C 1
ATOM 5515 O O . ALA B 1 273 ? -16.391 -38.562 -10.055 1 94.12 273 ALA B O 1
ATOM 5516 N N . THR B 1 274 ? -16.359 -39.844 -11.82 1 94.94 274 THR B N 1
ATOM 5517 C CA . THR B 1 274 ? -16.641 -38.781 -12.75 1 94.94 274 THR B CA 1
ATOM 5518 C C . THR B 1 274 ? -18.016 -38.188 -12.477 1 94.94 274 THR B C 1
ATOM 5520 O O . THR B 1 274 ? -18.203 -36.969 -12.516 1 94.94 274 THR B O 1
ATOM 5523 N N . THR B 1 275 ? -18.938 -39.062 -12.227 1 96.12 275 THR B N 1
ATOM 5524 C CA . THR B 1 275 ? -20.281 -38.594 -11.938 1 96.12 275 THR B CA 1
ATOM 5525 C C . THR B 1 275 ? -20.312 -37.75 -10.664 1 96.12 275 THR B C 1
ATOM 5527 O O . THR B 1 275 ? -20.938 -36.688 -10.633 1 96.12 275 THR B O 1
ATOM 5530 N N . VAL B 1 276 ? -19.656 -38.219 -9.648 1 95.44 276 VAL B N 1
ATOM 5531 C CA . VAL B 1 276 ? -19.609 -37.5 -8.375 1 95.44 276 VAL B CA 1
ATOM 5532 C C . VAL B 1 276 ? -19 -36.125 -8.578 1 95.44 276 VAL B C 1
ATOM 5534 O O . VAL B 1 276 ? -19.547 -35.125 -8.102 1 95.44 276 VAL B O 1
ATOM 5537 N N . VAL B 1 277 ? -17.891 -36.031 -9.289 1 95.25 277 VAL B N 1
ATOM 5538 C CA . VAL B 1 277 ? -17.234 -34.75 -9.516 1 95.25 277 VAL B CA 1
ATOM 5539 C C . VAL B 1 277 ? -18.141 -33.844 -10.328 1 95.25 277 VAL B C 1
ATOM 5541 O O . VAL B 1 277 ? -18.266 -32.656 -10.016 1 95.25 277 VAL B O 1
ATOM 5544 N N . LEU B 1 278 ? -18.734 -34.344 -11.328 1 96.12 278 LEU B N 1
ATOM 5545 C CA . LEU B 1 278 ? -19.594 -33.531 -12.188 1 96.12 278 LEU B CA 1
ATOM 5546 C C . LEU B 1 278 ? -20.781 -33 -11.398 1 96.12 278 LEU B C 1
ATOM 5548 O O . LEU B 1 278 ? -21.125 -31.812 -11.508 1 96.12 278 LEU B O 1
ATOM 5552 N N . LEU B 1 279 ? -21.406 -33.875 -10.594 1 96.31 279 LEU B N 1
ATOM 5553 C CA . LEU B 1 279 ? -22.531 -33.469 -9.781 1 96.31 279 LEU B CA 1
ATOM 5554 C C . LEU B 1 279 ? -22.094 -32.406 -8.75 1 96.31 279 LEU B C 1
ATOM 5556 O O . LEU B 1 279 ? -22.797 -31.422 -8.531 1 96.31 279 LEU B O 1
ATOM 5560 N N . TRP B 1 280 ? -21 -32.688 -8.109 1 94.88 280 TRP B N 1
ATOM 5561 C CA . TRP B 1 280 ? -20.438 -31.75 -7.16 1 94.88 280 TRP B CA 1
ATOM 5562 C C . TRP B 1 280 ? -20.172 -30.406 -7.828 1 94.88 280 TRP B C 1
ATOM 5564 O O . TRP B 1 280 ? -20.484 -29.359 -7.266 1 94.88 280 TRP B O 1
ATOM 5574 N N . LEU B 1 281 ? -19.641 -30.391 -9.008 1 95.88 281 LEU B N 1
ATOM 5575 C CA . LEU B 1 281 ? -19.344 -29.203 -9.781 1 95.88 281 LEU B CA 1
ATOM 5576 C C . LEU B 1 281 ? -20.609 -28.406 -10.078 1 95.88 281 LEU B C 1
ATOM 5578 O O . LEU B 1 281 ? -20.672 -27.203 -9.82 1 95.88 281 LEU B O 1
ATOM 5582 N N . VAL B 1 282 ? -21.578 -29.062 -10.57 1 96.25 282 VAL B N 1
ATOM 5583 C CA . VAL B 1 282 ? -22.797 -28.406 -11.016 1 96.25 282 VAL B CA 1
ATOM 5584 C C . VAL B 1 282 ? -23.578 -27.891 -9.805 1 96.25 282 VAL B C 1
ATOM 5586 O O . VAL B 1 282 ? -23.984 -26.734 -9.758 1 96.25 282 VAL B O 1
ATOM 5589 N N . VAL B 1 283 ? -23.734 -28.75 -8.82 1 95.5 283 VAL B N 1
ATOM 5590 C CA . VAL B 1 283 ? -24.516 -28.375 -7.641 1 95.5 283 VAL B CA 1
ATOM 5591 C C . VAL B 1 283 ? -23.734 -27.359 -6.812 1 95.5 283 VAL B C 1
ATOM 5593 O O . VAL B 1 283 ? -24.297 -26.344 -6.395 1 95.5 283 VAL B O 1
ATOM 5596 N N . GLY B 1 284 ? -22.469 -27.609 -6.543 1 95.06 284 GLY B N 1
ATOM 5597 C CA . GLY B 1 284 ? -21.656 -26.656 -5.797 1 95.06 284 GLY B CA 1
ATOM 5598 C C . GLY B 1 284 ? -21.609 -25.281 -6.422 1 95.06 284 GLY B C 1
ATOM 5599 O O . GLY B 1 284 ? -21.766 -24.281 -5.723 1 95.06 284 GLY B O 1
ATOM 5600 N N . HIS B 1 285 ? -21.438 -25.219 -7.68 1 95.62 285 HIS B N 1
ATOM 5601 C CA . HIS B 1 285 ? -21.375 -23.938 -8.352 1 95.62 285 HIS B CA 1
ATOM 5602 C C . HIS B 1 285 ? -22.75 -23.25 -8.375 1 95.62 285 HIS B C 1
ATOM 5604 O O . HIS B 1 285 ? -22.844 -22.031 -8.297 1 95.62 285 HIS B O 1
ATOM 5610 N N . ALA B 1 286 ? -23.75 -24.062 -8.539 1 96.56 286 ALA B N 1
ATOM 5611 C CA . ALA B 1 286 ? -25.094 -23.484 -8.508 1 96.56 286 ALA B CA 1
ATOM 5612 C C . ALA B 1 286 ? -25.375 -22.797 -7.172 1 96.56 286 ALA B C 1
ATOM 5614 O O . ALA B 1 286 ? -25.906 -21.688 -7.129 1 96.56 286 ALA B O 1
ATOM 5615 N N . VAL B 1 287 ? -25.031 -23.422 -6.113 1 96.44 287 VAL B N 1
ATOM 5616 C CA . VAL B 1 287 ? -25.188 -22.844 -4.781 1 96.44 287 VAL B CA 1
ATOM 5617 C C . VAL B 1 287 ? -24.312 -21.594 -4.652 1 96.44 287 VAL B C 1
ATOM 5619 O O . VAL B 1 287 ? -24.781 -20.547 -4.195 1 96.44 287 VAL B O 1
ATOM 5622 N N . ALA B 1 288 ? -23.047 -21.688 -5.031 1 97.25 288 ALA B N 1
ATOM 5623 C CA . ALA B 1 288 ? -22.125 -20.562 -4.973 1 97.25 288 ALA B CA 1
ATOM 5624 C C . ALA B 1 288 ? -22.688 -19.359 -5.734 1 97.25 288 ALA B C 1
ATOM 5626 O O . ALA B 1 288 ? -22.688 -18.234 -5.219 1 97.25 288 ALA B O 1
ATOM 5627 N N . ARG B 1 289 ? -23.172 -19.641 -6.895 1 97.31 289 ARG B N 1
ATOM 5628 C CA . ARG B 1 289 ? -23.703 -18.578 -7.738 1 97.31 289 ARG B CA 1
ATOM 5629 C C . ARG B 1 289 ? -24.938 -17.938 -7.094 1 97.31 289 ARG B C 1
ATOM 5631 O O . ARG B 1 289 ? -25.062 -16.703 -7.074 1 97.31 289 ARG B O 1
ATOM 5638 N N . THR B 1 290 ? -25.781 -18.734 -6.629 1 97.25 290 THR B N 1
ATOM 5639 C CA . THR B 1 290 ? -27 -18.219 -5.988 1 97.25 290 THR B CA 1
ATOM 5640 C C . THR B 1 290 ? -26.641 -17.359 -4.785 1 97.25 290 THR B C 1
ATOM 5642 O O . THR B 1 290 ? -27.188 -16.25 -4.629 1 97.25 290 THR B O 1
ATOM 5645 N N . GLU B 1 291 ? -25.766 -17.828 -3.967 1 97.81 291 GLU B N 1
ATOM 5646 C CA . GLU B 1 291 ? -25.359 -17.094 -2.775 1 97.81 291 GLU B CA 1
ATOM 5647 C C . GLU B 1 291 ? -24.609 -15.812 -3.143 1 97.81 291 GLU B C 1
ATOM 5649 O O . GLU B 1 291 ? -24.828 -14.766 -2.525 1 97.81 291 GLU B O 1
ATOM 5654 N N . LEU B 1 292 ? -23.719 -15.859 -4.133 1 97.94 292 LEU B N 1
ATOM 5655 C CA . LEU B 1 292 ? -22.984 -14.68 -4.566 1 97.94 292 LEU B CA 1
ATOM 5656 C C . LEU B 1 292 ? -23.922 -13.648 -5.188 1 97.94 292 LEU B C 1
ATOM 5658 O O . LEU B 1 292 ? -23.828 -12.461 -4.887 1 97.94 292 LEU B O 1
ATOM 5662 N N . ASN B 1 293 ? -24.828 -14.141 -5.996 1 97.25 293 ASN B N 1
ATOM 5663 C CA . ASN B 1 293 ? -25.812 -13.227 -6.555 1 97.25 293 ASN B CA 1
ATOM 5664 C C . ASN B 1 293 ? -26.703 -12.633 -5.469 1 97.25 293 ASN B C 1
ATOM 5666 O O . ASN B 1 293 ? -27.062 -11.453 -5.531 1 97.25 293 ASN B O 1
ATOM 5670 N N . GLY B 1 294 ? -27.062 -13.414 -4.523 1 96.5 294 GLY B N 1
ATOM 5671 C CA . GLY B 1 294 ? -27.781 -12.914 -3.367 1 96.5 294 GLY B CA 1
ATOM 5672 C C . GLY B 1 294 ? -27.016 -11.867 -2.588 1 96.5 294 GLY B C 1
ATOM 5673 O O . GLY B 1 294 ? -27.578 -10.852 -2.182 1 96.5 294 GLY B O 1
ATOM 5674 N N . SER B 1 295 ? -25.734 -12.117 -2.375 1 97.5 295 SER B N 1
ATOM 5675 C CA . SER B 1 295 ? -24.891 -11.164 -1.666 1 97.5 295 SER B CA 1
ATOM 5676 C C . SER B 1 295 ? -24.812 -9.836 -2.414 1 97.5 295 SER B C 1
ATOM 5678 O O . SER B 1 295 ? -24.688 -8.773 -1.798 1 97.5 295 SER B O 1
ATOM 5680 N N . TYR B 1 296 ? -24.859 -9.938 -3.719 1 97.25 296 TYR B N 1
ATOM 5681 C CA . TYR B 1 296 ? -24.844 -8.727 -4.527 1 97.25 296 TYR B CA 1
ATOM 5682 C C . TYR B 1 296 ? -26.188 -7.996 -4.422 1 97.25 296 TYR B C 1
ATOM 5684 O O . TYR B 1 296 ? -26.219 -6.812 -4.07 1 97.25 296 TYR B O 1
ATOM 5692 N N . ASP B 1 297 ? -27.281 -8.641 -4.609 1 95.38 297 ASP B N 1
ATOM 5693 C CA . ASP B 1 297 ? -28.625 -8.062 -4.719 1 95.38 297 ASP B CA 1
ATOM 5694 C C . ASP B 1 297 ? -29.125 -7.574 -3.359 1 95.38 297 ASP B C 1
ATOM 5696 O O . ASP B 1 297 ? -29.812 -6.555 -3.273 1 95.38 297 ASP B O 1
ATOM 5700 N N . HIS B 1 298 ? -28.703 -8.258 -2.307 1 93.5 298 HIS B N 1
ATOM 5701 C CA . HIS B 1 298 ? -29.219 -7.941 -0.979 1 93.5 298 HIS B CA 1
ATOM 5702 C C . HIS B 1 298 ? -28.125 -7.445 -0.057 1 93.5 298 HIS B C 1
ATOM 5704 O O . HIS B 1 298 ? -28.328 -7.316 1.152 1 93.5 298 HIS B O 1
ATOM 5710 N N . GLY B 1 299 ? -27 -7.211 -0.621 1 95.81 299 GLY B N 1
ATOM 5711 C CA . GLY B 1 299 ? -25.875 -6.691 0.137 1 95.81 299 GLY B CA 1
ATOM 5712 C C . GLY B 1 299 ? -25.203 -5.504 -0.527 1 95.81 299 GLY B C 1
ATOM 5713 O O . GLY B 1 299 ? -25.453 -4.355 -0.15 1 95.81 299 GLY B O 1
ATOM 5714 N N . ILE B 1 300 ? -24.578 -5.785 -1.66 1 97.31 300 ILE B N 1
ATOM 5715 C CA . ILE B 1 300 ? -23.75 -4.797 -2.338 1 97.31 300 ILE B CA 1
ATOM 5716 C C . ILE B 1 300 ? -24.625 -3.639 -2.82 1 97.31 300 ILE B C 1
ATOM 5718 O O . ILE B 1 300 ? -24.25 -2.471 -2.674 1 97.31 300 ILE B O 1
ATOM 5722 N N . ARG B 1 301 ? -25.75 -3.818 -3.357 1 96.56 301 ARG B N 1
ATOM 5723 C CA . ARG B 1 301 ? -26.641 -2.764 -3.838 1 96.56 301 ARG B CA 1
ATOM 5724 C C . ARG B 1 301 ? -27.062 -1.845 -2.697 1 96.56 301 ARG B C 1
ATOM 5726 O O . ARG B 1 301 ? -27.031 -0.62 -2.838 1 96.56 301 ARG B O 1
ATOM 5733 N N . SER B 1 302 ? -27.438 -2.455 -1.604 1 97.44 302 SER B N 1
ATOM 5734 C CA . SER B 1 302 ? -27.797 -1.682 -0.424 1 97.44 302 SER B CA 1
ATOM 5735 C C . SER B 1 302 ? -26.625 -0.861 0.094 1 97.44 302 SER B C 1
ATOM 5737 O O . SER B 1 302 ? -26.781 0.323 0.402 1 97.44 302 SER B O 1
ATOM 5739 N N . LEU B 1 303 ? -25.484 -1.504 0.209 1 97.69 303 LEU B N 1
ATOM 5740 C CA . LEU B 1 303 ? -24.297 -0.833 0.72 1 97.69 303 LEU B CA 1
ATOM 5741 C C . LEU B 1 303 ? -23.938 0.371 -0.144 1 97.69 303 LEU B C 1
ATOM 5743 O O . LEU B 1 303 ? -23.594 1.436 0.377 1 97.69 303 LEU B O 1
ATOM 5747 N N . LYS B 1 304 ? -24.031 0.241 -1.431 1 96.69 304 LYS B N 1
ATOM 5748 C CA . LYS B 1 304 ? -23.734 1.341 -2.338 1 96.69 304 LYS B CA 1
ATOM 5749 C C . LYS B 1 304 ? -24.656 2.525 -2.104 1 96.69 304 LYS B C 1
ATOM 5751 O O . LYS B 1 304 ? -24.203 3.664 -1.968 1 96.69 304 LYS B O 1
ATOM 5756 N N . VAL B 1 305 ? -25.938 2.268 -1.996 1 97.69 305 VAL B N 1
ATOM 5757 C CA . VAL B 1 305 ? -26.938 3.312 -1.792 1 97.69 305 VAL B CA 1
ATOM 5758 C C . VAL B 1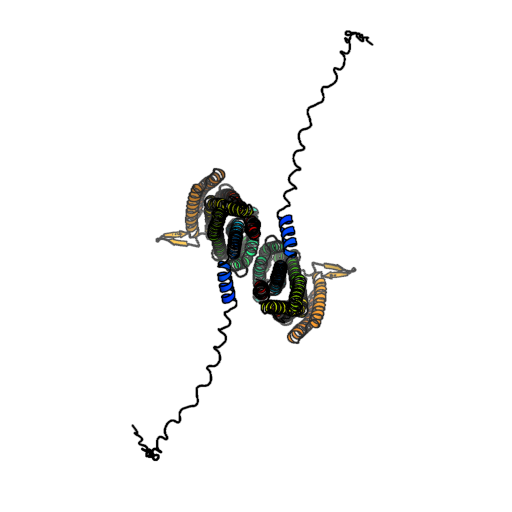 305 ? -26.719 3.975 -0.432 1 97.69 305 VAL B C 1
ATOM 5760 O O . VAL B 1 305 ? -26.797 5.199 -0.311 1 97.69 305 VAL B O 1
ATOM 5763 N N . LEU B 1 306 ? -26.422 3.199 0.559 1 98.25 306 LEU B N 1
ATOM 5764 C CA . LEU B 1 306 ? -26.234 3.709 1.912 1 98.25 306 LEU B CA 1
ATOM 5765 C C . LEU B 1 306 ? -24.969 4.551 1.997 1 98.25 306 LEU B C 1
ATOM 5767 O O . LEU B 1 306 ? -24.953 5.602 2.641 1 98.25 306 LEU B O 1
ATOM 5771 N N . HIS B 1 307 ? -23.891 4.117 1.381 1 97.06 307 HIS B N 1
ATOM 5772 C CA . HIS B 1 307 ? -22.672 4.91 1.339 1 97.06 307 HIS B CA 1
ATOM 5773 C C . HIS B 1 307 ? -22.891 6.234 0.619 1 97.06 307 HIS B C 1
ATOM 5775 O O . HIS B 1 307 ? -22.469 7.289 1.094 1 97.06 307 HIS B O 1
ATOM 5781 N N . ASP B 1 308 ? -23.625 6.18 -0.444 1 95.88 308 ASP B N 1
ATOM 5782 C CA . ASP B 1 308 ? -23.906 7.395 -1.202 1 95.88 308 ASP B CA 1
ATOM 5783 C C . ASP B 1 308 ? -24.781 8.359 -0.388 1 95.88 308 ASP B C 1
ATOM 5785 O O . ASP B 1 308 ? -24.547 9.57 -0.417 1 95.88 308 ASP B O 1
ATOM 5789 N N . ALA B 1 309 ? -25.734 7.832 0.302 1 97.81 309 ALA B N 1
ATOM 5790 C CA . ALA B 1 309 ? -26.562 8.656 1.179 1 97.81 309 ALA B CA 1
ATOM 5791 C C . ALA B 1 309 ? -25.734 9.305 2.279 1 97.81 309 ALA B C 1
ATOM 5793 O O . ALA B 1 309 ? -25.922 10.477 2.596 1 97.81 309 ALA B O 1
ATOM 5794 N N . ARG B 1 310 ? -24.859 8.578 2.83 1 97.06 310 ARG B N 1
ATOM 5795 C CA . ARG B 1 310 ? -24 9.094 3.891 1 97.06 310 ARG B CA 1
ATOM 5796 C C . ARG B 1 310 ? -23.078 10.195 3.367 1 97.06 310 ARG B C 1
ATOM 5798 O O . ARG B 1 310 ? -22.875 11.211 4.027 1 97.06 310 ARG B O 1
ATOM 5805 N N . ILE B 1 311 ? -22.562 10 2.168 1 94 311 ILE B N 1
ATOM 5806 C CA . ILE B 1 311 ? -21.75 11.008 1.512 1 94 311 ILE B CA 1
ATOM 5807 C C . ILE B 1 311 ? -22.562 12.281 1.289 1 94 311 ILE B C 1
ATOM 5809 O O . ILE B 1 311 ? -22.094 13.383 1.584 1 94 311 ILE B O 1
ATOM 5813 N N . ALA B 1 312 ? -23.797 12.133 0.857 1 96.5 312 ALA B N 1
ATOM 5814 C CA . ALA B 1 312 ? -24.672 13.281 0.637 1 96.5 312 ALA B CA 1
ATOM 5815 C C . ALA B 1 312 ? -24.938 14.031 1.94 1 96.5 312 ALA B C 1
ATOM 5817 O O . ALA B 1 312 ? -24.953 15.266 1.964 1 96.5 312 ALA B O 1
ATOM 5818 N N . SER B 1 313 ? -25.141 13.32 2.994 1 97.75 313 SER B N 1
ATOM 5819 C CA . SER B 1 313 ? -25.359 13.938 4.301 1 97.75 313 SER B CA 1
ATOM 5820 C C . SER B 1 313 ? -24.141 14.75 4.742 1 97.75 313 SER B C 1
ATOM 5822 O O . SER B 1 313 ? -24.297 15.852 5.273 1 97.75 313 SER B O 1
ATOM 5824 N N . LEU B 1 314 ? -23 14.219 4.492 1 95.62 314 LEU B N 1
ATOM 5825 C CA . LEU B 1 314 ? -21.766 14.898 4.855 1 95.62 314 LEU B CA 1
ATOM 5826 C C . LEU B 1 314 ? -21.578 16.172 4.035 1 95.62 314 LEU B C 1
ATOM 5828 O O . LEU B 1 314 ? -21.172 17.203 4.57 1 95.62 314 LEU B O 1
ATOM 5832 N N . LYS B 1 315 ? -21.859 16.094 2.781 1 93.94 315 LYS B N 1
ATOM 5833 C CA . LYS B 1 315 ? -21.781 17.266 1.92 1 93.94 315 LYS B CA 1
ATOM 5834 C C . LYS B 1 315 ? -22.75 18.344 2.369 1 93.94 315 LYS B C 1
ATOM 5836 O O . LYS B 1 315 ? -22.406 19.531 2.416 1 93.94 315 LYS B O 1
ATOM 5841 N N . ALA B 1 316 ? -23.938 17.922 2.717 1 97.06 316 ALA B N 1
ATOM 5842 C CA . ALA B 1 316 ? -24.938 18.875 3.203 1 97.06 316 ALA B CA 1
ATOM 5843 C C . ALA B 1 316 ? -24.469 19.578 4.469 1 97.06 316 ALA B C 1
ATOM 5845 O O . ALA B 1 316 ? -24.547 20.797 4.578 1 97.06 316 ALA B O 1
ATOM 5846 N N . ARG B 1 317 ? -23.953 18.797 5.391 1 96.25 317 ARG B N 1
ATOM 5847 C CA . ARG B 1 317 ? -23.438 19.375 6.641 1 96.25 317 ARG B CA 1
ATOM 5848 C C . ARG B 1 317 ? -22.297 20.344 6.375 1 96.25 317 ARG B C 1
ATOM 5850 O O . ARG B 1 317 ? -22.25 21.422 6.969 1 96.25 317 ARG B O 1
ATOM 5857 N N . GLY B 1 318 ? -21.391 19.938 5.527 1 93 318 GLY B N 1
ATOM 5858 C CA . GLY B 1 318 ? -20.297 20.812 5.141 1 93 318 GLY B CA 1
ATOM 5859 C C . GLY B 1 318 ? -20.766 22.125 4.559 1 93 318 GLY B C 1
ATOM 5860 O O . GLY B 1 318 ? -20.266 23.188 4.938 1 93 318 GLY B O 1
ATOM 5861 N N . ASN B 1 319 ? -21.75 22.094 3.699 1 93.81 319 ASN B N 1
ATOM 5862 C CA . ASN B 1 319 ? -22.281 23.297 3.061 1 93.81 319 ASN B CA 1
ATOM 5863 C C . ASN B 1 319 ? -23.016 24.188 4.062 1 93.81 319 ASN B C 1
ATOM 5865 O O . ASN B 1 319 ? -22.969 25.406 3.953 1 93.81 319 ASN B O 1
ATOM 5869 N N . GLU B 1 320 ? -23.641 23.578 4.996 1 95.5 320 GLU B N 1
ATOM 5870 C CA . GLU B 1 320 ? -24.281 24.344 6.059 1 95.5 320 GLU B CA 1
ATOM 5871 C C . GLU B 1 320 ? -23.25 25.172 6.832 1 95.5 320 GLU B C 1
ATOM 5873 O O . GLU B 1 320 ? -23.453 26.375 7.043 1 95.5 320 GLU B O 1
ATOM 5878 N N . ASN B 1 321 ? -22.188 24.578 7.207 1 92.38 321 ASN B N 1
ATOM 5879 C CA . ASN B 1 321 ? -21.125 25.281 7.926 1 92.38 321 ASN B CA 1
ATOM 5880 C C . ASN B 1 321 ? -20.469 26.344 7.059 1 92.38 321 ASN B C 1
ATOM 5882 O O . ASN B 1 321 ? -20.25 27.469 7.52 1 92.38 321 ASN B O 1
ATOM 5886 N N . LEU B 1 322 ? -20.266 26.016 5.793 1 90.75 322 LEU B N 1
ATOM 5887 C CA . LEU B 1 322 ? -19.516 26.922 4.914 1 90.75 322 LEU B CA 1
ATOM 5888 C C . LEU B 1 322 ? -20.344 28.141 4.555 1 90.75 322 LEU B C 1
ATOM 5890 O O . LEU B 1 322 ? -19.797 29.219 4.297 1 90.75 322 LEU B O 1
ATOM 5894 N N . SER B 1 323 ? -21.672 28.078 4.57 1 93.69 323 SER B N 1
ATOM 5895 C CA . SER B 1 323 ? -22.516 29.25 4.348 1 93.69 323 SER B CA 1
ATOM 5896 C C . SER B 1 323 ? -22.297 30.297 5.43 1 93.69 323 SER B C 1
ATOM 5898 O O . SER B 1 323 ? -22.234 31.5 5.137 1 93.69 323 SER B O 1
ATOM 5900 N N . LEU B 1 324 ? -22.109 29.781 6.668 1 92.5 324 LEU B N 1
ATOM 5901 C CA . LEU B 1 324 ? -21.922 30.703 7.781 1 92.5 324 LEU B CA 1
ATOM 5902 C C . LEU B 1 324 ? -20.484 31.219 7.809 1 92.5 324 LEU B C 1
ATOM 5904 O O . LEU B 1 324 ? -20.234 32.344 8.25 1 92.5 324 LEU B O 1
ATOM 5908 N N . VAL B 1 325 ? -19.594 30.406 7.27 1 87.19 325 VAL B N 1
ATOM 5909 C CA . VAL B 1 325 ? -18.203 30.844 7.18 1 87.19 325 VAL B CA 1
ATOM 5910 C C . VAL B 1 325 ? -18.062 31.922 6.102 1 87.19 325 VAL B C 1
ATOM 5912 O O . VAL B 1 325 ? -17.391 32.938 6.301 1 87.19 325 VAL B O 1
ATOM 5915 N N . ALA B 1 326 ? -18.719 31.75 4.973 1 88.88 326 ALA B N 1
ATOM 5916 C CA . ALA B 1 326 ? -18.578 32.625 3.814 1 88.88 326 ALA B CA 1
ATOM 5917 C C . ALA B 1 326 ? -19.406 33.906 3.994 1 88.88 326 ALA B C 1
ATOM 5919 O O . ALA B 1 326 ? -19.094 34.938 3.391 1 88.88 326 ALA B O 1
ATOM 5920 N N . ARG B 1 327 ? -20.453 33.812 4.785 1 89.5 327 ARG B N 1
ATOM 5921 C CA . ARG B 1 327 ? -21.312 34.969 5.09 1 89.5 327 ARG B CA 1
ATOM 5922 C C . ARG B 1 327 ? -21.766 35.656 3.811 1 89.5 327 ARG B C 1
ATOM 5924 O O . ARG B 1 327 ? -21.641 36.875 3.688 1 89.5 327 ARG B O 1
ATOM 5931 N N . GLY B 1 328 ? -22.203 34.875 2.861 1 87.88 328 GLY B N 1
ATOM 5932 C CA . GLY B 1 328 ? -22.812 35.406 1.653 1 87.88 328 GLY B CA 1
ATOM 5933 C C . GLY B 1 328 ? -21.812 35.781 0.584 1 87.88 328 GLY B C 1
ATOM 5934 O O . GLY B 1 328 ? -22.188 36.25 -0.493 1 87.88 328 GLY B O 1
ATOM 5935 N N . ALA B 1 329 ? -20.547 35.469 0.783 1 87.19 329 ALA B N 1
ATOM 5936 C CA . ALA B 1 329 ? -19.5 35.906 -0.136 1 87.19 329 ALA B CA 1
ATOM 5937 C C . ALA B 1 329 ? -19.531 35.062 -1.42 1 87.19 329 ALA B C 1
ATOM 5939 O O . ALA B 1 329 ? -19.031 35.5 -2.461 1 87.19 329 ALA B O 1
ATOM 5940 N N . GLU B 1 330 ? -20.094 33.938 -1.38 1 90 330 GLU B N 1
ATOM 5941 C CA . GLU B 1 330 ? -20.156 33.062 -2.547 1 90 330 GLU B CA 1
ATOM 5942 C C . GLU B 1 330 ? -21.594 32.906 -3.039 1 90 330 GLU B C 1
ATOM 5944 O O . GLU B 1 330 ? -22.453 32.469 -2.291 1 90 330 GLU B O 1
ATOM 5949 N N . THR B 1 331 ? -21.812 33.219 -4.285 1 94.56 331 THR B N 1
ATOM 5950 C CA . THR B 1 331 ? -23.156 33.156 -4.844 1 94.56 331 THR B CA 1
ATOM 5951 C C . THR B 1 331 ? -23.172 32.375 -6.148 1 94.56 331 THR B C 1
ATOM 5953 O O . THR B 1 331 ? -22.125 32.156 -6.75 1 94.56 331 THR B O 1
ATOM 5956 N N . VAL B 1 332 ? -24.25 31.859 -6.438 1 95.19 332 VAL B N 1
ATOM 5957 C CA . VAL B 1 332 ? -24.484 31.156 -7.699 1 95.19 332 VAL B CA 1
ATOM 5958 C C . VAL B 1 332 ? -25.797 31.641 -8.32 1 95.19 332 VAL B C 1
ATOM 5960 O O . VAL B 1 332 ? -26.75 31.922 -7.605 1 95.19 332 VAL B O 1
ATOM 5963 N N . THR B 1 333 ? -25.75 31.828 -9.656 1 96.19 333 THR B N 1
ATOM 5964 C CA . THR B 1 333 ? -26.953 32.25 -10.383 1 96.19 333 THR B CA 1
ATOM 5965 C C . THR B 1 333 ? -27.547 31.062 -11.156 1 96.19 333 THR B C 1
ATOM 5967 O O . THR B 1 333 ? -26.859 30.453 -11.977 1 96.19 333 THR B O 1
ATOM 5970 N N . VAL B 1 334 ? -28.656 30.781 -10.781 1 95 334 VAL B N 1
ATOM 5971 C CA . VAL B 1 334 ? -29.391 29.719 -11.438 1 95 334 VAL B CA 1
ATOM 5972 C C . VAL B 1 334 ? -30.766 30.219 -11.898 1 95 334 VAL B C 1
ATOM 5974 O O . VAL B 1 334 ? -31.547 30.734 -11.086 1 95 334 VAL B O 1
ATOM 5977 N N . GLY B 1 335 ? -31.188 30.125 -13.172 1 94.62 335 GLY B N 1
ATOM 5978 C CA . GLY B 1 335 ? -32.469 30.578 -13.711 1 94.62 335 GLY B CA 1
ATOM 5979 C C . GLY B 1 335 ? -32.719 32.062 -13.477 1 94.62 335 GLY B C 1
ATOM 5980 O O . GLY B 1 335 ? -33.812 32.469 -13.133 1 94.62 335 GLY B O 1
ATOM 5981 N N . GLY B 1 336 ? -31.781 32.844 -13.383 1 94.25 336 GLY B N 1
ATOM 5982 C CA . GLY B 1 336 ? -31.906 34.281 -13.242 1 94.25 336 GLY B CA 1
ATOM 5983 C C . GLY B 1 336 ? -31.984 34.75 -11.797 1 94.25 336 GLY B C 1
ATOM 5984 O O . GLY B 1 336 ? -32.031 35.938 -11.523 1 94.25 336 GLY B O 1
ATOM 5985 N N . GLN B 1 337 ? -32 33.812 -10.914 1 94.75 337 GLN B N 1
ATOM 5986 C CA . GLN B 1 337 ? -32.031 34.125 -9.492 1 94.75 337 GLN B CA 1
ATOM 5987 C C . GLN B 1 337 ? -30.688 33.812 -8.828 1 94.75 337 GLN B C 1
ATOM 5989 O O . GLN B 1 337 ? -30.062 32.812 -9.133 1 94.75 337 GLN B O 1
ATOM 5994 N N . THR B 1 338 ? -30.25 34.719 -7.988 1 95.38 338 THR B N 1
ATOM 5995 C CA . THR B 1 338 ? -28.984 34.562 -7.285 1 95.38 338 THR B CA 1
ATOM 5996 C C . THR B 1 338 ? -29.203 33.969 -5.898 1 95.38 338 THR B C 1
ATOM 5998 O O . THR B 1 338 ? -30.047 34.438 -5.145 1 95.38 338 THR B O 1
ATOM 6001 N N . TYR B 1 339 ? -28.469 32.906 -5.633 1 94.31 339 TYR B N 1
ATOM 6002 C CA . TYR B 1 339 ? -28.531 32.219 -4.348 1 94.31 339 TYR B CA 1
ATOM 6003 C C . TYR B 1 339 ? -27.156 32.188 -3.668 1 94.31 339 TYR B C 1
ATOM 6005 O O . TYR B 1 339 ? -26.125 32.375 -4.324 1 94.31 339 TYR B O 1
ATOM 6013 N N . ASP B 1 340 ? -27.25 32.125 -2.346 1 94.88 340 ASP B N 1
ATOM 6014 C CA . ASP B 1 340 ? -26.031 31.703 -1.676 1 94.88 340 ASP B CA 1
ATOM 6015 C C . ASP B 1 340 ? -25.594 30.328 -2.178 1 94.88 340 ASP B C 1
ATOM 6017 O O . ASP B 1 340 ? -26.375 29.391 -2.205 1 94.88 340 ASP B O 1
ATOM 6021 N N . ALA B 1 341 ? -24.359 30.234 -2.588 1 93.94 341 ALA B N 1
ATOM 6022 C CA . ALA B 1 341 ? -23.891 29.031 -3.254 1 93.94 341 ALA B CA 1
ATOM 6023 C C . ALA B 1 341 ? -23.969 27.812 -2.322 1 93.94 341 ALA B C 1
ATOM 6025 O O . ALA B 1 341 ? -24.297 26.719 -2.752 1 93.94 341 ALA B O 1
ATOM 6026 N N . TYR B 1 342 ? -23.656 28.016 -1.054 1 94.25 342 TYR B N 1
ATOM 6027 C CA . TYR B 1 342 ? -23.594 26.906 -0.105 1 94.25 342 TYR B CA 1
ATOM 6028 C C . TYR B 1 342 ? -25 26.484 0.319 1 94.25 342 TYR B C 1
ATOM 6030 O O . TYR B 1 342 ? -25.281 25.297 0.488 1 94.25 342 TYR B O 1
ATOM 6038 N N . TYR B 1 343 ? -25.922 27.453 0.517 1 95.94 343 TYR B N 1
ATOM 6039 C CA . TYR B 1 343 ? -27.312 27.094 0.785 1 95.94 343 TYR B CA 1
ATOM 6040 C C . TYR B 1 343 ? -27.922 26.344 -0.392 1 95.94 343 TYR B C 1
ATOM 6042 O O . TYR B 1 343 ? -28.688 25.391 -0.201 1 95.94 343 TYR B O 1
ATOM 6050 N N . TYR B 1 344 ? -27.531 26.766 -1.557 1 96.38 344 TYR B N 1
ATOM 6051 C CA . TYR B 1 344 ? -28 26.094 -2.756 1 96.38 344 TYR B CA 1
ATOM 6052 C C . TYR B 1 344 ? -27.516 24.656 -2.795 1 96.38 344 TYR B C 1
ATOM 6054 O O . TYR B 1 344 ? -28.297 23.734 -3.055 1 96.38 344 TYR B O 1
ATOM 6062 N N . ASP B 1 345 ? -26.281 24.469 -2.547 1 95.38 345 ASP B N 1
ATOM 6063 C CA . ASP B 1 345 ? -25.688 23.125 -2.555 1 95.38 345 ASP B CA 1
ATOM 6064 C C . ASP B 1 345 ? -26.25 22.281 -1.427 1 95.38 345 ASP B C 1
ATOM 6066 O O . ASP B 1 345 ? -26.406 21.062 -1.578 1 95.38 345 ASP B O 1
ATOM 6070 N N . PHE B 1 346 ? -26.484 22.844 -0.255 1 97.12 346 PHE B N 1
ATOM 6071 C CA . PHE B 1 346 ? -27.156 22.141 0.828 1 97.12 346 PHE B CA 1
ATOM 6072 C C . PHE B 1 346 ? -28.469 21.531 0.349 1 97.12 346 PHE B C 1
ATOM 6074 O O . PHE B 1 346 ? -28.734 20.344 0.581 1 97.12 346 PHE B O 1
ATOM 6081 N N . ASP B 1 347 ? -29.281 22.312 -0.306 1 97.69 347 ASP B N 1
ATOM 6082 C CA . ASP B 1 347 ? -30.578 21.844 -0.785 1 97.69 347 ASP B CA 1
ATOM 6083 C C . ASP B 1 347 ? -30.422 20.688 -1.776 1 97.69 347 ASP B C 1
ATOM 6085 O O . ASP B 1 347 ? -31.156 19.719 -1.725 1 97.69 347 ASP B O 1
ATOM 6089 N N . LYS B 1 348 ? -29.438 20.828 -2.639 1 97.5 348 LYS B N 1
ATOM 6090 C CA . LYS B 1 348 ? -29.172 19.766 -3.605 1 97.5 348 LYS B CA 1
ATOM 6091 C C . LYS B 1 348 ? -28.766 18.484 -2.904 1 97.5 348 LYS B C 1
ATOM 6093 O O . LYS B 1 348 ? -29.266 17.406 -3.232 1 97.5 348 LYS B O 1
ATOM 6098 N N . ASP B 1 349 ? -27.875 18.594 -1.974 1 97.25 349 ASP B N 1
ATOM 6099 C CA . ASP B 1 349 ? -27.391 17.422 -1.259 1 97.25 349 ASP B CA 1
ATOM 6100 C C . ASP B 1 349 ? -28.484 16.781 -0.422 1 97.25 349 ASP B C 1
ATOM 6102 O O . ASP B 1 349 ? -28.547 15.562 -0.296 1 97.25 349 ASP B O 1
ATOM 6106 N N . MET B 1 350 ? -29.344 17.609 0.143 1 98.25 350 MET B N 1
ATOM 6107 C CA . MET B 1 350 ? -30.469 17.109 0.918 1 98.25 350 MET B CA 1
ATOM 6108 C C . MET B 1 350 ? -31.438 16.312 0.03 1 98.25 350 MET B C 1
ATOM 6110 O O . MET B 1 350 ? -32 15.305 0.457 1 98.25 350 MET B O 1
ATOM 6114 N N . ASN B 1 351 ? -31.594 16.781 -1.152 1 98.25 351 ASN B N 1
ATOM 6115 C CA . ASN B 1 351 ? -32.406 16.047 -2.107 1 98.25 351 ASN B CA 1
ATOM 6116 C C . ASN B 1 351 ? -31.797 14.688 -2.447 1 98.25 351 ASN B C 1
ATOM 6118 O O . ASN B 1 351 ? -32.5 13.688 -2.535 1 98.25 351 ASN B O 1
ATOM 6122 N N . VAL B 1 352 ? -30.516 14.656 -2.699 1 97.94 352 VAL B N 1
ATOM 6123 C CA . VAL B 1 352 ? -29.812 13.406 -2.984 1 97.94 352 VAL B CA 1
ATOM 6124 C C . VAL B 1 352 ? -29.922 12.461 -1.789 1 97.94 352 VAL B C 1
ATOM 6126 O O . VAL B 1 352 ? -30.172 11.266 -1.958 1 97.94 352 VAL B O 1
ATOM 6129 N N . LEU B 1 353 ? -29.719 13.008 -0.568 1 98.56 353 LEU B N 1
ATOM 6130 C CA . LEU B 1 353 ? -29.875 12.211 0.648 1 98.56 353 LEU B CA 1
ATOM 6131 C C . LEU B 1 353 ? -31.281 11.617 0.732 1 98.56 353 LEU B C 1
ATOM 6133 O O . LEU B 1 353 ? -31.438 10.422 0.988 1 98.56 353 LEU B O 1
ATOM 6137 N N . GLY B 1 354 ? -32.25 12.445 0.48 1 98.44 354 GLY B N 1
ATOM 6138 C CA . GLY B 1 354 ? -33.625 11.977 0.519 1 98.44 354 GLY B CA 1
ATOM 6139 C C . GLY B 1 354 ? -33.906 10.852 -0.463 1 98.44 354 GLY B C 1
ATOM 6140 O O . GLY B 1 354 ? -34.531 9.852 -0.11 1 98.44 354 GLY B O 1
ATOM 6141 N N . ARG B 1 355 ? -33.469 10.969 -1.672 1 98.38 355 ARG B N 1
ATOM 6142 C CA . ARG B 1 355 ? -33.625 9.922 -2.678 1 98.38 355 ARG B CA 1
ATOM 6143 C C . ARG B 1 355 ? -32.906 8.656 -2.258 1 98.38 355 ARG B C 1
ATOM 6145 O O . ARG B 1 355 ? -33.406 7.547 -2.422 1 98.38 355 ARG B O 1
ATOM 6152 N N . GLY B 1 356 ? -31.719 8.883 -1.768 1 98.38 356 GLY B N 1
ATOM 6153 C CA . GLY B 1 356 ? -30.938 7.75 -1.303 1 98.38 356 GLY B CA 1
ATOM 6154 C C . GLY B 1 356 ? -31.609 6.984 -0.179 1 98.38 356 GLY B C 1
ATOM 6155 O O . GLY B 1 356 ? -31.625 5.75 -0.184 1 98.38 356 GLY B O 1
ATOM 6156 N N . LEU B 1 357 ? -32.156 7.727 0.759 1 98.69 357 LEU B N 1
ATOM 6157 C CA . LEU B 1 357 ? -32.844 7.086 1.879 1 98.69 357 LEU B CA 1
ATOM 6158 C C . LEU B 1 357 ? -34.094 6.355 1.408 1 98.69 357 LEU B C 1
ATOM 6160 O O . LEU B 1 357 ? -34.406 5.281 1.919 1 98.69 357 LEU B O 1
ATOM 6164 N N . THR B 1 358 ? -34.75 6.859 0.448 1 98.12 358 THR B N 1
ATOM 6165 C CA . THR B 1 358 ? -35.938 6.195 -0.136 1 98.12 358 THR B CA 1
ATOM 6166 C C . THR B 1 358 ? -35.5 4.891 -0.817 1 98.12 358 THR B C 1
ATOM 6168 O O . THR B 1 358 ? -36.156 3.854 -0.618 1 98.12 358 THR B O 1
ATOM 6171 N N . GLU B 1 359 ? -34.5 4.977 -1.585 1 98.19 359 GLU B N 1
ATOM 6172 C CA . GLU B 1 359 ? -34 3.783 -2.264 1 98.19 359 GLU B CA 1
ATOM 6173 C C . GLU B 1 359 ? -33.531 2.734 -1.26 1 98.19 359 GLU B C 1
ATOM 6175 O O . GLU B 1 359 ? -33.781 1.542 -1.431 1 98.19 359 GLU B O 1
ATOM 6180 N N . ALA B 1 360 ? -32.844 3.172 -0.253 1 98.25 360 ALA B N 1
ATOM 6181 C CA . ALA B 1 360 ? -32.344 2.264 0.785 1 98.25 360 ALA B CA 1
ATOM 6182 C C . ALA B 1 360 ? -33.5 1.565 1.483 1 98.25 360 ALA B C 1
ATOM 6184 O O . ALA B 1 360 ? -33.438 0.376 1.799 1 98.25 360 ALA B O 1
ATOM 6185 N N . ALA B 1 361 ? -34.531 2.322 1.727 1 97.31 361 ALA B N 1
ATOM 6186 C CA . ALA B 1 361 ? -35.719 1.746 2.355 1 97.31 361 ALA B CA 1
ATOM 6187 C C . ALA B 1 361 ? -36.312 0.648 1.485 1 97.31 361 ALA B C 1
ATOM 6189 O O . ALA B 1 361 ? -36.812 -0.356 1.999 1 97.31 361 ALA B O 1
ATOM 6190 N N . GLY B 1 362 ? -36.281 0.795 0.225 1 97.12 362 GLY B N 1
ATOM 6191 C CA . GLY B 1 362 ? -36.812 -0.204 -0.702 1 97.12 362 GLY B CA 1
ATOM 6192 C C . GLY B 1 362 ? -35.938 -1.441 -0.782 1 97.12 362 GLY B C 1
ATOM 6193 O O . GLY B 1 362 ? -36.406 -2.535 -1.072 1 97.12 362 GLY B O 1
ATOM 6194 N N . LEU B 1 363 ? -34.656 -1.282 -0.52 1 96.94 363 LEU B N 1
ATOM 6195 C CA . LEU B 1 363 ? -33.719 -2.377 -0.645 1 96.94 363 LEU B CA 1
ATOM 6196 C C . LEU B 1 363 ? -33.594 -3.156 0.662 1 96.94 363 LEU B C 1
ATOM 6198 O O . LEU B 1 363 ? -33.156 -4.309 0.668 1 96.94 363 LEU B O 1
ATOM 6202 N N . ALA B 1 364 ? -33.938 -2.477 1.765 1 94.69 364 ALA B N 1
ATOM 6203 C CA . ALA B 1 364 ? -33.906 -3.154 3.057 1 94.69 364 ALA B CA 1
ATOM 6204 C C . ALA B 1 364 ? -34.938 -4.258 3.145 1 94.69 364 ALA B C 1
ATOM 6206 O O . ALA B 1 364 ? -36.125 -4.02 2.895 1 94.69 364 ALA B O 1
ATOM 6207 N N . ASP B 1 365 ? -34.531 -5.418 3.529 1 92.12 365 ASP B N 1
ATOM 6208 C CA . ASP B 1 365 ? -35.438 -6.551 3.416 1 92.12 365 ASP B CA 1
ATOM 6209 C C . ASP B 1 365 ? -35.75 -7.141 4.789 1 92.12 365 ASP B C 1
ATOM 6211 O O . ASP B 1 365 ? -36.406 -8.18 4.891 1 92.12 365 ASP B O 1
ATOM 6215 N N . ASP B 1 366 ? -35.25 -6.543 5.852 1 94.69 366 ASP B N 1
ATOM 6216 C CA . ASP B 1 366 ? -35.625 -6.941 7.207 1 94.69 366 ASP B CA 1
ATOM 6217 C C . ASP B 1 366 ? -35.656 -5.734 8.141 1 94.69 366 ASP B C 1
ATOM 6219 O O . ASP B 1 366 ? -35.375 -4.609 7.723 1 94.69 366 ASP B O 1
ATOM 6223 N N . GLN B 1 367 ? -36.031 -5.895 9.367 1 96.06 367 GLN B N 1
ATOM 6224 C CA . GLN B 1 367 ? -36.25 -4.809 10.312 1 96.06 367 GLN B CA 1
ATOM 6225 C C . GLN B 1 367 ? -34.938 -4.176 10.75 1 96.06 367 GLN B C 1
ATOM 6227 O O . GLN B 1 367 ? -34.875 -2.971 11 1 96.06 367 GLN B O 1
ATOM 6232 N N . ALA B 1 368 ? -33.938 -4.98 10.844 1 95.88 368 ALA B N 1
ATOM 6233 C CA . ALA B 1 368 ? -32.656 -4.477 11.273 1 95.88 368 ALA B CA 1
ATOM 6234 C C . ALA B 1 368 ? -32.094 -3.477 10.273 1 95.88 368 ALA B C 1
ATOM 6236 O O . ALA B 1 368 ? -31.375 -2.541 10.648 1 95.88 368 ALA B O 1
ATOM 6237 N N . GLY B 1 369 ? -32.469 -3.67 8.992 1 96 369 GLY B N 1
ATOM 6238 C CA . GLY B 1 369 ? -32.062 -2.734 7.949 1 96 369 GLY B CA 1
ATOM 6239 C C . GLY B 1 369 ? -33.031 -1.588 7.77 1 96 369 GLY B C 1
ATOM 6240 O O . GLY B 1 369 ? -32.625 -0.449 7.531 1 96 369 GLY B O 1
ATOM 6241 N N . THR B 1 370 ? -34.281 -1.78 8.008 1 97 370 THR B N 1
ATOM 6242 C CA . THR B 1 370 ? -35.312 -0.798 7.73 1 97 370 THR B CA 1
ATOM 6243 C C . THR B 1 370 ? -35.406 0.231 8.852 1 97 370 THR B C 1
ATOM 6245 O O . THR B 1 370 ? -35.625 1.42 8.602 1 97 370 THR B O 1
ATOM 6248 N N . LYS B 1 371 ? -35.188 -0.15 10.031 1 98.19 371 LYS B N 1
ATOM 6249 C CA . LYS B 1 371 ? -35.375 0.718 11.195 1 98.19 371 LYS B CA 1
ATOM 6250 C C . LYS B 1 371 ? -34.406 1.892 11.172 1 98.19 371 LYS B C 1
ATOM 6252 O O . LYS B 1 371 ? -34.812 3.047 11.305 1 98.19 371 LYS B O 1
ATOM 6257 N N . PRO B 1 372 ? -33.156 1.606 11.031 1 98.56 372 PRO B N 1
ATOM 6258 C CA . PRO B 1 372 ? -32.25 2.75 11.023 1 98.56 372 PRO B CA 1
ATOM 6259 C C . PRO B 1 372 ? -32.469 3.682 9.836 1 98.56 372 PRO B C 1
ATOM 6261 O O . PRO B 1 372 ? -32.312 4.898 9.961 1 98.56 372 PRO B O 1
ATOM 6264 N N . VAL B 1 373 ? -32.906 3.18 8.688 1 98.69 373 VAL B N 1
ATOM 6265 C CA . VAL B 1 373 ? -33.156 4.008 7.516 1 98.69 373 VAL B CA 1
ATOM 6266 C C . VAL B 1 373 ? -34.406 4.879 7.762 1 98.69 373 VAL B C 1
ATOM 6268 O O . VAL B 1 373 ? -34.406 6.062 7.422 1 98.69 373 VAL B O 1
ATOM 6271 N N . THR B 1 374 ? -35.375 4.355 8.367 1 98.25 374 THR B N 1
ATOM 6272 C CA . THR B 1 374 ? -36.594 5.105 8.727 1 98.25 374 THR B CA 1
ATOM 6273 C C . THR B 1 374 ? -36.25 6.207 9.727 1 98.25 374 THR B C 1
ATOM 6275 O O . THR B 1 374 ? -36.719 7.336 9.594 1 98.25 374 THR B O 1
ATOM 6278 N N . ALA B 1 375 ? -35.438 5.863 10.664 1 98.5 375 ALA B N 1
ATOM 6279 C CA . ALA B 1 375 ? -35.031 6.859 11.641 1 98.5 375 ALA B CA 1
ATOM 6280 C C . ALA B 1 375 ? -34.219 7.977 10.977 1 98.5 375 ALA B C 1
ATOM 6282 O O . ALA B 1 375 ? -34.406 9.156 11.305 1 98.5 375 ALA B O 1
ATOM 6283 N N . ALA B 1 376 ? -33.344 7.598 10.094 1 98.69 376 ALA B N 1
ATOM 6284 C CA . ALA B 1 376 ? -32.562 8.594 9.359 1 98.69 376 ALA B CA 1
ATOM 6285 C C . ALA B 1 376 ? -33.469 9.531 8.57 1 98.69 376 ALA B C 1
ATOM 6287 O O . ALA B 1 376 ? -33.219 10.734 8.508 1 98.69 376 ALA B O 1
ATOM 6288 N N . ARG B 1 377 ? -34.5 9.016 7.953 1 98.38 377 ARG B N 1
ATOM 6289 C CA . ARG B 1 377 ? -35.469 9.828 7.203 1 98.38 377 ARG B CA 1
ATOM 6290 C C . ARG B 1 377 ? -36.156 10.828 8.109 1 98.38 377 ARG B C 1
ATOM 6292 O O . ARG B 1 377 ? -36.344 11.984 7.742 1 98.38 377 ARG B O 1
ATOM 6299 N N . GLY B 1 378 ? -36.531 10.375 9.25 1 98.25 378 GLY B N 1
ATOM 6300 C CA . GLY B 1 378 ? -37.156 11.273 10.219 1 98.25 378 GLY B CA 1
ATOM 6301 C C . GLY B 1 378 ? -36.219 12.375 10.688 1 98.25 378 GLY B C 1
ATOM 6302 O O . GLY B 1 378 ? -36.625 13.539 10.75 1 98.25 378 GLY B O 1
ATOM 6303 N N . ASN B 1 379 ? -35.062 12.008 11 1 98.25 379 ASN B N 1
ATOM 6304 C CA . ASN B 1 379 ? -34.062 12.977 11.445 1 98.25 379 ASN B CA 1
ATOM 6305 C C . ASN B 1 379 ? -33.719 13.977 10.344 1 98.25 379 ASN B C 1
ATOM 6307 O O . ASN B 1 379 ? -33.438 15.148 10.617 1 98.25 379 ASN B O 1
ATOM 6311 N N . MET B 1 380 ? -33.656 13.516 9.109 1 98.56 380 MET B N 1
ATOM 6312 C CA . MET B 1 380 ? -33.438 14.391 7.973 1 98.56 380 MET B CA 1
ATOM 6313 C C . MET B 1 380 ? -34.531 15.445 7.855 1 98.56 380 MET B C 1
ATOM 6315 O O . MET B 1 380 ? -34.25 16.609 7.578 1 98.56 380 MET B O 1
ATOM 6319 N N . ALA B 1 381 ? -35.781 15.031 8.094 1 98.19 381 ALA B N 1
ATOM 6320 C CA . ALA B 1 381 ? -36.906 15.961 8.031 1 98.19 381 ALA B CA 1
ATOM 6321 C C . ALA B 1 381 ? -36.75 17.047 9.102 1 98.19 381 ALA B C 1
ATOM 6323 O O . ALA B 1 381 ? -37 18.219 8.836 1 98.19 381 ALA B O 1
ATOM 6324 N N . VAL B 1 382 ? -36.375 16.656 10.258 1 98.19 382 VAL B N 1
ATOM 6325 C CA . VAL B 1 382 ? -36.188 17.609 11.336 1 98.19 382 VAL B CA 1
ATOM 6326 C C . VAL B 1 382 ? -35 18.531 11 1 98.19 382 VAL B C 1
ATOM 6328 O O . VAL B 1 382 ? -35.062 19.734 11.273 1 98.19 382 VAL B O 1
ATOM 6331 N N . TRP B 1 383 ? -33.969 17.953 10.461 1 98.5 383 TRP B N 1
ATOM 6332 C CA . TRP B 1 383 ? -32.781 18.719 10.039 1 98.5 383 TRP B CA 1
ATOM 6333 C C . TRP B 1 383 ? -33.156 19.797 9.047 1 98.5 383 TRP B C 1
ATOM 6335 O O . TRP B 1 383 ? -32.781 20.969 9.195 1 98.5 383 TRP B O 1
ATOM 6345 N N . LYS B 1 384 ? -33.969 19.453 8.055 1 98.19 384 LYS B N 1
ATOM 6346 C CA . LYS B 1 384 ? -34.406 20.406 7.043 1 98.19 384 LYS B CA 1
ATOM 6347 C C . LYS B 1 384 ? -35.188 21.562 7.68 1 98.19 384 LYS B C 1
ATOM 6349 O O . LYS B 1 384 ? -35 22.719 7.32 1 98.19 384 LYS B O 1
ATOM 6354 N N . LYS B 1 385 ? -35.969 21.281 8.625 1 97.88 385 LYS B N 1
ATOM 6355 C CA . LYS B 1 385 ? -36.75 22.297 9.312 1 97.88 385 LYS B CA 1
ATOM 6356 C C . LYS B 1 385 ? -35.875 23.234 10.141 1 97.88 385 LYS B C 1
ATOM 6358 O O . LYS B 1 385 ? -36.031 24.453 10.07 1 97.88 385 LYS B O 1
ATOM 6363 N N . ARG B 1 386 ? -35.031 22.625 10.883 1 97.94 386 ARG B N 1
ATOM 6364 C CA . ARG B 1 386 ? -34.125 23.422 11.719 1 97.94 386 ARG B CA 1
ATOM 6365 C C . ARG B 1 386 ? -33.188 24.266 10.867 1 97.94 386 ARG B C 1
ATOM 6367 O O . ARG B 1 386 ? -32.875 25.406 11.219 1 97.94 386 ARG B O 1
ATOM 6374 N N . HIS B 1 387 ? -32.781 23.719 9.797 1 98.25 387 HIS B N 1
ATOM 6375 C CA . HIS B 1 387 ? -31.906 24.453 8.883 1 98.25 387 HIS B CA 1
ATOM 6376 C C . HIS B 1 387 ? -32.625 25.656 8.297 1 98.25 387 HIS B C 1
ATOM 6378 O O . HIS B 1 387 ? -32.031 26.734 8.141 1 98.25 387 HIS B O 1
ATOM 6384 N N . ALA B 1 388 ? -33.906 25.438 7.926 1 97.88 388 ALA B N 1
ATOM 6385 C CA . ALA B 1 388 ? -34.688 26.547 7.391 1 97.88 388 ALA B CA 1
ATOM 6386 C C . ALA B 1 388 ? -34.781 27.703 8.398 1 97.88 388 ALA B C 1
ATOM 6388 O O . ALA B 1 388 ? -34.688 28.875 8.023 1 97.88 388 ALA B O 1
ATOM 6389 N N . THR B 1 389 ? -34.906 27.375 9.625 1 97.69 389 THR B N 1
ATOM 6390 C CA . THR B 1 389 ? -34.938 28.391 10.68 1 97.69 389 THR B CA 1
ATOM 6391 C C . THR B 1 389 ? -33.594 29.094 10.789 1 97.69 389 THR B C 1
ATOM 6393 O O . THR B 1 389 ? -33.531 30.328 10.875 1 97.69 389 THR B O 1
ATOM 6396 N N . ALA B 1 390 ? -32.562 28.312 10.805 1 97.75 390 ALA B N 1
ATOM 6397 C CA . ALA B 1 390 ? -31.219 28.891 10.891 1 97.75 390 ALA B CA 1
ATOM 6398 C C . ALA B 1 390 ? -30.922 29.797 9.695 1 97.75 390 ALA B C 1
ATOM 6400 O O . ALA B 1 390 ? -30.406 30.891 9.867 1 97.75 390 ALA B O 1
ATOM 6401 N N . ARG B 1 391 ? -31.266 29.328 8.508 1 97.5 391 ARG B N 1
ATOM 6402 C CA . ARG B 1 391 ? -31.078 30.109 7.289 1 97.5 391 ARG B CA 1
ATOM 6403 C C . ARG B 1 391 ? -31.875 31.406 7.34 1 97.5 391 ARG B C 1
ATOM 6405 O O . ARG B 1 391 ? -31.391 32.469 6.941 1 97.5 391 ARG B O 1
ATOM 6412 N N . GLY B 1 392 ? -33.094 31.328 7.828 1 97.12 392 GLY B N 1
ATOM 6413 C CA . GLY B 1 392 ? -33.906 32.531 7.996 1 97.12 392 GLY B CA 1
ATOM 6414 C C . GLY B 1 392 ? -33.25 33.562 8.906 1 97.12 392 GLY B C 1
ATOM 6415 O O . GLY B 1 392 ? -33.25 34.75 8.594 1 97.12 392 GLY B O 1
ATOM 6416 N N . GLU B 1 393 ? -32.719 33.125 10.031 1 97.56 393 GLU B N 1
ATOM 6417 C CA . GLU B 1 393 ? -32 34.031 10.938 1 97.56 393 GLU B CA 1
ATOM 6418 C C . GLU B 1 393 ? -30.812 34.656 10.258 1 97.56 393 GLU B C 1
ATOM 6420 O O . GLU B 1 393 ? -30.594 35.875 10.398 1 97.56 393 GLU B O 1
ATOM 6425 N N . ASP B 1 394 ? -30.094 33.906 9.539 1 96.5 394 ASP B N 1
ATOM 6426 C CA . ASP B 1 394 ? -28.922 34.406 8.836 1 96.5 394 ASP B CA 1
ATOM 6427 C C . ASP B 1 394 ? -29.297 35.438 7.789 1 96.5 394 ASP B C 1
ATOM 6429 O O . ASP B 1 394 ? -28.719 36.531 7.73 1 96.5 394 ASP B O 1
ATOM 6433 N N . GLU B 1 395 ? -30.312 35.125 6.988 1 94.75 395 GLU B N 1
ATOM 6434 C CA . GLU B 1 395 ? -30.75 36.031 5.91 1 94.75 395 GLU B CA 1
ATOM 6435 C C . GLU B 1 395 ? -31.359 37.312 6.461 1 94.75 395 GLU B C 1
ATOM 6437 O O . GLU B 1 395 ? -31.375 38.344 5.785 1 94.75 395 GLU B O 1
ATOM 6442 N N . ASN B 1 396 ? -31.797 37.25 7.707 1 96.06 396 ASN B N 1
ATOM 6443 C CA . ASN B 1 396 ? -32.344 38.438 8.359 1 96.06 396 ASN B CA 1
ATOM 6444 C C . ASN B 1 396 ? -31.281 39.219 9.109 1 96.06 396 ASN B C 1
ATOM 6446 O O . ASN B 1 396 ? -31.594 40.156 9.828 1 96.06 396 ASN B O 1
ATOM 6450 N N . GLY B 1 397 ? -30.078 38.719 8.992 1 95.19 397 GLY B N 1
ATOM 6451 C CA . GLY B 1 397 ? -28.969 39.469 9.578 1 95.19 397 GLY B CA 1
ATOM 6452 C C . GLY B 1 397 ? -28.672 39.031 11.008 1 95.19 397 GLY B C 1
ATOM 6453 O O . GLY B 1 397 ? -27.812 39.656 11.664 1 95.19 397 GLY B O 1
ATOM 6454 N N . ASN B 1 398 ? -29.375 38.062 11.555 1 96.62 398 ASN B N 1
ATOM 6455 C CA . ASN B 1 398 ? -29.125 37.531 12.898 1 96.62 398 ASN B CA 1
ATOM 6456 C C . ASN B 1 398 ? -28.078 36.406 12.883 1 96.62 398 ASN B C 1
ATOM 6458 O O . ASN B 1 398 ? -28.375 35.281 13.227 1 96.62 398 ASN B O 1
ATOM 6462 N N . TYR B 1 399 ? -26.922 36.844 12.672 1 94.5 399 TYR B N 1
ATOM 6463 C CA . TYR B 1 399 ? -25.844 35.906 12.422 1 94.5 399 TYR B CA 1
ATOM 6464 C C . TYR B 1 399 ? -25.578 35.031 13.641 1 94.5 399 TYR B C 1
ATOM 6466 O O . TYR B 1 399 ? -25.484 33.781 13.523 1 94.5 399 TYR B O 1
ATOM 6474 N N . GLN B 1 400 ? -25.5 35.656 14.828 1 93.5 400 GLN B N 1
ATOM 6475 C CA . GLN B 1 400 ? -25.188 34.875 16.031 1 93.5 400 GLN B CA 1
ATOM 6476 C C . GLN B 1 400 ? -26.281 33.844 16.328 1 93.5 400 GLN B C 1
ATOM 6478 O O . GLN B 1 400 ? -26 32.719 16.734 1 93.5 400 GLN B O 1
ATOM 6483 N N . GLN B 1 401 ? -27.453 34.25 16.062 1 95.12 401 GLN B N 1
ATOM 6484 C CA . GLN B 1 401 ? -28.547 33.312 16.266 1 95.12 401 GLN B CA 1
ATOM 6485 C C . GLN B 1 401 ? -28.484 32.156 15.273 1 95.12 401 GLN B C 1
ATOM 6487 O O . GLN B 1 401 ? -28.719 31.016 15.641 1 95.12 401 GLN B O 1
ATOM 6492 N N . ALA B 1 402 ? -28.219 32.469 14.023 1 96.31 402 ALA B N 1
ATOM 6493 C CA . ALA B 1 402 ? -28.047 31.422 13.016 1 96.31 402 ALA B CA 1
ATOM 6494 C C . ALA B 1 402 ? -26.938 30.453 13.406 1 96.31 402 ALA B C 1
ATOM 6496 O O . ALA B 1 402 ? -27.094 29.234 13.305 1 96.31 402 ALA B O 1
ATOM 6497 N N . LEU B 1 403 ? -25.859 31.016 13.883 1 94 403 LEU B N 1
ATOM 6498 C CA . LEU B 1 403 ? -24.703 30.219 14.305 1 94 403 LEU B CA 1
ATOM 6499 C C . LEU B 1 403 ? -25.094 29.266 15.43 1 94 403 LEU B C 1
ATOM 6501 O O . LEU B 1 403 ? -24.75 28.078 15.383 1 94 403 LEU B O 1
ATOM 6505 N N . ASP B 1 404 ? -25.797 29.734 16.406 1 93.88 404 ASP B N 1
ATOM 6506 C CA . ASP B 1 404 ? -26.219 28.922 17.547 1 93.88 404 ASP B CA 1
ATOM 6507 C C . ASP B 1 404 ? -27.141 27.781 17.109 1 93.88 404 ASP B C 1
ATOM 6509 O O . ASP B 1 404 ? -27.078 26.688 17.672 1 93.88 404 ASP B O 1
ATOM 6513 N N . LEU B 1 405 ? -27.891 28.016 16.125 1 96.38 405 LEU B N 1
ATOM 6514 C CA . LEU B 1 405 ? -28.828 27.016 15.633 1 96.38 405 LEU B CA 1
ATOM 6515 C C . LEU B 1 405 ? -28.125 25.953 14.805 1 96.38 405 LEU B C 1
ATOM 6517 O O . LEU B 1 405 ? -28.672 24.875 14.555 1 96.38 405 LEU B O 1
ATOM 6521 N N . VAL B 1 406 ? -26.938 26.25 14.391 1 95.06 406 VAL B N 1
ATOM 6522 C CA . VAL B 1 406 ? -26.219 25.312 13.531 1 95.06 406 VAL B CA 1
ATOM 6523 C C . VAL B 1 406 ? -25.172 24.547 14.344 1 95.06 406 VAL B C 1
ATOM 6525 O O . VAL B 1 406 ? -25.047 23.328 14.219 1 95.06 406 VAL B O 1
ATOM 6528 N N . ILE B 1 407 ? -24.438 25.281 15.312 1 89.12 407 ILE B N 1
ATOM 6529 C CA . ILE B 1 407 ? -23.328 24.625 15.992 1 89.12 407 ILE B CA 1
ATOM 6530 C C . ILE B 1 407 ? -23.578 24.609 17.5 1 89.12 407 ILE B C 1
ATOM 6532 O O . ILE B 1 407 ? -22.734 24.156 18.266 1 89.12 407 ILE B O 1
ATOM 6536 N N . GLY B 1 408 ? -24.766 25.25 18.062 1 81.12 408 GLY B N 1
ATOM 6537 C CA . GLY B 1 408 ? -25.078 25.484 19.469 1 81.12 408 GLY B CA 1
ATOM 6538 C C . GLY B 1 408 ? -25.438 24.219 20.234 1 81.12 408 GLY B C 1
ATOM 6539 O O . GLY B 1 408 ? -26.016 24.297 21.312 1 81.12 408 GLY B O 1
ATOM 6540 N N . GLY B 1 409 ? -25.078 23.078 20.094 1 78.69 409 GLY B N 1
ATOM 6541 C CA . GLY B 1 409 ? -25.266 21.859 20.859 1 78.69 409 GLY B CA 1
ATOM 6542 C C . GLY B 1 409 ? -26.578 21.172 20.562 1 78.69 409 GLY B C 1
ATOM 6543 O O . GLY B 1 409 ? -26.922 20.953 19.391 1 78.69 409 GLY B O 1
ATOM 6544 N N . LYS B 1 410 ? -27.344 21.047 21.906 1 82.94 410 LYS B N 1
ATOM 6545 C CA . LYS B 1 410 ? -28.578 20.266 21.766 1 82.94 410 LYS B CA 1
ATOM 6546 C C . LYS B 1 410 ? -29.641 21.047 21.016 1 82.94 410 LYS B C 1
ATOM 6548 O O . LYS B 1 410 ? -29.859 22.234 21.281 1 82.94 410 LYS B O 1
ATOM 6553 N N . GLY B 1 411 ? -30.234 20.594 19.984 1 90 411 GLY B N 1
ATOM 6554 C CA . GLY B 1 411 ? -31.281 21.219 19.203 1 90 411 GLY B CA 1
ATOM 6555 C C . GLY B 1 411 ? -30.781 21.828 17.906 1 90 411 GLY B C 1
ATOM 6556 O O . GLY B 1 411 ? -31.578 22.203 17.031 1 90 411 GLY B O 1
ATOM 6557 N N . ALA B 1 412 ? -29.484 22.031 17.891 1 94.81 412 ALA B N 1
ATOM 6558 C CA . ALA B 1 412 ? -28.891 22.578 16.672 1 94.81 412 ALA B CA 1
ATOM 6559 C C . ALA B 1 412 ? -28.906 21.547 15.547 1 94.81 412 ALA B C 1
ATOM 6561 O O . ALA B 1 412 ? -29.172 20.359 15.789 1 94.81 412 ALA B O 1
ATOM 6562 N N . THR B 1 413 ? -28.719 21.984 14.352 1 97.19 413 THR B N 1
ATOM 6563 C CA . THR B 1 413 ? -28.766 21.125 13.18 1 97.19 413 THR B CA 1
ATOM 6564 C C . THR B 1 413 ? -27.656 20.078 13.25 1 97.19 413 THR B C 1
ATOM 6566 O O . THR B 1 413 ? -27.797 18.969 12.719 1 97.19 413 THR B O 1
ATOM 6569 N N . GLY B 1 414 ? -26.594 20.391 13.992 1 94.31 414 GLY B N 1
ATOM 6570 C CA . GLY B 1 414 ? -25.531 19.422 14.156 1 94.31 414 GLY B CA 1
ATOM 6571 C C . GLY B 1 414 ? -26 18.125 14.766 1 94.31 414 GLY B C 1
ATOM 6572 O O . GLY B 1 414 ? -25.547 17.047 14.375 1 94.31 414 GLY B O 1
ATOM 6573 N N . ALA B 1 415 ? -26.906 18.234 15.688 1 95.19 415 ALA B N 1
ATOM 6574 C CA . ALA B 1 415 ? -27.453 17.047 16.344 1 95.19 415 ALA B CA 1
ATOM 6575 C C . ALA B 1 415 ? -28.25 16.203 15.352 1 95.19 415 ALA B C 1
ATOM 6577 O O . ALA B 1 415 ? -28.266 14.969 15.438 1 95.19 415 ALA B O 1
ATOM 6578 N N . CYS B 1 416 ? -29 16.859 14.484 1 97.06 416 CYS B N 1
ATOM 6579 C CA . CYS B 1 416 ? -29.75 16.141 13.453 1 97.06 416 CYS B CA 1
ATOM 6580 C C . CYS B 1 416 ? -28.797 15.398 12.516 1 97.06 416 CYS B C 1
ATOM 6582 O O . CYS B 1 416 ? -29.031 14.227 12.203 1 97.06 416 CYS B O 1
ATOM 6584 N N . PHE B 1 417 ? -27.766 16.031 12.047 1 96.81 417 PHE B N 1
ATOM 6585 C CA . PHE B 1 417 ? -26.75 15.391 11.211 1 96.81 417 PHE B CA 1
ATOM 6586 C C . PHE B 1 417 ? -26.188 14.156 11.898 1 96.81 417 PHE B C 1
ATOM 6588 O O . PHE B 1 417 ? -26.078 13.086 11.281 1 96.81 417 PHE B O 1
ATOM 6595 N N . ASP B 1 418 ? -25.797 14.297 13.188 1 96 418 ASP B N 1
ATOM 6596 C CA . ASP B 1 418 ? -25.203 13.188 13.93 1 96 418 ASP B CA 1
ATOM 6597 C C . ASP B 1 418 ? -26.156 12 13.984 1 96 418 ASP B C 1
ATOM 6599 O O . ASP B 1 418 ? -25.734 10.844 13.883 1 96 418 ASP B O 1
ATOM 6603 N N . SER B 1 419 ? -27.391 12.312 14.156 1 97.38 419 SER B N 1
ATOM 6604 C CA . SER B 1 419 ? -28.391 11.25 14.219 1 97.38 419 SER B CA 1
ATOM 6605 C C . SER B 1 419 ? -28.531 10.547 12.867 1 97.38 419 SER B C 1
ATOM 6607 O O . SER B 1 419 ? -28.609 9.32 12.805 1 97.38 419 SER B O 1
ATOM 6609 N N . VAL B 1 420 ? -28.594 11.297 11.797 1 98.38 420 VAL B N 1
ATOM 6610 C CA . VAL B 1 420 ? -28.656 10.719 10.461 1 98.38 420 VAL B CA 1
ATOM 6611 C C . VAL B 1 420 ? -27.422 9.844 10.219 1 98.38 420 VAL B C 1
ATOM 6613 O O . VAL B 1 420 ? -27.547 8.695 9.789 1 98.38 420 VAL B O 1
ATOM 6616 N N . ASP B 1 421 ? -26.281 10.367 10.523 1 97.38 421 ASP B N 1
ATOM 6617 C CA . ASP B 1 421 ? -25.016 9.664 10.297 1 97.38 421 ASP B CA 1
ATOM 6618 C C . ASP B 1 421 ? -24.953 8.359 11.086 1 97.38 421 ASP B C 1
ATOM 6620 O O . ASP B 1 421 ? -24.562 7.324 10.562 1 97.38 421 ASP B O 1
ATOM 6624 N N . SER B 1 422 ? -25.359 8.43 12.344 1 97.81 422 SER B N 1
ATOM 6625 C CA . SER B 1 422 ? -25.328 7.246 13.203 1 97.81 422 SER B CA 1
ATOM 6626 C C . SER B 1 422 ? -26.281 6.168 12.688 1 97.81 422 SER B C 1
ATOM 6628 O O . SER B 1 422 ? -25.953 4.98 12.727 1 97.81 422 SER B O 1
ATOM 6630 N N . ASN B 1 423 ? -27.391 6.586 12.258 1 98.56 423 ASN B N 1
ATOM 6631 C CA . ASN B 1 423 ? -28.359 5.621 11.727 1 98.56 423 ASN B CA 1
ATOM 6632 C C . ASN B 1 423 ? -27.891 5.02 10.406 1 98.56 423 ASN B C 1
ATOM 6634 O O . ASN B 1 423 ? -28.047 3.822 10.172 1 98.56 423 ASN B O 1
ATOM 6638 N N . LEU B 1 424 ? -27.344 5.789 9.57 1 98.38 424 LEU B N 1
ATOM 6639 C CA . LEU B 1 424 ? -26.766 5.27 8.328 1 98.38 424 LEU B CA 1
ATOM 6640 C C . LEU B 1 424 ? -25.625 4.297 8.617 1 98.38 424 LEU B C 1
ATOM 6642 O O . LEU B 1 424 ? -25.516 3.26 7.965 1 98.38 424 LEU B O 1
ATOM 6646 N N . ALA B 1 425 ? -24.797 4.594 9.625 1 97.81 425 ALA B N 1
ATOM 6647 C CA . ALA B 1 425 ? -23.719 3.695 10.023 1 97.81 425 ALA B CA 1
ATOM 6648 C C . ALA B 1 425 ? -24.266 2.352 10.492 1 97.81 425 ALA B C 1
ATOM 6650 O O . ALA B 1 425 ? -23.734 1.298 10.156 1 97.81 425 ALA B O 1
ATOM 6651 N N . ARG B 1 426 ? -25.328 2.434 11.227 1 98.06 426 ARG B N 1
ATOM 6652 C CA . ARG B 1 426 ? -25.953 1.209 11.703 1 98.06 426 ARG B CA 1
ATOM 6653 C C . ARG B 1 426 ? -26.484 0.375 10.547 1 98.06 426 ARG B C 1
ATOM 6655 O O . ARG B 1 426 ? -26.328 -0.847 10.531 1 98.06 426 ARG B O 1
ATOM 6662 N N . ALA B 1 427 ? -27.156 1.001 9.633 1 98.31 427 ALA B N 1
ATOM 6663 C CA . ALA B 1 427 ? -27.672 0.305 8.461 1 98.31 427 ALA B CA 1
ATOM 6664 C C . ALA B 1 427 ? -26.531 -0.32 7.652 1 98.31 427 ALA B C 1
ATOM 6666 O O . ALA B 1 427 ? -26.641 -1.464 7.203 1 98.31 427 ALA B O 1
ATOM 6667 N N . ILE B 1 428 ? -25.453 0.369 7.445 1 98.06 428 ILE B N 1
ATOM 6668 C CA . ILE B 1 428 ? -24.281 -0.105 6.703 1 98.06 428 ILE B CA 1
ATOM 6669 C C . ILE B 1 428 ? -23.688 -1.325 7.402 1 98.06 428 ILE B C 1
ATOM 6671 O O . ILE B 1 428 ? -23.391 -2.328 6.754 1 98.06 428 ILE B O 1
ATOM 6675 N N . ASP B 1 429 ? -23.578 -1.231 8.734 1 97.44 429 ASP B N 1
ATOM 6676 C CA . ASP B 1 429 ? -23.031 -2.35 9.492 1 97.44 429 ASP B CA 1
ATOM 6677 C C . ASP B 1 429 ? -23.875 -3.607 9.312 1 97.44 429 ASP B C 1
ATOM 6679 O O . ASP B 1 429 ? -23.344 -4.703 9.133 1 97.44 429 ASP B O 1
ATOM 6683 N N . HIS B 1 430 ? -25.109 -3.396 9.359 1 97.56 430 HIS B N 1
ATOM 6684 C CA . HIS B 1 430 ? -26.016 -4.531 9.195 1 97.56 430 HIS B CA 1
ATOM 6685 C C . HIS B 1 430 ? -25.891 -5.141 7.805 1 97.56 430 HIS B C 1
ATOM 6687 O O . HIS B 1 430 ? -25.75 -6.359 7.664 1 97.56 430 HIS B O 1
ATOM 6693 N N . GLU B 1 431 ? -25.969 -4.34 6.77 1 97.62 431 GLU B N 1
ATOM 6694 C CA . GLU B 1 431 ? -25.875 -4.828 5.395 1 97.62 431 GLU B CA 1
ATOM 6695 C C . GLU B 1 431 ? -24.516 -5.473 5.133 1 97.62 431 GLU B C 1
ATOM 6697 O O . GLU B 1 431 ? -24.406 -6.418 4.352 1 97.62 431 GLU B O 1
ATOM 6702 N N . GLN B 1 432 ? -23.484 -4.988 5.738 1 97.12 432 GLN B N 1
ATOM 6703 C CA . GLN B 1 432 ? -22.156 -5.598 5.637 1 97.12 432 GLN B CA 1
ATOM 6704 C C . GLN B 1 432 ? -22.156 -7.012 6.207 1 97.12 432 GLN B C 1
ATOM 6706 O O . GLN B 1 432 ? -21.547 -7.918 5.641 1 97.12 432 GLN B O 1
ATOM 6711 N N . THR B 1 433 ? -22.812 -7.109 7.34 1 97 433 THR B N 1
ATOM 6712 C CA . THR B 1 433 ? -22.906 -8.43 7.961 1 97 433 THR B CA 1
ATOM 6713 C C . THR B 1 433 ? -23.672 -9.398 7.055 1 97 433 THR B C 1
ATOM 6715 O O . THR B 1 433 ? -23.234 -10.539 6.871 1 97 433 THR B O 1
ATOM 6718 N N . GLU B 1 434 ? -24.719 -8.945 6.441 1 96.69 434 GLU B N 1
ATOM 6719 C CA . GLU B 1 434 ? -25.484 -9.773 5.52 1 96.69 434 GLU B CA 1
ATOM 6720 C C . GLU B 1 434 ? -24.656 -10.156 4.293 1 96.69 434 GLU B C 1
ATOM 6722 O O . GLU B 1 434 ? -24.703 -11.305 3.846 1 96.69 434 GLU B O 1
ATOM 6727 N N . PHE B 1 435 ? -24 -9.258 3.717 1 97.62 435 PHE B N 1
ATOM 6728 C CA . PHE B 1 435 ? -23.109 -9.516 2.596 1 97.62 435 PHE B CA 1
ATOM 6729 C C . PHE B 1 435 ? -22.125 -10.625 2.938 1 97.62 435 PHE B C 1
ATOM 6731 O O . PHE B 1 435 ? -21.969 -11.578 2.176 1 97.62 435 PHE B O 1
ATOM 6738 N N . ARG B 1 436 ? -21.422 -10.445 4.109 1 97.56 436 ARG B N 1
ATOM 6739 C CA . ARG B 1 436 ? -20.375 -11.383 4.508 1 97.56 436 ARG B CA 1
ATOM 6740 C C . ARG B 1 436 ? -20.938 -12.797 4.66 1 97.56 436 ARG B C 1
ATOM 6742 O O . ARG B 1 436 ? -20.297 -13.773 4.273 1 97.56 436 ARG B O 1
ATOM 6749 N N . GLN B 1 437 ? -22.125 -12.836 5.219 1 96.94 437 GLN B N 1
ATOM 6750 C CA . GLN B 1 437 ? -22.75 -14.141 5.398 1 96.94 437 GLN B CA 1
ATOM 6751 C C . GLN B 1 437 ? -23.047 -14.797 4.055 1 96.94 437 GLN B C 1
ATOM 6753 O O . GLN B 1 437 ? -22.672 -15.953 3.832 1 96.94 437 GLN B O 1
ATOM 6758 N N . ALA B 1 438 ? -23.641 -14.078 3.16 1 97.19 438 ALA B N 1
ATOM 6759 C CA . ALA B 1 438 ? -24.016 -14.633 1.865 1 97.19 438 ALA B CA 1
ATOM 6760 C C . ALA B 1 438 ? -22.781 -14.938 1.014 1 97.19 438 ALA B C 1
ATOM 6762 O O . ALA B 1 438 ? -22.688 -16.016 0.426 1 97.19 438 ALA B O 1
ATOM 6763 N N . ALA B 1 439 ? -21.891 -13.977 0.91 1 97.62 439 ALA B N 1
ATOM 6764 C CA . ALA B 1 439 ? -20.672 -14.188 0.145 1 97.62 439 ALA B CA 1
ATOM 6765 C C . ALA B 1 439 ? -19.844 -15.328 0.729 1 97.62 439 ALA B C 1
ATOM 6767 O O . ALA B 1 439 ? -19.266 -16.125 -0.013 1 97.62 439 ALA B O 1
ATOM 6768 N N . GLY B 1 440 ? -19.797 -15.383 2.107 1 97.62 440 GLY B N 1
ATOM 6769 C CA . GLY B 1 440 ? -19.109 -16.484 2.77 1 97.62 440 GLY B CA 1
ATOM 6770 C C . GLY B 1 440 ? -19.703 -17.844 2.426 1 97.62 440 GLY B C 1
ATOM 6771 O O . GLY B 1 440 ? -18.953 -18.797 2.168 1 97.62 440 GLY B O 1
ATOM 6772 N N . SER B 1 441 ? -20.984 -17.906 2.408 1 96.75 441 SER B N 1
ATOM 6773 C CA . SER B 1 441 ? -21.656 -19.141 2.021 1 96.75 441 SER B CA 1
ATOM 6774 C C . SER B 1 441 ? -21.344 -19.516 0.573 1 96.75 441 SER B C 1
ATOM 6776 O O . SER B 1 441 ? -21.172 -20.688 0.248 1 96.75 441 SER B O 1
ATOM 6778 N N . GLY B 1 442 ? -21.328 -18.516 -0.263 1 96.75 442 GLY B N 1
ATOM 6779 C CA . GLY B 1 442 ? -20.969 -18.75 -1.649 1 96.75 442 GLY B CA 1
ATOM 6780 C C . GLY B 1 442 ? -19.562 -19.297 -1.81 1 96.75 442 GLY B C 1
ATOM 6781 O O . GLY B 1 442 ? -19.344 -20.266 -2.541 1 96.75 442 GLY B O 1
ATOM 6782 N N . LEU B 1 443 ? -18.625 -18.75 -1.149 1 96.31 443 LEU B N 1
ATOM 6783 C CA . LEU B 1 443 ? -17.234 -19.219 -1.177 1 96.31 443 LEU B CA 1
ATOM 6784 C C . LEU B 1 443 ? -17.141 -20.625 -0.604 1 96.31 443 LEU B C 1
ATOM 6786 O O . LEU B 1 443 ? -16.453 -21.484 -1.176 1 96.31 443 LEU B O 1
ATOM 6790 N N . ASP B 1 444 ? -17.875 -20.906 0.483 1 95.75 444 ASP B N 1
ATOM 6791 C CA . ASP B 1 444 ? -17.859 -22.203 1.151 1 95.75 444 ASP B CA 1
ATOM 6792 C C . ASP B 1 444 ? -18.375 -23.312 0.227 1 95.75 444 ASP B C 1
ATOM 6794 O O . ASP B 1 444 ? -17.922 -24.453 0.297 1 95.75 444 ASP B O 1
ATOM 6798 N N . ALA B 1 445 ? -19.281 -22.969 -0.56 1 95 445 ALA B N 1
ATOM 6799 C CA . ALA B 1 445 ? -19.875 -23.938 -1.473 1 95 445 ALA B CA 1
ATOM 6800 C C . ALA B 1 445 ? -18.844 -24.453 -2.48 1 95 445 ALA B C 1
ATOM 6802 O O . ALA B 1 445 ? -19.031 -25.516 -3.08 1 95 445 ALA B O 1
ATOM 6803 N N . MET B 1 446 ? -17.781 -23.719 -2.646 1 92.75 446 MET B N 1
ATOM 6804 C CA . MET B 1 446 ? -16.75 -24.109 -3.602 1 92.75 446 MET B CA 1
ATOM 6805 C C . MET B 1 446 ? -15.594 -24.797 -2.896 1 92.75 446 MET B C 1
ATOM 6807 O O . MET B 1 446 ? -14.68 -25.312 -3.549 1 92.75 446 MET B O 1
ATOM 6811 N N . THR B 1 447 ? -15.656 -24.844 -1.567 1 90.5 447 THR B N 1
ATOM 6812 C CA . THR B 1 447 ? -14.547 -25.359 -0.784 1 90.5 447 THR B CA 1
ATOM 6813 C C . THR B 1 447 ? -14.336 -26.844 -1.065 1 90.5 447 THR B C 1
ATOM 6815 O O . THR B 1 447 ? -15.297 -27.625 -1.072 1 90.5 447 THR B O 1
ATOM 6818 N N . GLY B 1 448 ? -13.148 -27.297 -1.374 1 91.25 448 GLY B N 1
ATOM 6819 C CA . GLY B 1 448 ? -12.781 -28.688 -1.547 1 91.25 448 GLY B CA 1
ATOM 6820 C C . GLY B 1 448 ? -12.938 -29.188 -2.975 1 91.25 448 GLY B C 1
ATOM 6821 O O . GLY B 1 448 ? -12.461 -30.266 -3.326 1 91.25 448 GLY B O 1
ATOM 6822 N N . LEU B 1 449 ? -13.633 -28.422 -3.771 1 90.75 449 LEU B N 1
ATOM 6823 C CA . LEU B 1 449 ? -13.961 -28.859 -5.121 1 90.75 449 LEU B CA 1
ATOM 6824 C C . LEU B 1 449 ? -12.703 -29.016 -5.965 1 90.75 449 LEU B C 1
ATOM 6826 O O . LEU B 1 449 ? -12.547 -30.016 -6.68 1 90.75 449 LEU B O 1
ATOM 6830 N N . THR B 1 450 ? -11.812 -28.047 -5.906 1 89.94 450 THR B N 1
ATOM 6831 C CA . THR B 1 450 ? -10.578 -28.078 -6.688 1 89.94 450 THR B CA 1
ATOM 6832 C C . THR B 1 450 ? -9.75 -29.312 -6.336 1 89.94 450 THR B C 1
ATOM 6834 O O . THR B 1 450 ? -9.406 -30.109 -7.215 1 89.94 450 THR B O 1
ATOM 6837 N N . LEU B 1 451 ? -9.547 -29.594 -5.043 1 87.69 451 LEU B N 1
ATOM 6838 C CA . LEU B 1 451 ? -8.758 -30.734 -4.586 1 87.69 451 LEU B CA 1
ATOM 6839 C C . LEU B 1 451 ? -9.508 -32.031 -4.801 1 87.69 451 LEU B C 1
ATOM 6841 O O . LEU B 1 451 ? -8.922 -33.031 -5.227 1 87.69 451 LEU B O 1
ATOM 6845 N N . GLY B 1 452 ? -10.781 -32.031 -4.512 1 88.19 452 GLY B N 1
ATOM 6846 C CA . GLY B 1 452 ? -11.602 -33.219 -4.715 1 88.19 452 GLY B CA 1
ATOM 6847 C C . GLY B 1 452 ? -11.664 -33.656 -6.164 1 88.19 452 GLY B C 1
ATOM 6848 O O . GLY B 1 452 ? -11.586 -34.844 -6.457 1 88.19 452 GLY B O 1
ATOM 6849 N N . ALA B 1 453 ? -11.781 -32.625 -7.02 1 88.81 453 ALA B N 1
ATOM 6850 C CA . ALA B 1 453 ? -11.812 -32.938 -8.445 1 88.81 453 ALA B CA 1
ATOM 6851 C C . ALA B 1 453 ? -10.492 -33.562 -8.906 1 88.81 453 ALA B C 1
ATOM 6853 O O . ALA B 1 453 ? -10.484 -34.531 -9.672 1 88.81 453 ALA B O 1
ATOM 6854 N N . ALA B 1 454 ? -9.391 -33.031 -8.43 1 84.25 454 ALA B N 1
ATOM 6855 C CA . ALA B 1 454 ? -8.078 -33.531 -8.805 1 84.25 454 ALA B CA 1
ATOM 6856 C C . ALA B 1 454 ? -7.887 -34.969 -8.312 1 84.25 454 ALA B C 1
ATOM 6858 O O . ALA B 1 454 ? -7.508 -35.844 -9.086 1 84.25 454 ALA B O 1
ATOM 6859 N N . VAL B 1 455 ? -8.297 -35.281 -7.066 1 84.31 455 VAL B N 1
ATOM 6860 C CA . VAL B 1 455 ? -8.102 -36.594 -6.457 1 84.31 455 VAL B CA 1
ATOM 6861 C C . VAL B 1 455 ? -9.016 -37.594 -7.137 1 84.31 455 VAL B C 1
ATOM 6863 O O . VAL B 1 455 ? -8.562 -38.688 -7.531 1 84.31 455 VAL B O 1
ATOM 6866 N N . LEU B 1 456 ? -10.25 -37.219 -7.395 1 87.25 456 LEU B N 1
ATOM 6867 C CA . LEU B 1 456 ? -11.227 -38.156 -7.969 1 87.25 456 LEU B CA 1
ATOM 6868 C C . LEU B 1 456 ? -10.945 -38.375 -9.453 1 87.25 456 LEU B C 1
ATOM 6870 O O . LEU B 1 456 ? -11.219 -39.469 -9.977 1 87.25 456 LEU B O 1
ATOM 6874 N N . ALA B 1 457 ? -10.336 -37.375 -10.078 1 85.25 457 ALA B N 1
ATOM 6875 C CA . ALA B 1 457 ? -9.945 -37.562 -11.477 1 85.25 457 ALA B CA 1
ATOM 6876 C C . ALA B 1 457 ? -8.812 -38.562 -11.609 1 85.25 457 ALA B C 1
ATOM 6878 O O . ALA B 1 457 ? -8.836 -39.438 -12.492 1 85.25 457 ALA B O 1
ATOM 6879 N N . VAL B 1 458 ? -7.871 -38.5 -10.688 1 79.56 458 VAL B N 1
ATOM 6880 C CA . VAL B 1 458 ? -6.754 -39.438 -10.711 1 79.56 458 VAL B CA 1
ATOM 6881 C C . VAL B 1 458 ? -7.254 -40.844 -10.406 1 79.56 458 VAL B C 1
ATOM 6883 O O . VAL B 1 458 ? -6.922 -41.781 -11.109 1 79.56 458 VAL B O 1
ATOM 6886 N N . LEU B 1 459 ? -8.18 -40.938 -9.438 1 82.06 459 LEU B N 1
ATOM 6887 C CA . LEU B 1 459 ? -8.75 -42.219 -9.078 1 82.06 459 LEU B CA 1
ATOM 6888 C C . LEU B 1 459 ? -9.609 -42.781 -10.211 1 82.06 459 LEU B C 1
ATOM 6890 O O . LEU B 1 459 ? -9.578 -43.969 -10.5 1 82.06 459 LEU B O 1
ATOM 6894 N N . GLY B 1 460 ? -10.312 -41.906 -10.844 1 86.06 460 GLY B N 1
ATOM 6895 C CA . GLY B 1 460 ? -11.148 -42.312 -11.953 1 86.06 460 GLY B CA 1
ATOM 6896 C C . GLY B 1 460 ? -10.359 -42.75 -13.172 1 86.06 460 GLY B C 1
ATOM 6897 O O . GLY B 1 460 ? -10.688 -43.75 -13.789 1 86.06 460 GLY B O 1
ATOM 6898 N N . ALA B 1 461 ? -9.328 -42.031 -13.477 1 82.25 461 ALA B N 1
ATOM 6899 C CA . ALA B 1 461 ? -8.461 -42.406 -14.594 1 82.25 461 ALA B CA 1
ATOM 6900 C C . ALA B 1 461 ? -7.758 -43.75 -14.328 1 82.25 461 ALA B C 1
ATOM 6902 O O . ALA B 1 461 ? -7.684 -44.594 -15.211 1 82.25 461 ALA B O 1
ATOM 6903 N N . ALA B 1 462 ? -7.383 -43.906 -13.078 1 78.5 462 ALA B N 1
ATOM 6904 C CA . ALA B 1 462 ? -6.758 -45.156 -12.68 1 78.5 462 ALA B CA 1
ATOM 6905 C C . ALA B 1 462 ? -7.742 -46.312 -12.781 1 78.5 462 ALA B C 1
ATOM 6907 O O . ALA B 1 462 ? -7.379 -47.406 -13.227 1 78.5 462 ALA B O 1
ATOM 6908 N N . GLY B 1 463 ? -8.898 -46.031 -12.344 1 79.69 463 GLY B N 1
ATOM 6909 C CA . GLY B 1 463 ? -9.938 -47.031 -12.461 1 79.69 463 GLY B CA 1
ATOM 6910 C C . GLY B 1 463 ? -10.234 -47.438 -13.898 1 79.69 463 GLY B C 1
ATOM 6911 O O . GLY B 1 463 ? -10.359 -48.625 -14.211 1 79.69 463 GLY B O 1
ATOM 6912 N N . ALA B 1 464 ? -10.258 -46.5 -14.789 1 81.06 464 ALA B N 1
ATOM 6913 C CA . ALA B 1 464 ? -10.531 -46.75 -16.203 1 81.06 464 ALA B CA 1
ATOM 6914 C C . ALA B 1 464 ? -9.406 -47.562 -16.844 1 81.06 464 ALA B C 1
ATOM 6916 O O . ALA B 1 464 ? -9.656 -48.531 -17.562 1 81.06 464 ALA B O 1
ATOM 6917 N N . VAL B 1 465 ? -8.242 -47.25 -16.531 1 74.94 465 VAL B N 1
ATOM 6918 C CA . VAL B 1 465 ? -7.086 -47.938 -17.094 1 74.94 465 VAL B CA 1
ATOM 6919 C C . VAL B 1 465 ? -7.012 -49.344 -16.547 1 74.94 465 VAL B C 1
ATOM 6921 O O . VAL B 1 465 ? -6.758 -50.312 -17.297 1 74.94 465 VAL B O 1
ATOM 6924 N N . ALA B 1 466 ? -7.34 -49.438 -15.312 1 74.62 466 ALA B N 1
ATOM 6925 C CA . ALA B 1 466 ? -7.328 -50.75 -14.688 1 74.62 466 ALA B CA 1
ATOM 6926 C C . ALA B 1 466 ? -8.414 -51.656 -15.281 1 74.62 466 ALA B C 1
ATOM 6928 O O . ALA B 1 466 ? -8.211 -52.844 -15.477 1 74.62 466 ALA B O 1
ATOM 6929 N N . GLY B 1 467 ? -9.484 -51.062 -15.523 1 76.69 467 GLY B N 1
ATOM 6930 C CA . GLY B 1 467 ? -10.578 -51.812 -16.109 1 76.69 467 GLY B CA 1
ATOM 6931 C C . GLY B 1 467 ? -10.266 -52.344 -17.5 1 76.69 467 GLY B C 1
ATOM 6932 O O . GLY B 1 467 ? -10.5 -53.5 -17.797 1 76.69 467 GLY B O 1
ATOM 6933 N N . ILE B 1 468 ? -9.633 -51.562 -18.281 1 77.62 468 ILE B N 1
ATOM 6934 C CA . ILE B 1 468 ? -9.25 -51.969 -19.641 1 77.62 468 ILE B CA 1
ATOM 6935 C C . ILE B 1 468 ? -8.094 -52.969 -19.578 1 77.62 468 ILE B C 1
ATOM 6937 O O . ILE B 1 468 ? -8.055 -53.906 -20.359 1 77.62 468 ILE B O 1
ATOM 6941 N N . GLY B 1 469 ? -7.246 -52.719 -18.672 1 74.75 469 GLY B N 1
ATOM 6942 C CA . GLY B 1 469 ? -6.141 -53.625 -18.484 1 74.75 469 GLY B CA 1
ATOM 6943 C C . GLY B 1 469 ? -6.59 -55.031 -18.141 1 74.75 469 GLY B C 1
ATOM 6944 O O . GLY B 1 469 ? -6.047 -56 -18.641 1 74.75 469 GLY B O 1
ATOM 6945 N N . ARG B 1 470 ? -7.551 -55.125 -17.312 1 74.62 470 ARG B N 1
ATOM 6946 C CA . ARG B 1 470 ? -8.094 -56.438 -16.953 1 74.62 470 ARG B CA 1
ATOM 6947 C C . ARG B 1 470 ? -8.664 -57.125 -18.172 1 74.62 470 ARG B C 1
ATOM 6949 O O . ARG B 1 470 ? -8.492 -58.344 -18.328 1 74.62 470 ARG B O 1
ATOM 6956 N N . ARG B 1 471 ? -9.148 -56.406 -19.062 1 75.75 471 ARG B N 1
ATOM 6957 C CA . ARG B 1 471 ? -9.711 -57 -20.281 1 75.75 471 ARG B CA 1
ATOM 6958 C C . ARG B 1 471 ? -8.617 -57.406 -21.25 1 75.75 471 ARG B C 1
ATOM 6960 O O . ARG B 1 471 ? -8.727 -58.438 -21.922 1 75.75 471 ARG B O 1
ATOM 6967 N N . LEU B 1 472 ? -7.652 -56.656 -21.234 1 73.62 472 LEU B N 1
ATOM 6968 C CA . LEU B 1 472 ? -6.531 -56.969 -22.109 1 73.62 472 LEU B CA 1
ATOM 6969 C C . LEU B 1 472 ? -5.84 -58.25 -21.656 1 73.62 472 LEU B C 1
ATOM 6971 O O . LEU B 1 472 ? -5.379 -59.062 -22.484 1 73.62 472 LEU B O 1
ATOM 6975 N N . SER B 1 473 ? -5.879 -58.531 -20.422 1 69.62 473 SER B N 1
ATOM 6976 C CA . SER B 1 473 ? -5.227 -59.719 -19.891 1 69.62 473 SER B CA 1
ATOM 6977 C C . SER B 1 473 ? -6.004 -60.969 -20.25 1 69.62 473 SER B C 1
ATOM 6979 O O . SER B 1 473 ? -5.434 -62.062 -20.312 1 69.62 473 SER B O 1
ATOM 6981 N N . GLU B 1 474 ? -7.184 -60.75 -20.562 1 67.69 474 GLU B N 1
ATOM 6982 C CA . GLU B 1 474 ? -8.008 -61.875 -20.938 1 67.69 474 GLU B CA 1
ATOM 6983 C C . GLU B 1 474 ? -7.719 -62.312 -22.375 1 67.69 474 GLU B C 1
ATOM 6985 O O . GLU B 1 474 ? -8.047 -63.438 -22.766 1 67.69 474 GLU B O 1
ATOM 6990 N N . TYR B 1 475 ? -7.152 -61.438 -23.141 1 62.97 475 TYR B N 1
ATOM 6991 C CA . TYR B 1 475 ? -6.777 -61.781 -24.516 1 62.97 475 TYR B CA 1
ATOM 6992 C C . TYR B 1 475 ? -5.395 -62.438 -24.547 1 62.97 475 TYR B C 1
ATOM 6994 O O . TYR B 1 475 ? -4.969 -62.938 -25.594 1 62.97 475 TYR B O 1
ATOM 7002 N N . ARG B 1 476 ? -4.742 -62.375 -23.562 1 53.03 476 ARG B N 1
ATOM 7003 C CA . ARG B 1 476 ? -3.479 -63.125 -23.5 1 53.03 476 ARG B CA 1
ATOM 7004 C C . ARG B 1 476 ? -3.684 -64.562 -22.984 1 53.03 476 ARG B C 1
ATOM 7006 O O . ARG B 1 476 ? -4.59 -64.812 -22.188 1 53.03 476 ARG B O 1
#

Secondary structure (DSSP, 8-state):
------------------------------------------HHHHHHHHHHHHTTSHHHHHHHHHHHHHHHHHHHHHHHHHHHHHHHHHHHHIIIIIHHHHHHHHHHHHHHHHHHHHHHHHHHT-SS--HHHHHHHHHHHHHHHHHHHHHHHTSPTTSHHHHHHHHHHHHHHHHHHHHHHHHHHHHTT-THHHHHHHHHHHHIIIIIHHHHHHHHHHHHHHHHHHHHHHSS--HHHHHHHHHHHHHHHHHHHHHHHHH-----HHHHHHHHHHHHHHHHHHHHHHHHHHHHHHHIIIIIHHHHHHHHHHHHHHHHHHHHHHHHHHTT--EEEETTEEEEHHHHHHHHHHHHHHHHHHHHHHH--SHHHHHHHHHHHHHHHHHHHHHHHHHHHHHTT-HHHHHHHHHSSTTSHHHHHHHHHHHHHHHHHHHHHHHHHHHHHHHHTTTTHHHHHHHHHHHHHHHHHHHHHHHHHHT-/-------------------------PPPPP------------HHHHHHHHHHHHTTSHHHHHHHHHHHHHHHHHHHHHHHHHHHHHHHHHHHHIIIIIHHHHHHHHHHHHHHHHHHHHHHHHHHT-SS--HHHHHHHHHHHHHHHHHHHHHHHTSPTTSHHHHHHHHHHHHHHHHHHHHHHHHHHHHTT-THHHHHHHHHHHHIIIIIHHHHHHHHHHHHHHHHHHHHHHSS--HHHHHHHHHHHHHHHHHHHHHHHHH-----HHHHHHHHHHHHHHHHHHHHHHHHHHHHHHHIIIIIHHHHHHHHHHHHHHHHHHHHHHHHHHTT--EEEETTEEEEHHHHHHHHHHHHHHHHHHHHHHH--SHHHHHHHHHHHHHHHHHHHHHHHHHHHHHTT-HHHHHHHHHSSTTSHHHHHHHHHHHHHHHHHHHHHHHHHHHHHHHHTTTTHHHHHHHHHHHHHHHHHHHHHHHHHHH-

Sequence (952 aa):
MTHPPKSSAAPPQAGPALPAVPPQPGPPAPASPPPAPTGRRTAFAEGAERLRAAATTEPGRLRIIGAVLALLVVAFGAVTAWQTSERAAAADDVLHRSQPLSSGAAGIYRSLADANTAASSGFLAGGQESAASRDRYEKDIRAAAGGLVTAAANAEPGSSSEATIARLNRLLPEYKGLIERARTYNRQGYPVGGAYLRYANEKMQQEMLPAAEDLYTKENQRLDADYADATPYPWAAIALGVLALAALGWAQHRTYQRTNRVLNHGLVAGTAATTVVLLWLVVGHAVARTELNGSYDHGIRSLKVLHDARIASLKARGNENLSLVARGAETVTVGGQTYDAYYYDFDKDMNVLGRGLTEAAGLADDQAGTKPVTAARGNMAVWKKRHATARGEDENGNYQQALDLVIGGKGATGACFDSVDSNLARAIDHEQTEFRQAAGSGLDAMTGLTLGAAVLAVLGAAGAVAGIGRRLSEYRMTHPPKSSAAPPQAGPALPAVPPQPGPPAPASPPPAPTGRRTAFAEGAERLRAAATTEPGRLRIIGAVLALLVVAFGAVTAWQTSERAAAADDVLHRSQPLSSGAAGIYRSLADANTAASSGFLAGGQESAASRDRYEKDIRAAAGGLVTAAANAEPGSSSEATIARLNRLLPEYKGLIERARTYNRQGYPVGGAYLRYANEKMQQEMLPAAEDLYTKENQRLDADYADATPYPWAAIALGVLALAALGWAQHRTYQRTNRVLNHGLVAGTAATTVVLLWLVVGHAVARTELNGSYDHGIRSLKVLHDARIASLKARGNENLSLVARGAETVTVGGQTYDAYYYDFDKDMNVLGRGLTEAAGLADDQAGTKPVTAARGNMAVWKKRHATARGEDENGNYQQALDLVIGGKGATGACFDSVDSNLARAIDHEQTEFRQAAGSGLDAMTGLTLGAAVLAVLGAAGAVAGIGRRLSEYR

Radius of gyration: 43.22 Å; Cα contacts (8 Å, |Δi|>4): 1245; chains: 2; bounding box: 77×131×160 Å

Solvent-accessible surface area (backbone atoms only — not comparable to full-atom values): 46822 Å² total; per-residue (Å²): 136,86,71,86,81,88,84,81,80,79,80,80,79,81,82,84,82,76,79,81,73,75,80,68,82,72,74,79,75,74,76,73,72,74,76,70,74,73,72,79,62,48,69,64,52,47,50,51,46,45,50,52,53,31,55,72,36,70,68,39,38,47,51,49,51,28,50,51,50,30,49,38,30,41,50,22,16,52,45,35,25,50,49,44,44,52,20,45,51,23,34,45,34,35,66,73,40,29,45,56,45,22,54,42,26,49,47,30,36,47,22,50,49,50,20,56,32,26,49,48,49,25,54,72,60,40,53,65,51,49,68,66,34,51,52,50,22,53,50,19,50,38,48,25,29,36,38,47,34,57,50,18,26,69,27,56,77,91,35,72,61,34,53,46,44,25,50,45,45,37,44,47,32,53,40,36,23,28,44,30,37,12,50,55,30,31,52,72,70,39,74,63,12,59,55,32,40,50,51,28,47,47,46,40,66,71,47,44,46,54,44,30,48,49,45,25,51,52,28,44,50,50,26,52,50,25,49,64,54,32,49,62,76,59,58,68,28,52,52,34,36,52,49,32,49,50,51,49,51,49,52,49,51,52,45,28,74,71,63,75,46,83,77,53,67,21,44,51,45,17,45,50,33,48,48,51,43,43,50,48,52,55,52,26,46,51,51,17,31,51,27,38,50,43,16,39,69,64,8,49,55,40,43,53,34,46,52,51,20,51,52,23,49,47,51,21,52,34,21,54,48,46,34,66,70,48,66,68,71,48,65,40,75,57,94,89,42,78,38,47,38,31,59,51,48,21,54,53,23,48,50,50,22,50,53,25,44,54,53,35,47,72,55,35,86,48,66,76,39,32,49,29,40,53,50,22,52,52,30,47,54,51,28,54,53,45,44,52,52,22,49,49,31,39,78,71,67,36,48,70,61,18,48,40,37,42,72,53,48,89,86,8,31,49,50,27,51,52,48,27,52,52,21,48,49,51,25,44,53,48,33,50,52,47,20,50,52,28,34,46,51,13,43,55,42,49,59,61,47,35,60,48,26,44,54,35,18,53,52,14,23,49,21,30,39,49,28,42,48,58,54,50,55,67,74,98,140,85,78,87,84,86,84,73,86,76,78,87,84,79,76,83,80,76,80,79,72,75,80,72,83,72,76,79,76,76,77,73,71,74,75,69,73,75,71,78,65,50,72,64,50,49,48,49,47,47,51,52,53,32,54,71,36,69,68,39,37,48,50,49,51,28,50,52,49,28,49,39,31,40,49,21,16,51,42,34,24,51,51,44,44,52,21,45,49,22,35,46,35,33,65,75,40,29,44,55,45,23,54,41,26,51,47,29,34,47,20,50,50,48,21,54,32,26,49,48,50,23,56,73,59,40,53,66,52,50,69,65,35,51,50,50,23,52,51,19,50,38,49,26,29,36,38,45,33,57,51,18,26,70,27,57,78,90,35,71,61,36,52,46,44,25,50,48,45,38,44,47,31,53,40,37,23,29,44,31,36,12,50,54,31,32,51,70,69,39,75,63,13,58,54,32,39,51,52,29,47,48,47,40,67,72,47,43,47,54,45,30,49,51,47,25,51,52,28,44,51,49,26,51,50,26,49,65,54,32,48,65,77,59,58,68,27,52,52,34,37,54,48,34,49,50,50,49,51,49,52,49,50,52,45,29,74,71,63,75,46,85,78,54,67,23,45,51,46,17,44,50,34,47,48,52,45,45,49,49,50,54,52,26,47,50,50,17,30,52,27,38,51,45,17,38,69,64,8,51,55,40,42,53,36,45,52,51,22,50,51,23,48,45,50,20,54,33,22,54,47,46,35,67,70,47,66,69,74,47,65,40,78,56,96,89,42,78,38,46,38,31,59,51,48,22,52,52,24,49,50,52,22,52,52,25,45,53,51,35,47,71,56,36,86,49,66,76,39,32,49,29,41,53,50,22,54,52,31,48,54,51,26,55,52,45,43,52,51,22,51,50,31,39,78,70,68,36,48,70,60,17,48,40,37,42,73,51,50,89,85,9,33,49,48,28,52,50,49,26,53,52,20,46,50,48,25,42,52,46,33,49,53,48,20,49,52,28,32,47,50,13,43,55,41,49,62,60,46,35,61,48,25,42,54,35,19,53,52,15,23,50,21,30,38,49,27,41,49,58,55,51,55,67,74,98